Protein 2YRG (pdb70)

Secondary structure (DSSP, 8-state):
----S---TTS--SSB-TTT--B--EEETTT-SEE-HHHHTSTTTTT--EEE--SS---

Organism: Homo sapiens (NCBI:txid9606)

GO terms:
  GO:0003713 transcription coactivator activity (F, IDA)
  GO:0002218 activation of innate immune response (P, IDA)
  GO:0004842 ubiquitin-protein transferase activity (F, IDA)
  GO:0036464 cytoplasmic ribonucleoprotein granule (C, IDA)
  GO:0038187 pattern recognition receptor activity (F, IDA)
  GO:0070534 protein K63-linked ubiquitination (P, IDA)
  GO:0051607 defense response to virus (P, TAS)
  GO:0043123 positive regulation of canonical NF-kappaB signal transduction (P, IMP)
  GO:0043410 positive regulation of MAPK cascade (P, IMP)
  GO:0031664 regulation of lipopolysaccharide-mediated signaling pathway (P, IMP)
  GO:0005515 protein binding (F, IPI)
  GO:0005829 cytosol (C, TAS)
  GO:0042802 identical protein binding (F, IPI)
  GO:0005829 cytosol (C, IDA)
  GO:1990462 omegasome (C, IDA)
  GO:0005737 cytoplasm (C, IDA)
  GO:0043123 positive regulation of canonical NF-kappaB signal transduction (P, IDA)
  GO:0044790 suppression of viral release by host (P, IDA)
  GO:0140374 antiviral innate immune response (P, IDA)
  GO:0046597 host-mediated suppression of symbiont invasion (P, IDA)

Structure (mmCIF, N/CA/C/O backbone):
data_2YRG
#
_entry.id   2YRG
#
loop_
_entity.id
_entity.type
_entity.pdbx_description
1 polymer 'Tripartite motif-containing protein 5'
2 non-polymer 'ZINC ION'
#
loop_
_atom_site.group_PDB
_atom_site.id
_atom_site.type_symbol
_atom_site.label_atom_id
_atom_site.label_alt_id
_atom_site.label_comp_id
_atom_site.label_asym_id
_atom_site.label_entity_id
_atom_site.label_seq_id
_atom_site.pdbx_PDB_ins_code
_atom_site.Cartn_x
_atom_site.Cartn_y
_atom_site.Cartn_z
_atom_site.occupancy
_atom_site.B_iso_or_equiv
_atom_site.auth_seq_id
_atom_site.auth_comp_id
_atom_site.auth_asym_id
_atom_site.auth_atom_id
_atom_site.pdbx_PDB_model_num
ATOM 1 N N . GLY A 1 1 ? -3.765 -16.015 -14.147 1.00 0.00 1 GLY A N 1
ATOM 2 C CA . GLY A 1 1 ? -3.609 -14.808 -13.355 1.00 0.00 1 GLY A CA 1
ATOM 3 C C . GLY A 1 1 ? -2.340 -14.052 -13.696 1.00 0.00 1 GLY A C 1
ATOM 4 O O . GLY A 1 1 ? -2.045 -13.817 -14.868 1.00 0.00 1 GLY A O 1
ATOM 8 N N . SER A 1 2 ? -1.589 -13.667 -12.669 1.00 0.00 2 SER A N 1
ATOM 9 C CA . SER A 1 2 ? -0.348 -12.927 -12.865 1.00 0.00 2 SER A CA 1
ATOM 10 C C . SER A 1 2 ? 0.674 -13.286 -11.791 1.00 0.00 2 SER A C 1
ATOM 11 O O . SER A 1 2 ? 0.372 -13.260 -10.598 1.00 0.00 2 SER A O 1
ATOM 19 N N . SER A 1 3 ? 1.885 -13.622 -12.224 1.00 0.00 3 SER A N 1
ATOM 20 C CA . SER A 1 3 ? 2.952 -13.990 -11.301 1.00 0.00 3 SER A CA 1
ATOM 21 C C . SER A 1 3 ? 3.265 -12.843 -10.345 1.00 0.00 3 SER A C 1
ATOM 22 O O . SER A 1 3 ? 3.371 -13.039 -9.135 1.00 0.00 3 SER A O 1
ATOM 30 N N . GLY A 1 4 ? 3.410 -11.643 -10.899 1.00 0.00 4 GLY A N 1
ATOM 31 C CA . GLY A 1 4 ? 3.709 -10.481 -10.083 1.00 0.00 4 GLY A CA 1
ATOM 32 C C . GLY A 1 4 ? 4.784 -9.604 -10.694 1.00 0.00 4 GLY A C 1
ATOM 33 O O . GLY A 1 4 ? 5.501 -10.029 -11.599 1.00 0.00 4 GLY A O 1
ATOM 37 N N . SER A 1 5 ? 4.894 -8.374 -10.201 1.00 0.00 5 SER A N 1
ATOM 38 C CA . SER A 1 5 ? 5.885 -7.433 -10.709 1.00 0.00 5 SER A CA 1
ATOM 39 C C . SER A 1 5 ? 7.167 -7.496 -9.883 1.00 0.00 5 SER A C 1
ATOM 40 O O . SER A 1 5 ? 8.270 -7.498 -10.429 1.00 0.00 5 SER A O 1
ATOM 48 N N . SER A 1 6 ? 7.012 -7.547 -8.564 1.00 0.00 6 SER A N 1
ATOM 49 C CA . SER A 1 6 ? 8.156 -7.606 -7.662 1.00 0.00 6 SER A CA 1
ATOM 50 C C . SER A 1 6 ? 8.103 -8.863 -6.799 1.00 0.00 6 SER A C 1
ATOM 51 O O . SER A 1 6 ? 7.241 -8.998 -5.932 1.00 0.00 6 SER A O 1
ATOM 59 N N . GLY A 1 7 ? 9.032 -9.782 -7.045 1.00 0.00 7 GLY A N 1
ATOM 60 C CA . GLY A 1 7 ? 9.075 -11.016 -6.284 1.00 0.00 7 GLY A CA 1
ATOM 61 C C . GLY A 1 7 ? 10.452 -11.302 -5.719 1.00 0.00 7 GLY A C 1
ATOM 62 O O . GLY A 1 7 ? 11.056 -12.330 -6.026 1.00 0.00 7 GLY A O 1
ATOM 66 N N . SER A 1 8 ? 10.952 -10.389 -4.891 1.00 0.00 8 SER A N 1
ATOM 67 C CA . SER A 1 8 ? 12.269 -10.545 -4.286 1.00 0.00 8 SER A CA 1
ATOM 68 C C . SER A 1 8 ? 12.261 -10.070 -2.837 1.00 0.00 8 SER A C 1
ATOM 69 O O . SER A 1 8 ? 11.718 -9.016 -2.505 1.00 0.00 8 SER A O 1
ATOM 77 N N . PRO A 1 9 ? 12.878 -10.865 -1.950 1.00 0.00 9 PRO A N 1
ATOM 78 C CA . PRO A 1 9 ? 12.957 -10.547 -0.522 1.00 0.00 9 PRO A CA 1
ATOM 79 C C . PRO A 1 9 ? 13.873 -9.360 -0.242 1.00 0.00 9 PRO A C 1
ATOM 80 O O . PRO A 1 9 ? 13.791 -8.738 0.816 1.00 0.00 9 PRO A O 1
ATOM 91 N N . GLU A 1 10 ? 14.744 -9.052 -1.198 1.00 0.00 10 GLU A N 1
ATOM 92 C CA . GLU A 1 10 ? 15.675 -7.940 -1.052 1.00 0.00 10 GLU A CA 1
ATOM 93 C C . GLU A 1 10 ? 15.037 -6.632 -1.513 1.00 0.00 10 GLU A C 1
ATOM 94 O O . GLU A 1 10 ? 15.723 -5.632 -1.716 1.00 0.00 10 GLU A O 1
ATOM 106 N N . GLY A 1 11 ? 13.717 -6.650 -1.676 1.00 0.00 11 GLY A N 1
ATOM 107 C CA . GLY A 1 11 ? 13.008 -5.461 -2.112 1.00 0.00 11 GLY A CA 1
ATOM 108 C C . GLY A 1 11 ? 12.712 -4.511 -0.968 1.00 0.00 11 GLY A C 1
ATOM 109 O O . GLY A 1 11 ? 12.424 -4.943 0.147 1.00 0.00 11 GLY A O 1
ATOM 113 N N . GLN A 1 12 ? 12.784 -3.213 -1.246 1.00 0.00 12 GLN A N 1
ATOM 114 C CA . GLN A 1 12 ? 12.524 -2.200 -0.231 1.00 0.00 12 GLN A CA 1
ATOM 115 C C . GLN A 1 12 ? 11.144 -2.392 0.390 1.00 0.00 12 GLN A C 1
ATOM 116 O O . GLN A 1 12 ? 10.128 -2.041 -0.210 1.00 0.00 12 GLN A O 1
ATOM 130 N N . LYS A 1 13 ? 11.116 -2.952 1.594 1.00 0.00 13 LYS A N 1
ATOM 131 C CA . LYS A 1 13 ? 9.861 -3.191 2.298 1.00 0.00 13 LYS A CA 1
ATOM 132 C C . LYS A 1 13 ? 9.237 -1.878 2.759 1.00 0.00 13 LYS A C 1
ATOM 133 O O . LYS A 1 13 ? 9.663 -1.292 3.754 1.00 0.00 13 LYS A O 1
ATOM 152 N N . VAL A 1 14 ? 8.224 -1.422 2.029 1.00 0.00 14 VAL A N 1
ATOM 153 C CA . VAL A 1 14 ? 7.539 -0.179 2.365 1.00 0.00 14 VAL A CA 1
ATOM 154 C C . VAL A 1 14 ? 6.027 -0.374 2.388 1.00 0.00 14 VAL A C 1
ATOM 155 O O . VAL A 1 14 ? 5.397 -0.541 1.343 1.00 0.00 14 VAL A O 1
ATOM 168 N N . ASP A 1 15 ? 5.451 -0.350 3.584 1.00 0.00 15 ASP A N 1
ATOM 169 C CA . ASP A 1 15 ? 4.012 -0.522 3.744 1.00 0.00 15 ASP A CA 1
ATOM 170 C C . ASP A 1 15 ? 3.536 -1.794 3.050 1.00 0.00 15 ASP A C 1
ATOM 171 O O . ASP A 1 15 ? 2.554 -1.780 2.308 1.00 0.00 15 ASP A O 1
ATOM 180 N N . HIS A 1 16 ? 4.241 -2.895 3.295 1.00 0.00 16 HIS A N 1
ATOM 181 C CA . HIS A 1 16 ? 3.891 -4.176 2.694 1.00 0.00 16 HIS A CA 1
ATOM 182 C C . HIS A 1 16 ? 2.730 -4.828 3.439 1.00 0.00 16 HIS A C 1
ATOM 183 O O . HIS A 1 16 ? 2.792 -5.028 4.652 1.00 0.00 16 HIS A O 1
ATOM 198 N N . CYS A 1 17 ? 1.672 -5.156 2.705 1.00 0.00 17 CYS A N 1
ATOM 199 C CA . CYS A 1 17 ? 0.496 -5.783 3.296 1.00 0.00 17 CYS A CA 1
ATOM 200 C C . CYS A 1 17 ? 0.886 -7.018 4.103 1.00 0.00 17 CYS A C 1
ATOM 201 O O . CYS A 1 17 ? 1.455 -7.968 3.566 1.00 0.00 17 CYS A O 1
ATOM 208 N N . ALA A 1 18 ? 0.575 -6.997 5.395 1.00 0.00 18 ALA A N 1
ATOM 209 C CA . ALA A 1 18 ? 0.890 -8.115 6.275 1.00 0.00 18 ALA A CA 1
ATOM 210 C C . ALA A 1 18 ? -0.004 -9.315 5.980 1.00 0.00 18 ALA A C 1
ATOM 211 O O . ALA A 1 18 ? 0.162 -10.383 6.568 1.00 0.00 18 ALA A O 1
ATOM 218 N N . ARG A 1 19 ? -0.952 -9.130 5.067 1.00 0.00 19 ARG A N 1
ATOM 219 C CA . ARG A 1 19 ? -1.873 -10.198 4.696 1.00 0.00 19 ARG A CA 1
ATOM 220 C C . ARG A 1 19 ? -1.409 -10.899 3.423 1.00 0.00 19 ARG A C 1
ATOM 221 O O . ARG A 1 19 ? -1.389 -12.128 3.350 1.00 0.00 19 ARG A O 1
ATOM 242 N N . HIS A 1 20 ? -1.036 -10.109 2.421 1.00 0.00 20 HIS A N 1
ATOM 243 C CA . HIS A 1 20 ? -0.572 -10.654 1.150 1.00 0.00 20 HIS A CA 1
ATOM 244 C C . HIS A 1 20 ? 0.930 -10.439 0.983 1.00 0.00 20 HIS A C 1
ATOM 245 O O . HIS A 1 20 ? 1.630 -11.287 0.432 1.00 0.00 20 HIS A O 1
ATOM 259 N N . GLY A 1 21 ? 1.417 -9.299 1.463 1.00 0.00 21 GLY A N 1
ATOM 260 C CA . GLY A 1 21 ? 2.832 -8.994 1.356 1.00 0.00 21 GLY A CA 1
ATOM 261 C C . GLY A 1 21 ? 3.136 -8.047 0.212 1.00 0.00 21 GLY A C 1
ATOM 262 O O . GLY A 1 21 ? 4.299 -7.806 -0.109 1.00 0.00 21 GLY A O 1
ATOM 266 N N . GLU A 1 22 ? 2.088 -7.510 -0.405 1.00 0.00 22 GLU A N 1
ATOM 267 C CA . GLU A 1 22 ? 2.250 -6.587 -1.521 1.00 0.00 22 GLU A CA 1
ATOM 268 C C . GLU A 1 22 ? 2.357 -5.147 -1.026 1.00 0.00 22 GLU A C 1
ATOM 269 O O . GLU A 1 22 ? 1.723 -4.769 -0.040 1.00 0.00 22 GLU A O 1
ATOM 281 N N . LYS A 1 23 ? 3.164 -4.349 -1.715 1.00 0.00 23 LYS A N 1
ATOM 282 C CA . LYS A 1 23 ? 3.356 -2.951 -1.348 1.00 0.00 23 LYS A CA 1
ATOM 283 C C . LYS A 1 23 ? 2.038 -2.186 -1.412 1.00 0.00 23 LYS A C 1
ATOM 284 O O . LYS A 1 23 ? 1.313 -2.259 -2.405 1.00 0.00 23 LYS A O 1
ATOM 303 N N . LEU A 1 24 ? 1.733 -1.452 -0.347 1.00 0.00 24 LEU A N 1
ATOM 304 C CA . LEU A 1 24 ? 0.502 -0.672 -0.283 1.00 0.00 24 LEU A CA 1
ATOM 305 C C . LEU A 1 24 ? 0.704 0.714 -0.887 1.00 0.00 24 LEU A C 1
ATOM 306 O O . LEU A 1 24 ? 1.275 1.602 -0.252 1.00 0.00 24 LEU A O 1
ATOM 322 N N . LEU A 1 25 ? 0.230 0.894 -2.115 1.00 0.00 25 LEU A N 1
ATOM 323 C CA . LEU A 1 25 ? 0.356 2.173 -2.804 1.00 0.00 25 LEU A CA 1
ATOM 324 C C . LEU A 1 25 ? -1.016 2.763 -3.112 1.00 0.00 25 LEU A C 1
ATOM 325 O O . LEU A 1 25 ? -1.124 3.818 -3.739 1.00 0.00 25 LEU A O 1
ATOM 341 N N . LEU A 1 26 ? -2.063 2.077 -2.667 1.00 0.00 26 LEU A N 1
ATOM 342 C CA . LEU A 1 26 ? -3.430 2.534 -2.894 1.00 0.00 26 LEU A CA 1
ATOM 343 C C . LEU A 1 26 ? -4.089 2.950 -1.582 1.00 0.00 26 LEU A C 1
ATOM 344 O O . LEU A 1 26 ? -3.736 2.453 -0.513 1.00 0.00 26 LEU A O 1
ATOM 360 N N . PHE A 1 27 ? -5.051 3.862 -1.673 1.00 0.00 27 PHE A N 1
ATOM 361 C CA . PHE A 1 27 ? -5.762 4.344 -0.494 1.00 0.00 27 PHE A CA 1
ATOM 362 C C . PHE A 1 27 ? -7.271 4.221 -0.681 1.00 0.00 27 PHE A C 1
ATOM 363 O O . PHE A 1 27 ? -7.868 4.932 -1.489 1.00 0.00 27 PHE A O 1
ATOM 380 N N . CYS A 1 28 ? -7.882 3.313 0.073 1.00 0.00 28 CYS A N 1
ATOM 381 C CA . CYS A 1 28 ? -9.321 3.094 -0.009 1.00 0.00 28 CYS A CA 1
ATOM 382 C C . CYS A 1 28 ? -10.083 4.225 0.676 1.00 0.00 28 CYS A C 1
ATOM 383 O O . CYS A 1 28 ? -9.698 4.682 1.752 1.00 0.00 28 CYS A O 1
ATOM 390 N N . GLN A 1 29 ? -11.165 4.670 0.045 1.00 0.00 29 GLN A N 1
ATOM 391 C CA . GLN A 1 29 ? -11.980 5.747 0.594 1.00 0.00 29 GLN A CA 1
ATOM 392 C C . GLN A 1 29 ? -13.036 5.199 1.547 1.00 0.00 29 GLN A C 1
ATOM 393 O O . GLN A 1 29 ? -13.187 5.686 2.667 1.00 0.00 29 GLN A O 1
ATOM 407 N N . GLU A 1 30 ? -13.765 4.183 1.094 1.00 0.00 30 GLU A N 1
ATOM 408 C CA . GLU A 1 30 ? -14.808 3.570 1.908 1.00 0.00 30 GLU A CA 1
ATOM 409 C C . GLU A 1 30 ? -14.282 3.225 3.298 1.00 0.00 30 GLU A C 1
ATOM 410 O O . GLU A 1 30 ? -14.997 3.349 4.293 1.00 0.00 30 GLU A O 1
ATOM 422 N N . ASP A 1 31 ? -13.028 2.792 3.359 1.00 0.00 31 ASP A N 1
ATOM 423 C CA . ASP A 1 31 ? -12.404 2.429 4.626 1.00 0.00 31 ASP A CA 1
ATOM 424 C C . ASP A 1 31 ? -11.456 3.526 5.099 1.00 0.00 31 ASP A C 1
ATOM 425 O O . ASP A 1 31 ? -11.339 3.787 6.295 1.00 0.00 31 ASP A O 1
ATOM 434 N N . GLY A 1 32 ? -10.778 4.165 4.149 1.00 0.00 32 GLY A N 1
ATOM 435 C CA . GLY A 1 32 ? -9.847 5.226 4.488 1.00 0.00 32 GLY A CA 1
ATOM 436 C C . GLY A 1 32 ? -8.486 4.695 4.892 1.00 0.00 32 GLY A C 1
ATOM 437 O O . GLY A 1 32 ? -7.761 5.337 5.652 1.00 0.00 32 GLY A O 1
ATOM 441 N N . LYS A 1 33 ? -8.137 3.518 4.384 1.00 0.00 33 LYS A N 1
ATOM 442 C CA . LYS A 1 33 ? -6.854 2.899 4.696 1.00 0.00 33 LYS A CA 1
ATOM 443 C C . LYS A 1 33 ? -6.087 2.566 3.420 1.00 0.00 33 LYS A C 1
ATOM 444 O O . LYS A 1 33 ? -6.584 2.771 2.313 1.00 0.00 33 LYS A O 1
ATOM 463 N N . VAL A 1 34 ? -4.873 2.050 3.583 1.00 0.00 34 VAL A N 1
ATOM 464 C CA . VAL A 1 34 ? -4.038 1.686 2.445 1.00 0.00 34 VAL A CA 1
ATOM 465 C C . VAL A 1 34 ? -4.083 0.183 2.189 1.00 0.00 34 VAL A C 1
ATOM 466 O O . VAL A 1 34 ? -3.687 -0.614 3.039 1.00 0.00 34 VAL A O 1
ATOM 479 N N . ILE A 1 35 ? -4.567 -0.196 1.011 1.00 0.00 35 ILE A N 1
ATOM 480 C CA . ILE A 1 35 ? -4.662 -1.603 0.642 1.00 0.00 35 ILE A CA 1
ATOM 481 C C . ILE A 1 35 ? -3.753 -1.924 -0.539 1.00 0.00 35 ILE A C 1
ATOM 482 O O . ILE A 1 35 ? -3.237 -1.024 -1.203 1.00 0.00 35 ILE A O 1
ATOM 498 N N . CYS A 1 36 ? -3.561 -3.213 -0.798 1.00 0.00 36 CYS A N 1
ATOM 499 C CA . CYS A 1 36 ? -2.715 -3.655 -1.900 1.00 0.00 36 CYS A CA 1
ATOM 500 C C . CYS A 1 36 ? -3.561 -4.139 -3.075 1.00 0.00 36 CYS A C 1
ATOM 501 O O . CYS A 1 36 ? -4.790 -4.148 -3.006 1.00 0.00 36 CYS A O 1
ATOM 508 N N . TRP A 1 37 ? -2.894 -4.540 -4.151 1.00 0.00 37 TRP A N 1
ATOM 509 C CA . TRP A 1 37 ? -3.583 -5.025 -5.341 1.00 0.00 37 TRP A CA 1
ATOM 510 C C . TRP A 1 37 ? -4.579 -6.123 -4.983 1.00 0.00 37 TRP A C 1
ATOM 511 O O . TRP A 1 37 ? -5.784 -5.974 -5.191 1.00 0.00 37 TRP A O 1
ATOM 532 N N . LEU A 1 38 ? -4.070 -7.225 -4.444 1.00 0.00 38 LEU A N 1
ATOM 533 C CA . LEU A 1 38 ? -4.916 -8.349 -4.056 1.00 0.00 38 LEU A CA 1
ATOM 534 C C . LEU A 1 38 ? -6.098 -7.876 -3.216 1.00 0.00 38 LEU A C 1
ATOM 535 O O . LEU A 1 38 ? -7.242 -8.259 -3.463 1.00 0.00 38 LEU A O 1
ATOM 551 N N . CYS A 1 39 ? -5.815 -7.040 -2.223 1.00 0.00 39 CYS A N 1
ATOM 552 C CA . CYS A 1 39 ? -6.853 -6.512 -1.347 1.00 0.00 39 CYS A CA 1
ATOM 553 C C . CYS A 1 39 ? -7.940 -5.808 -2.154 1.00 0.00 39 CYS A C 1
ATOM 554 O O . CYS A 1 39 ? -9.122 -6.127 -2.032 1.00 0.00 39 CYS A O 1
ATOM 561 N N . GLU A 1 40 ? -7.529 -4.849 -2.978 1.00 0.00 40 GLU A N 1
ATOM 562 C CA . GLU A 1 40 ? -8.468 -4.099 -3.804 1.00 0.00 40 GLU A CA 1
ATOM 563 C C . GLU A 1 40 ? -9.373 -5.042 -4.593 1.00 0.00 40 GLU A C 1
ATOM 564 O O . GLU A 1 40 ? -10.584 -4.836 -4.671 1.00 0.00 40 GLU A O 1
ATOM 576 N N . ARG A 1 41 ? -8.775 -6.076 -5.175 1.00 0.00 41 ARG A N 1
ATOM 577 C CA . ARG A 1 41 ? -9.525 -7.050 -5.959 1.00 0.00 41 ARG A CA 1
ATOM 578 C C . ARG A 1 41 ? -10.079 -8.156 -5.065 1.00 0.00 41 ARG A C 1
ATOM 579 O O . ARG A 1 41 ? -10.453 -9.226 -5.545 1.00 0.00 41 ARG A O 1
ATOM 600 N N . SER A 1 42 ? -10.126 -7.891 -3.764 1.00 0.00 42 SER A N 1
ATOM 601 C CA . SER A 1 42 ? -10.630 -8.865 -2.803 1.00 0.00 42 SER A CA 1
ATOM 602 C C . SER A 1 42 ? -12.050 -8.516 -2.369 1.00 0.00 42 SER A C 1
ATOM 603 O O . SER A 1 42 ? -12.408 -7.343 -2.266 1.00 0.00 42 SER A O 1
ATOM 611 N N . GLN A 1 43 ? -12.855 -9.544 -2.117 1.00 0.00 43 GLN A N 1
ATOM 612 C CA . GLN A 1 43 ? -14.236 -9.347 -1.696 1.00 0.00 43 GLN A CA 1
ATOM 613 C C . GLN A 1 43 ? -14.317 -8.353 -0.541 1.00 0.00 43 GLN A C 1
ATOM 614 O O . GLN A 1 43 ? -15.380 -7.805 -0.256 1.00 0.00 43 GLN A O 1
ATOM 628 N N . GLU A 1 44 ? -13.185 -8.128 0.119 1.00 0.00 44 GLU A N 1
ATOM 629 C CA . GLU A 1 44 ? -13.129 -7.201 1.243 1.00 0.00 44 GLU A CA 1
ATOM 630 C C . GLU A 1 44 ? -13.236 -5.756 0.763 1.00 0.00 44 GLU A C 1
ATOM 631 O O . GLU A 1 44 ? -14.069 -4.989 1.248 1.00 0.00 44 GLU A O 1
ATOM 643 N N . HIS A 1 45 ? -12.387 -5.392 -0.193 1.00 0.00 45 HIS A N 1
ATOM 644 C CA . HIS A 1 45 ? -12.386 -4.039 -0.739 1.00 0.00 45 HIS A CA 1
ATOM 645 C C . HIS A 1 45 ? -12.884 -4.035 -2.181 1.00 0.00 45 HIS A C 1
ATOM 646 O O . HIS A 1 45 ? -12.656 -3.080 -2.924 1.00 0.00 45 HIS A O 1
ATOM 660 N N . ARG A 1 46 ? -13.562 -5.110 -2.571 1.00 0.00 46 ARG A N 1
ATOM 661 C CA . ARG A 1 46 ? -14.090 -5.231 -3.924 1.00 0.00 46 ARG A CA 1
ATOM 662 C C . ARG A 1 46 ? -15.038 -4.079 -4.243 1.00 0.00 46 ARG A C 1
ATOM 663 O O . ARG A 1 46 ? -15.960 -3.791 -3.481 1.00 0.00 46 ARG A O 1
ATOM 684 N N . GLY A 1 47 ? -14.805 -3.422 -5.376 1.00 0.00 47 GLY A N 1
ATOM 685 C CA . GLY A 1 47 ? -15.646 -2.309 -5.775 1.00 0.00 47 GLY A CA 1
ATOM 686 C C . GLY A 1 47 ? -15.231 -1.006 -5.122 1.00 0.00 47 GLY A C 1
ATOM 687 O O . GLY A 1 47 ? -15.562 0.075 -5.612 1.00 0.00 47 GLY A O 1
ATOM 691 N N . HIS A 1 48 ? -14.505 -1.106 -4.013 1.00 0.00 48 HIS A N 1
ATOM 692 C CA . HIS A 1 48 ? -14.045 0.075 -3.291 1.00 0.00 48 HIS A CA 1
ATOM 693 C C . HIS A 1 48 ? -13.102 0.907 -4.156 1.00 0.00 48 HIS A C 1
ATOM 694 O O . HIS A 1 48 ? -12.210 0.370 -4.813 1.00 0.00 48 HIS A O 1
ATOM 708 N N . HIS A 1 49 ? -13.306 2.221 -4.151 1.00 0.00 49 HIS A N 1
ATOM 709 C CA . HIS A 1 49 ? -12.474 3.127 -4.934 1.00 0.00 49 HIS A CA 1
ATOM 710 C C . HIS A 1 49 ? -11.228 3.533 -4.153 1.00 0.00 49 HIS A C 1
ATOM 711 O O . HIS A 1 49 ? -11.320 4.163 -3.099 1.00 0.00 49 HIS A O 1
ATOM 726 N N . THR A 1 50 ? -10.062 3.167 -4.677 1.00 0.00 50 THR A N 1
ATOM 727 C CA . THR A 1 50 ? -8.798 3.491 -4.028 1.00 0.00 50 THR A CA 1
ATOM 728 C C . THR A 1 50 ? -7.993 4.485 -4.858 1.00 0.00 50 THR A C 1
ATOM 729 O O . THR A 1 50 ? -8.188 4.600 -6.068 1.00 0.00 50 THR A O 1
ATOM 740 N N . PHE A 1 51 ? -7.088 5.202 -4.200 1.00 0.00 51 PHE A N 1
ATOM 741 C CA . PHE A 1 51 ? -6.253 6.187 -4.877 1.00 0.00 51 PHE A CA 1
ATOM 742 C C . PHE A 1 51 ? -4.775 5.929 -4.602 1.00 0.00 51 PHE A C 1
ATOM 743 O O . PHE A 1 51 ? -4.389 5.465 -3.528 1.00 0.00 51 PHE A O 1
ATOM 760 N N . PRO A 1 52 ? -3.926 6.234 -5.595 1.00 0.00 52 PRO A N 1
ATOM 761 C CA . PRO A 1 52 ? -2.477 6.044 -5.484 1.00 0.00 52 PRO A CA 1
ATOM 762 C C . PRO A 1 52 ? -1.837 7.021 -4.505 1.00 0.00 52 PRO A C 1
ATOM 763 O O . PRO A 1 52 ? -1.794 8.227 -4.752 1.00 0.00 52 PRO A O 1
ATOM 774 N N . THR A 1 53 ? -1.339 6.494 -3.390 1.00 0.00 53 THR A N 1
ATOM 775 C CA . THR A 1 53 ? -0.702 7.320 -2.373 1.00 0.00 53 THR A CA 1
ATOM 776 C C . THR A 1 53 ? 0.660 7.818 -2.843 1.00 0.00 53 THR A C 1
ATOM 777 O O . THR A 1 53 ? 0.992 8.993 -2.683 1.00 0.00 53 THR A O 1
ATOM 788 N N . SER A 1 54 ? 1.446 6.917 -3.423 1.00 0.00 54 SER A N 1
ATOM 789 C CA . SER A 1 54 ? 2.775 7.265 -3.914 1.00 0.00 54 SER A CA 1
ATOM 790 C C . SER A 1 54 ? 3.650 7.796 -2.783 1.00 0.00 54 SER A C 1
ATOM 791 O O . SER A 1 54 ? 4.357 8.789 -2.944 1.00 0.00 54 SER A O 1
ATOM 799 N N . GLY A 1 55 ? 3.596 7.125 -1.636 1.00 0.00 55 GLY A N 1
ATOM 800 C CA . GLY A 1 55 ? 4.387 7.543 -0.494 1.00 0.00 55 GLY A CA 1
ATOM 801 C C . GLY A 1 55 ? 3.949 8.887 0.055 1.00 0.00 55 GLY A C 1
ATOM 802 O O . GLY A 1 55 ? 2.772 9.247 0.005 1.00 0.00 55 GLY A O 1
ATOM 806 N N . PRO A 1 56 ? 4.909 9.652 0.595 1.00 0.00 56 PRO A N 1
ATOM 807 C CA . PRO A 1 56 ? 4.639 10.974 1.167 1.00 0.00 56 PRO A CA 1
ATOM 808 C C . PRO A 1 56 ? 4.281 12.005 0.102 1.00 0.00 56 PRO A C 1
ATOM 809 O O . PRO A 1 56 ? 5.122 12.803 -0.310 1.00 0.00 56 PRO A O 1
ATOM 820 N N . SER A 1 57 ? 3.027 11.982 -0.339 1.00 0.00 57 SER A N 1
ATOM 821 C CA . SER A 1 57 ? 2.559 12.912 -1.360 1.00 0.00 57 SER A CA 1
ATOM 822 C C . SER A 1 57 ? 1.042 13.061 -1.304 1.00 0.00 57 SER A C 1
ATOM 823 O O . SER A 1 57 ? 0.317 12.080 -1.137 1.00 0.00 57 SER A O 1
ATOM 831 N N . SER A 1 58 ? 0.569 14.295 -1.446 1.00 0.00 58 SER A N 1
ATOM 832 C CA . SER A 1 58 ? -0.862 14.574 -1.409 1.00 0.00 58 SER A CA 1
ATOM 833 C C . SER A 1 58 ? -1.518 14.227 -2.742 1.00 0.00 58 SER A C 1
ATOM 834 O O . SER A 1 58 ? -2.449 13.424 -2.798 1.00 0.00 58 SER A O 1
ATOM 842 N N . GLY A 1 59 ? -1.026 14.839 -3.814 1.00 0.00 59 GLY A N 1
ATOM 843 C CA . GLY A 1 59 ? -1.576 14.583 -5.133 1.00 0.00 59 GLY A CA 1
ATOM 844 C C . GLY A 1 59 ? -0.683 13.688 -5.969 1.00 0.00 59 GLY A C 1
ATOM 845 O O . GLY A 1 59 ? 0.201 13.037 -5.414 1.00 0.00 59 GLY A O 1
ATOM 851 N N . GLY A 1 1 ? 19.762 -21.148 -12.674 1.00 0.00 1 GLY A N 2
ATOM 852 C CA . GLY A 1 1 ? 19.272 -22.504 -12.511 1.00 0.00 1 GLY A CA 2
ATOM 853 C C . GLY A 1 1 ? 20.176 -23.345 -11.632 1.00 0.00 1 GLY A C 2
ATOM 854 O O . GLY A 1 1 ? 20.684 -22.869 -10.616 1.00 0.00 1 GLY A O 2
ATOM 858 N N . SER A 1 2 ? 20.377 -24.600 -12.021 1.00 0.00 2 SER A N 2
ATOM 859 C CA . SER A 1 2 ? 21.222 -25.511 -11.258 1.00 0.00 2 SER A CA 2
ATOM 860 C C . SER A 1 2 ? 22.421 -24.776 -10.669 1.00 0.00 2 SER A C 2
ATOM 861 O O . SER A 1 2 ? 22.598 -24.729 -9.452 1.00 0.00 2 SER A O 2
ATOM 869 N N . SER A 1 3 ? 23.243 -24.202 -11.543 1.00 0.00 3 SER A N 2
ATOM 870 C CA . SER A 1 3 ? 24.429 -23.471 -11.111 1.00 0.00 3 SER A CA 2
ATOM 871 C C . SER A 1 3 ? 24.381 -22.025 -11.595 1.00 0.00 3 SER A C 2
ATOM 872 O O . SER A 1 3 ? 23.979 -21.749 -12.724 1.00 0.00 3 SER A O 2
ATOM 880 N N . GLY A 1 4 ? 24.796 -21.104 -10.729 1.00 0.00 4 GLY A N 2
ATOM 881 C CA . GLY A 1 4 ? 24.794 -19.697 -11.085 1.00 0.00 4 GLY A CA 2
ATOM 882 C C . GLY A 1 4 ? 24.108 -18.837 -10.043 1.00 0.00 4 GLY A C 2
ATOM 883 O O . GLY A 1 4 ? 24.759 -18.068 -9.336 1.00 0.00 4 GLY A O 2
ATOM 887 N N . SER A 1 5 ? 22.788 -18.965 -9.948 1.00 0.00 5 SER A N 2
ATOM 888 C CA . SER A 1 5 ? 22.012 -18.188 -8.988 1.00 0.00 5 SER A CA 2
ATOM 889 C C . SER A 1 5 ? 22.155 -16.693 -9.257 1.00 0.00 5 SER A C 2
ATOM 890 O O . SER A 1 5 ? 22.327 -15.899 -8.332 1.00 0.00 5 SER A O 2
ATOM 898 N N . SER A 1 6 ? 22.081 -16.318 -10.530 1.00 0.00 6 SER A N 2
ATOM 899 C CA . SER A 1 6 ? 22.206 -14.919 -10.922 1.00 0.00 6 SER A CA 2
ATOM 900 C C . SER A 1 6 ? 20.878 -14.187 -10.754 1.00 0.00 6 SER A C 2
ATOM 901 O O . SER A 1 6 ? 19.813 -14.803 -10.754 1.00 0.00 6 SER A O 2
ATOM 909 N N . GLY A 1 7 ? 20.950 -12.867 -10.611 1.00 0.00 7 GLY A N 2
ATOM 910 C CA . GLY A 1 7 ? 19.748 -12.072 -10.444 1.00 0.00 7 GLY A CA 2
ATOM 911 C C . GLY A 1 7 ? 19.395 -11.854 -8.986 1.00 0.00 7 GLY A C 2
ATOM 912 O O . GLY A 1 7 ? 18.946 -12.775 -8.304 1.00 0.00 7 GLY A O 2
ATOM 916 N N . SER A 1 8 ? 19.601 -10.632 -8.505 1.00 0.00 8 SER A N 2
ATOM 917 C CA . SER A 1 8 ? 19.307 -10.297 -7.117 1.00 0.00 8 SER A CA 2
ATOM 918 C C . SER A 1 8 ? 17.919 -9.675 -6.990 1.00 0.00 8 SER A C 2
ATOM 919 O O . SER A 1 8 ? 17.493 -8.871 -7.819 1.00 0.00 8 SER A O 2
ATOM 927 N N . PRO A 1 9 ? 17.196 -10.056 -5.927 1.00 0.00 9 PRO A N 2
ATOM 928 C CA . PRO A 1 9 ? 15.846 -9.549 -5.665 1.00 0.00 9 PRO A CA 2
ATOM 929 C C . PRO A 1 9 ? 15.847 -8.079 -5.260 1.00 0.00 9 PRO A C 2
ATOM 930 O O . PRO A 1 9 ? 15.122 -7.268 -5.835 1.00 0.00 9 PRO A O 2
ATOM 941 N N . GLU A 1 10 ? 16.666 -7.744 -4.268 1.00 0.00 10 GLU A N 2
ATOM 942 C CA . GLU A 1 10 ? 16.760 -6.370 -3.787 1.00 0.00 10 GLU A CA 2
ATOM 943 C C . GLU A 1 10 ? 15.378 -5.814 -3.455 1.00 0.00 10 GLU A C 2
ATOM 944 O O . GLU A 1 10 ? 15.077 -4.657 -3.746 1.00 0.00 10 GLU A O 2
ATOM 956 N N . GLY A 1 11 ? 14.542 -6.648 -2.845 1.00 0.00 11 GLY A N 2
ATOM 957 C CA . GLY A 1 11 ? 13.202 -6.223 -2.484 1.00 0.00 11 GLY A CA 2
ATOM 958 C C . GLY A 1 11 ? 13.201 -5.195 -1.370 1.00 0.00 11 GLY A C 2
ATOM 959 O O . GLY A 1 11 ? 13.775 -5.423 -0.306 1.00 0.00 11 GLY A O 2
ATOM 963 N N . GLN A 1 12 ? 12.556 -4.059 -1.616 1.00 0.00 12 GLN A N 2
ATOM 964 C CA . GLN A 1 12 ? 12.484 -2.992 -0.626 1.00 0.00 12 GLN A CA 2
ATOM 965 C C . GLN A 1 12 ? 11.153 -3.026 0.117 1.00 0.00 12 GLN A C 2
ATOM 966 O O . GLN A 1 12 ? 10.109 -2.685 -0.441 1.00 0.00 12 GLN A O 2
ATOM 980 N N . LYS A 1 13 ? 11.195 -3.440 1.379 1.00 0.00 13 LYS A N 2
ATOM 981 C CA . LYS A 1 13 ? 9.992 -3.519 2.199 1.00 0.00 13 LYS A CA 2
ATOM 982 C C . LYS A 1 13 ? 9.453 -2.126 2.509 1.00 0.00 13 LYS A C 2
ATOM 983 O O . LYS A 1 13 ? 10.024 -1.394 3.318 1.00 0.00 13 LYS A O 2
ATOM 1002 N N . VAL A 1 14 ? 8.349 -1.766 1.862 1.00 0.00 14 VAL A N 2
ATOM 1003 C CA . VAL A 1 14 ? 7.732 -0.462 2.070 1.00 0.00 14 VAL A CA 2
ATOM 1004 C C . VAL A 1 14 ? 6.212 -0.574 2.114 1.00 0.00 14 VAL A C 2
ATOM 1005 O O . VAL A 1 14 ? 5.563 -0.764 1.085 1.00 0.00 14 VAL A O 2
ATOM 1018 N N . ASP A 1 15 ? 5.650 -0.455 3.312 1.00 0.00 15 ASP A N 2
ATOM 1019 C CA . ASP A 1 15 ? 4.205 -0.542 3.490 1.00 0.00 15 ASP A CA 2
ATOM 1020 C C . ASP A 1 15 ? 3.658 -1.827 2.878 1.00 0.00 15 ASP A C 2
ATOM 1021 O O . ASP A 1 15 ? 2.671 -1.806 2.142 1.00 0.00 15 ASP A O 2
ATOM 1030 N N . HIS A 1 16 ? 4.306 -2.946 3.185 1.00 0.00 16 HIS A N 2
ATOM 1031 C CA . HIS A 1 16 ? 3.885 -4.242 2.664 1.00 0.00 16 HIS A CA 2
ATOM 1032 C C . HIS A 1 16 ? 2.702 -4.788 3.458 1.00 0.00 16 HIS A C 2
ATOM 1033 O O . HIS A 1 16 ? 2.740 -4.846 4.688 1.00 0.00 16 HIS A O 2
ATOM 1048 N N . CYS A 1 17 ? 1.652 -5.187 2.748 1.00 0.00 17 CYS A N 2
ATOM 1049 C CA . CYS A 1 17 ? 0.458 -5.727 3.385 1.00 0.00 17 CYS A CA 2
ATOM 1050 C C . CYS A 1 17 ? 0.801 -6.940 4.245 1.00 0.00 17 CYS A C 2
ATOM 1051 O O . CYS A 1 17 ? 1.362 -7.921 3.758 1.00 0.00 17 CYS A O 2
ATOM 1058 N N . ALA A 1 18 ? 0.460 -6.865 5.528 1.00 0.00 18 ALA A N 2
ATOM 1059 C CA . ALA A 1 18 ? 0.729 -7.957 6.455 1.00 0.00 18 ALA A CA 2
ATOM 1060 C C . ALA A 1 18 ? -0.155 -9.162 6.156 1.00 0.00 18 ALA A C 2
ATOM 1061 O O . ALA A 1 18 ? -0.036 -10.206 6.799 1.00 0.00 18 ALA A O 2
ATOM 1068 N N . ARG A 1 19 ? -1.042 -9.011 5.178 1.00 0.00 19 ARG A N 2
ATOM 1069 C CA . ARG A 1 19 ? -1.948 -10.088 4.796 1.00 0.00 19 ARG A CA 2
ATOM 1070 C C . ARG A 1 19 ? -1.414 -10.843 3.582 1.00 0.00 19 ARG A C 2
ATOM 1071 O O . ARG A 1 19 ? -1.435 -12.074 3.545 1.00 0.00 19 ARG A O 2
ATOM 1092 N N . HIS A 1 20 ? -0.937 -10.097 2.591 1.00 0.00 20 HIS A N 2
ATOM 1093 C CA . HIS A 1 20 ? -0.397 -10.696 1.375 1.00 0.00 20 HIS A CA 2
ATOM 1094 C C . HIS A 1 20 ? 1.078 -10.345 1.206 1.00 0.00 20 HIS A C 2
ATOM 1095 O O . HIS A 1 20 ? 1.858 -11.137 0.678 1.00 0.00 20 HIS A O 2
ATOM 1109 N N . GLY A 1 21 ? 1.454 -9.152 1.657 1.00 0.00 21 GLY A N 2
ATOM 1110 C CA . GLY A 1 21 ? 2.834 -8.718 1.545 1.00 0.00 21 GLY A CA 2
ATOM 1111 C C . GLY A 1 21 ? 3.046 -7.753 0.395 1.00 0.00 21 GLY A C 2
ATOM 1112 O O . GLY A 1 21 ? 4.101 -7.129 0.288 1.00 0.00 21 GLY A O 2
ATOM 1116 N N . GLU A 1 22 ? 2.042 -7.632 -0.468 1.00 0.00 22 GLU A N 2
ATOM 1117 C CA . GLU A 1 22 ? 2.126 -6.738 -1.617 1.00 0.00 22 GLU A CA 2
ATOM 1118 C C . GLU A 1 22 ? 2.319 -5.292 -1.168 1.00 0.00 22 GLU A C 2
ATOM 1119 O O . GLU A 1 22 ? 1.790 -4.874 -0.138 1.00 0.00 22 GLU A O 2
ATOM 1131 N N . LYS A 1 23 ? 3.080 -4.533 -1.948 1.00 0.00 23 LYS A N 2
ATOM 1132 C CA . LYS A 1 23 ? 3.344 -3.134 -1.634 1.00 0.00 23 LYS A CA 2
ATOM 1133 C C . LYS A 1 23 ? 2.054 -2.320 -1.653 1.00 0.00 23 LYS A C 2
ATOM 1134 O O . LYS A 1 23 ? 1.314 -2.333 -2.638 1.00 0.00 23 LYS A O 2
ATOM 1153 N N . LEU A 1 24 ? 1.790 -1.612 -0.560 1.00 0.00 24 LEU A N 2
ATOM 1154 C CA . LEU A 1 24 ? 0.590 -0.790 -0.452 1.00 0.00 24 LEU A CA 2
ATOM 1155 C C . LEU A 1 24 ? 0.811 0.582 -1.079 1.00 0.00 24 LEU A C 2
ATOM 1156 O O . LEU A 1 24 ? 1.438 1.457 -0.480 1.00 0.00 24 LEU A O 2
ATOM 1172 N N . LEU A 1 25 ? 0.291 0.765 -2.288 1.00 0.00 25 LEU A N 2
ATOM 1173 C CA . LEU A 1 25 ? 0.429 2.033 -2.997 1.00 0.00 25 LEU A CA 2
ATOM 1174 C C . LEU A 1 25 ? -0.935 2.664 -3.254 1.00 0.00 25 LEU A C 2
ATOM 1175 O O . LEU A 1 25 ? -1.032 3.730 -3.864 1.00 0.00 25 LEU A O 2
ATOM 1191 N N . LEU A 1 26 ? -1.986 2.002 -2.783 1.00 0.00 26 LEU A N 2
ATOM 1192 C CA . LEU A 1 26 ? -3.346 2.500 -2.960 1.00 0.00 26 LEU A CA 2
ATOM 1193 C C . LEU A 1 26 ? -3.958 2.899 -1.621 1.00 0.00 26 LEU A C 2
ATOM 1194 O O . LEU A 1 26 ? -3.515 2.447 -0.565 1.00 0.00 26 LEU A O 2
ATOM 1210 N N . PHE A 1 27 ? -4.979 3.748 -1.673 1.00 0.00 27 PHE A N 2
ATOM 1211 C CA . PHE A 1 27 ? -5.653 4.207 -0.465 1.00 0.00 27 PHE A CA 2
ATOM 1212 C C . PHE A 1 27 ? -7.169 4.131 -0.625 1.00 0.00 27 PHE A C 2
ATOM 1213 O O . PHE A 1 27 ? -7.754 4.834 -1.450 1.00 0.00 27 PHE A O 2
ATOM 1230 N N . CYS A 1 28 ? -7.799 3.272 0.169 1.00 0.00 28 CYS A N 2
ATOM 1231 C CA . CYS A 1 28 ? -9.246 3.101 0.116 1.00 0.00 28 CYS A CA 2
ATOM 1232 C C . CYS A 1 28 ? -9.956 4.262 0.807 1.00 0.00 28 CYS A C 2
ATOM 1233 O O . CYS A 1 28 ? -9.564 4.682 1.895 1.00 0.00 28 CYS A O 2
ATOM 1240 N N . GLN A 1 29 ? -11.003 4.773 0.167 1.00 0.00 29 GLN A N 2
ATOM 1241 C CA . GLN A 1 29 ? -11.767 5.885 0.720 1.00 0.00 29 GLN A CA 2
ATOM 1242 C C . GLN A 1 29 ? -12.884 5.380 1.627 1.00 0.00 29 GLN A C 2
ATOM 1243 O O . GLN A 1 29 ? -13.148 5.956 2.682 1.00 0.00 29 GLN A O 2
ATOM 1257 N N . GLU A 1 30 ? -13.537 4.300 1.208 1.00 0.00 30 GLU A N 2
ATOM 1258 C CA . GLU A 1 30 ? -14.627 3.719 1.983 1.00 0.00 30 GLU A CA 2
ATOM 1259 C C . GLU A 1 30 ? -14.151 3.320 3.377 1.00 0.00 30 GLU A C 2
ATOM 1260 O O . GLU A 1 30 ? -14.854 3.527 4.367 1.00 0.00 30 GLU A O 2
ATOM 1272 N N . ASP A 1 31 ? -12.954 2.748 3.446 1.00 0.00 31 ASP A N 2
ATOM 1273 C CA . ASP A 1 31 ? -12.383 2.321 4.718 1.00 0.00 31 ASP A CA 2
ATOM 1274 C C . ASP A 1 31 ? -11.346 3.324 5.213 1.00 0.00 31 ASP A C 2
ATOM 1275 O O . ASP A 1 31 ? -11.072 3.410 6.409 1.00 0.00 31 ASP A O 2
ATOM 1284 N N . GLY A 1 32 ? -10.772 4.081 4.283 1.00 0.00 32 GLY A N 2
ATOM 1285 C CA . GLY A 1 32 ? -9.771 5.068 4.644 1.00 0.00 32 GLY A CA 2
ATOM 1286 C C . GLY A 1 32 ? -8.443 4.438 5.014 1.00 0.00 32 GLY A C 2
ATOM 1287 O O . GLY A 1 32 ? -7.681 4.995 5.805 1.00 0.00 32 GLY A O 2
ATOM 1291 N N . LYS A 1 33 ? -8.164 3.271 4.443 1.00 0.00 33 LYS A N 2
ATOM 1292 C CA . LYS A 1 33 ? -6.919 2.563 4.717 1.00 0.00 33 LYS A CA 2
ATOM 1293 C C . LYS A 1 33 ? -6.241 2.132 3.420 1.00 0.00 33 LYS A C 2
ATOM 1294 O O . LYS A 1 33 ? -6.895 1.973 2.389 1.00 0.00 33 LYS A O 2
ATOM 1313 N N . VAL A 1 34 ? -4.927 1.944 3.479 1.00 0.00 34 VAL A N 2
ATOM 1314 C CA . VAL A 1 34 ? -4.161 1.529 2.310 1.00 0.00 34 VAL A CA 2
ATOM 1315 C C . VAL A 1 34 ? -4.358 0.045 2.022 1.00 0.00 34 VAL A C 2
ATOM 1316 O O . VAL A 1 34 ? -4.338 -0.782 2.934 1.00 0.00 34 VAL A O 2
ATOM 1329 N N . ILE A 1 35 ? -4.547 -0.285 0.749 1.00 0.00 35 ILE A N 2
ATOM 1330 C CA . ILE A 1 35 ? -4.745 -1.671 0.341 1.00 0.00 35 ILE A CA 2
ATOM 1331 C C . ILE A 1 35 ? -3.877 -2.019 -0.864 1.00 0.00 35 ILE A C 2
ATOM 1332 O O . ILE A 1 35 ? -3.605 -1.170 -1.713 1.00 0.00 35 ILE A O 2
ATOM 1348 N N . CYS A 1 36 ? -3.447 -3.274 -0.933 1.00 0.00 36 CYS A N 2
ATOM 1349 C CA . CYS A 1 36 ? -2.611 -3.737 -2.034 1.00 0.00 36 CYS A CA 2
ATOM 1350 C C . CYS A 1 36 ? -3.460 -4.369 -3.133 1.00 0.00 36 CYS A C 2
ATOM 1351 O O . CYS A 1 36 ? -4.683 -4.454 -3.016 1.00 0.00 36 CYS A O 2
ATOM 1358 N N . TRP A 1 37 ? -2.804 -4.810 -4.200 1.00 0.00 37 TRP A N 2
ATOM 1359 C CA . TRP A 1 37 ? -3.498 -5.435 -5.320 1.00 0.00 37 TRP A CA 2
ATOM 1360 C C . TRP A 1 37 ? -4.430 -6.540 -4.835 1.00 0.00 37 TRP A C 2
ATOM 1361 O O . TRP A 1 37 ? -5.623 -6.539 -5.143 1.00 0.00 37 TRP A O 2
ATOM 1382 N N . LEU A 1 38 ? -3.879 -7.481 -4.077 1.00 0.00 38 LEU A N 2
ATOM 1383 C CA . LEU A 1 38 ? -4.662 -8.593 -3.549 1.00 0.00 38 LEU A CA 2
ATOM 1384 C C . LEU A 1 38 ? -5.899 -8.088 -2.813 1.00 0.00 38 LEU A C 2
ATOM 1385 O O . LEU A 1 38 ? -6.999 -8.613 -2.991 1.00 0.00 38 LEU A O 2
ATOM 1401 N N . CYS A 1 39 ? -5.712 -7.064 -1.987 1.00 0.00 39 CYS A N 2
ATOM 1402 C CA . CYS A 1 39 ? -6.811 -6.485 -1.225 1.00 0.00 39 CYS A CA 2
ATOM 1403 C C . CYS A 1 39 ? -7.855 -5.873 -2.155 1.00 0.00 39 CYS A C 2
ATOM 1404 O O . CYS A 1 39 ? -9.037 -6.209 -2.083 1.00 0.00 39 CYS A O 2
ATOM 1411 N N . GLU A 1 40 ? -7.409 -4.974 -3.026 1.00 0.00 40 GLU A N 2
ATOM 1412 C CA . GLU A 1 40 ? -8.305 -4.316 -3.970 1.00 0.00 40 GLU A CA 2
ATOM 1413 C C . GLU A 1 40 ? -9.150 -5.340 -4.723 1.00 0.00 40 GLU A C 2
ATOM 1414 O O . GLU A 1 40 ? -10.361 -5.176 -4.867 1.00 0.00 40 GLU A O 2
ATOM 1426 N N . ARG A 1 41 ? -8.500 -6.395 -5.203 1.00 0.00 41 ARG A N 2
ATOM 1427 C CA . ARG A 1 41 ? -9.190 -7.445 -5.944 1.00 0.00 41 ARG A CA 2
ATOM 1428 C C . ARG A 1 41 ? -9.844 -8.442 -4.992 1.00 0.00 41 ARG A C 2
ATOM 1429 O O . ARG A 1 41 ? -10.200 -9.552 -5.388 1.00 0.00 41 ARG A O 2
ATOM 1450 N N . SER A 1 42 ? -9.997 -8.039 -3.734 1.00 0.00 42 SER A N 2
ATOM 1451 C CA . SER A 1 42 ? -10.604 -8.898 -2.725 1.00 0.00 42 SER A CA 2
ATOM 1452 C C . SER A 1 42 ? -12.012 -8.422 -2.382 1.00 0.00 42 SER A C 2
ATOM 1453 O O . SER A 1 42 ? -12.254 -7.225 -2.229 1.00 0.00 42 SER A O 2
ATOM 1461 N N . GLN A 1 43 ? -12.937 -9.369 -2.262 1.00 0.00 43 GLN A N 2
ATOM 1462 C CA . GLN A 1 43 ? -14.322 -9.047 -1.938 1.00 0.00 43 GLN A CA 2
ATOM 1463 C C . GLN A 1 43 ? -14.395 -8.073 -0.767 1.00 0.00 43 GLN A C 2
ATOM 1464 O O . GLN A 1 43 ? -15.406 -7.400 -0.569 1.00 0.00 43 GLN A O 2
ATOM 1478 N N . GLU A 1 44 ? -13.315 -8.003 0.006 1.00 0.00 44 GLU A N 2
ATOM 1479 C CA . GLU A 1 44 ? -13.259 -7.110 1.158 1.00 0.00 44 GLU A CA 2
ATOM 1480 C C . GLU A 1 44 ? -13.291 -5.650 0.717 1.00 0.00 44 GLU A C 2
ATOM 1481 O O . GLU A 1 44 ? -14.023 -4.836 1.281 1.00 0.00 44 GLU A O 2
ATOM 1493 N N . HIS A 1 45 ? -12.492 -5.325 -0.294 1.00 0.00 45 HIS A N 2
ATOM 1494 C CA . HIS A 1 45 ? -12.428 -3.963 -0.811 1.00 0.00 45 HIS A CA 2
ATOM 1495 C C . HIS A 1 45 ? -12.874 -3.914 -2.270 1.00 0.00 45 HIS A C 2
ATOM 1496 O O . HIS A 1 45 ? -12.641 -2.927 -2.967 1.00 0.00 45 HIS A O 2
ATOM 1510 N N . ARG A 1 46 ? -13.515 -4.986 -2.724 1.00 0.00 46 ARG A N 2
ATOM 1511 C CA . ARG A 1 46 ? -13.991 -5.066 -4.099 1.00 0.00 46 ARG A CA 2
ATOM 1512 C C . ARG A 1 46 ? -15.034 -3.987 -4.377 1.00 0.00 46 ARG A C 2
ATOM 1513 O O . ARG A 1 46 ? -16.073 -3.930 -3.722 1.00 0.00 46 ARG A O 2
ATOM 1534 N N . GLY A 1 47 ? -14.747 -3.132 -5.354 1.00 0.00 47 GLY A N 2
ATOM 1535 C CA . GLY A 1 47 ? -15.668 -2.066 -5.701 1.00 0.00 47 GLY A CA 2
ATOM 1536 C C . GLY A 1 47 ? -15.295 -0.745 -5.058 1.00 0.00 47 GLY A C 2
ATOM 1537 O O . GLY A 1 47 ? -15.637 0.322 -5.571 1.00 0.00 47 GLY A O 2
ATOM 1541 N N . HIS A 1 48 ? -14.594 -0.814 -3.931 1.00 0.00 48 HIS A N 2
ATOM 1542 C CA . HIS A 1 48 ? -14.175 0.387 -3.216 1.00 0.00 48 HIS A CA 2
ATOM 1543 C C . HIS A 1 48 ? -13.230 1.226 -4.071 1.00 0.00 48 HIS A C 2
ATOM 1544 O O . HIS A 1 48 ? -12.292 0.704 -4.673 1.00 0.00 48 HIS A O 2
ATOM 1558 N N . HIS A 1 49 ? -13.485 2.530 -4.119 1.00 0.00 49 HIS A N 2
ATOM 1559 C CA . HIS A 1 49 ? -12.657 3.442 -4.901 1.00 0.00 49 HIS A CA 2
ATOM 1560 C C . HIS A 1 49 ? -11.321 3.692 -4.207 1.00 0.00 49 HIS A C 2
ATOM 1561 O O . HIS A 1 49 ? -11.275 4.224 -3.097 1.00 0.00 49 HIS A O 2
ATOM 1576 N N . THR A 1 50 ? -10.234 3.305 -4.868 1.00 0.00 50 THR A N 2
ATOM 1577 C CA . THR A 1 50 ? -8.898 3.486 -4.314 1.00 0.00 50 THR A CA 2
ATOM 1578 C C . THR A 1 50 ? -8.091 4.480 -5.141 1.00 0.00 50 THR A C 2
ATOM 1579 O O . THR A 1 50 ? -8.332 4.650 -6.336 1.00 0.00 50 THR A O 2
ATOM 1590 N N . PHE A 1 51 ? -7.130 5.135 -4.497 1.00 0.00 51 PHE A N 2
ATOM 1591 C CA . PHE A 1 51 ? -6.286 6.113 -5.173 1.00 0.00 51 PHE A CA 2
ATOM 1592 C C . PHE A 1 51 ? -4.838 5.995 -4.709 1.00 0.00 51 PHE A C 2
ATOM 1593 O O . PHE A 1 51 ? -4.552 5.637 -3.566 1.00 0.00 51 PHE A O 2
ATOM 1610 N N . PRO A 1 52 ? -3.899 6.302 -5.617 1.00 0.00 52 PRO A N 2
ATOM 1611 C CA . PRO A 1 52 ? -2.464 6.238 -5.325 1.00 0.00 52 PRO A CA 2
ATOM 1612 C C . PRO A 1 52 ? -2.021 7.327 -4.354 1.00 0.00 52 PRO A C 2
ATOM 1613 O O . PRO A 1 52 ? -1.582 8.402 -4.767 1.00 0.00 52 PRO A O 2
ATOM 1624 N N . THR A 1 53 ? -2.137 7.044 -3.060 1.00 0.00 53 THR A N 2
ATOM 1625 C CA . THR A 1 53 ? -1.750 8.000 -2.031 1.00 0.00 53 THR A CA 2
ATOM 1626 C C . THR A 1 53 ? -0.251 8.276 -2.073 1.00 0.00 53 THR A C 2
ATOM 1627 O O . THR A 1 53 ? 0.188 9.406 -1.859 1.00 0.00 53 THR A O 2
ATOM 1638 N N . SER A 1 54 ? 0.530 7.237 -2.352 1.00 0.00 54 SER A N 2
ATOM 1639 C CA . SER A 1 54 ? 1.981 7.368 -2.420 1.00 0.00 54 SER A CA 2
ATOM 1640 C C . SER A 1 54 ? 2.423 7.799 -3.815 1.00 0.00 54 SER A C 2
ATOM 1641 O O . SER A 1 54 ? 3.204 8.737 -3.968 1.00 0.00 54 SER A O 2
ATOM 1649 N N . GLY A 1 55 ? 1.916 7.107 -4.830 1.00 0.00 55 GLY A N 2
ATOM 1650 C CA . GLY A 1 55 ? 2.269 7.432 -6.200 1.00 0.00 55 GLY A CA 2
ATOM 1651 C C . GLY A 1 55 ? 1.919 8.861 -6.565 1.00 0.00 55 GLY A C 2
ATOM 1652 O O . GLY A 1 55 ? 1.527 9.663 -5.717 1.00 0.00 55 GLY A O 2
ATOM 1656 N N . PRO A 1 56 ? 2.060 9.197 -7.856 1.00 0.00 56 PRO A N 2
ATOM 1657 C CA . PRO A 1 56 ? 1.761 10.541 -8.361 1.00 0.00 56 PRO A CA 2
ATOM 1658 C C . PRO A 1 56 ? 0.268 10.848 -8.343 1.00 0.00 56 PRO A C 2
ATOM 1659 O O . PRO A 1 56 ? -0.562 9.949 -8.478 1.00 0.00 56 PRO A O 2
ATOM 1670 N N . SER A 1 57 ? -0.067 12.124 -8.176 1.00 0.00 57 SER A N 2
ATOM 1671 C CA . SER A 1 57 ? -1.461 12.549 -8.137 1.00 0.00 57 SER A CA 2
ATOM 1672 C C . SER A 1 57 ? -1.938 12.975 -9.522 1.00 0.00 57 SER A C 2
ATOM 1673 O O . SER A 1 57 ? -2.960 12.495 -10.013 1.00 0.00 57 SER A O 2
ATOM 1681 N N . SER A 1 58 ? -1.190 13.879 -10.146 1.00 0.00 58 SER A N 2
ATOM 1682 C CA . SER A 1 58 ? -1.537 14.374 -11.473 1.00 0.00 58 SER A CA 2
ATOM 1683 C C . SER A 1 58 ? -1.188 13.346 -12.545 1.00 0.00 58 SER A C 2
ATOM 1684 O O . SER A 1 58 ? -0.254 12.561 -12.387 1.00 0.00 58 SER A O 2
ATOM 1692 N N . GLY A 1 59 ? -1.947 13.357 -13.637 1.00 0.00 59 GLY A N 2
ATOM 1693 C CA . GLY A 1 59 ? -1.703 12.421 -14.719 1.00 0.00 59 GLY A CA 2
ATOM 1694 C C . GLY A 1 59 ? -2.089 11.001 -14.356 1.00 0.00 59 GLY A C 2
ATOM 1695 O O . GLY A 1 59 ? -1.520 10.065 -14.914 1.00 0.00 59 GLY A O 2
ATOM 1701 N N . GLY A 1 1 ? -1.664 -21.064 8.153 1.00 0.00 1 GLY A N 3
ATOM 1702 C CA . GLY A 1 1 ? -0.372 -20.432 8.343 1.00 0.00 1 GLY A CA 3
ATOM 1703 C C . GLY A 1 1 ? 0.234 -20.746 9.697 1.00 0.00 1 GLY A C 3
ATOM 1704 O O . GLY A 1 1 ? -0.153 -20.159 10.708 1.00 0.00 1 GLY A O 3
ATOM 1708 N N . SER A 1 2 ? 1.184 -21.674 9.717 1.00 0.00 2 SER A N 3
ATOM 1709 C CA . SER A 1 2 ? 1.841 -22.069 10.958 1.00 0.00 2 SER A CA 3
ATOM 1710 C C . SER A 1 2 ? 2.893 -21.043 11.367 1.00 0.00 2 SER A C 3
ATOM 1711 O O . SER A 1 2 ? 2.829 -20.470 12.454 1.00 0.00 2 SER A O 3
ATOM 1719 N N . SER A 1 3 ? 3.863 -20.817 10.486 1.00 0.00 3 SER A N 3
ATOM 1720 C CA . SER A 1 3 ? 4.932 -19.863 10.755 1.00 0.00 3 SER A CA 3
ATOM 1721 C C . SER A 1 3 ? 5.391 -19.184 9.468 1.00 0.00 3 SER A C 3
ATOM 1722 O O . SER A 1 3 ? 5.416 -19.799 8.403 1.00 0.00 3 SER A O 3
ATOM 1730 N N . GLY A 1 4 ? 5.754 -17.909 9.575 1.00 0.00 4 GLY A N 3
ATOM 1731 C CA . GLY A 1 4 ? 6.207 -17.166 8.414 1.00 0.00 4 GLY A CA 3
ATOM 1732 C C . GLY A 1 4 ? 7.537 -16.479 8.648 1.00 0.00 4 GLY A C 3
ATOM 1733 O O . GLY A 1 4 ? 8.094 -16.546 9.744 1.00 0.00 4 GLY A O 3
ATOM 1737 N N . SER A 1 5 ? 8.050 -15.817 7.615 1.00 0.00 5 SER A N 3
ATOM 1738 C CA . SER A 1 5 ? 9.326 -15.119 7.712 1.00 0.00 5 SER A CA 3
ATOM 1739 C C . SER A 1 5 ? 9.148 -13.746 8.352 1.00 0.00 5 SER A C 3
ATOM 1740 O O . SER A 1 5 ? 8.091 -13.126 8.233 1.00 0.00 5 SER A O 3
ATOM 1748 N N . SER A 1 6 ? 10.189 -13.277 9.032 1.00 0.00 6 SER A N 3
ATOM 1749 C CA . SER A 1 6 ? 10.147 -11.979 9.696 1.00 0.00 6 SER A CA 3
ATOM 1750 C C . SER A 1 6 ? 10.411 -10.852 8.702 1.00 0.00 6 SER A C 3
ATOM 1751 O O . SER A 1 6 ? 9.737 -9.823 8.718 1.00 0.00 6 SER A O 3
ATOM 1759 N N . GLY A 1 7 ? 11.399 -11.055 7.835 1.00 0.00 7 GLY A N 3
ATOM 1760 C CA . GLY A 1 7 ? 11.736 -10.049 6.845 1.00 0.00 7 GLY A CA 3
ATOM 1761 C C . GLY A 1 7 ? 12.914 -10.456 5.983 1.00 0.00 7 GLY A C 3
ATOM 1762 O O . GLY A 1 7 ? 13.766 -11.235 6.411 1.00 0.00 7 GLY A O 3
ATOM 1766 N N . SER A 1 8 ? 12.963 -9.930 4.763 1.00 0.00 8 SER A N 3
ATOM 1767 C CA . SER A 1 8 ? 14.042 -10.248 3.836 1.00 0.00 8 SER A CA 3
ATOM 1768 C C . SER A 1 8 ? 14.995 -9.065 3.685 1.00 0.00 8 SER A C 3
ATOM 1769 O O . SER A 1 8 ? 14.591 -7.947 3.367 1.00 0.00 8 SER A O 3
ATOM 1777 N N . PRO A 1 9 ? 16.291 -9.318 3.920 1.00 0.00 9 PRO A N 3
ATOM 1778 C CA . PRO A 1 9 ? 17.329 -8.288 3.816 1.00 0.00 9 PRO A CA 3
ATOM 1779 C C . PRO A 1 9 ? 17.574 -7.853 2.375 1.00 0.00 9 PRO A C 3
ATOM 1780 O O . PRO A 1 9 ? 18.200 -6.824 2.126 1.00 0.00 9 PRO A O 3
ATOM 1791 N N . GLU A 1 10 ? 17.074 -8.645 1.431 1.00 0.00 10 GLU A N 3
ATOM 1792 C CA . GLU A 1 10 ? 17.240 -8.340 0.014 1.00 0.00 10 GLU A CA 3
ATOM 1793 C C . GLU A 1 10 ? 15.903 -7.967 -0.622 1.00 0.00 10 GLU A C 3
ATOM 1794 O O . GLU A 1 10 ? 15.764 -7.966 -1.844 1.00 0.00 10 GLU A O 3
ATOM 1806 N N . GLY A 1 11 ? 14.923 -7.650 0.219 1.00 0.00 11 GLY A N 3
ATOM 1807 C CA . GLY A 1 11 ? 13.611 -7.280 -0.278 1.00 0.00 11 GLY A CA 3
ATOM 1808 C C . GLY A 1 11 ? 13.132 -5.954 0.278 1.00 0.00 11 GLY A C 3
ATOM 1809 O O . GLY A 1 11 ? 12.818 -5.849 1.463 1.00 0.00 11 GLY A O 3
ATOM 1813 N N . GLN A 1 12 ? 13.079 -4.939 -0.578 1.00 0.00 12 GLN A N 3
ATOM 1814 C CA . GLN A 1 12 ? 12.638 -3.613 -0.164 1.00 0.00 12 GLN A CA 3
ATOM 1815 C C . GLN A 1 12 ? 11.283 -3.682 0.533 1.00 0.00 12 GLN A C 3
ATOM 1816 O O . GLN A 1 12 ? 10.262 -3.957 -0.097 1.00 0.00 12 GLN A O 3
ATOM 1830 N N . LYS A 1 13 ? 11.281 -3.432 1.838 1.00 0.00 13 LYS A N 3
ATOM 1831 C CA . LYS A 1 13 ? 10.053 -3.465 2.622 1.00 0.00 13 LYS A CA 3
ATOM 1832 C C . LYS A 1 13 ? 9.518 -2.056 2.856 1.00 0.00 13 LYS A C 3
ATOM 1833 O O . LYS A 1 13 ? 10.080 -1.289 3.638 1.00 0.00 13 LYS A O 3
ATOM 1852 N N . VAL A 1 14 ? 8.427 -1.721 2.174 1.00 0.00 14 VAL A N 3
ATOM 1853 C CA . VAL A 1 14 ? 7.815 -0.404 2.309 1.00 0.00 14 VAL A CA 3
ATOM 1854 C C . VAL A 1 14 ? 6.294 -0.499 2.265 1.00 0.00 14 VAL A C 3
ATOM 1855 O O . VAL A 1 14 ? 5.702 -0.642 1.195 1.00 0.00 14 VAL A O 3
ATOM 1868 N N . ASP A 1 15 ? 5.668 -0.416 3.433 1.00 0.00 15 ASP A N 3
ATOM 1869 C CA . ASP A 1 15 ? 4.214 -0.490 3.528 1.00 0.00 15 ASP A CA 3
ATOM 1870 C C . ASP A 1 15 ? 3.695 -1.785 2.910 1.00 0.00 15 ASP A C 3
ATOM 1871 O O . ASP A 1 15 ? 2.752 -1.772 2.118 1.00 0.00 15 ASP A O 3
ATOM 1880 N N . HIS A 1 16 ? 4.316 -2.901 3.278 1.00 0.00 16 HIS A N 3
ATOM 1881 C CA . HIS A 1 16 ? 3.916 -4.204 2.760 1.00 0.00 16 HIS A CA 3
ATOM 1882 C C . HIS A 1 16 ? 2.692 -4.732 3.501 1.00 0.00 16 HIS A C 3
ATOM 1883 O O . HIS A 1 16 ? 2.675 -4.790 4.731 1.00 0.00 16 HIS A O 3
ATOM 1898 N N . CYS A 1 17 ? 1.668 -5.115 2.745 1.00 0.00 17 CYS A N 3
ATOM 1899 C CA . CYS A 1 17 ? 0.438 -5.636 3.330 1.00 0.00 17 CYS A CA 3
ATOM 1900 C C . CYS A 1 17 ? 0.728 -6.836 4.227 1.00 0.00 17 CYS A C 3
ATOM 1901 O O .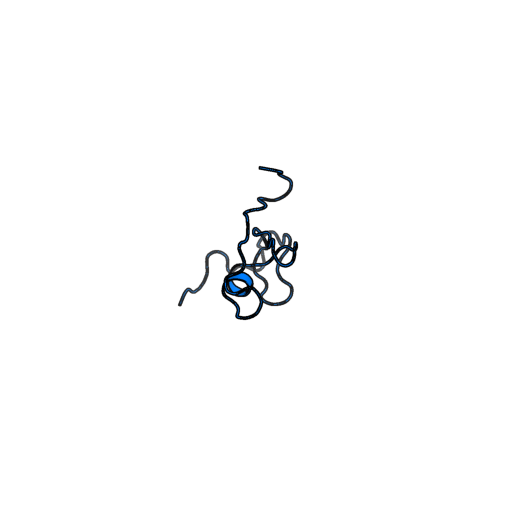 CYS A 1 17 ? 1.333 -7.817 3.793 1.00 0.00 17 CYS A O 3
ATOM 1908 N N . ALA A 1 18 ? 0.293 -6.751 5.479 1.00 0.00 18 ALA A N 3
ATOM 1909 C CA . ALA A 1 18 ? 0.503 -7.830 6.436 1.00 0.00 18 ALA A CA 3
ATOM 1910 C C . ALA A 1 18 ? -0.405 -9.017 6.135 1.00 0.00 18 ALA A C 3
ATOM 1911 O O . ALA A 1 18 ? -0.355 -10.039 6.818 1.00 0.00 18 ALA A O 3
ATOM 1918 N N . ARG A 1 19 ? -1.236 -8.873 5.107 1.00 0.00 19 ARG A N 3
ATOM 1919 C CA . ARG A 1 19 ? -2.158 -9.933 4.716 1.00 0.00 19 ARG A CA 3
ATOM 1920 C C . ARG A 1 19 ? -1.599 -10.735 3.545 1.00 0.00 19 ARG A C 3
ATOM 1921 O O . ARG A 1 19 ? -1.657 -11.966 3.537 1.00 0.00 19 ARG A O 3
ATOM 1942 N N . HIS A 1 20 ? -1.057 -10.031 2.557 1.00 0.00 20 HIS A N 3
ATOM 1943 C CA . HIS A 1 20 ? -0.487 -10.677 1.380 1.00 0.00 20 HIS A CA 3
ATOM 1944 C C . HIS A 1 20 ? 1.005 -10.379 1.265 1.00 0.00 20 HIS A C 3
ATOM 1945 O O . HIS A 1 20 ? 1.783 -11.219 0.816 1.00 0.00 20 HIS A O 3
ATOM 1959 N N . GLY A 1 21 ? 1.396 -9.176 1.675 1.00 0.00 21 GLY A N 3
ATOM 1960 C CA . GLY A 1 21 ? 2.793 -8.788 1.609 1.00 0.00 21 GLY A CA 3
ATOM 1961 C C . GLY A 1 21 ? 3.070 -7.803 0.491 1.00 0.00 21 GLY A C 3
ATOM 1962 O O . GLY A 1 21 ? 4.136 -7.190 0.445 1.00 0.00 21 GLY A O 3
ATOM 1966 N N . GLU A 1 22 ? 2.107 -7.651 -0.414 1.00 0.00 22 GLU A N 3
ATOM 1967 C CA . GLU A 1 22 ? 2.254 -6.735 -1.538 1.00 0.00 22 GLU A CA 3
ATOM 1968 C C . GLU A 1 22 ? 2.380 -5.294 -1.053 1.00 0.00 22 GLU A C 3
ATOM 1969 O O . GLU A 1 22 ? 1.765 -4.905 -0.060 1.00 0.00 22 GLU A O 3
ATOM 1981 N N . LYS A 1 23 ? 3.182 -4.505 -1.760 1.00 0.00 23 LYS A N 3
ATOM 1982 C CA . LYS A 1 23 ? 3.390 -3.107 -1.404 1.00 0.00 23 LYS A CA 3
ATOM 1983 C C . LYS A 1 23 ? 2.082 -2.326 -1.478 1.00 0.00 23 LYS A C 3
ATOM 1984 O O . LYS A 1 23 ? 1.315 -2.469 -2.431 1.00 0.00 23 LYS A O 3
ATOM 2003 N N . LEU A 1 24 ? 1.834 -1.499 -0.468 1.00 0.00 24 LEU A N 3
ATOM 2004 C CA . LEU A 1 24 ? 0.619 -0.694 -0.419 1.00 0.00 24 LEU A CA 3
ATOM 2005 C C . LEU A 1 24 ? 0.833 0.658 -1.092 1.00 0.00 24 LEU A C 3
ATOM 2006 O O . LEU A 1 24 ? 1.483 1.544 -0.536 1.00 0.00 24 LEU A O 3
ATOM 2022 N N . LEU A 1 25 ? 0.282 0.810 -2.291 1.00 0.00 25 LEU A N 3
ATOM 2023 C CA . LEU A 1 25 ? 0.411 2.055 -3.040 1.00 0.00 25 LEU A CA 3
ATOM 2024 C C . LEU A 1 25 ? -0.954 2.696 -3.271 1.00 0.00 25 LEU A C 3
ATOM 2025 O O . LEU A 1 25 ? -1.049 3.813 -3.781 1.00 0.00 25 LEU A O 3
ATOM 2041 N N . LEU A 1 26 ? -2.008 1.983 -2.890 1.00 0.00 26 LEU A N 3
ATOM 2042 C CA . LEU A 1 26 ? -3.369 2.483 -3.053 1.00 0.00 26 LEU A CA 3
ATOM 2043 C C . LEU A 1 26 ? -3.958 2.905 -1.711 1.00 0.00 26 LEU A C 3
ATOM 2044 O O . LEU A 1 26 ? -3.533 2.431 -0.658 1.00 0.00 26 LEU A O 3
ATOM 2060 N N . PHE A 1 27 ? -4.941 3.799 -1.758 1.00 0.00 27 PHE A N 3
ATOM 2061 C CA . PHE A 1 27 ? -5.590 4.285 -0.546 1.00 0.00 27 PHE A CA 3
ATOM 2062 C C . PHE A 1 27 ? -7.107 4.167 -0.657 1.00 0.00 27 PHE A C 3
ATOM 2063 O O . PHE A 1 27 ? -7.734 4.833 -1.481 1.00 0.00 27 PHE A O 3
ATOM 2080 N N . CYS A 1 28 ? -7.691 3.315 0.179 1.00 0.00 28 CYS A N 3
ATOM 2081 C CA . CYS A 1 28 ? -9.134 3.108 0.176 1.00 0.00 28 CYS A CA 3
ATOM 2082 C C . CYS A 1 28 ? -9.852 4.269 0.857 1.00 0.00 28 CYS A C 3
ATOM 2083 O O . CYS A 1 28 ? -9.440 4.727 1.922 1.00 0.00 28 CYS A O 3
ATOM 2090 N N . GLN A 1 29 ? -10.927 4.740 0.233 1.00 0.00 29 GLN A N 3
ATOM 2091 C CA . GLN A 1 29 ? -11.702 5.848 0.778 1.00 0.00 29 GLN A CA 3
ATOM 2092 C C . GLN A 1 29 ? -12.822 5.338 1.679 1.00 0.00 29 GLN A C 3
ATOM 2093 O O . GLN A 1 29 ? -13.104 5.921 2.725 1.00 0.00 29 GLN A O 3
ATOM 2107 N N . GLU A 1 30 ? -13.458 4.247 1.264 1.00 0.00 30 GLU A N 3
ATOM 2108 C CA . GLU A 1 30 ? -14.548 3.660 2.033 1.00 0.00 30 GLU A CA 3
ATOM 2109 C C . GLU A 1 30 ? -14.075 3.255 3.427 1.00 0.00 30 GLU A C 3
ATOM 2110 O O . GLU A 1 30 ? -14.778 3.461 4.416 1.00 0.00 30 GLU A O 3
ATOM 2122 N N . ASP A 1 31 ? -12.880 2.679 3.495 1.00 0.00 31 ASP A N 3
ATOM 2123 C CA . ASP A 1 31 ? -12.311 2.246 4.766 1.00 0.00 31 ASP A CA 3
ATOM 2124 C C . ASP A 1 31 ? -11.268 3.243 5.262 1.00 0.00 31 ASP A C 3
ATOM 2125 O O . ASP A 1 31 ? -10.960 3.293 6.452 1.00 0.00 31 ASP A O 3
ATOM 2134 N N . GLY A 1 32 ? -10.726 4.033 4.341 1.00 0.00 32 GLY A N 3
ATOM 2135 C CA . GLY A 1 32 ? -9.722 5.016 4.704 1.00 0.00 32 GLY A CA 3
ATOM 2136 C C . GLY A 1 32 ? -8.392 4.382 5.060 1.00 0.00 32 GLY A C 3
ATOM 2137 O O . GLY A 1 32 ? -7.607 4.952 5.818 1.00 0.00 32 GLY A O 3
ATOM 2141 N N . LYS A 1 33 ? -8.137 3.199 4.513 1.00 0.00 33 LYS A N 3
ATOM 2142 C CA . LYS A 1 33 ? -6.893 2.485 4.777 1.00 0.00 33 LYS A CA 3
ATOM 2143 C C . LYS A 1 33 ? -6.240 2.031 3.475 1.00 0.00 33 LYS A C 3
ATOM 2144 O O . LYS A 1 33 ? -6.925 1.664 2.520 1.00 0.00 33 LYS A O 3
ATOM 2163 N N . VAL A 1 34 ? -4.911 2.057 3.445 1.00 0.00 34 VAL A N 3
ATOM 2164 C CA . VAL A 1 34 ? -4.166 1.646 2.261 1.00 0.00 34 VAL A CA 3
ATOM 2165 C C . VAL A 1 34 ? -4.323 0.151 2.004 1.00 0.00 34 VAL A C 3
ATOM 2166 O O . VAL A 1 34 ? -4.172 -0.664 2.914 1.00 0.00 34 VAL A O 3
ATOM 2179 N N . ILE A 1 35 ? -4.628 -0.200 0.760 1.00 0.00 35 ILE A N 3
ATOM 2180 C CA . ILE A 1 35 ? -4.804 -1.597 0.383 1.00 0.00 35 ILE A CA 3
ATOM 2181 C C . ILE A 1 35 ? -3.957 -1.949 -0.835 1.00 0.00 35 ILE A C 3
ATOM 2182 O O . ILE A 1 35 ? -3.644 -1.088 -1.658 1.00 0.00 35 ILE A O 3
ATOM 2198 N N . CYS A 1 36 ? -3.590 -3.222 -0.947 1.00 0.00 36 CYS A N 3
ATOM 2199 C CA . CYS A 1 36 ? -2.780 -3.690 -2.065 1.00 0.00 36 CYS A CA 3
ATOM 2200 C C . CYS A 1 36 ? -3.657 -4.314 -3.147 1.00 0.00 36 CYS A C 3
ATOM 2201 O O . CYS A 1 36 ? -4.867 -4.459 -2.973 1.00 0.00 36 CYS A O 3
ATOM 2208 N N . TRP A 1 37 ? -3.037 -4.681 -4.263 1.00 0.00 37 TRP A N 3
ATOM 2209 C CA . TRP A 1 37 ? -3.760 -5.290 -5.373 1.00 0.00 37 TRP A CA 3
ATOM 2210 C C . TRP A 1 37 ? -4.674 -6.407 -4.881 1.00 0.00 37 TRP A C 3
ATOM 2211 O O . TRP A 1 37 ? -5.882 -6.387 -5.122 1.00 0.00 37 TRP A O 3
ATOM 2232 N N . LEU A 1 38 ? -4.091 -7.381 -4.190 1.00 0.00 38 LEU A N 3
ATOM 2233 C CA . LEU A 1 38 ? -4.854 -8.507 -3.663 1.00 0.00 38 LEU A CA 3
ATOM 2234 C C . LEU A 1 38 ? -6.088 -8.024 -2.908 1.00 0.00 38 LEU A C 3
ATOM 2235 O O . LEU A 1 38 ? -7.198 -8.505 -3.137 1.00 0.00 38 LEU A O 3
ATOM 2251 N N . CYS A 1 39 ? -5.887 -7.067 -2.007 1.00 0.00 39 CYS A N 3
ATOM 2252 C CA . CYS A 1 39 ? -6.982 -6.516 -1.219 1.00 0.00 39 CYS A CA 3
ATOM 2253 C C . CYS A 1 39 ? -8.024 -5.859 -2.120 1.00 0.00 39 CYS A C 3
ATOM 2254 O O . CYS A 1 39 ? -9.191 -6.249 -2.123 1.00 0.00 39 CYS A O 3
ATOM 2261 N N . GLU A 1 40 ? -7.592 -4.860 -2.883 1.00 0.00 40 GLU A N 3
ATOM 2262 C CA . GLU A 1 40 ? -8.488 -4.149 -3.788 1.00 0.00 40 GLU A CA 3
ATOM 2263 C C . GLU A 1 40 ? -9.310 -5.128 -4.621 1.00 0.00 40 GLU A C 3
ATOM 2264 O O . GLU A 1 40 ? -10.510 -4.935 -4.820 1.00 0.00 40 GLU A O 3
ATOM 2276 N N . ARG A 1 41 ? -8.656 -6.179 -5.105 1.00 0.00 41 ARG A N 3
ATOM 2277 C CA . ARG A 1 41 ? -9.325 -7.187 -5.917 1.00 0.00 41 ARG A CA 3
ATOM 2278 C C . ARG A 1 41 ? -10.097 -8.168 -5.040 1.00 0.00 41 ARG A C 3
ATOM 2279 O O . ARG A 1 41 ? -10.926 -8.935 -5.529 1.00 0.00 41 ARG A O 3
ATOM 2300 N N . SER A 1 42 ? -9.817 -8.138 -3.740 1.00 0.00 42 SER A N 3
ATOM 2301 C CA . SER A 1 42 ? -10.482 -9.027 -2.795 1.00 0.00 42 SER A CA 3
ATOM 2302 C C . SER A 1 42 ? -11.898 -8.544 -2.497 1.00 0.00 42 SER A C 3
ATOM 2303 O O . SER A 1 42 ? -12.122 -7.358 -2.258 1.00 0.00 42 SER A O 3
ATOM 2311 N N . GLN A 1 43 ? -12.849 -9.472 -2.514 1.00 0.00 43 GLN A N 3
ATOM 2312 C CA . GLN A 1 43 ? -14.244 -9.140 -2.247 1.00 0.00 43 GLN A CA 3
ATOM 2313 C C . GLN A 1 43 ? -14.364 -8.237 -1.024 1.00 0.00 43 GLN A C 3
ATOM 2314 O O . GLN A 1 43 ? -15.367 -7.546 -0.848 1.00 0.00 43 GLN A O 3
ATOM 2328 N N . GLU A 1 44 ? -13.335 -8.249 -0.182 1.00 0.00 44 GLU A N 3
ATOM 2329 C CA . GLU A 1 44 ? -13.328 -7.431 1.025 1.00 0.00 44 GLU A CA 3
ATOM 2330 C C . GLU A 1 44 ? -13.230 -5.948 0.677 1.00 0.00 44 GLU A C 3
ATOM 2331 O O . GLU A 1 44 ? -13.957 -5.121 1.227 1.00 0.00 44 GLU A O 3
ATOM 2343 N N . HIS A 1 45 ? -12.326 -5.620 -0.240 1.00 0.00 45 HIS A N 3
ATOM 2344 C CA . HIS A 1 45 ? -12.132 -4.237 -0.662 1.00 0.00 45 HIS A CA 3
ATOM 2345 C C . HIS A 1 45 ? -12.493 -4.063 -2.135 1.00 0.00 45 HIS A C 3
ATOM 2346 O O . HIS A 1 45 ? -12.103 -3.082 -2.767 1.00 0.00 45 HIS A O 3
ATOM 2360 N N . ARG A 1 46 ? -13.239 -5.022 -2.673 1.00 0.00 46 ARG A N 3
ATOM 2361 C CA . ARG A 1 46 ? -13.651 -4.975 -4.071 1.00 0.00 46 ARG A CA 3
ATOM 2362 C C . ARG A 1 46 ? -14.712 -3.900 -4.290 1.00 0.00 46 ARG A C 3
ATOM 2363 O O . ARG A 1 46 ? -15.594 -3.706 -3.455 1.00 0.00 46 ARG A O 3
ATOM 2384 N N . GLY A 1 47 ? -14.617 -3.204 -5.419 1.00 0.00 47 GLY A N 3
ATOM 2385 C CA . GLY A 1 47 ? -15.574 -2.157 -5.726 1.00 0.00 47 GLY A CA 3
ATOM 2386 C C . GLY A 1 47 ? -15.239 -0.846 -5.043 1.00 0.00 47 GLY A C 3
ATOM 2387 O O . GLY A 1 47 ? -15.640 0.223 -5.503 1.00 0.00 47 GLY A O 3
ATOM 2391 N N . HIS A 1 48 ? -14.502 -0.927 -3.940 1.00 0.00 48 HIS A N 3
ATOM 2392 C CA . HIS A 1 48 ? -14.114 0.263 -3.190 1.00 0.00 48 HIS A CA 3
ATOM 2393 C C . HIS A 1 48 ? -13.227 1.172 -4.036 1.00 0.00 48 HIS A C 3
ATOM 2394 O O . HIS A 1 48 ? -12.374 0.700 -4.788 1.00 0.00 48 HIS A O 3
ATOM 2408 N N . HIS A 1 49 ? -13.436 2.479 -3.908 1.00 0.00 49 HIS A N 3
ATOM 2409 C CA . HIS A 1 49 ? -12.655 3.455 -4.661 1.00 0.00 49 HIS A CA 3
ATOM 2410 C C . HIS A 1 49 ? -11.306 3.702 -3.994 1.00 0.00 49 HIS A C 3
ATOM 2411 O O . HIS A 1 49 ? -11.239 4.192 -2.865 1.00 0.00 49 HIS A O 3
ATOM 2426 N N . THR A 1 50 ? -10.231 3.361 -4.698 1.00 0.00 50 THR A N 3
ATOM 2427 C CA . THR A 1 50 ? -8.884 3.544 -4.174 1.00 0.00 50 THR A CA 3
ATOM 2428 C C . THR A 1 50 ? -8.071 4.481 -5.061 1.00 0.00 50 THR A C 3
ATOM 2429 O O . THR A 1 50 ? -8.299 4.562 -6.268 1.00 0.00 50 THR A O 3
ATOM 2440 N N . PHE A 1 51 ? -7.121 5.186 -4.455 1.00 0.00 51 PHE A N 3
ATOM 2441 C CA . PHE A 1 51 ? -6.274 6.117 -5.191 1.00 0.00 51 PHE A CA 3
ATOM 2442 C C . PHE A 1 51 ? -4.808 5.938 -4.808 1.00 0.00 51 PHE A C 3
ATOM 2443 O O . PHE A 1 51 ? -4.474 5.592 -3.675 1.00 0.00 51 PHE A O 3
ATOM 2460 N N . PRO A 1 52 ? -3.911 6.177 -5.776 1.00 0.00 52 PRO A N 3
ATOM 2461 C CA . PRO A 1 52 ? -2.466 6.049 -5.566 1.00 0.00 52 PRO A CA 3
ATOM 2462 C C . PRO A 1 52 ? -1.915 7.136 -4.650 1.00 0.00 52 PRO A C 3
ATOM 2463 O O . PRO A 1 52 ? -1.341 8.122 -5.115 1.00 0.00 52 PRO A O 3
ATOM 2474 N N . THR A 1 53 ? -2.092 6.951 -3.346 1.00 0.00 53 THR A N 3
ATOM 2475 C CA . THR A 1 53 ? -1.612 7.917 -2.365 1.00 0.00 53 THR A CA 3
ATOM 2476 C C . THR A 1 53 ? -0.096 8.060 -2.430 1.00 0.00 53 THR A C 3
ATOM 2477 O O . THR A 1 53 ? 0.438 9.164 -2.321 1.00 0.00 53 THR A O 3
ATOM 2488 N N . SER A 1 54 ? 0.593 6.938 -2.609 1.00 0.00 54 SER A N 3
ATOM 2489 C CA . SER A 1 54 ? 2.049 6.938 -2.685 1.00 0.00 54 SER A CA 3
ATOM 2490 C C . SER A 1 54 ? 2.529 6.172 -3.914 1.00 0.00 54 SER A C 3
ATOM 2491 O O . SER A 1 54 ? 1.730 5.594 -4.650 1.00 0.00 54 SER A O 3
ATOM 2499 N N . GLY A 1 55 ? 3.841 6.171 -4.128 1.00 0.00 55 GLY A N 3
ATOM 2500 C CA . GLY A 1 55 ? 4.406 5.473 -5.268 1.00 0.00 55 GLY A CA 3
ATOM 2501 C C . GLY A 1 55 ? 4.682 6.399 -6.437 1.00 0.00 55 GLY A C 3
ATOM 2502 O O . GLY A 1 55 ? 3.800 6.693 -7.244 1.00 0.00 55 GLY A O 3
ATOM 2506 N N . PRO A 1 56 ? 5.931 6.876 -6.537 1.00 0.00 56 PRO A N 3
ATOM 2507 C CA . PRO A 1 56 ? 6.349 7.782 -7.611 1.00 0.00 56 PRO A CA 3
ATOM 2508 C C . PRO A 1 56 ? 6.401 7.088 -8.967 1.00 0.00 56 PRO A C 3
ATOM 2509 O O . PRO A 1 56 ? 5.980 7.649 -9.979 1.00 0.00 56 PRO A O 3
ATOM 2520 N N . SER A 1 57 ? 6.919 5.864 -8.981 1.00 0.00 57 SER A N 3
ATOM 2521 C CA . SER A 1 57 ? 7.029 5.094 -10.215 1.00 0.00 57 SER A CA 3
ATOM 2522 C C . SER A 1 57 ? 5.859 4.125 -10.356 1.00 0.00 57 SER A C 3
ATOM 2523 O O . SER A 1 57 ? 5.226 3.750 -9.369 1.00 0.00 57 SER A O 3
ATOM 2531 N N . SER A 1 58 ? 5.577 3.723 -11.592 1.00 0.00 58 SER A N 3
ATOM 2532 C CA . SER A 1 58 ? 4.481 2.801 -11.865 1.00 0.00 58 SER A CA 3
ATOM 2533 C C . SER A 1 58 ? 4.896 1.753 -12.893 1.00 0.00 58 SER A C 3
ATOM 2534 O O . SER A 1 58 ? 6.008 1.789 -13.419 1.00 0.00 58 SER A O 3
ATOM 2542 N N . GLY A 1 59 ? 3.993 0.819 -13.174 1.00 0.00 59 GLY A N 3
ATOM 2543 C CA . GLY A 1 59 ? 4.283 -0.227 -14.138 1.00 0.00 59 GLY A CA 3
ATOM 2544 C C . GLY A 1 59 ? 3.189 -0.377 -15.177 1.00 0.00 59 GLY A C 3
ATOM 2545 O O . GLY A 1 59 ? 2.024 -0.148 -14.857 1.00 0.00 59 GLY A O 3
ATOM 2551 N N . GLY A 1 1 ? 32.266 -9.381 -2.454 1.00 0.00 1 GLY A N 4
ATOM 2552 C CA . GLY A 1 1 ? 31.128 -9.865 -1.695 1.00 0.00 1 GLY A CA 4
ATOM 2553 C C . GLY A 1 1 ? 30.396 -10.989 -2.400 1.00 0.00 1 GLY A C 4
ATOM 2554 O O . GLY A 1 1 ? 29.794 -10.783 -3.454 1.00 0.00 1 GLY A O 4
ATOM 2558 N N . SER A 1 2 ? 30.449 -12.184 -1.819 1.00 0.00 2 SER A N 4
ATOM 2559 C CA . SER A 1 2 ? 29.791 -13.347 -2.402 1.00 0.00 2 SER A CA 4
ATOM 2560 C C . SER A 1 2 ? 28.344 -13.446 -1.929 1.00 0.00 2 SER A C 4
ATOM 2561 O O . SER A 1 2 ? 27.428 -13.628 -2.731 1.00 0.00 2 SER A O 4
ATOM 2569 N N . SER A 1 3 ? 28.146 -13.325 -0.620 1.00 0.00 3 SER A N 4
ATOM 2570 C CA . SER A 1 3 ? 26.811 -13.404 -0.038 1.00 0.00 3 SER A CA 4
ATOM 2571 C C . SER A 1 3 ? 26.689 -12.479 1.169 1.00 0.00 3 SER A C 4
ATOM 2572 O O . SER A 1 3 ? 27.636 -12.312 1.936 1.00 0.00 3 SER A O 4
ATOM 2580 N N . GLY A 1 4 ? 25.513 -11.879 1.330 1.00 0.00 4 GLY A N 4
ATOM 2581 C CA . GLY A 1 4 ? 25.287 -10.978 2.444 1.00 0.00 4 GLY A CA 4
ATOM 2582 C C . GLY A 1 4 ? 24.179 -11.456 3.361 1.00 0.00 4 GLY A C 4
ATOM 2583 O O . GLY A 1 4 ? 23.483 -12.423 3.053 1.00 0.00 4 GLY A O 4
ATOM 2587 N N . SER A 1 5 ? 24.015 -10.778 4.493 1.00 0.00 5 SER A N 4
ATOM 2588 C CA . SER A 1 5 ? 22.987 -11.143 5.460 1.00 0.00 5 SER A CA 4
ATOM 2589 C C . SER A 1 5 ? 21.594 -10.989 4.857 1.00 0.00 5 SER A C 4
ATOM 2590 O O . SER A 1 5 ? 20.817 -11.943 4.810 1.00 0.00 5 SER A O 4
ATOM 2598 N N . SER A 1 6 ? 21.285 -9.781 4.397 1.00 0.00 6 SER A N 4
ATOM 2599 C CA . SER A 1 6 ? 19.985 -9.499 3.800 1.00 0.00 6 SER A CA 4
ATOM 2600 C C . SER A 1 6 ? 20.134 -9.110 2.332 1.00 0.00 6 SER A C 4
ATOM 2601 O O . SER A 1 6 ? 21.201 -8.680 1.897 1.00 0.00 6 SER A O 4
ATOM 2609 N N . GLY A 1 7 ? 19.054 -9.265 1.572 1.00 0.00 7 GLY A N 4
ATOM 2610 C CA . GLY A 1 7 ? 19.084 -8.926 0.162 1.00 0.00 7 GLY A CA 4
ATOM 2611 C C . GLY A 1 7 ? 17.807 -8.254 -0.300 1.00 0.00 7 GLY A C 4
ATOM 2612 O O . GLY A 1 7 ? 17.441 -7.190 0.200 1.00 0.00 7 GLY A O 4
ATOM 2616 N N . SER A 1 8 ? 17.127 -8.874 -1.260 1.00 0.00 8 SER A N 4
ATOM 2617 C CA . SER A 1 8 ? 15.885 -8.325 -1.793 1.00 0.00 8 SER A CA 4
ATOM 2618 C C . SER A 1 8 ? 16.139 -6.999 -2.505 1.00 0.00 8 SER A C 4
ATOM 2619 O O . SER A 1 8 ? 15.433 -6.011 -2.301 1.00 0.00 8 SER A O 4
ATOM 2627 N N . PRO A 1 9 ? 17.172 -6.976 -3.361 1.00 0.00 9 PRO A N 4
ATOM 2628 C CA . PRO A 1 9 ? 17.543 -5.779 -4.121 1.00 0.00 9 PRO A CA 4
ATOM 2629 C C . PRO A 1 9 ? 16.518 -5.433 -5.195 1.00 0.00 9 PRO A C 4
ATOM 2630 O O . PRO A 1 9 ? 16.587 -4.371 -5.812 1.00 0.00 9 PRO A O 4
ATOM 2641 N N . GLU A 1 10 ? 15.568 -6.337 -5.413 1.00 0.00 10 GLU A N 4
ATOM 2642 C CA . GLU A 1 10 ? 14.529 -6.126 -6.414 1.00 0.00 10 GLU A CA 4
ATOM 2643 C C . GLU A 1 10 ? 13.299 -5.470 -5.792 1.00 0.00 10 GLU A C 4
ATOM 2644 O O . GLU A 1 10 ? 12.212 -5.495 -6.366 1.00 0.00 10 GLU A O 4
ATOM 2656 N N . GLY A 1 11 ? 13.482 -4.882 -4.613 1.00 0.00 11 GLY A N 4
ATOM 2657 C CA . GLY A 1 11 ? 12.380 -4.228 -3.932 1.00 0.00 11 GLY A CA 4
ATOM 2658 C C . GLY A 1 11 ? 12.664 -3.996 -2.461 1.00 0.00 11 GLY A C 4
ATOM 2659 O O . GLY A 1 11 ? 13.207 -4.867 -1.783 1.00 0.00 11 GLY A O 4
ATOM 2663 N N . GLN A 1 12 ? 12.297 -2.817 -1.969 1.00 0.00 12 GLN A N 4
ATOM 2664 C CA . GLN A 1 12 ? 12.518 -2.472 -0.569 1.00 0.00 12 GLN A CA 4
ATOM 2665 C C . GLN A 1 12 ? 11.212 -2.520 0.216 1.00 0.00 12 GLN A C 4
ATOM 2666 O O . GLN A 1 12 ? 10.214 -1.917 -0.181 1.00 0.00 12 GLN A O 4
ATOM 2680 N N . LYS A 1 13 ? 11.224 -3.240 1.333 1.00 0.00 13 LYS A N 4
ATOM 2681 C CA . LYS A 1 13 ? 10.041 -3.366 2.175 1.00 0.00 13 LYS A CA 4
ATOM 2682 C C . LYS A 1 13 ? 9.504 -1.994 2.568 1.00 0.00 13 LYS A C 4
ATOM 2683 O O . LYS A 1 13 ? 10.068 -1.318 3.429 1.00 0.00 13 LYS A O 4
ATOM 2702 N N . VAL A 1 14 ? 8.410 -1.587 1.933 1.00 0.00 14 VAL A N 4
ATOM 2703 C CA . VAL A 1 14 ? 7.795 -0.296 2.218 1.00 0.00 14 VAL A CA 4
ATOM 2704 C C . VAL A 1 14 ? 6.276 -0.411 2.274 1.00 0.00 14 VAL A C 4
ATOM 2705 O O . VAL A 1 14 ? 5.610 -0.489 1.241 1.00 0.00 14 VAL A O 4
ATOM 2718 N N . ASP A 1 15 ? 5.733 -0.420 3.486 1.00 0.00 15 ASP A N 4
ATOM 2719 C CA . ASP A 1 15 ? 4.291 -0.524 3.678 1.00 0.00 15 ASP A CA 4
ATOM 2720 C C . ASP A 1 15 ? 3.746 -1.791 3.025 1.00 0.00 15 ASP A C 4
ATOM 2721 O O . ASP A 1 15 ? 2.749 -1.750 2.303 1.00 0.00 15 ASP A O 4
ATOM 2730 N N . HIS A 1 16 ? 4.407 -2.915 3.283 1.00 0.00 16 HIS A N 4
ATOM 2731 C CA . HIS A 1 16 ? 3.989 -4.194 2.721 1.00 0.00 16 HIS A CA 4
ATOM 2732 C C . HIS A 1 16 ? 2.756 -4.728 3.443 1.00 0.00 16 HIS A C 4
ATOM 2733 O O . HIS A 1 16 ? 2.720 -4.785 4.673 1.00 0.00 16 HIS A O 4
ATOM 2748 N N . CYS A 1 17 ? 1.747 -5.119 2.672 1.00 0.00 17 CYS A N 4
ATOM 2749 C CA . CYS A 1 17 ? 0.511 -5.648 3.237 1.00 0.00 17 CYS A CA 4
ATOM 2750 C C . CYS A 1 17 ? 0.795 -6.846 4.139 1.00 0.00 17 CYS A C 4
ATOM 2751 O O . CYS A 1 17 ? 1.434 -7.811 3.722 1.00 0.00 17 CYS A O 4
ATOM 2758 N N . ALA A 1 18 ? 0.315 -6.775 5.376 1.00 0.00 18 ALA A N 4
ATOM 2759 C CA . ALA A 1 18 ? 0.514 -7.854 6.336 1.00 0.00 18 ALA A CA 4
ATOM 2760 C C . ALA A 1 18 ? -0.386 -9.044 6.019 1.00 0.00 18 ALA A C 4
ATOM 2761 O O . ALA A 1 18 ? -0.332 -10.072 6.694 1.00 0.00 18 ALA A O 4
ATOM 2768 N N . ARG A 1 19 ? -1.213 -8.896 4.989 1.00 0.00 19 ARG A N 4
ATOM 2769 C CA . ARG A 1 19 ? -2.126 -9.959 4.584 1.00 0.00 19 ARG A CA 4
ATOM 2770 C C . ARG A 1 19 ? -1.558 -10.744 3.406 1.00 0.00 19 ARG A C 4
ATOM 2771 O O . ARG A 1 19 ? -1.615 -11.974 3.380 1.00 0.00 19 ARG A O 4
ATOM 2792 N N . HIS A 1 20 ? -1.012 -10.025 2.430 1.00 0.00 20 HIS A N 4
ATOM 2793 C CA . HIS A 1 20 ? -0.434 -10.654 1.248 1.00 0.00 20 HIS A CA 4
ATOM 2794 C C . HIS A 1 20 ? 1.057 -10.348 1.144 1.00 0.00 20 HIS A C 4
ATOM 2795 O O . HIS A 1 20 ? 1.840 -11.176 0.680 1.00 0.00 20 HIS A O 4
ATOM 2809 N N . GLY A 1 21 ? 1.443 -9.152 1.578 1.00 0.00 21 GLY A N 4
ATOM 2810 C CA . GLY A 1 21 ? 2.838 -8.758 1.524 1.00 0.00 21 GLY A CA 4
ATOM 2811 C C . GLY A 1 21 ? 3.108 -7.723 0.450 1.00 0.00 21 GLY A C 4
ATOM 2812 O O . GLY A 1 21 ? 4.143 -7.059 0.465 1.00 0.00 21 GLY A O 4
ATOM 2816 N N . GLU A 1 22 ? 2.174 -7.587 -0.486 1.00 0.00 22 GLU A N 4
ATOM 2817 C CA . GLU A 1 22 ? 2.317 -6.628 -1.574 1.00 0.00 22 GLU A CA 4
ATOM 2818 C C . GLU A 1 22 ? 2.403 -5.203 -1.035 1.00 0.00 22 GLU A C 4
ATOM 2819 O O . GLU A 1 22 ? 1.716 -4.847 -0.077 1.00 0.00 22 GLU A O 4
ATOM 2831 N N . LYS A 1 23 ? 3.251 -4.391 -1.657 1.00 0.00 23 LYS A N 4
ATOM 2832 C CA . LYS A 1 23 ? 3.427 -3.004 -1.243 1.00 0.00 23 LYS A CA 4
ATOM 2833 C C . LYS A 1 23 ? 2.116 -2.232 -1.352 1.00 0.00 23 LYS A C 4
ATOM 2834 O O . LYS A 1 23 ? 1.379 -2.375 -2.329 1.00 0.00 23 LYS A O 4
ATOM 2853 N N . LEU A 1 24 ? 1.830 -1.414 -0.345 1.00 0.00 24 LEU A N 4
ATOM 2854 C CA . LEU A 1 24 ? 0.608 -0.618 -0.329 1.00 0.00 24 LEU A CA 4
ATOM 2855 C C . LEU A 1 24 ? 0.832 0.737 -0.992 1.00 0.00 24 LEU A C 4
ATOM 2856 O O . LEU A 1 24 ? 1.463 1.625 -0.418 1.00 0.00 24 LEU A O 4
ATOM 2872 N N . LEU A 1 25 ? 0.309 0.890 -2.204 1.00 0.00 25 LEU A N 4
ATOM 2873 C CA . LEU A 1 25 ? 0.449 2.139 -2.945 1.00 0.00 25 LEU A CA 4
ATOM 2874 C C . LEU A 1 25 ? -0.910 2.790 -3.178 1.00 0.00 25 LEU A C 4
ATOM 2875 O O . LEU A 1 25 ? -0.998 3.895 -3.714 1.00 0.00 25 LEU A O 4
ATOM 2891 N N . LEU A 1 26 ? -1.969 2.099 -2.769 1.00 0.00 26 LEU A N 4
ATOM 2892 C CA . LEU A 1 26 ? -3.325 2.611 -2.930 1.00 0.00 26 LEU A CA 4
ATOM 2893 C C . LEU A 1 26 ? -3.912 3.033 -1.587 1.00 0.00 26 LEU A C 4
ATOM 2894 O O . LEU A 1 26 ? -3.419 2.636 -0.531 1.00 0.00 26 LEU A O 4
ATOM 2910 N N . PHE A 1 27 ? -4.968 3.838 -1.635 1.00 0.00 27 PHE A N 4
ATOM 2911 C CA . PHE A 1 27 ? -5.623 4.312 -0.421 1.00 0.00 27 PHE A CA 4
ATOM 2912 C C . PHE A 1 27 ? -7.140 4.205 -0.544 1.00 0.00 27 PHE A C 4
ATOM 2913 O O . PHE A 1 27 ? -7.771 4.972 -1.272 1.00 0.00 27 PHE A O 4
ATOM 2930 N N . CYS A 1 28 ? -7.719 3.247 0.172 1.00 0.00 28 CYS A N 4
ATOM 2931 C CA . CYS A 1 28 ? -9.162 3.037 0.143 1.00 0.00 28 CYS A CA 4
ATOM 2932 C C . CYS A 1 28 ? -9.893 4.187 0.830 1.00 0.00 28 CYS A C 4
ATOM 2933 O O . CYS A 1 28 ? -9.505 4.622 1.914 1.00 0.00 28 CYS A O 4
ATOM 2940 N N . GLN A 1 29 ? -10.952 4.673 0.192 1.00 0.00 29 GLN A N 4
ATOM 2941 C CA . GLN A 1 29 ? -11.737 5.772 0.741 1.00 0.00 29 GLN A CA 4
ATOM 2942 C C . GLN A 1 29 ? -12.887 5.247 1.594 1.00 0.00 29 GLN A C 4
ATOM 2943 O O . GLN A 1 29 ? -13.216 5.822 2.631 1.00 0.00 29 GLN A O 4
ATOM 2957 N N . GLU A 1 30 ? -13.494 4.151 1.150 1.00 0.00 30 GLU A N 4
ATOM 2958 C CA . GLU A 1 30 ? -14.609 3.549 1.873 1.00 0.00 30 GLU A CA 4
ATOM 2959 C C . GLU A 1 30 ? -14.181 3.123 3.275 1.00 0.00 30 GLU A C 4
ATOM 2960 O O . GLU A 1 30 ? -14.955 3.217 4.227 1.00 0.00 30 GLU A O 4
ATOM 2972 N N . ASP A 1 31 ? -12.944 2.653 3.392 1.00 0.00 31 ASP A N 4
ATOM 2973 C CA . ASP A 1 31 ? -12.411 2.212 4.676 1.00 0.00 31 ASP A CA 4
ATOM 2974 C C . ASP A 1 31 ? -11.371 3.197 5.200 1.00 0.00 31 ASP A C 4
ATOM 2975 O O . ASP A 1 31 ? -11.112 3.262 6.401 1.00 0.00 31 ASP A O 4
ATOM 2984 N N . GLY A 1 32 ? -10.775 3.961 4.289 1.00 0.00 32 GLY A N 4
ATOM 2985 C CA . GLY A 1 32 ? -9.768 4.931 4.678 1.00 0.00 32 GLY A CA 4
ATOM 2986 C C . GLY A 1 32 ? -8.470 4.278 5.110 1.00 0.00 32 GLY A C 4
ATOM 2987 O O . GLY A 1 32 ? -7.788 4.769 6.010 1.00 0.00 32 GLY A O 4
ATOM 2991 N N . LYS A 1 33 ? -8.127 3.166 4.469 1.00 0.00 33 LYS A N 4
ATOM 2992 C CA . LYS A 1 33 ? -6.903 2.443 4.791 1.00 0.00 33 LYS A CA 4
ATOM 2993 C C . LYS A 1 33 ? -6.189 1.988 3.521 1.00 0.00 33 LYS A C 4
ATOM 2994 O O . LYS A 1 33 ? -6.827 1.582 2.550 1.00 0.00 33 LYS A O 4
ATOM 3013 N N . VAL A 1 34 ? -4.862 2.058 3.537 1.00 0.00 34 VAL A N 4
ATOM 3014 C CA . VAL A 1 34 ? -4.062 1.651 2.388 1.00 0.00 34 VAL A CA 4
ATOM 3015 C C . VAL A 1 34 ? -4.164 0.148 2.151 1.00 0.00 34 VAL A C 4
ATOM 3016 O O . VAL A 1 34 ? -3.979 -0.649 3.071 1.00 0.00 34 VAL A O 4
ATOM 3029 N N . ILE A 1 35 ? -4.461 -0.231 0.913 1.00 0.00 35 ILE A N 4
ATOM 3030 C CA . ILE A 1 35 ? -4.587 -1.638 0.554 1.00 0.00 35 ILE A CA 4
ATOM 3031 C C . ILE A 1 35 ? -3.793 -1.958 -0.707 1.00 0.00 35 ILE A C 4
ATOM 3032 O O . ILE A 1 35 ? -3.478 -1.067 -1.498 1.00 0.00 35 ILE A O 4
ATOM 3048 N N . CYS A 1 36 ? -3.473 -3.234 -0.892 1.00 0.00 36 CYS A N 4
ATOM 3049 C CA . CYS A 1 36 ? -2.716 -3.673 -2.058 1.00 0.00 36 CYS A CA 4
ATOM 3050 C C . CYS A 1 36 ? -3.648 -4.223 -3.135 1.00 0.00 36 CYS A C 4
ATOM 3051 O O . CYS A 1 36 ? -4.865 -4.263 -2.955 1.00 0.00 36 CYS A O 4
ATOM 3058 N N . TRP A 1 37 ? -3.067 -4.644 -4.252 1.00 0.00 37 TRP A N 4
ATOM 3059 C CA . TRP A 1 37 ? -3.844 -5.192 -5.358 1.00 0.00 37 TRP A CA 4
ATOM 3060 C C . TRP A 1 37 ? -4.723 -6.346 -4.887 1.00 0.00 37 TRP A C 4
ATOM 3061 O O . TRP A 1 37 ? -5.935 -6.346 -5.106 1.00 0.00 37 TRP A O 4
ATOM 3082 N N . LEU A 1 38 ? -4.105 -7.327 -4.238 1.00 0.00 38 LEU A N 4
ATOM 3083 C CA . LEU A 1 38 ? -4.832 -8.488 -3.735 1.00 0.00 38 LEU A CA 4
ATOM 3084 C C . LEU A 1 38 ? -6.026 -8.058 -2.888 1.00 0.00 38 LEU A C 4
ATOM 3085 O O . LEU A 1 38 ? -7.109 -8.636 -2.984 1.00 0.00 38 LEU A O 4
ATOM 3101 N N . CYS A 1 39 ? -5.821 -7.038 -2.061 1.00 0.00 39 CYS A N 4
ATOM 3102 C CA . CYS A 1 39 ? -6.880 -6.528 -1.198 1.00 0.00 39 CYS A CA 4
ATOM 3103 C C . CYS A 1 39 ? -7.988 -5.880 -2.022 1.00 0.00 39 CYS A C 4
ATOM 3104 O O . CYS A 1 39 ? -9.141 -6.306 -1.973 1.00 0.00 39 CYS A O 4
ATOM 3111 N N . GLU A 1 40 ? -7.629 -4.847 -2.779 1.00 0.00 40 GLU A N 4
ATOM 3112 C CA . GLU A 1 40 ? -8.594 -4.140 -3.613 1.00 0.00 40 GLU A CA 4
ATOM 3113 C C . GLU A 1 40 ? -9.429 -5.122 -4.430 1.00 0.00 40 GLU A C 4
ATOM 3114 O O . GLU A 1 40 ? -10.643 -4.964 -4.558 1.00 0.00 40 GLU A O 4
ATOM 3126 N N . ARG A 1 41 ? -8.769 -6.135 -4.982 1.00 0.00 41 ARG A N 4
ATOM 3127 C CA . ARG A 1 41 ? -9.449 -7.141 -5.788 1.00 0.00 41 ARG A CA 4
ATOM 3128 C C . ARG A 1 41 ? -10.231 -8.109 -4.904 1.00 0.00 41 ARG A C 4
ATOM 3129 O O . ARG A 1 41 ? -11.114 -8.823 -5.379 1.00 0.00 41 ARG A O 4
ATOM 3150 N N . SER A 1 42 ? -9.900 -8.126 -3.617 1.00 0.00 42 SER A N 4
ATOM 3151 C CA . SER A 1 42 ? -10.568 -9.008 -2.668 1.00 0.00 42 SER A CA 4
ATOM 3152 C C . SER A 1 42 ? -12.000 -8.547 -2.412 1.00 0.00 42 SER A C 4
ATOM 3153 O O . SER A 1 42 ? -12.264 -7.352 -2.284 1.00 0.00 42 SER A O 4
ATOM 3161 N N . GLN A 1 43 ? -12.919 -9.504 -2.340 1.00 0.00 43 GLN A N 4
ATOM 3162 C CA . GLN A 1 43 ? -14.324 -9.197 -2.101 1.00 0.00 43 GLN A CA 4
ATOM 3163 C C . GLN A 1 43 ? -14.481 -8.263 -0.905 1.00 0.00 43 GLN A C 4
ATOM 3164 O O . GLN A 1 43 ? -15.513 -7.612 -0.746 1.00 0.00 43 GLN A O 4
ATOM 3178 N N . GLU A 1 44 ? -13.451 -8.204 -0.067 1.00 0.00 44 GLU A N 4
ATOM 3179 C CA . GLU A 1 44 ? -13.476 -7.351 1.115 1.00 0.00 44 GLU A CA 4
ATOM 3180 C C . GLU A 1 44 ? -13.394 -5.878 0.725 1.00 0.00 44 GLU A C 4
ATOM 3181 O O . GLU A 1 44 ? -14.085 -5.034 1.295 1.00 0.00 44 GLU A O 4
ATOM 3193 N N . HIS A 1 45 ? -12.543 -5.577 -0.251 1.00 0.00 45 HIS A N 4
ATOM 3194 C CA . HIS A 1 45 ? -12.370 -4.207 -0.718 1.00 0.00 45 HIS A CA 4
ATOM 3195 C C . HIS A 1 45 ? -12.765 -4.079 -2.186 1.00 0.00 45 HIS A C 4
ATOM 3196 O O . HIS A 1 45 ? -12.394 -3.116 -2.858 1.00 0.00 45 HIS A O 4
ATOM 3210 N N . ARG A 1 46 ? -13.519 -5.057 -2.678 1.00 0.00 46 ARG A N 4
ATOM 3211 C CA . ARG A 1 46 ? -13.963 -5.054 -4.067 1.00 0.00 46 ARG A CA 4
ATOM 3212 C C . ARG A 1 46 ? -14.918 -3.894 -4.330 1.00 0.00 46 ARG A C 4
ATOM 3213 O O . ARG A 1 46 ? -15.749 -3.557 -3.488 1.00 0.00 46 ARG A O 4
ATOM 3234 N N . GLY A 1 47 ? -14.793 -3.286 -5.506 1.00 0.00 47 GLY A N 4
ATOM 3235 C CA . GLY A 1 47 ? -15.651 -2.170 -5.860 1.00 0.00 47 GLY A CA 4
ATOM 3236 C C . GLY A 1 47 ? -15.434 -0.966 -4.965 1.00 0.00 47 GLY A C 4
ATOM 3237 O O . GLY A 1 47 ? -16.294 -0.090 -4.872 1.00 0.00 47 GLY A O 4
ATOM 3241 N N . HIS A 1 48 ? -14.282 -0.923 -4.303 1.00 0.00 48 HIS A N 4
ATOM 3242 C CA . HIS A 1 48 ? -13.956 0.183 -3.409 1.00 0.00 48 HIS A CA 4
ATOM 3243 C C . HIS A 1 48 ? -13.064 1.203 -4.111 1.00 0.00 48 HIS A C 4
ATOM 3244 O O . HIS A 1 48 ? -12.098 0.840 -4.784 1.00 0.00 48 HIS A O 4
ATOM 3258 N N . HIS A 1 49 ? -13.395 2.480 -3.950 1.00 0.00 49 HIS A N 4
ATOM 3259 C CA . HIS A 1 49 ? -12.625 3.553 -4.569 1.00 0.00 49 HIS A CA 4
ATOM 3260 C C . HIS A 1 49 ? -11.228 3.640 -3.960 1.00 0.00 49 HIS A C 4
ATOM 3261 O O . HIS A 1 49 ? -11.075 3.848 -2.756 1.00 0.00 49 HIS A O 4
ATOM 3276 N N . THR A 1 50 ? -10.211 3.478 -4.800 1.00 0.00 50 THR A N 4
ATOM 3277 C CA . THR A 1 50 ? -8.827 3.535 -4.345 1.00 0.00 50 THR A CA 4
ATOM 3278 C C . THR A 1 50 ? -8.018 4.530 -5.170 1.00 0.00 50 THR A C 4
ATOM 3279 O O . THR A 1 50 ? -8.256 4.698 -6.367 1.00 0.00 50 THR A O 4
ATOM 3290 N N . PHE A 1 51 ? -7.060 5.186 -4.524 1.00 0.00 51 PHE A N 4
ATOM 3291 C CA . PHE A 1 51 ? -6.215 6.165 -5.199 1.00 0.00 51 PHE A CA 4
ATOM 3292 C C . PHE A 1 51 ? -4.743 5.930 -4.873 1.00 0.00 51 PHE A C 4
ATOM 3293 O O . PHE A 1 51 ? -4.383 5.533 -3.764 1.00 0.00 51 PHE A O 4
ATOM 3310 N N . PRO A 1 52 ? -3.872 6.179 -5.861 1.00 0.00 52 PRO A N 4
ATOM 3311 C CA . PRO A 1 52 ? -2.425 6.002 -5.704 1.00 0.00 52 PRO A CA 4
ATOM 3312 C C . PRO A 1 52 ? -1.812 7.038 -4.769 1.00 0.00 52 PRO A C 4
ATOM 3313 O O . PRO A 1 52 ? -1.226 8.024 -5.217 1.00 0.00 52 PRO A O 4
ATOM 3324 N N . THR A 1 53 ? -1.950 6.809 -3.467 1.00 0.00 53 THR A N 4
ATOM 3325 C CA . THR A 1 53 ? -1.410 7.724 -2.468 1.00 0.00 53 THR A CA 4
ATOM 3326 C C . THR A 1 53 ? 0.106 7.828 -2.581 1.00 0.00 53 THR A C 4
ATOM 3327 O O . THR A 1 53 ? 0.680 8.900 -2.389 1.00 0.00 53 THR A O 4
ATOM 3338 N N . SER A 1 54 ? 0.750 6.709 -2.895 1.00 0.00 54 SER A N 4
ATOM 3339 C CA . SER A 1 54 ? 2.202 6.674 -3.031 1.00 0.00 54 SER A CA 4
ATOM 3340 C C . SER A 1 54 ? 2.618 6.914 -4.479 1.00 0.00 54 SER A C 4
ATOM 3341 O O . SER A 1 54 ? 3.583 7.627 -4.749 1.00 0.00 54 SER A O 4
ATOM 3349 N N . GLY A 1 55 ? 1.881 6.311 -5.407 1.00 0.00 55 GLY A N 4
ATOM 3350 C CA . GLY A 1 55 ? 2.188 6.469 -6.816 1.00 0.00 55 GLY A CA 4
ATOM 3351 C C . GLY A 1 55 ? 2.073 7.909 -7.276 1.00 0.00 55 GLY A C 4
ATOM 3352 O O . GLY A 1 55 ? 1.141 8.627 -6.911 1.00 0.00 55 GLY A O 4
ATOM 3356 N N . PRO A 1 56 ? 3.038 8.352 -8.096 1.00 0.00 56 PRO A N 4
ATOM 3357 C CA . PRO A 1 56 ? 3.063 9.720 -8.623 1.00 0.00 56 PRO A CA 4
ATOM 3358 C C . PRO A 1 56 ? 1.951 9.971 -9.636 1.00 0.00 56 PRO A C 4
ATOM 3359 O O . PRO A 1 56 ? 1.131 9.093 -9.903 1.00 0.00 56 PRO A O 4
ATOM 3370 N N . SER A 1 57 ? 1.930 11.176 -10.198 1.00 0.00 57 SER A N 4
ATOM 3371 C CA . SER A 1 57 ? 0.917 11.544 -11.179 1.00 0.00 57 SER A CA 4
ATOM 3372 C C . SER A 1 57 ? 1.521 11.630 -12.578 1.00 0.00 57 SER A C 4
ATOM 3373 O O . SER A 1 57 ? 2.673 12.030 -12.745 1.00 0.00 57 SER A O 4
ATOM 3381 N N . SER A 1 58 ? 0.734 11.250 -13.580 1.00 0.00 58 SER A N 4
ATOM 3382 C CA . SER A 1 58 ? 1.191 11.280 -14.964 1.00 0.00 58 SER A CA 4
ATOM 3383 C C . SER A 1 58 ? 0.697 12.538 -15.672 1.00 0.00 58 SER A C 4
ATOM 3384 O O . SER A 1 58 ? -0.031 13.344 -15.094 1.00 0.00 58 SER A O 4
ATOM 3392 N N . GLY A 1 59 ? 1.100 12.698 -16.930 1.00 0.00 59 GLY A N 4
ATOM 3393 C CA . GLY A 1 59 ? 0.689 13.860 -17.697 1.00 0.00 59 GLY A CA 4
ATOM 3394 C C . GLY A 1 59 ? -0.735 13.746 -18.203 1.00 0.00 59 GLY A C 4
ATOM 3395 O O . GLY A 1 59 ? -1.339 14.768 -18.528 1.00 0.00 59 GLY A O 4
ATOM 3401 N N . GLY A 1 1 ? -4.193 -23.002 -6.980 1.00 0.00 1 GLY A N 5
ATOM 3402 C CA . GLY A 1 1 ? -3.007 -23.721 -7.408 1.00 0.00 1 GLY A CA 5
ATOM 3403 C C . GLY A 1 1 ? -2.058 -24.009 -6.262 1.00 0.00 1 GLY A C 5
ATOM 3404 O O . GLY A 1 1 ? -2.368 -23.728 -5.104 1.00 0.00 1 GLY A O 5
ATOM 3408 N N . SER A 1 2 ? -0.898 -24.572 -6.584 1.00 0.00 2 SER A N 5
ATOM 3409 C CA . SER A 1 2 ? 0.098 -24.903 -5.572 1.00 0.00 2 SER A CA 5
ATOM 3410 C C . SER A 1 2 ? 1.417 -24.190 -5.853 1.00 0.00 2 SER A C 5
ATOM 3411 O O . SER A 1 2 ? 1.851 -24.093 -7.001 1.00 0.00 2 SER A O 5
ATOM 3419 N N . SER A 1 3 ? 2.050 -23.691 -4.796 1.00 0.00 3 SER A N 5
ATOM 3420 C CA . SER A 1 3 ? 3.318 -22.983 -4.928 1.00 0.00 3 SER A CA 5
ATOM 3421 C C . SER A 1 3 ? 4.240 -23.295 -3.753 1.00 0.00 3 SER A C 5
ATOM 3422 O O . SER A 1 3 ? 3.806 -23.337 -2.603 1.00 0.00 3 SER A O 5
ATOM 3430 N N . GLY A 1 4 ? 5.517 -23.514 -4.053 1.00 0.00 4 GLY A N 5
ATOM 3431 C CA . GLY A 1 4 ? 6.481 -23.821 -3.013 1.00 0.00 4 GLY A CA 5
ATOM 3432 C C . GLY A 1 4 ? 7.668 -22.878 -3.027 1.00 0.00 4 GLY A C 5
ATOM 3433 O O . GLY A 1 4 ? 8.806 -23.306 -3.219 1.00 0.00 4 GLY A O 5
ATOM 3437 N N . SER A 1 5 ? 7.403 -21.592 -2.825 1.00 0.00 5 SER A N 5
ATOM 3438 C CA . SER A 1 5 ? 8.458 -20.585 -2.821 1.00 0.00 5 SER A CA 5
ATOM 3439 C C . SER A 1 5 ? 8.743 -20.102 -1.402 1.00 0.00 5 SER A C 5
ATOM 3440 O O . SER A 1 5 ? 7.848 -20.058 -0.559 1.00 0.00 5 SER A O 5
ATOM 3448 N N . SER A 1 6 ? 9.996 -19.740 -1.148 1.00 0.00 6 SER A N 5
ATOM 3449 C CA . SER A 1 6 ? 10.401 -19.263 0.170 1.00 0.00 6 SER A CA 5
ATOM 3450 C C . SER A 1 6 ? 9.876 -17.853 0.422 1.00 0.00 6 SER A C 5
ATOM 3451 O O . SER A 1 6 ? 9.309 -17.570 1.477 1.00 0.00 6 SER A O 5
ATOM 3459 N N . GLY A 1 7 ? 10.069 -16.973 -0.555 1.00 0.00 7 GLY A N 5
ATOM 3460 C CA . GLY A 1 7 ? 9.610 -15.602 -0.420 1.00 0.00 7 GLY A CA 5
ATOM 3461 C C . GLY A 1 7 ? 9.552 -14.877 -1.750 1.00 0.00 7 GLY A C 5
ATOM 3462 O O . GLY A 1 7 ? 10.080 -15.359 -2.751 1.00 0.00 7 GLY A O 5
ATOM 3466 N N . SER A 1 8 ? 8.906 -13.715 -1.760 1.00 0.00 8 SER A N 5
ATOM 3467 C CA . SER A 1 8 ? 8.775 -12.925 -2.979 1.00 0.00 8 SER A CA 5
ATOM 3468 C C . SER A 1 8 ? 10.145 -12.505 -3.503 1.00 0.00 8 SER A C 5
ATOM 3469 O O . SER A 1 8 ? 11.111 -12.369 -2.752 1.00 0.00 8 SER A O 5
ATOM 3477 N N . PRO A 1 9 ? 10.232 -12.294 -4.825 1.00 0.00 9 PRO A N 5
ATOM 3478 C CA . PRO A 1 9 ? 11.478 -11.886 -5.481 1.00 0.00 9 PRO A CA 5
ATOM 3479 C C . PRO A 1 9 ? 11.878 -10.457 -5.128 1.00 0.00 9 PRO A C 5
ATOM 3480 O O . PRO A 1 9 ? 12.981 -10.016 -5.447 1.00 0.00 9 PRO A O 5
ATOM 3491 N N . GLU A 1 10 ? 10.974 -9.741 -4.467 1.00 0.00 10 GLU A N 5
ATOM 3492 C CA . GLU A 1 10 ? 11.235 -8.362 -4.071 1.00 0.00 10 GLU A CA 5
ATOM 3493 C C . GLU A 1 10 ? 12.304 -8.300 -2.984 1.00 0.00 10 GLU A C 5
ATOM 3494 O O . GLU A 1 10 ? 12.767 -9.330 -2.495 1.00 0.00 10 GLU A O 5
ATOM 3506 N N . GLY A 1 11 ? 12.690 -7.084 -2.610 1.00 0.00 11 GLY A N 5
ATOM 3507 C CA . GLY A 1 11 ? 13.702 -6.910 -1.584 1.00 0.00 11 GLY A CA 5
ATOM 3508 C C . GLY A 1 11 ? 13.416 -5.725 -0.683 1.00 0.00 11 GLY A C 5
ATOM 3509 O O . GLY A 1 11 ? 13.616 -5.797 0.529 1.00 0.00 11 GLY A O 5
ATOM 3513 N N . GLN A 1 12 ? 12.948 -4.632 -1.277 1.00 0.00 12 GLN A N 5
ATOM 3514 C CA . GLN A 1 12 ? 12.636 -3.425 -0.519 1.00 0.00 12 GLN A CA 5
ATOM 3515 C C . GLN A 1 12 ? 11.269 -3.539 0.147 1.00 0.00 12 GLN A C 5
ATOM 3516 O O . GLN A 1 12 ? 10.242 -3.620 -0.528 1.00 0.00 12 GLN A O 5
ATOM 3530 N N . LYS A 1 13 ? 11.262 -3.544 1.476 1.00 0.00 13 LYS A N 5
ATOM 3531 C CA . LYS A 1 13 ? 10.022 -3.646 2.235 1.00 0.00 13 LYS A CA 5
ATOM 3532 C C . LYS A 1 13 ? 9.470 -2.263 2.564 1.00 0.00 13 LYS A C 5
ATOM 3533 O O . LYS A 1 13 ? 9.967 -1.583 3.462 1.00 0.00 13 LYS A O 5
ATOM 3552 N N . VAL A 1 14 ? 8.438 -1.853 1.833 1.00 0.00 14 VAL A N 5
ATOM 3553 C CA . VAL A 1 14 ? 7.817 -0.552 2.050 1.00 0.00 14 VAL A CA 5
ATOM 3554 C C . VAL A 1 14 ? 6.298 -0.670 2.108 1.00 0.00 14 VAL A C 5
ATOM 3555 O O . VAL A 1 14 ? 5.639 -0.847 1.084 1.00 0.00 14 VAL A O 5
ATOM 3568 N N . ASP A 1 15 ? 5.748 -0.571 3.314 1.00 0.00 15 ASP A N 5
ATOM 3569 C CA . ASP A 1 15 ? 4.306 -0.666 3.506 1.00 0.00 15 ASP A CA 5
ATOM 3570 C C . ASP A 1 15 ? 3.761 -1.957 2.903 1.00 0.00 15 ASP A C 5
ATOM 3571 O O . ASP A 1 15 ? 2.763 -1.944 2.182 1.00 0.00 15 ASP A O 5
ATOM 3580 N N . HIS A 1 16 ? 4.423 -3.070 3.202 1.00 0.00 16 HIS A N 5
ATOM 3581 C CA . HIS A 1 16 ? 4.006 -4.370 2.688 1.00 0.00 16 HIS A CA 5
ATOM 3582 C C . HIS A 1 16 ? 2.808 -4.903 3.469 1.00 0.00 16 HIS A C 5
ATOM 3583 O O . HIS A 1 16 ? 2.837 -4.974 4.698 1.00 0.00 16 HIS A O 5
ATOM 3598 N N . CYS A 1 17 ? 1.756 -5.276 2.748 1.00 0.00 17 CYS A N 5
ATOM 3599 C CA . CYS A 1 17 ? 0.548 -5.801 3.372 1.00 0.00 17 CYS A CA 5
ATOM 3600 C C . CYS A 1 17 ? 0.863 -7.035 4.213 1.00 0.00 17 CYS A C 5
ATOM 3601 O O . CYS A 1 17 ? 1.484 -7.983 3.733 1.00 0.00 17 CYS A O 5
ATOM 3608 N N . ALA A 1 18 ? 0.429 -7.015 5.469 1.00 0.00 18 ALA A N 5
ATOM 3609 C CA . ALA A 1 18 ? 0.662 -8.133 6.375 1.00 0.00 18 ALA A CA 5
ATOM 3610 C C . ALA A 1 18 ? -0.300 -9.281 6.090 1.00 0.00 18 ALA A C 5
ATOM 3611 O O . ALA A 1 18 ? -0.250 -10.323 6.744 1.00 0.00 18 ALA A O 5
ATOM 3618 N N . ARG A 1 19 ? -1.176 -9.083 5.110 1.00 0.00 19 ARG A N 5
ATOM 3619 C CA . ARG A 1 19 ? -2.151 -10.102 4.739 1.00 0.00 19 ARG A CA 5
ATOM 3620 C C . ARG A 1 19 ? -1.706 -10.850 3.486 1.00 0.00 19 ARG A C 5
ATOM 3621 O O . ARG A 1 19 ? -1.846 -12.070 3.396 1.00 0.00 19 ARG A O 5
ATOM 3642 N N . HIS A 1 20 ? -1.169 -10.110 2.521 1.00 0.00 20 HIS A N 5
ATOM 3643 C CA . HIS A 1 20 ? -0.704 -10.704 1.272 1.00 0.00 20 HIS A CA 5
ATOM 3644 C C . HIS A 1 20 ? 0.796 -10.488 1.094 1.00 0.00 20 HIS A C 5
ATOM 3645 O O . HIS A 1 20 ? 1.497 -11.345 0.558 1.00 0.00 20 HIS A O 5
ATOM 3659 N N . GLY A 1 21 ? 1.282 -9.336 1.548 1.00 0.00 21 GLY A N 5
ATOM 3660 C CA . GLY A 1 21 ? 2.695 -9.029 1.429 1.00 0.00 21 GLY A CA 5
ATOM 3661 C C . GLY A 1 21 ? 2.976 -8.001 0.350 1.00 0.00 21 GLY A C 5
ATOM 3662 O O . GLY A 1 21 ? 4.071 -7.443 0.287 1.00 0.00 21 GLY A O 5
ATOM 3666 N N . GLU A 1 22 ? 1.985 -7.752 -0.500 1.00 0.00 22 GLU A N 5
ATOM 3667 C CA . GLU A 1 22 ? 2.133 -6.787 -1.583 1.00 0.00 22 GLU A CA 5
ATOM 3668 C C . GLU A 1 22 ? 2.281 -5.371 -1.032 1.00 0.00 22 GLU A C 5
ATOM 3669 O O . GLU A 1 22 ? 1.681 -5.021 -0.016 1.00 0.00 22 GLU A O 5
ATOM 3681 N N . LYS A 1 23 ? 3.085 -4.560 -1.711 1.00 0.00 23 LYS A N 5
ATOM 3682 C CA . LYS A 1 23 ? 3.314 -3.182 -1.293 1.00 0.00 23 LYS A CA 5
ATOM 3683 C C . LYS A 1 23 ? 2.026 -2.369 -1.373 1.00 0.00 23 LYS A C 5
ATOM 3684 O O . LYS A 1 23 ? 1.267 -2.481 -2.337 1.00 0.00 23 LYS A O 5
ATOM 3703 N N . LEU A 1 24 ? 1.785 -1.550 -0.355 1.00 0.00 24 LEU A N 5
ATOM 3704 C CA . LEU A 1 24 ? 0.589 -0.716 -0.310 1.00 0.00 24 LEU A CA 5
ATOM 3705 C C . LEU A 1 24 ? 0.849 0.645 -0.949 1.00 0.00 24 LEU A C 5
ATOM 3706 O O . LEU A 1 24 ? 1.479 1.515 -0.346 1.00 0.00 24 LEU A O 5
ATOM 3722 N N . LEU A 1 25 ? 0.360 0.823 -2.171 1.00 0.00 25 LEU A N 5
ATOM 3723 C CA . LEU A 1 25 ? 0.537 2.079 -2.891 1.00 0.00 25 LEU A CA 5
ATOM 3724 C C . LEU A 1 25 ? -0.808 2.743 -3.168 1.00 0.00 25 LEU A C 5
ATOM 3725 O O . LEU A 1 25 ? -0.868 3.837 -3.730 1.00 0.00 25 LEU A O 5
ATOM 3741 N N . LEU A 1 26 ? -1.884 2.075 -2.769 1.00 0.00 26 LEU A N 5
ATOM 3742 C CA . LEU A 1 26 ? -3.230 2.601 -2.971 1.00 0.00 26 LEU A CA 5
ATOM 3743 C C . LEU A 1 26 ? -3.840 3.059 -1.650 1.00 0.00 26 LEU A C 5
ATOM 3744 O O . LEU A 1 26 ? -3.332 2.739 -0.576 1.00 0.00 26 LEU A O 5
ATOM 3760 N N . PHE A 1 27 ? -4.935 3.807 -1.738 1.00 0.00 27 PHE A N 5
ATOM 3761 C CA . PHE A 1 27 ? -5.616 4.308 -0.550 1.00 0.00 27 PHE A CA 5
ATOM 3762 C C . PHE A 1 27 ? -7.130 4.214 -0.711 1.00 0.00 27 PHE A C 5
ATOM 3763 O O . PHE A 1 27 ? -7.730 4.947 -1.498 1.00 0.00 27 PHE A O 5
ATOM 3780 N N . CYS A 1 28 ? -7.744 3.305 0.040 1.00 0.00 28 CYS A N 5
ATOM 3781 C CA . CYS A 1 28 ? -9.187 3.112 -0.019 1.00 0.00 28 CYS A CA 5
ATOM 3782 C C . CYS A 1 28 ? -9.921 4.305 0.588 1.00 0.00 28 CYS A C 5
ATOM 3783 O O . CYS A 1 28 ? -9.520 4.829 1.627 1.00 0.00 28 CYS A O 5
ATOM 3790 N N . GLN A 1 29 ? -10.996 4.728 -0.069 1.00 0.00 29 GLN A N 5
ATOM 3791 C CA . GLN A 1 29 ? -11.785 5.859 0.405 1.00 0.00 29 GLN A CA 5
ATOM 3792 C C . GLN A 1 29 ? -12.931 5.388 1.294 1.00 0.00 29 GLN A C 5
ATOM 3793 O O . GLN A 1 29 ? -13.347 6.095 2.212 1.00 0.00 29 GLN A O 5
ATOM 3807 N N . GLU A 1 30 ? -13.437 4.191 1.016 1.00 0.00 30 GLU A N 5
ATOM 3808 C CA . GLU A 1 30 ? -14.536 3.628 1.790 1.00 0.00 30 GLU A CA 5
ATOM 3809 C C . GLU A 1 30 ? -14.073 3.243 3.192 1.00 0.00 30 GLU A C 5
ATOM 3810 O O . GLU A 1 30 ? -14.801 3.421 4.169 1.00 0.00 30 GLU A O 5
ATOM 3822 N N . ASP A 1 31 ? -12.858 2.715 3.283 1.00 0.00 31 ASP A N 5
ATOM 3823 C CA . ASP A 1 31 ? -12.296 2.305 4.565 1.00 0.00 31 ASP A CA 5
ATOM 3824 C C . ASP A 1 31 ? -11.255 3.311 5.048 1.00 0.00 31 ASP A C 5
ATOM 3825 O O . ASP A 1 31 ? -10.921 3.353 6.232 1.00 0.00 31 ASP A O 5
ATOM 3834 N N . GLY A 1 32 ? -10.746 4.119 4.124 1.00 0.00 32 GLY A N 5
ATOM 3835 C CA . GLY A 1 32 ? -9.748 5.112 4.475 1.00 0.00 32 GLY A CA 5
ATOM 3836 C C . GLY A 1 32 ? -8.445 4.487 4.935 1.00 0.00 32 GLY A C 5
ATOM 3837 O O . GLY A 1 32 ? -7.750 5.040 5.788 1.00 0.00 32 GLY A O 5
ATOM 3841 N N . LYS A 1 33 ? -8.114 3.331 4.371 1.00 0.00 33 LYS A N 5
ATOM 3842 C CA . LYS A 1 33 ? -6.887 2.629 4.728 1.00 0.00 33 LYS A CA 5
ATOM 3843 C C . LYS A 1 33 ? -6.170 2.118 3.483 1.00 0.00 33 LYS A C 5
ATOM 3844 O O . LYS A 1 33 ? -6.803 1.631 2.546 1.00 0.00 33 LYS A O 5
ATOM 3863 N N . VAL A 1 34 ? -4.846 2.230 3.479 1.00 0.00 34 VAL A N 5
ATOM 3864 C CA . VAL A 1 34 ? -4.043 1.777 2.350 1.00 0.00 34 VAL A CA 5
ATOM 3865 C C . VAL A 1 34 ? -4.222 0.281 2.114 1.00 0.00 34 VAL A C 5
ATOM 3866 O O . VAL A 1 34 ? -4.142 -0.518 3.046 1.00 0.00 34 VAL A O 5
ATOM 3879 N N . ILE A 1 35 ? -4.463 -0.089 0.861 1.00 0.00 35 ILE A N 5
ATOM 3880 C CA . ILE A 1 35 ? -4.651 -1.489 0.502 1.00 0.00 35 ILE A CA 5
ATOM 3881 C C . ILE A 1 35 ? -3.813 -1.862 -0.717 1.00 0.00 35 ILE A C 5
ATOM 3882 O O . ILE A 1 35 ? -3.480 -1.009 -1.540 1.00 0.00 35 ILE A O 5
ATOM 3898 N N . CYS A 1 36 ? -3.476 -3.143 -0.826 1.00 0.00 36 CYS A N 5
ATOM 3899 C CA . CYS A 1 36 ? -2.677 -3.630 -1.944 1.00 0.00 36 CYS A CA 5
ATOM 3900 C C . CYS A 1 36 ? -3.571 -4.194 -3.046 1.00 0.00 36 CYS A C 5
ATOM 3901 O O . CYS A 1 36 ? -4.795 -4.215 -2.916 1.00 0.00 36 CYS A O 5
ATOM 3908 N N . TRP A 1 37 ? -2.950 -4.648 -4.128 1.00 0.00 37 TRP A N 5
ATOM 3909 C CA . TRP A 1 37 ? -3.689 -5.212 -5.252 1.00 0.00 37 TRP A CA 5
ATOM 3910 C C . TRP A 1 37 ? -4.625 -6.322 -4.787 1.00 0.00 37 TRP A C 5
ATOM 3911 O O . TRP A 1 37 ? -5.828 -6.285 -5.051 1.00 0.00 37 TRP A O 5
ATOM 3932 N N . LEU A 1 38 ? -4.068 -7.308 -4.092 1.00 0.00 38 LEU A N 5
ATOM 3933 C CA . LEU A 1 38 ? -4.854 -8.429 -3.589 1.00 0.00 38 LEU A CA 5
ATOM 3934 C C . LEU A 1 38 ? -6.047 -7.935 -2.776 1.00 0.00 38 LEU A C 5
ATOM 3935 O O . LEU A 1 38 ? -7.136 -8.508 -2.841 1.00 0.00 38 LEU A O 5
ATOM 3951 N N . CYS A 1 39 ? -5.836 -6.869 -2.012 1.00 0.00 39 CYS A N 5
ATOM 3952 C CA . CYS A 1 39 ? -6.893 -6.297 -1.187 1.00 0.00 39 CYS A CA 5
ATOM 3953 C C . CYS A 1 39 ? -7.955 -5.626 -2.053 1.00 0.00 39 CYS A C 5
ATOM 3954 O O . CYS A 1 39 ? -9.127 -6.001 -2.017 1.00 0.00 39 CYS A O 5
ATOM 3961 N N . GLU A 1 40 ? -7.537 -4.633 -2.831 1.00 0.00 40 GLU A N 5
ATOM 3962 C CA . GLU A 1 40 ? -8.453 -3.910 -3.705 1.00 0.00 40 GLU A CA 5
ATOM 3963 C C . GLU A 1 40 ? -9.266 -4.878 -4.560 1.00 0.00 40 GLU A C 5
ATOM 3964 O O . GLU A 1 40 ? -10.452 -4.656 -4.810 1.00 0.00 40 GLU A O 5
ATOM 3976 N N . ARG A 1 41 ? -8.621 -5.950 -5.006 1.00 0.00 41 ARG A N 5
ATOM 3977 C CA . ARG A 1 41 ? -9.283 -6.951 -5.834 1.00 0.00 41 ARG A CA 5
ATOM 3978 C C . ARG A 1 41 ? -9.992 -7.990 -4.969 1.00 0.00 41 ARG A C 5
ATOM 3979 O O . ARG A 1 41 ? -10.852 -8.728 -5.448 1.00 0.00 41 ARG A O 5
ATOM 4000 N N . SER A 1 42 ? -9.623 -8.040 -3.693 1.00 0.00 42 SER A N 5
ATOM 4001 C CA . SER A 1 42 ? -10.220 -8.991 -2.762 1.00 0.00 42 SER A CA 5
ATOM 4002 C C . SER A 1 42 ? -11.687 -8.656 -2.510 1.00 0.00 42 SER A C 5
ATOM 4003 O O . SER A 1 42 ? -12.087 -7.494 -2.562 1.00 0.00 42 SER A O 5
ATOM 4011 N N . GLN A 1 43 ? -12.484 -9.685 -2.236 1.00 0.00 43 GLN A N 5
ATOM 4012 C CA . GLN A 1 43 ? -13.907 -9.500 -1.976 1.00 0.00 43 GLN A CA 5
ATOM 4013 C C . GLN A 1 43 ? -14.127 -8.587 -0.775 1.00 0.00 43 GLN A C 5
ATOM 4014 O O . GLN A 1 43 ? -15.252 -8.173 -0.496 1.00 0.00 43 GLN A O 5
ATOM 4028 N N . GLU A 1 44 ? -13.045 -8.277 -0.067 1.00 0.00 44 GLU A N 5
ATOM 4029 C CA . GLU A 1 44 ? -13.121 -7.413 1.105 1.00 0.00 44 GLU A CA 5
ATOM 4030 C C . GLU A 1 44 ? -13.203 -5.945 0.695 1.00 0.00 44 GLU A C 5
ATOM 4031 O O . GLU A 1 44 ? -13.980 -5.174 1.259 1.00 0.00 44 GLU A O 5
ATOM 4043 N N . HIS A 1 45 ? -12.395 -5.566 -0.290 1.00 0.00 45 HIS A N 5
ATOM 4044 C CA . HIS A 1 45 ? -12.375 -4.191 -0.776 1.00 0.00 45 HIS A CA 5
ATOM 4045 C C . HIS A 1 45 ? -12.934 -4.108 -2.193 1.00 0.00 45 HIS A C 5
ATOM 4046 O O . HIS A 1 45 ? -12.714 -3.125 -2.901 1.00 0.00 45 HIS A O 5
ATOM 4060 N N . ARG A 1 46 ? -13.658 -5.146 -2.601 1.00 0.00 46 ARG A N 5
ATOM 4061 C CA . ARG A 1 46 ? -14.247 -5.190 -3.933 1.00 0.00 46 ARG A CA 5
ATOM 4062 C C . ARG A 1 46 ? -15.228 -4.039 -4.133 1.00 0.00 46 ARG A C 5
ATOM 4063 O O . ARG A 1 46 ? -16.057 -3.759 -3.267 1.00 0.00 46 ARG A O 5
ATOM 4084 N N . GLY A 1 47 ? -15.128 -3.374 -5.280 1.00 0.00 47 GLY A N 5
ATOM 4085 C CA . GLY A 1 47 ? -16.012 -2.261 -5.572 1.00 0.00 47 GLY A CA 5
ATOM 4086 C C . GLY A 1 47 ? -15.684 -1.029 -4.751 1.00 0.00 47 GLY A C 5
ATOM 4087 O O . GLY A 1 47 ? -16.504 -0.119 -4.630 1.00 0.00 47 GLY A O 5
ATOM 4091 N N . HIS A 1 48 ? -14.481 -1.001 -4.185 1.00 0.00 48 HIS A N 5
ATOM 4092 C CA . HIS A 1 48 ? -14.047 0.129 -3.370 1.00 0.00 48 HIS A CA 5
ATOM 4093 C C . HIS A 1 48 ? -13.144 1.061 -4.172 1.00 0.00 48 HIS A C 5
ATOM 4094 O O . HIS A 1 48 ? -12.273 0.611 -4.917 1.00 0.00 48 HIS A O 5
ATOM 4108 N N . HIS A 1 49 ? -13.359 2.364 -4.016 1.00 0.00 49 HIS A N 5
ATOM 4109 C CA . HIS A 1 49 ? -12.564 3.360 -4.725 1.00 0.00 49 HIS A CA 5
ATOM 4110 C C . HIS A 1 49 ? -11.200 3.538 -4.066 1.00 0.00 49 HIS A C 5
ATOM 4111 O O . HIS A 1 49 ? -11.108 3.852 -2.878 1.00 0.00 49 HIS A O 5
ATOM 4126 N N . THR A 1 50 ? -10.141 3.334 -4.843 1.00 0.00 50 THR A N 5
ATOM 4127 C CA . THR A 1 50 ? -8.782 3.469 -4.334 1.00 0.00 50 THR A CA 5
ATOM 4128 C C . THR A 1 50 ? -8.028 4.572 -5.067 1.00 0.00 50 THR A C 5
ATOM 4129 O O . THR A 1 50 ? -8.163 4.730 -6.281 1.00 0.00 50 THR A O 5
ATOM 4140 N N . PHE A 1 51 ? -7.233 5.335 -4.323 1.00 0.00 51 PHE A N 5
ATOM 4141 C CA . PHE A 1 51 ? -6.457 6.424 -4.903 1.00 0.00 51 PHE A CA 5
ATOM 4142 C C . PHE A 1 51 ? -4.965 6.218 -4.661 1.00 0.00 51 PHE A C 5
ATOM 4143 O O . PHE A 1 51 ? -4.542 5.731 -3.612 1.00 0.00 51 PHE A O 5
ATOM 4160 N N . PRO A 1 52 ? -4.147 6.597 -5.655 1.00 0.00 52 PRO A N 5
ATOM 4161 C CA . PRO A 1 52 ? -2.689 6.463 -5.574 1.00 0.00 52 PRO A CA 5
ATOM 4162 C C . PRO A 1 52 ? -2.073 7.429 -4.568 1.00 0.00 52 PRO A C 5
ATOM 4163 O O . PRO A 1 52 ? -1.544 8.477 -4.940 1.00 0.00 52 PRO A O 5
ATOM 4174 N N . THR A 1 53 ? -2.145 7.070 -3.290 1.00 0.00 53 THR A N 5
ATOM 4175 C CA . THR A 1 53 ? -1.596 7.905 -2.229 1.00 0.00 53 THR A CA 5
ATOM 4176 C C . THR A 1 53 ? -0.077 7.987 -2.326 1.00 0.00 53 THR A C 5
ATOM 4177 O O . THR A 1 53 ? 0.516 9.034 -2.064 1.00 0.00 53 THR A O 5
ATOM 4188 N N . SER A 1 54 ? 0.549 6.877 -2.704 1.00 0.00 54 SER A N 5
ATOM 4189 C CA . SER A 1 54 ? 2.000 6.822 -2.832 1.00 0.00 54 SER A CA 5
ATOM 4190 C C . SER A 1 54 ? 2.412 5.868 -3.948 1.00 0.00 54 SER A C 5
ATOM 4191 O O . SER A 1 54 ? 2.292 4.650 -3.815 1.00 0.00 54 SER A O 5
ATOM 4199 N N . GLY A 1 55 ? 2.898 6.430 -5.051 1.00 0.00 55 GLY A N 5
ATOM 4200 C CA . GLY A 1 55 ? 3.320 5.616 -6.175 1.00 0.00 55 GLY A CA 5
ATOM 4201 C C . GLY A 1 55 ? 4.042 6.422 -7.236 1.00 0.00 55 GLY A C 5
ATOM 4202 O O . GLY A 1 55 ? 3.427 7.014 -8.123 1.00 0.00 55 GLY A O 5
ATOM 4206 N N . PRO A 1 56 ? 5.381 6.454 -7.151 1.00 0.00 56 PRO A N 5
ATOM 4207 C CA . PRO A 1 56 ? 6.217 7.192 -8.103 1.00 0.00 56 PRO A CA 5
ATOM 4208 C C . PRO A 1 56 ? 6.222 6.552 -9.488 1.00 0.00 56 PRO A C 5
ATOM 4209 O O . PRO A 1 56 ? 6.972 5.611 -9.744 1.00 0.00 56 PRO A O 5
ATOM 4220 N N . SER A 1 57 ? 5.379 7.069 -10.376 1.00 0.00 57 SER A N 5
ATOM 4221 C CA . SER A 1 57 ? 5.285 6.546 -11.734 1.00 0.00 57 SER A CA 5
ATOM 4222 C C . SER A 1 57 ? 5.717 7.596 -12.753 1.00 0.00 57 SER A C 5
ATOM 4223 O O . SER A 1 57 ? 5.106 8.660 -12.861 1.00 0.00 57 SER A O 5
ATOM 4231 N N . SER A 1 58 ? 6.774 7.290 -13.497 1.00 0.00 58 SER A N 5
ATOM 4232 C CA . SER A 1 58 ? 7.292 8.208 -14.505 1.00 0.00 58 SER A CA 5
ATOM 4233 C C . SER A 1 58 ? 6.465 8.133 -15.784 1.00 0.00 58 SER A C 5
ATOM 4234 O O . SER A 1 58 ? 6.844 8.686 -16.816 1.00 0.00 58 SER A O 5
ATOM 4242 N N . GLY A 1 59 ? 5.330 7.444 -15.708 1.00 0.00 59 GLY A N 5
ATOM 4243 C CA . GLY A 1 59 ? 4.466 7.308 -16.866 1.00 0.00 59 GLY A CA 5
ATOM 4244 C C . GLY A 1 59 ? 3.691 8.577 -17.163 1.00 0.00 59 GLY A C 5
ATOM 4245 O O . GLY A 1 59 ? 2.569 8.491 -17.660 1.00 0.00 59 GLY A O 5
ATOM 4251 N N . GLY A 1 1 ? 2.888 5.630 -15.006 1.00 0.00 1 GLY A N 6
ATOM 4252 C CA . GLY A 1 1 ? 2.835 4.467 -14.141 1.00 0.00 1 GLY A CA 6
ATOM 4253 C C . GLY A 1 1 ? 3.517 3.259 -14.751 1.00 0.00 1 GLY A C 6
ATOM 4254 O O . GLY A 1 1 ? 2.969 2.613 -15.645 1.00 0.00 1 GLY A O 6
ATOM 4258 N N . SER A 1 2 ? 4.717 2.952 -14.269 1.00 0.00 2 SER A N 6
ATOM 4259 C CA . SER A 1 2 ? 5.478 1.816 -14.777 1.00 0.00 2 SER A CA 6
ATOM 4260 C C . SER A 1 2 ? 5.814 0.841 -13.653 1.00 0.00 2 SER A C 6
ATOM 4261 O O . SER A 1 2 ? 5.920 1.230 -12.490 1.00 0.00 2 SER A O 6
ATOM 4269 N N . SER A 1 3 ? 5.980 -0.429 -14.010 1.00 0.00 3 SER A N 6
ATOM 4270 C CA . SER A 1 3 ? 6.300 -1.462 -13.032 1.00 0.00 3 SER A CA 6
ATOM 4271 C C . SER A 1 3 ? 7.506 -1.057 -12.189 1.00 0.00 3 SER A C 6
ATOM 4272 O O . SER A 1 3 ? 8.645 -1.100 -12.653 1.00 0.00 3 SER A O 6
ATOM 4280 N N . GLY A 1 4 ? 7.246 -0.663 -10.946 1.00 0.00 4 GLY A N 6
ATOM 4281 C CA . GLY A 1 4 ? 8.319 -0.256 -10.057 1.00 0.00 4 GLY A CA 6
ATOM 4282 C C . GLY A 1 4 ? 9.441 -1.273 -9.999 1.00 0.00 4 GLY A C 6
ATOM 4283 O O . GLY A 1 4 ? 9.194 -2.474 -9.887 1.00 0.00 4 GLY A O 6
ATOM 4287 N N . SER A 1 5 ? 10.678 -0.793 -10.076 1.00 0.00 5 SER A N 6
ATOM 4288 C CA . SER A 1 5 ? 11.843 -1.670 -10.036 1.00 0.00 5 SER A CA 6
ATOM 4289 C C . SER A 1 5 ? 12.604 -1.503 -8.725 1.00 0.00 5 SER A C 6
ATOM 4290 O O . SER A 1 5 ? 13.162 -0.441 -8.450 1.00 0.00 5 SER A O 6
ATOM 4298 N N . SER A 1 6 ? 12.622 -2.560 -7.920 1.00 0.00 6 SER A N 6
ATOM 4299 C CA . SER A 1 6 ? 13.311 -2.530 -6.635 1.00 0.00 6 SER A CA 6
ATOM 4300 C C . SER A 1 6 ? 14.742 -2.026 -6.797 1.00 0.00 6 SER A C 6
ATOM 4301 O O . SER A 1 6 ? 15.175 -1.116 -6.093 1.00 0.00 6 SER A O 6
ATOM 4309 N N . GLY A 1 7 ? 15.472 -2.627 -7.733 1.00 0.00 7 GLY A N 6
ATOM 4310 C CA . GLY A 1 7 ? 16.846 -2.227 -7.972 1.00 0.00 7 GLY A CA 6
ATOM 4311 C C . GLY A 1 7 ? 17.830 -2.978 -7.097 1.00 0.00 7 GLY A C 6
ATOM 4312 O O . GLY A 1 7 ? 18.912 -3.354 -7.548 1.00 0.00 7 GLY A O 6
ATOM 4316 N N . SER A 1 8 ? 17.454 -3.197 -5.840 1.00 0.00 8 SER A N 6
ATOM 4317 C CA . SER A 1 8 ? 18.314 -3.903 -4.898 1.00 0.00 8 SER A CA 6
ATOM 4318 C C . SER A 1 8 ? 18.019 -5.400 -4.910 1.00 0.00 8 SER A C 6
ATOM 4319 O O . SER A 1 8 ? 16.934 -5.842 -5.291 1.00 0.00 8 SER A O 6
ATOM 4327 N N . PRO A 1 9 ? 19.006 -6.200 -4.483 1.00 0.00 9 PRO A N 6
ATOM 4328 C CA . PRO A 1 9 ? 18.877 -7.660 -4.434 1.00 0.00 9 PRO A CA 6
ATOM 4329 C C . PRO A 1 9 ? 17.904 -8.120 -3.354 1.00 0.00 9 PRO A C 6
ATOM 4330 O O . PRO A 1 9 ? 17.508 -9.284 -3.318 1.00 0.00 9 PRO A O 6
ATOM 4341 N N . GLU A 1 10 ? 17.523 -7.198 -2.475 1.00 0.00 10 GLU A N 6
ATOM 4342 C CA . GLU A 1 10 ? 16.596 -7.511 -1.394 1.00 0.00 10 GLU A CA 6
ATOM 4343 C C . GLU A 1 10 ? 15.356 -6.624 -1.467 1.00 0.00 10 GLU A C 6
ATOM 4344 O O . GLU A 1 10 ? 15.400 -5.519 -2.004 1.00 0.00 10 GLU A O 6
ATOM 4356 N N . GLY A 1 11 ? 14.249 -7.119 -0.921 1.00 0.00 11 GLY A N 6
ATOM 4357 C CA . GLY A 1 11 ? 13.012 -6.360 -0.935 1.00 0.00 11 GLY A CA 6
ATOM 4358 C C . GLY A 1 11 ? 12.977 -5.288 0.136 1.00 0.00 11 GLY A C 6
ATOM 4359 O O . GLY A 1 11 ? 13.377 -5.528 1.275 1.00 0.00 11 GLY A O 6
ATOM 4363 N N . GLN A 1 12 ? 12.499 -4.103 -0.230 1.00 0.00 12 GLN A N 6
ATOM 4364 C CA . GLN A 1 12 ? 12.417 -2.990 0.708 1.00 0.00 12 GLN A CA 6
ATOM 4365 C C . GLN A 1 12 ? 11.049 -2.946 1.381 1.00 0.00 12 GLN A C 6
ATOM 4366 O O . GLN A 1 12 ? 10.035 -2.682 0.734 1.00 0.00 12 GLN A O 6
ATOM 4380 N N . LYS A 1 13 ? 11.027 -3.206 2.684 1.00 0.00 13 LYS A N 6
ATOM 4381 C CA . LYS A 1 13 ? 9.784 -3.195 3.446 1.00 0.00 13 LYS A CA 6
ATOM 4382 C C . LYS A 1 13 ? 9.176 -1.796 3.475 1.00 0.00 13 LYS A C 6
ATOM 4383 O O . LYS A 1 13 ? 9.663 -0.911 4.177 1.00 0.00 13 LYS A O 6
ATOM 4402 N N . VAL A 1 14 ? 8.107 -1.604 2.708 1.00 0.00 14 VAL A N 6
ATOM 4403 C CA . VAL A 1 14 ? 7.431 -0.314 2.648 1.00 0.00 14 VAL A CA 6
ATOM 4404 C C . VAL A 1 14 ? 5.924 -0.490 2.492 1.00 0.00 14 VAL A C 6
ATOM 4405 O O . VAL A 1 14 ? 5.432 -0.773 1.400 1.00 0.00 14 VAL A O 6
ATOM 4418 N N . ASP A 1 15 ? 5.198 -0.319 3.591 1.00 0.00 15 ASP A N 6
ATOM 4419 C CA . ASP A 1 15 ? 3.746 -0.458 3.576 1.00 0.00 15 ASP A CA 6
ATOM 4420 C C . ASP A 1 15 ? 3.333 -1.786 2.951 1.00 0.00 15 ASP A C 6
ATOM 4421 O O . ASP A 1 15 ? 2.436 -1.835 2.108 1.00 0.00 15 ASP A O 6
ATOM 4430 N N . HIS A 1 16 ? 3.993 -2.862 3.368 1.00 0.00 16 HIS A N 6
ATOM 4431 C CA . HIS A 1 16 ? 3.694 -4.191 2.848 1.00 0.00 16 HIS A CA 6
ATOM 4432 C C . HIS A 1 16 ? 2.511 -4.810 3.586 1.00 0.00 16 HIS A C 6
ATOM 4433 O O . HIS A 1 16 ? 2.518 -4.919 4.812 1.00 0.00 16 HIS A O 6
ATOM 4448 N N . CYS A 1 17 ? 1.494 -5.213 2.831 1.00 0.00 17 CYS A N 6
ATOM 4449 C CA . CYS A 1 17 ? 0.303 -5.820 3.412 1.00 0.00 17 CYS A CA 6
ATOM 4450 C C . CYS A 1 17 ? 0.674 -6.997 4.309 1.00 0.00 17 CYS A C 6
ATOM 4451 O O . CYS A 1 17 ? 1.417 -7.890 3.903 1.00 0.00 17 CYS A O 6
ATOM 4458 N N . ALA A 1 18 ? 0.151 -6.990 5.531 1.00 0.00 18 ALA A N 6
ATOM 4459 C CA . ALA A 1 18 ? 0.425 -8.057 6.485 1.00 0.00 18 ALA A CA 6
ATOM 4460 C C . ALA A 1 18 ? -0.450 -9.276 6.212 1.00 0.00 18 ALA A C 6
ATOM 4461 O O . ALA A 1 18 ? -0.402 -10.263 6.946 1.00 0.00 18 ALA A O 6
ATOM 4468 N N . ARG A 1 19 ? -1.249 -9.199 5.153 1.00 0.00 19 ARG A N 6
ATOM 4469 C CA . ARG A 1 19 ? -2.137 -10.296 4.785 1.00 0.00 19 ARG A CA 6
ATOM 4470 C C . ARG A 1 19 ? -1.649 -10.987 3.515 1.00 0.00 19 ARG A C 6
ATOM 4471 O O . ARG A 1 19 ? -1.739 -12.208 3.387 1.00 0.00 19 ARG A O 6
ATOM 4492 N N . HIS A 1 20 ? -1.133 -10.197 2.579 1.00 0.00 20 HIS A N 6
ATOM 4493 C CA . HIS A 1 20 ? -0.631 -10.733 1.319 1.00 0.00 20 HIS A CA 6
ATOM 4494 C C . HIS A 1 20 ? 0.862 -10.457 1.167 1.00 0.00 20 HIS A C 6
ATOM 4495 O O . HIS A 1 20 ? 1.595 -11.254 0.583 1.00 0.00 20 HIS A O 6
ATOM 4509 N N . GLY A 1 21 ? 1.306 -9.322 1.698 1.00 0.00 21 GLY A N 6
ATOM 4510 C CA . GLY A 1 21 ? 2.709 -8.960 1.610 1.00 0.00 21 GLY A CA 6
ATOM 4511 C C . GLY A 1 21 ? 2.982 -7.963 0.502 1.00 0.00 21 GLY A C 6
ATOM 4512 O O . GLY A 1 21 ? 4.072 -7.396 0.424 1.00 0.00 21 GLY A O 6
ATOM 4516 N N . GLU A 1 22 ? 1.991 -7.749 -0.358 1.00 0.00 22 GLU A N 6
ATOM 4517 C CA . GLU A 1 22 ? 2.133 -6.815 -1.468 1.00 0.00 22 GLU A CA 6
ATOM 4518 C C . GLU A 1 22 ? 2.242 -5.380 -0.961 1.00 0.00 22 GLU A C 6
ATOM 4519 O O . GLU A 1 22 ? 1.690 -5.034 0.084 1.00 0.00 22 GLU A O 6
ATOM 4531 N N . LYS A 1 23 ? 2.959 -4.547 -1.709 1.00 0.00 23 LYS A N 6
ATOM 4532 C CA . LYS A 1 23 ? 3.141 -3.149 -1.338 1.00 0.00 23 LYS A CA 6
ATOM 4533 C C . LYS A 1 23 ? 1.831 -2.378 -1.459 1.00 0.00 23 LYS A C 6
ATOM 4534 O O . LYS A 1 23 ? 1.090 -2.542 -2.430 1.00 0.00 23 LYS A O 6
ATOM 4553 N N . LEU A 1 24 ? 1.551 -1.538 -0.469 1.00 0.00 24 LEU A N 6
ATOM 4554 C CA . LEU A 1 24 ? 0.329 -0.740 -0.466 1.00 0.00 24 LEU A CA 6
ATOM 4555 C C . LEU A 1 24 ? 0.582 0.645 -1.054 1.00 0.00 24 LEU A C 6
ATOM 4556 O O . LEU A 1 24 ? 1.193 1.501 -0.413 1.00 0.00 24 LEU A O 6
ATOM 4572 N N . LEU A 1 25 ? 0.106 0.859 -2.276 1.00 0.00 25 LEU A N 6
ATOM 4573 C CA . LEU A 1 25 ? 0.278 2.141 -2.950 1.00 0.00 25 LEU A CA 6
ATOM 4574 C C . LEU A 1 25 ? -1.073 2.788 -3.241 1.00 0.00 25 LEU A C 6
ATOM 4575 O O . LEU A 1 25 ? -1.140 3.888 -3.792 1.00 0.00 25 LEU A O 6
ATOM 4591 N N . LEU A 1 26 ? -2.146 2.101 -2.865 1.00 0.00 26 LEU A N 6
ATOM 4592 C CA . LEU A 1 26 ? -3.495 2.610 -3.083 1.00 0.00 26 LEU A CA 6
ATOM 4593 C C . LEU A 1 26 ? -4.162 2.969 -1.759 1.00 0.00 26 LEU A C 6
ATOM 4594 O O . LEU A 1 26 ? -4.004 2.265 -0.761 1.00 0.00 26 LEU A O 6
ATOM 4610 N N . PHE A 1 27 ? -4.910 4.068 -1.758 1.00 0.00 27 PHE A N 6
ATOM 4611 C CA . PHE A 1 27 ? -5.602 4.520 -0.557 1.00 0.00 27 PHE A CA 6
ATOM 4612 C C . PHE A 1 27 ? -7.102 4.260 -0.663 1.00 0.00 27 PHE A C 6
ATOM 4613 O O . PHE A 1 27 ? -7.782 4.822 -1.522 1.00 0.00 27 PHE A O 6
ATOM 4630 N N . CYS A 1 28 ? -7.612 3.403 0.215 1.00 0.00 28 CYS A N 6
ATOM 4631 C CA . CYS A 1 28 ? -9.030 3.066 0.221 1.00 0.00 28 CYS A CA 6
ATOM 4632 C C . CYS A 1 28 ? -9.844 4.149 0.924 1.00 0.00 28 CYS A C 6
ATOM 4633 O O . CYS A 1 28 ? -9.562 4.507 2.067 1.00 0.00 28 CYS A O 6
ATOM 4640 N N . GLN A 1 29 ? -10.853 4.666 0.230 1.00 0.00 29 GLN A N 6
ATOM 4641 C CA . GLN A 1 29 ? -11.707 5.709 0.787 1.00 0.00 29 GLN A CA 6
ATOM 4642 C C . GLN A 1 29 ? -12.850 5.102 1.595 1.00 0.00 29 GLN A C 6
ATOM 4643 O O . GLN A 1 29 ? -13.311 5.689 2.573 1.00 0.00 29 GLN A O 6
ATOM 4657 N N . GLU A 1 30 ? -13.304 3.925 1.177 1.00 0.00 30 GLU A N 6
ATOM 4658 C CA . GLU A 1 30 ? -14.394 3.240 1.861 1.00 0.00 30 GLU A CA 6
ATOM 4659 C C . GLU A 1 30 ? -13.985 2.844 3.277 1.00 0.00 30 GLU A C 6
ATOM 4660 O O . GLU A 1 30 ? -14.819 2.779 4.180 1.00 0.00 30 GLU A O 6
ATOM 4672 N N . ASP A 1 31 ? -12.696 2.581 3.462 1.00 0.00 31 ASP A N 6
ATOM 4673 C CA . ASP A 1 31 ? -12.174 2.191 4.767 1.00 0.00 31 ASP A CA 6
ATOM 4674 C C . ASP A 1 31 ? -11.192 3.233 5.292 1.00 0.00 31 ASP A C 6
ATOM 4675 O O . ASP A 1 31 ? -10.997 3.365 6.500 1.00 0.00 31 ASP A O 6
ATOM 4684 N N . GLY A 1 32 ? -10.574 3.972 4.375 1.00 0.00 32 GLY A N 6
ATOM 4685 C CA . GLY A 1 32 ? -9.618 4.992 4.766 1.00 0.00 32 GLY A CA 6
ATOM 4686 C C . GLY A 1 32 ? -8.257 4.414 5.097 1.00 0.00 32 GLY A C 6
ATOM 4687 O O . GLY A 1 32 ? -7.503 4.991 5.881 1.00 0.00 32 GLY A O 6
ATOM 4691 N N . LYS A 1 33 ? -7.940 3.270 4.501 1.00 0.00 33 LYS A N 6
ATOM 4692 C CA . LYS A 1 33 ? -6.661 2.612 4.737 1.00 0.00 33 LYS A CA 6
ATOM 4693 C C . LYS A 1 33 ? -6.007 2.205 3.420 1.00 0.00 33 LYS A C 6
ATOM 4694 O O . LYS A 1 33 ? -6.691 1.946 2.430 1.00 0.00 33 LYS A O 6
ATOM 4713 N N . VAL A 1 34 ? -4.679 2.149 3.416 1.00 0.00 34 VAL A N 6
ATOM 4714 C CA . VAL A 1 34 ? -3.933 1.772 2.222 1.00 0.00 34 VAL A CA 6
ATOM 4715 C C . VAL A 1 34 ? -4.009 0.268 1.979 1.00 0.00 34 VAL A C 6
ATOM 4716 O O . VAL A 1 34 ? -3.510 -0.525 2.777 1.00 0.00 34 VAL A O 6
ATOM 4729 N N . ILE A 1 35 ? -4.636 -0.116 0.872 1.00 0.00 35 ILE A N 6
ATOM 4730 C CA . ILE A 1 35 ? -4.776 -1.524 0.524 1.00 0.00 35 ILE A CA 6
ATOM 4731 C C . ILE A 1 35 ? -3.841 -1.903 -0.620 1.00 0.00 35 ILE A C 6
ATOM 4732 O O . ILE A 1 35 ? -3.291 -1.036 -1.300 1.00 0.00 35 ILE A O 6
ATOM 4748 N N . CYS A 1 36 ? -3.666 -3.203 -0.828 1.00 0.00 36 CYS A N 6
ATOM 4749 C CA . CYS A 1 36 ? -2.799 -3.699 -1.891 1.00 0.00 36 CYS A CA 6
ATOM 4750 C C . CYS A 1 36 ? -3.621 -4.293 -3.031 1.00 0.00 36 CYS A C 6
ATOM 4751 O O . CYS A 1 36 ? -4.850 -4.333 -2.968 1.00 0.00 36 CYS A O 6
ATOM 4758 N N . TRP A 1 37 ? -2.934 -4.753 -4.070 1.00 0.00 37 TRP A N 6
ATOM 4759 C CA . TRP A 1 37 ? -3.600 -5.346 -5.224 1.00 0.00 37 TRP A CA 6
ATOM 4760 C C . TRP A 1 37 ? -4.602 -6.409 -4.788 1.00 0.00 37 TRP A C 6
ATOM 4761 O O . TRP A 1 37 ? -5.805 -6.274 -5.015 1.00 0.00 37 TRP A O 6
ATOM 4782 N N . LEU A 1 38 ? -4.100 -7.467 -4.161 1.00 0.00 38 LEU A N 6
ATOM 4783 C CA . LEU A 1 38 ? -4.951 -8.555 -3.692 1.00 0.00 38 LEU A CA 6
ATOM 4784 C C . LEU A 1 38 ? -6.161 -8.013 -2.937 1.00 0.00 38 LEU A C 6
ATOM 4785 O O . LEU A 1 38 ? -7.286 -8.471 -3.135 1.00 0.00 38 LEU A O 6
ATOM 4801 N N . CYS A 1 39 ? -5.921 -7.033 -2.072 1.00 0.00 39 CYS A N 6
ATOM 4802 C CA . CYS A 1 39 ? -6.989 -6.426 -1.288 1.00 0.00 39 CYS A CA 6
ATOM 4803 C C . CYS A 1 39 ? -8.023 -5.767 -2.196 1.00 0.00 39 CYS A C 6
ATOM 4804 O O . CYS A 1 39 ? -9.202 -6.118 -2.168 1.00 0.00 39 CYS A O 6
ATOM 4811 N N . GLU A 1 40 ? -7.572 -4.809 -3.000 1.00 0.00 40 GLU A N 6
ATOM 4812 C CA . GLU A 1 40 ? -8.458 -4.100 -3.916 1.00 0.00 40 GLU A CA 6
ATOM 4813 C C . GLU A 1 40 ? -9.267 -5.082 -4.758 1.00 0.00 40 GLU A C 6
ATOM 4814 O O . GLU A 1 40 ? -10.464 -4.890 -4.976 1.00 0.00 40 GLU A O 6
ATOM 4826 N N . ARG A 1 41 ? -8.606 -6.134 -5.229 1.00 0.00 41 ARG A N 6
ATOM 4827 C CA . ARG A 1 41 ? -9.263 -7.145 -6.049 1.00 0.00 41 ARG A CA 6
ATOM 4828 C C . ARG A 1 41 ? -9.983 -8.168 -5.177 1.00 0.00 41 ARG A C 6
ATOM 4829 O O . ARG A 1 41 ? -10.734 -9.006 -5.677 1.00 0.00 41 ARG A O 6
ATOM 4850 N N . SER A 1 42 ? -9.749 -8.094 -3.870 1.00 0.00 42 SER A N 6
ATOM 4851 C CA . SER A 1 42 ? -10.373 -9.016 -2.929 1.00 0.00 42 SER A CA 6
ATOM 4852 C C . SER A 1 42 ? -11.793 -8.572 -2.592 1.00 0.00 42 SER A C 6
ATOM 4853 O O . SER A 1 42 ? -12.089 -7.378 -2.561 1.00 0.00 42 SER A O 6
ATOM 4861 N N . GLN A 1 43 ? -12.666 -9.542 -2.340 1.00 0.00 43 GLN A N 6
ATOM 4862 C CA . GLN A 1 43 ? -14.055 -9.251 -2.007 1.00 0.00 43 GLN A CA 6
ATOM 4863 C C . GLN A 1 43 ? -14.142 -8.328 -0.796 1.00 0.00 43 GLN A C 6
ATOM 4864 O O . GLN A 1 43 ? -15.174 -7.702 -0.554 1.00 0.00 43 GLN A O 6
ATOM 4878 N N . GLU A 1 44 ? -13.053 -8.249 -0.038 1.00 0.00 44 GLU A N 6
ATOM 4879 C CA . GLU A 1 44 ? -13.007 -7.403 1.148 1.00 0.00 44 GLU A CA 6
ATOM 4880 C C . GLU A 1 44 ? -12.990 -5.926 0.763 1.00 0.00 44 GLU A C 6
ATOM 4881 O O . GLU A 1 44 ? -13.701 -5.111 1.352 1.00 0.00 44 GLU A O 6
ATOM 4893 N N . HIS A 1 45 ? -12.172 -5.589 -0.228 1.00 0.00 45 HIS A N 6
ATOM 4894 C CA . HIS A 1 45 ? -12.060 -4.211 -0.693 1.00 0.00 45 HIS A CA 6
ATOM 4895 C C . HIS A 1 45 ? -12.507 -4.089 -2.146 1.00 0.00 45 HIS A C 6
ATOM 4896 O O . HIS A 1 45 ? -12.191 -3.111 -2.824 1.00 0.00 45 HIS A O 6
ATOM 4910 N N . ARG A 1 46 ? -13.244 -5.090 -2.619 1.00 0.00 46 ARG A N 6
ATOM 4911 C CA . ARG A 1 46 ? -13.732 -5.096 -3.993 1.00 0.00 46 ARG A CA 6
ATOM 4912 C C . ARG A 1 46 ? -14.669 -3.918 -4.242 1.00 0.00 46 ARG A C 6
ATOM 4913 O O . ARG A 1 46 ? -15.482 -3.567 -3.388 1.00 0.00 46 ARG A O 6
ATOM 4934 N N . GLY A 1 47 ? -14.549 -3.311 -5.419 1.00 0.00 47 GLY A N 6
ATOM 4935 C CA . GLY A 1 47 ? -15.391 -2.179 -5.759 1.00 0.00 47 GLY A CA 6
ATOM 4936 C C . GLY A 1 47 ? -15.227 -1.023 -4.791 1.00 0.00 47 GLY A C 6
ATOM 4937 O O . GLY A 1 47 ? -16.148 -0.227 -4.602 1.00 0.00 47 GLY A O 6
ATOM 4941 N N . HIS A 1 48 ? -14.053 -0.931 -4.174 1.00 0.00 48 HIS A N 6
ATOM 4942 C CA . HIS A 1 48 ? -13.773 0.135 -3.220 1.00 0.00 48 HIS A CA 6
ATOM 4943 C C . HIS A 1 48 ? -12.970 1.255 -3.876 1.00 0.00 48 HIS A C 6
ATOM 4944 O O . HIS A 1 48 ? -12.021 0.999 -4.618 1.00 0.00 48 HIS A O 6
ATOM 4958 N N . HIS A 1 49 ? -13.358 2.496 -3.598 1.00 0.00 49 HIS A N 6
ATOM 4959 C CA . HIS A 1 49 ? -12.674 3.654 -4.161 1.00 0.00 49 HIS A CA 6
ATOM 4960 C C . HIS A 1 49 ? -11.221 3.705 -3.700 1.00 0.00 49 HIS A C 6
ATOM 4961 O O . HIS A 1 49 ? -10.939 3.752 -2.502 1.00 0.00 49 HIS A O 6
ATOM 4976 N N . THR A 1 50 ? -10.299 3.694 -4.658 1.00 0.00 50 THR A N 6
ATOM 4977 C CA . THR A 1 50 ? -8.876 3.737 -4.351 1.00 0.00 50 THR A CA 6
ATOM 4978 C C . T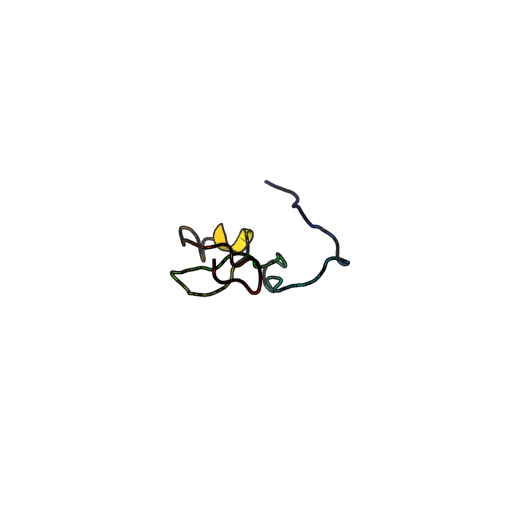HR A 1 50 ? -8.154 4.753 -5.228 1.00 0.00 50 THR A C 6
ATOM 4979 O O . THR A 1 50 ? -8.508 4.947 -6.391 1.00 0.00 50 THR A O 6
ATOM 4990 N N . PHE A 1 51 ? -7.138 5.399 -4.665 1.00 0.00 51 PHE A N 6
ATOM 4991 C CA . PHE A 1 51 ? -6.366 6.396 -5.397 1.00 0.00 51 PHE A CA 6
ATOM 4992 C C . PHE A 1 51 ? -4.874 6.241 -5.117 1.00 0.00 51 PHE A C 6
ATOM 4993 O O . PHE A 1 51 ? -4.459 5.826 -4.034 1.00 0.00 51 PHE A O 6
ATOM 5010 N N . PRO A 1 52 ? -4.047 6.583 -6.116 1.00 0.00 52 PRO A N 6
ATOM 5011 C CA . PRO A 1 52 ? -2.588 6.491 -6.002 1.00 0.00 52 PRO A CA 6
ATOM 5012 C C . PRO A 1 52 ? -2.015 7.527 -5.042 1.00 0.00 52 PRO A C 6
ATOM 5013 O O . PRO A 1 52 ? -1.514 8.571 -5.463 1.00 0.00 52 PRO A O 6
ATOM 5024 N N . THR A 1 53 ? -2.090 7.234 -3.747 1.00 0.00 53 THR A N 6
ATOM 5025 C CA . THR A 1 53 ? -1.579 8.141 -2.727 1.00 0.00 53 THR A CA 6
ATOM 5026 C C . THR A 1 53 ? -0.055 8.135 -2.699 1.00 0.00 53 THR A C 6
ATOM 5027 O O . THR A 1 53 ? 0.574 9.158 -2.433 1.00 0.00 53 THR A O 6
ATOM 5038 N N . SER A 1 54 ? 0.533 6.975 -2.977 1.00 0.00 54 SER A N 6
ATOM 5039 C CA . SER A 1 54 ? 1.984 6.836 -2.980 1.00 0.00 54 SER A CA 6
ATOM 5040 C C . SER A 1 54 ? 2.548 7.060 -4.380 1.00 0.00 54 SER A C 6
ATOM 5041 O O . SER A 1 54 ? 3.545 7.759 -4.556 1.00 0.00 54 SER A O 6
ATOM 5049 N N . GLY A 1 55 ? 1.901 6.459 -5.375 1.00 0.00 55 GLY A N 6
ATOM 5050 C CA . GLY A 1 55 ? 2.351 6.604 -6.747 1.00 0.00 55 GLY A CA 6
ATOM 5051 C C . GLY A 1 55 ? 2.845 8.005 -7.050 1.00 0.00 55 GLY A C 6
ATOM 5052 O O . GLY A 1 55 ? 2.070 8.959 -7.114 1.00 0.00 55 GLY A O 6
ATOM 5056 N N . PRO A 1 56 ? 4.166 8.142 -7.242 1.00 0.00 56 PRO A N 6
ATOM 5057 C CA . PRO A 1 56 ? 4.792 9.433 -7.542 1.00 0.00 56 PRO A CA 6
ATOM 5058 C C . PRO A 1 56 ? 4.438 9.939 -8.936 1.00 0.00 56 PRO A C 6
ATOM 5059 O O . PRO A 1 56 ? 3.949 9.183 -9.776 1.00 0.00 56 PRO A O 6
ATOM 5070 N N . SER A 1 57 ? 4.688 11.222 -9.176 1.00 0.00 57 SER A N 6
ATOM 5071 C CA . SER A 1 57 ? 4.393 11.830 -10.468 1.00 0.00 57 SER A CA 6
ATOM 5072 C C . SER A 1 57 ? 5.554 11.636 -11.439 1.00 0.00 57 SER A C 6
ATOM 5073 O O . SER A 1 57 ? 5.355 11.270 -12.597 1.00 0.00 57 SER A O 6
ATOM 5081 N N . SER A 1 58 ? 6.767 11.884 -10.956 1.00 0.00 58 SER A N 6
ATOM 5082 C CA . SER A 1 58 ? 7.962 11.740 -11.781 1.00 0.00 58 SER A CA 6
ATOM 5083 C C . SER A 1 58 ? 7.853 10.517 -12.687 1.00 0.00 58 SER A C 6
ATOM 5084 O O . SER A 1 58 ? 8.092 10.599 -13.890 1.00 0.00 58 SER A O 6
ATOM 5092 N N . GLY A 1 59 ? 7.489 9.382 -12.097 1.00 0.00 59 GLY A N 6
ATOM 5093 C CA . GLY A 1 59 ? 7.354 8.158 -12.865 1.00 0.00 59 GLY A CA 6
ATOM 5094 C C . GLY A 1 59 ? 5.906 7.783 -13.109 1.00 0.00 59 GLY A C 6
ATOM 5095 O O . GLY A 1 59 ? 5.543 7.513 -14.253 1.00 0.00 59 GLY A O 6
ATOM 5101 N N . GLY A 1 1 ? 20.097 -20.087 -7.688 1.00 0.00 1 GLY A N 7
ATOM 5102 C CA . GLY A 1 1 ? 20.918 -19.543 -6.622 1.00 0.00 1 GLY A CA 7
ATOM 5103 C C . GLY A 1 1 ? 21.160 -20.543 -5.509 1.00 0.00 1 GLY A C 7
ATOM 5104 O O . GLY A 1 1 ? 21.753 -21.598 -5.731 1.00 0.00 1 GLY A O 7
ATOM 5108 N N . SER A 1 2 ? 20.700 -20.210 -4.306 1.00 0.00 2 SER A N 7
ATOM 5109 C CA . SER A 1 2 ? 20.874 -21.084 -3.153 1.00 0.00 2 SER A CA 7
ATOM 5110 C C . SER A 1 2 ? 19.605 -21.129 -2.308 1.00 0.00 2 SER A C 7
ATOM 5111 O O . SER A 1 2 ? 18.805 -20.193 -2.319 1.00 0.00 2 SER A O 7
ATOM 5119 N N . SER A 1 3 ? 19.426 -22.225 -1.577 1.00 0.00 3 SER A N 7
ATOM 5120 C CA . SER A 1 3 ? 18.252 -22.395 -0.729 1.00 0.00 3 SER A CA 7
ATOM 5121 C C . SER A 1 3 ? 18.432 -21.670 0.601 1.00 0.00 3 SER A C 7
ATOM 5122 O O . SER A 1 3 ? 19.323 -21.997 1.383 1.00 0.00 3 SER A O 7
ATOM 5130 N N . GLY A 1 4 ? 17.578 -20.681 0.849 1.00 0.00 4 GLY A N 7
ATOM 5131 C CA . GLY A 1 4 ? 17.660 -19.924 2.085 1.00 0.00 4 GLY A CA 7
ATOM 5132 C C . GLY A 1 4 ? 16.704 -18.747 2.107 1.00 0.00 4 GLY A C 7
ATOM 5133 O O . GLY A 1 4 ? 15.703 -18.765 2.823 1.00 0.00 4 GLY A O 7
ATOM 5137 N N . SER A 1 5 ? 17.014 -17.720 1.322 1.00 0.00 5 SER A N 7
ATOM 5138 C CA . SER A 1 5 ? 16.178 -16.527 1.259 1.00 0.00 5 SER A CA 7
ATOM 5139 C C . SER A 1 5 ? 16.130 -15.972 -0.161 1.00 0.00 5 SER A C 7
ATOM 5140 O O . SER A 1 5 ? 17.157 -15.862 -0.831 1.00 0.00 5 SER A O 7
ATOM 5148 N N . SER A 1 6 ? 14.930 -15.623 -0.613 1.00 0.00 6 SER A N 7
ATOM 5149 C CA . SER A 1 6 ? 14.746 -15.083 -1.955 1.00 0.00 6 SER A CA 7
ATOM 5150 C C . SER A 1 6 ? 14.022 -13.741 -1.905 1.00 0.00 6 SER A C 7
ATOM 5151 O O . SER A 1 6 ? 12.943 -13.626 -1.325 1.00 0.00 6 SER A O 7
ATOM 5159 N N . GLY A 1 7 ? 14.625 -12.727 -2.519 1.00 0.00 7 GLY A N 7
ATOM 5160 C CA . GLY A 1 7 ? 14.024 -11.406 -2.534 1.00 0.00 7 GLY A CA 7
ATOM 5161 C C . GLY A 1 7 ? 14.227 -10.692 -3.855 1.00 0.00 7 GLY A C 7
ATOM 5162 O O . GLY A 1 7 ? 14.365 -9.469 -3.893 1.00 0.00 7 GLY A O 7
ATOM 5166 N N . SER A 1 8 ? 14.248 -11.456 -4.943 1.00 0.00 8 SER A N 7
ATOM 5167 C CA . SER A 1 8 ? 14.441 -10.889 -6.272 1.00 0.00 8 SER A CA 7
ATOM 5168 C C . SER A 1 8 ? 13.265 -9.999 -6.660 1.00 0.00 8 SER A C 7
ATOM 5169 O O . SER A 1 8 ? 13.432 -8.862 -7.100 1.00 0.00 8 SER A O 7
ATOM 5177 N N . PRO A 1 9 ? 12.043 -10.528 -6.492 1.00 0.00 9 PRO A N 7
ATOM 5178 C CA . PRO A 1 9 ? 10.814 -9.800 -6.817 1.00 0.00 9 PRO A CA 7
ATOM 5179 C C . PRO A 1 9 ? 10.553 -8.645 -5.856 1.00 0.00 9 PRO A C 7
ATOM 5180 O O . PRO A 1 9 ? 9.838 -7.699 -6.188 1.00 0.00 9 PRO A O 7
ATOM 5191 N N . GLU A 1 10 ? 11.136 -8.729 -4.665 1.00 0.00 10 GLU A N 7
ATOM 5192 C CA . GLU A 1 10 ? 10.966 -7.689 -3.657 1.00 0.00 10 GLU A CA 7
ATOM 5193 C C . GLU A 1 10 ? 12.220 -6.828 -3.544 1.00 0.00 10 GLU A C 7
ATOM 5194 O O . GLU A 1 10 ? 13.312 -7.250 -3.924 1.00 0.00 10 GLU A O 7
ATOM 5206 N N . GLY A 1 11 ? 12.056 -5.618 -3.020 1.00 0.00 11 GLY A N 7
ATOM 5207 C CA . GLY A 1 11 ? 13.182 -4.716 -2.867 1.00 0.00 11 GLY A CA 7
ATOM 5208 C C . GLY A 1 11 ? 13.360 -4.247 -1.437 1.00 0.00 11 GLY A C 7
ATOM 5209 O O . GLY A 1 11 ? 14.173 -4.796 -0.694 1.00 0.00 11 GLY A O 7
ATOM 5213 N N . GLN A 1 12 ? 12.599 -3.228 -1.051 1.00 0.00 12 GLN A N 7
ATOM 5214 C CA . GLN A 1 12 ? 12.679 -2.684 0.300 1.00 0.00 12 GLN A CA 7
ATOM 5215 C C . GLN A 1 12 ? 11.303 -2.655 0.957 1.00 0.00 12 GLN A C 7
ATOM 5216 O O . GLN A 1 12 ? 10.360 -2.069 0.424 1.00 0.00 12 GLN A O 7
ATOM 5230 N N . LYS A 1 13 ? 11.194 -3.291 2.119 1.00 0.00 13 LYS A N 7
ATOM 5231 C CA . LYS A 1 13 ? 9.934 -3.338 2.850 1.00 0.00 13 LYS A CA 7
ATOM 5232 C C . LYS A 1 13 ? 9.369 -1.935 3.052 1.00 0.00 13 LYS A C 7
ATOM 5233 O O . LYS A 1 13 ? 9.873 -1.164 3.869 1.00 0.00 13 LYS A O 7
ATOM 5252 N N . VAL A 1 14 ? 8.319 -1.611 2.304 1.00 0.00 14 VAL A N 7
ATOM 5253 C CA . VAL A 1 14 ? 7.684 -0.303 2.402 1.00 0.00 14 VAL A CA 7
ATOM 5254 C C . VAL A 1 14 ? 6.166 -0.422 2.340 1.00 0.00 14 VAL A C 7
ATOM 5255 O O . VAL A 1 14 ? 5.593 -0.634 1.272 1.00 0.00 14 VAL A O 7
ATOM 5268 N N . ASP A 1 15 ? 5.520 -0.284 3.493 1.00 0.00 15 ASP A N 7
ATOM 5269 C CA . ASP A 1 15 ? 4.066 -0.375 3.570 1.00 0.00 15 ASP A CA 7
ATOM 5270 C C . ASP A 1 15 ? 3.568 -1.668 2.932 1.00 0.00 1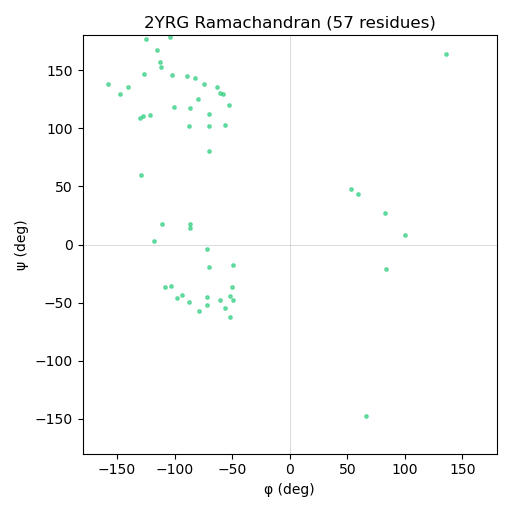5 ASP A C 7
ATOM 5271 O O . ASP A 1 15 ? 2.635 -1.656 2.129 1.00 0.00 15 ASP A O 7
ATOM 5280 N N . HIS A 1 16 ? 4.198 -2.782 3.293 1.00 0.00 16 HIS A N 7
ATOM 5281 C CA . HIS A 1 16 ? 3.818 -4.083 2.755 1.00 0.00 16 HIS A CA 7
ATOM 5282 C C . HIS A 1 16 ? 2.622 -4.655 3.509 1.00 0.00 16 HIS A C 7
ATOM 5283 O O . HIS A 1 16 ? 2.599 -4.668 4.740 1.00 0.00 16 HIS A O 7
ATOM 5298 N N . CYS A 1 17 ? 1.629 -5.128 2.763 1.00 0.00 17 CYS A N 7
ATOM 5299 C CA . CYS A 1 17 ? 0.429 -5.701 3.361 1.00 0.00 17 CYS A CA 7
ATOM 5300 C C . CYS A 1 17 ? 0.778 -6.887 4.254 1.00 0.00 17 CYS A C 7
ATOM 5301 O O . CYS A 1 17 ? 1.486 -7.804 3.837 1.00 0.00 17 CYS A O 7
ATOM 5308 N N . ALA A 1 18 ? 0.277 -6.863 5.484 1.00 0.00 18 ALA A N 7
ATOM 5309 C CA . ALA A 1 18 ? 0.534 -7.937 6.436 1.00 0.00 18 ALA A CA 7
ATOM 5310 C C . ALA A 1 18 ? -0.347 -9.147 6.148 1.00 0.00 18 ALA A C 7
ATOM 5311 O O . ALA A 1 18 ? -0.280 -10.156 6.850 1.00 0.00 18 ALA A O 7
ATOM 5318 N N . ARG A 1 19 ? -1.173 -9.040 5.112 1.00 0.00 19 ARG A N 7
ATOM 5319 C CA . ARG A 1 19 ? -2.069 -10.125 4.734 1.00 0.00 19 ARG A CA 7
ATOM 5320 C C . ARG A 1 19 ? -1.530 -10.877 3.520 1.00 0.00 19 ARG A C 7
ATOM 5321 O O . ARG A 1 19 ? -1.587 -12.106 3.462 1.00 0.00 19 ARG A O 7
ATOM 5342 N N . HIS A 1 20 ? -1.007 -10.131 2.552 1.00 0.00 20 HIS A N 7
ATOM 5343 C CA . HIS A 1 20 ? -0.458 -10.726 1.340 1.00 0.00 20 HIS A CA 7
ATOM 5344 C C . HIS A 1 20 ? 1.031 -10.419 1.210 1.00 0.00 20 HIS A C 7
ATOM 5345 O O . HIS A 1 20 ? 1.805 -11.242 0.724 1.00 0.00 20 HIS A O 7
ATOM 5359 N N . GLY A 1 21 ? 1.425 -9.226 1.647 1.00 0.00 21 GLY A N 7
ATOM 5360 C CA . GLY A 1 21 ? 2.819 -8.831 1.570 1.00 0.00 21 GLY A CA 7
ATOM 5361 C C . GLY A 1 21 ? 3.080 -7.842 0.450 1.00 0.00 21 GLY A C 7
ATOM 5362 O O . GLY A 1 21 ? 4.147 -7.233 0.389 1.00 0.00 21 GLY A O 7
ATOM 5366 N N . GLU A 1 22 ? 2.103 -7.685 -0.438 1.00 0.00 22 GLU A N 7
ATOM 5367 C CA . GLU A 1 22 ? 2.235 -6.765 -1.562 1.00 0.00 22 GLU A CA 7
ATOM 5368 C C . GLU A 1 22 ? 2.329 -5.322 -1.075 1.00 0.00 22 GLU A C 7
ATOM 5369 O O . GLU A 1 22 ? 1.665 -4.933 -0.115 1.00 0.00 22 GLU A O 7
ATOM 5381 N N . LYS A 1 23 ? 3.161 -4.531 -1.746 1.00 0.00 23 LYS A N 7
ATOM 5382 C CA . LYS A 1 23 ? 3.344 -3.131 -1.384 1.00 0.00 23 LYS A CA 7
ATOM 5383 C C . LYS A 1 23 ? 2.027 -2.368 -1.478 1.00 0.00 23 LYS A C 7
ATOM 5384 O O . LYS A 1 23 ? 1.282 -2.511 -2.449 1.00 0.00 23 LYS A O 7
ATOM 5403 N N . LEU A 1 24 ? 1.746 -1.555 -0.466 1.00 0.00 24 LEU A N 7
ATOM 5404 C CA . LEU A 1 24 ? 0.518 -0.768 -0.435 1.00 0.00 24 LEU A CA 7
ATOM 5405 C C . LEU A 1 24 ? 0.715 0.576 -1.130 1.00 0.00 24 LEU A C 7
ATOM 5406 O O . LEU A 1 24 ? 1.315 1.495 -0.569 1.00 0.00 24 LEU A O 7
ATOM 5422 N N . LEU A 1 25 ? 0.206 0.684 -2.352 1.00 0.00 25 LEU A N 7
ATOM 5423 C CA . LEU A 1 25 ? 0.324 1.917 -3.123 1.00 0.00 25 LEU A CA 7
ATOM 5424 C C . LEU A 1 25 ? -1.051 2.503 -3.427 1.00 0.00 25 LEU A C 7
ATOM 5425 O O . LEU A 1 25 ? -1.183 3.409 -4.251 1.00 0.00 25 LEU A O 7
ATOM 5441 N N . LEU A 1 26 ? -2.071 1.983 -2.754 1.00 0.00 26 LEU A N 7
ATOM 5442 C CA . LEU A 1 26 ? -3.437 2.456 -2.950 1.00 0.00 26 LEU A CA 7
ATOM 5443 C C . LEU A 1 26 ? -4.078 2.836 -1.619 1.00 0.00 26 LEU A C 7
ATOM 5444 O O . LEU A 1 26 ? -3.837 2.194 -0.596 1.00 0.00 26 LEU A O 7
ATOM 5460 N N . PHE A 1 27 ? -4.896 3.883 -1.640 1.00 0.00 27 PHE A N 7
ATOM 5461 C CA . PHE A 1 27 ? -5.573 4.348 -0.435 1.00 0.00 27 PHE A CA 7
ATOM 5462 C C . PHE A 1 27 ? -7.088 4.265 -0.595 1.00 0.00 27 PHE A C 7
ATOM 5463 O O . PHE A 1 27 ? -7.689 5.045 -1.335 1.00 0.00 27 PHE A O 7
ATOM 5480 N N . CYS A 1 28 ? -7.700 3.315 0.103 1.00 0.00 28 CYS A N 7
ATOM 5481 C CA . CYS A 1 28 ? -9.144 3.127 0.038 1.00 0.00 28 CYS A CA 7
ATOM 5482 C C . CYS A 1 28 ? -9.873 4.263 0.752 1.00 0.00 28 CYS A C 7
ATOM 5483 O O . CYS A 1 28 ? -9.476 4.680 1.839 1.00 0.00 28 CYS A O 7
ATOM 5490 N N . GLN A 1 29 ? -10.940 4.756 0.131 1.00 0.00 29 GLN A N 7
ATOM 5491 C CA . GLN A 1 29 ? -11.722 5.843 0.707 1.00 0.00 29 GLN A CA 7
ATOM 5492 C C . GLN A 1 29 ? -12.821 5.301 1.616 1.00 0.00 29 GLN A C 7
ATOM 5493 O O . GLN A 1 29 ? -13.047 5.820 2.708 1.00 0.00 29 GLN A O 7
ATOM 5507 N N . GLU A 1 30 ? -13.500 4.255 1.156 1.00 0.00 30 GLU A N 7
ATOM 5508 C CA . GLU A 1 30 ? -14.576 3.644 1.928 1.00 0.00 30 GLU A CA 7
ATOM 5509 C C . GLU A 1 30 ? -14.086 3.236 3.315 1.00 0.00 30 GLU A C 7
ATOM 5510 O O . GLU A 1 30 ? -14.808 3.370 4.303 1.00 0.00 30 GLU A O 7
ATOM 5522 N N . ASP A 1 31 ? -12.856 2.739 3.378 1.00 0.00 31 ASP A N 7
ATOM 5523 C CA . ASP A 1 31 ? -12.269 2.311 4.643 1.00 0.00 31 ASP A CA 7
ATOM 5524 C C . ASP A 1 31 ? -11.325 3.377 5.191 1.00 0.00 31 ASP A C 7
ATOM 5525 O O . ASP A 1 31 ? -11.203 3.549 6.403 1.00 0.00 31 ASP A O 7
ATOM 5534 N N . GLY A 1 32 ? -10.657 4.090 4.289 1.00 0.00 32 GLY A N 7
ATOM 5535 C CA . GLY A 1 32 ? -9.731 5.128 4.701 1.00 0.00 32 GLY A CA 7
ATOM 5536 C C . GLY A 1 32 ? -8.368 4.577 5.071 1.00 0.00 32 GLY A C 7
ATOM 5537 O O . GLY A 1 32 ? -7.659 5.155 5.894 1.00 0.00 32 GLY A O 7
ATOM 5541 N N . LYS A 1 33 ? -8.001 3.454 4.462 1.00 0.00 33 LYS A N 7
ATOM 5542 C CA . LYS A 1 33 ? -6.715 2.823 4.732 1.00 0.00 33 LYS A CA 7
ATOM 5543 C C . LYS A 1 33 ? -5.994 2.481 3.432 1.00 0.00 33 LYS A C 7
ATOM 5544 O O . LYS A 1 33 ? -6.540 2.656 2.342 1.00 0.00 33 LYS A O 7
ATOM 5563 N N . VAL A 1 34 ? -4.764 1.991 3.553 1.00 0.00 34 VAL A N 7
ATOM 5564 C CA . VAL A 1 34 ? -3.969 1.622 2.388 1.00 0.00 34 VAL A CA 7
ATOM 5565 C C . VAL A 1 34 ? -4.075 0.129 2.101 1.00 0.00 34 VAL A C 7
ATOM 5566 O O . VAL A 1 34 ? -3.710 -0.701 2.934 1.00 0.00 34 VAL A O 7
ATOM 5579 N N . ILE A 1 35 ? -4.577 -0.206 0.917 1.00 0.00 35 ILE A N 7
ATOM 5580 C CA . ILE A 1 35 ? -4.729 -1.601 0.520 1.00 0.00 35 ILE A CA 7
ATOM 5581 C C . ILE A 1 35 ? -3.800 -1.947 -0.638 1.00 0.00 35 ILE A C 7
ATOM 5582 O O . ILE A 1 35 ? -3.229 -1.062 -1.276 1.00 0.00 35 ILE A O 7
ATOM 5598 N N . CYS A 1 36 ? -3.653 -3.240 -0.905 1.00 0.00 36 CYS A N 7
ATOM 5599 C CA . CYS A 1 36 ? -2.794 -3.705 -1.987 1.00 0.00 36 CYS A CA 7
ATOM 5600 C C . CYS A 1 36 ? -3.618 -4.351 -3.097 1.00 0.00 36 CYS A C 7
ATOM 5601 O O . CYS A 1 36 ? -4.831 -4.519 -2.966 1.00 0.00 36 CYS A O 7
ATOM 5608 N N . TRP A 1 37 ? -2.952 -4.712 -4.188 1.00 0.00 37 TRP A N 7
ATOM 5609 C CA . TRP A 1 37 ? -3.622 -5.340 -5.320 1.00 0.00 37 TRP A CA 7
ATOM 5610 C C . TRP A 1 37 ? -4.584 -6.425 -4.850 1.00 0.00 37 TRP A C 7
ATOM 5611 O O . TRP A 1 37 ? -5.797 -6.318 -5.039 1.00 0.00 37 TRP A O 7
ATOM 5632 N N . LEU A 1 38 ? -4.038 -7.469 -4.237 1.00 0.00 38 LEU A N 7
ATOM 5633 C CA . LEU A 1 38 ? -4.849 -8.575 -3.739 1.00 0.00 38 LEU A CA 7
ATOM 5634 C C . LEU A 1 38 ? -6.075 -8.058 -2.994 1.00 0.00 38 LEU A C 7
ATOM 5635 O O . LEU A 1 38 ? -7.196 -8.506 -3.236 1.00 0.00 38 LEU A O 7
ATOM 5651 N N . CYS A 1 39 ? -5.856 -7.110 -2.089 1.00 0.00 39 CYS A N 7
ATOM 5652 C CA . CYS A 1 39 ? -6.943 -6.530 -1.309 1.00 0.00 39 CYS A CA 7
ATOM 5653 C C . CYS A 1 39 ? -7.990 -5.898 -2.222 1.00 0.00 39 CYS A C 7
ATOM 5654 O O . CYS A 1 39 ? -9.182 -6.181 -2.104 1.00 0.00 39 CYS A O 7
ATOM 5661 N N . GLU A 1 40 ? -7.535 -5.043 -3.132 1.00 0.00 40 GLU A N 7
ATOM 5662 C CA . GLU A 1 40 ? -8.432 -4.371 -4.064 1.00 0.00 40 GLU A CA 7
ATOM 5663 C C . GLU A 1 40 ? -9.232 -5.386 -4.876 1.00 0.00 40 GLU A C 7
ATOM 5664 O O . GLU A 1 40 ? -10.429 -5.208 -5.106 1.00 0.00 40 GLU A O 7
ATOM 5676 N N . ARG A 1 41 ? -8.563 -6.449 -5.309 1.00 0.00 41 ARG A N 7
ATOM 5677 C CA . ARG A 1 41 ? -9.209 -7.491 -6.096 1.00 0.00 41 ARG A CA 7
ATOM 5678 C C . ARG A 1 41 ? -9.863 -8.531 -5.190 1.00 0.00 41 ARG A C 7
ATOM 5679 O O . ARG A 1 41 ? -10.196 -9.631 -5.630 1.00 0.00 41 ARG A O 7
ATOM 5700 N N . SER A 1 42 ? -10.043 -8.174 -3.923 1.00 0.00 42 SER A N 7
ATOM 5701 C CA . SER A 1 42 ? -10.653 -9.077 -2.953 1.00 0.00 42 SER A CA 7
ATOM 5702 C C . SER A 1 42 ? -11.991 -8.529 -2.467 1.00 0.00 42 SER A C 7
ATOM 5703 O O . SER A 1 42 ? -12.113 -7.343 -2.161 1.00 0.00 42 SER A O 7
ATOM 5711 N N . GLN A 1 43 ? -12.991 -9.401 -2.398 1.00 0.00 43 GLN A N 7
ATOM 5712 C CA . GLN A 1 43 ? -14.321 -9.005 -1.949 1.00 0.00 43 GLN A CA 7
ATOM 5713 C C . GLN A 1 43 ? -14.232 -8.018 -0.790 1.00 0.00 43 GLN A C 7
ATOM 5714 O O . GLN A 1 43 ? -15.111 -7.175 -0.612 1.00 0.00 43 GLN A O 7
ATOM 5728 N N . GLU A 1 44 ? -13.166 -8.130 -0.004 1.00 0.00 44 GLU A N 7
ATOM 5729 C CA . GLU A 1 44 ? -12.964 -7.248 1.140 1.00 0.00 44 GLU A CA 7
ATOM 5730 C C . GLU A 1 44 ? -13.011 -5.784 0.712 1.00 0.00 44 GLU A C 7
ATOM 5731 O O . GLU A 1 44 ? -13.719 -4.973 1.310 1.00 0.00 44 GLU A O 7
ATOM 5743 N N . HIS A 1 45 ? -12.251 -5.453 -0.327 1.00 0.00 45 HIS A N 7
ATOM 5744 C CA . HIS A 1 45 ? -12.205 -4.086 -0.835 1.00 0.00 45 HIS A CA 7
ATOM 5745 C C . HIS A 1 45 ? -12.705 -4.025 -2.275 1.00 0.00 45 HIS A C 7
ATOM 5746 O O . HIS A 1 45 ? -12.499 -3.032 -2.972 1.00 0.00 45 HIS A O 7
ATOM 5760 N N . ARG A 1 46 ? -13.363 -5.094 -2.714 1.00 0.00 46 ARG A N 7
ATOM 5761 C CA . ARG A 1 46 ? -13.890 -5.162 -4.071 1.00 0.00 46 ARG A CA 7
ATOM 5762 C C . ARG A 1 46 ? -14.926 -4.067 -4.307 1.00 0.00 46 ARG A C 7
ATOM 5763 O O . ARG A 1 46 ? -15.883 -3.929 -3.546 1.00 0.00 46 ARG A O 7
ATOM 5784 N N . GLY A 1 47 ? -14.728 -3.290 -5.368 1.00 0.00 47 GLY A N 7
ATOM 5785 C CA . GLY A 1 47 ? -15.652 -2.217 -5.685 1.00 0.00 47 GLY A CA 7
ATOM 5786 C C . GLY A 1 47 ? -15.457 -1.003 -4.799 1.00 0.00 47 GLY A C 7
ATOM 5787 O O . GLY A 1 47 ? -16.342 -0.153 -4.695 1.00 0.00 47 GLY A O 7
ATOM 5791 N N . HIS A 1 48 ? -14.296 -0.921 -4.157 1.00 0.00 48 HIS A N 7
ATOM 5792 C CA . HIS A 1 48 ? -13.988 0.198 -3.274 1.00 0.00 48 HIS A CA 7
ATOM 5793 C C . HIS A 1 48 ? -13.155 1.250 -4.000 1.00 0.00 48 HIS A C 7
ATOM 5794 O O . HIS A 1 48 ? -12.233 0.919 -4.747 1.00 0.00 48 HIS A O 7
ATOM 5808 N N . HIS A 1 49 ? -13.485 2.518 -3.777 1.00 0.00 49 HIS A N 7
ATOM 5809 C CA . HIS A 1 49 ? -12.768 3.618 -4.410 1.00 0.00 49 HIS A CA 7
ATOM 5810 C C . HIS A 1 49 ? -11.362 3.753 -3.833 1.00 0.00 49 HIS A C 7
ATOM 5811 O O . HIS A 1 49 ? -11.189 4.094 -2.662 1.00 0.00 49 HIS A O 7
ATOM 5826 N N . THR A 1 50 ? -10.358 3.483 -4.662 1.00 0.00 50 THR A N 7
ATOM 5827 C CA . THR A 1 50 ? -8.968 3.572 -4.234 1.00 0.00 50 THR A CA 7
ATOM 5828 C C . THR A 1 50 ? -8.213 4.628 -5.034 1.00 0.00 50 THR A C 7
ATOM 5829 O O . THR A 1 50 ? -8.602 4.972 -6.150 1.00 0.00 50 THR A O 7
ATOM 5840 N N . PHE A 1 51 ? -7.132 5.140 -4.455 1.00 0.00 51 PHE A N 7
ATOM 5841 C CA . PHE A 1 51 ? -6.322 6.158 -5.114 1.00 0.00 51 PHE A CA 7
ATOM 5842 C C . PHE A 1 51 ? -4.854 6.026 -4.719 1.00 0.00 51 PHE A C 7
ATOM 5843 O O . PHE A 1 51 ? -4.519 5.682 -3.586 1.00 0.00 51 PHE A O 7
ATOM 5860 N N . PRO A 1 52 ? -3.957 6.307 -5.675 1.00 0.00 52 PRO A N 7
ATOM 5861 C CA . PRO A 1 52 ? -2.510 6.227 -5.452 1.00 0.00 52 PRO A CA 7
ATOM 5862 C C . PRO A 1 52 ? -2.006 7.324 -4.520 1.00 0.00 52 PRO A C 7
ATOM 5863 O O . PRO A 1 52 ? -1.619 8.404 -4.968 1.00 0.00 52 PRO A O 7
ATOM 5874 N N . THR A 1 53 ? -2.012 7.040 -3.221 1.00 0.00 53 THR A N 7
ATOM 5875 C CA . THR A 1 53 ? -1.557 8.003 -2.227 1.00 0.00 53 THR A CA 7
ATOM 5876 C C . THR A 1 53 ? -0.041 8.162 -2.269 1.00 0.00 53 THR A C 7
ATOM 5877 O O . THR A 1 53 ? 0.488 9.238 -1.993 1.00 0.00 53 THR A O 7
ATOM 5888 N N . SER A 1 54 ? 0.653 7.083 -2.619 1.00 0.00 54 SER A N 7
ATOM 5889 C CA . SER A 1 54 ? 2.109 7.102 -2.695 1.00 0.00 54 SER A CA 7
ATOM 5890 C C . SER A 1 54 ? 2.582 6.816 -4.117 1.00 0.00 54 SER A C 7
ATOM 5891 O O . SER A 1 54 ? 3.558 7.398 -4.587 1.00 0.00 54 SER A O 7
ATOM 5899 N N . GLY A 1 55 ? 1.882 5.912 -4.796 1.00 0.00 55 GLY A N 7
ATOM 5900 C CA . GLY A 1 55 ? 2.245 5.563 -6.157 1.00 0.00 55 GLY A CA 7
ATOM 5901 C C . GLY A 1 55 ? 2.797 6.743 -6.931 1.00 0.00 55 GLY A C 7
ATOM 5902 O O . GLY A 1 55 ? 2.382 7.886 -6.740 1.00 0.00 55 GLY A O 7
ATOM 5906 N N . PRO A 1 56 ? 3.757 6.471 -7.827 1.00 0.00 56 PRO A N 7
ATOM 5907 C CA . PRO A 1 56 ? 4.388 7.507 -8.650 1.00 0.00 56 PRO A CA 7
ATOM 5908 C C . PRO A 1 56 ? 3.436 8.076 -9.697 1.00 0.00 56 PRO A C 7
ATOM 5909 O O . PRO A 1 56 ? 2.449 7.439 -10.063 1.00 0.00 56 PRO A O 7
ATOM 5920 N N . SER A 1 57 ? 3.739 9.279 -10.174 1.00 0.00 57 SER A N 7
ATOM 5921 C CA . SER A 1 57 ? 2.908 9.935 -11.177 1.00 0.00 57 SER A CA 7
ATOM 5922 C C . SER A 1 57 ? 3.237 9.423 -12.576 1.00 0.00 57 SER A C 7
ATOM 5923 O O . SER A 1 57 ? 2.347 9.033 -13.331 1.00 0.00 57 SER A O 7
ATOM 5931 N N . SER A 1 58 ? 4.523 9.427 -12.913 1.00 0.00 58 SER A N 7
ATOM 5932 C CA . SER A 1 58 ? 4.970 8.966 -14.222 1.00 0.00 58 SER A CA 7
ATOM 5933 C C . SER A 1 58 ? 5.463 7.524 -14.151 1.00 0.00 58 SER A C 7
ATOM 5934 O O . SER A 1 58 ? 6.458 7.227 -13.491 1.00 0.00 58 SER A O 7
ATOM 5942 N N . GLY A 1 59 ? 4.758 6.629 -14.837 1.00 0.00 59 GLY A N 7
ATOM 5943 C CA . GLY A 1 59 ? 5.137 5.229 -14.840 1.00 0.00 59 GLY A CA 7
ATOM 5944 C C . GLY A 1 59 ? 5.173 4.640 -16.236 1.00 0.00 59 GLY A C 7
ATOM 5945 O O . GLY A 1 59 ? 4.928 3.444 -16.388 1.00 0.00 59 GLY A O 7
ATOM 5951 N N . GLY A 1 1 ? 11.207 -24.096 -0.385 1.00 0.00 1 GLY A N 8
ATOM 5952 C CA . GLY A 1 1 ? 12.088 -24.998 -1.104 1.00 0.00 1 GLY A CA 8
ATOM 5953 C C . GLY A 1 1 ? 11.603 -25.285 -2.510 1.00 0.00 1 GLY A C 8
ATOM 5954 O O . GLY A 1 1 ? 12.239 -24.889 -3.487 1.00 0.00 1 GLY A O 8
ATOM 5958 N N . SER A 1 2 ? 10.473 -25.978 -2.615 1.00 0.00 2 SER A N 8
ATOM 5959 C CA . SER A 1 2 ? 9.905 -26.323 -3.913 1.00 0.00 2 SER A CA 8
ATOM 5960 C C . SER A 1 2 ? 8.854 -25.300 -4.336 1.00 0.00 2 SER A C 8
ATOM 5961 O O . SER A 1 2 ? 8.135 -24.753 -3.501 1.00 0.00 2 SER A O 8
ATOM 5969 N N . SER A 1 3 ? 8.772 -25.049 -5.638 1.00 0.00 3 SER A N 8
ATOM 5970 C CA . SER A 1 3 ? 7.813 -24.090 -6.173 1.00 0.00 3 SER A CA 8
ATOM 5971 C C . SER A 1 3 ? 8.155 -22.672 -5.726 1.00 0.00 3 SER A C 8
ATOM 5972 O O . SER A 1 3 ? 7.275 -21.895 -5.358 1.00 0.00 3 SER A O 8
ATOM 5980 N N . GLY A 1 4 ? 9.443 -22.342 -5.761 1.00 0.00 4 GLY A N 8
ATOM 5981 C CA . GLY A 1 4 ? 9.881 -21.019 -5.358 1.00 0.00 4 GLY A CA 8
ATOM 5982 C C . GLY A 1 4 ? 9.584 -19.965 -6.406 1.00 0.00 4 GLY A C 8
ATOM 5983 O O . GLY A 1 4 ? 8.512 -19.966 -7.011 1.00 0.00 4 GLY A O 8
ATOM 5987 N N . SER A 1 5 ? 10.535 -19.062 -6.621 1.00 0.00 5 SER A N 8
ATOM 5988 C CA . SER A 1 5 ? 10.368 -17.994 -7.600 1.00 0.00 5 SER A CA 8
ATOM 5989 C C . SER A 1 5 ? 11.696 -17.291 -7.869 1.00 0.00 5 SER A C 8
ATOM 5990 O O . SER A 1 5 ? 12.602 -17.312 -7.036 1.00 0.00 5 SER A O 8
ATOM 5998 N N . SER A 1 6 ? 11.802 -16.670 -9.039 1.00 0.00 6 SER A N 8
ATOM 5999 C CA . SER A 1 6 ? 13.019 -15.964 -9.421 1.00 0.00 6 SER A CA 8
ATOM 6000 C C . SER A 1 6 ? 12.688 -14.681 -10.178 1.00 0.00 6 SER A C 8
ATOM 6001 O O . SER A 1 6 ? 11.974 -14.704 -11.180 1.00 0.00 6 SER A O 8
ATOM 6009 N N . GLY A 1 7 ? 13.214 -13.561 -9.690 1.00 0.00 7 GLY A N 8
ATOM 6010 C CA . GLY A 1 7 ? 12.963 -12.283 -10.332 1.00 0.00 7 GLY A CA 8
ATOM 6011 C C . GLY A 1 7 ? 13.167 -11.112 -9.391 1.00 0.00 7 GLY A C 8
ATOM 6012 O O . GLY A 1 7 ? 12.394 -10.154 -9.406 1.00 0.00 7 GLY A O 8
ATOM 6016 N N . SER A 1 8 ? 14.208 -11.190 -8.569 1.00 0.00 8 SER A N 8
ATOM 6017 C CA . SER A 1 8 ? 14.508 -10.130 -7.613 1.00 0.00 8 SER A CA 8
ATOM 6018 C C . SER A 1 8 ? 13.368 -9.964 -6.612 1.00 0.00 8 SER A C 8
ATOM 6019 O O . SER A 1 8 ? 12.902 -8.857 -6.343 1.00 0.00 8 SER A O 8
ATOM 6027 N N . PRO A 1 9 ? 12.908 -11.090 -6.048 1.00 0.00 9 PRO A N 8
ATOM 6028 C CA . PRO A 1 9 ? 11.818 -11.096 -5.068 1.00 0.00 9 PRO A CA 8
ATOM 6029 C C . PRO A 1 9 ? 12.233 -10.481 -3.735 1.00 0.00 9 PRO A C 8
ATOM 6030 O O . PRO A 1 9 ? 11.454 -10.459 -2.783 1.00 0.00 9 PRO A O 8
ATOM 6041 N N . GLU A 1 10 ? 13.464 -9.984 -3.676 1.00 0.00 10 GLU A N 8
ATOM 6042 C CA . GLU A 1 10 ? 13.982 -9.370 -2.459 1.00 0.00 10 GLU A CA 8
ATOM 6043 C C . GLU A 1 10 ? 14.206 -7.874 -2.658 1.00 0.00 10 GLU A C 8
ATOM 6044 O O . GLU A 1 10 ? 14.933 -7.458 -3.559 1.00 0.00 10 GLU A O 8
ATOM 6056 N N . GLY A 1 11 ? 13.574 -7.068 -1.809 1.00 0.00 11 GLY A N 8
ATOM 6057 C CA . GLY A 1 11 ? 13.716 -5.627 -1.908 1.00 0.00 11 GLY A CA 8
ATOM 6058 C C . GLY A 1 11 ? 13.589 -4.939 -0.563 1.00 0.00 11 GLY A C 8
ATOM 6059 O O . GLY A 1 11 ? 14.082 -5.440 0.446 1.00 0.00 11 GLY A O 8
ATOM 6063 N N . GLN A 1 12 ? 12.928 -3.786 -0.551 1.00 0.00 12 GLN A N 8
ATOM 6064 C CA . GLN A 1 12 ? 12.740 -3.026 0.679 1.00 0.00 12 GLN A CA 8
ATOM 6065 C C . GLN A 1 12 ? 11.268 -2.985 1.074 1.00 0.00 12 GLN A C 8
ATOM 6066 O O . GLN A 1 12 ? 10.440 -2.409 0.368 1.00 0.00 12 GLN A O 8
ATOM 6080 N N . LYS A 1 13 ? 10.947 -3.600 2.208 1.00 0.00 13 LYS A N 8
ATOM 6081 C CA . LYS A 1 13 ? 9.574 -3.633 2.698 1.00 0.00 13 LYS A CA 8
ATOM 6082 C C . LYS A 1 13 ? 9.065 -2.224 2.985 1.00 0.00 13 LYS A C 8
ATOM 6083 O O . LYS A 1 13 ? 9.399 -1.629 4.009 1.00 0.00 13 LYS A O 8
ATOM 6102 N N . VAL A 1 14 ? 8.252 -1.697 2.074 1.00 0.00 14 VAL A N 8
ATOM 6103 C CA . VAL A 1 14 ? 7.694 -0.360 2.231 1.00 0.00 14 VAL A CA 8
ATOM 6104 C C . VAL A 1 14 ? 6.170 -0.396 2.224 1.00 0.00 14 VAL A C 8
ATOM 6105 O O . VAL A 1 14 ? 5.546 -0.508 1.169 1.00 0.00 14 VAL A O 8
ATOM 6118 N N . ASP A 1 15 ? 5.576 -0.300 3.409 1.00 0.00 15 ASP A N 8
ATOM 6119 C CA . ASP A 1 15 ? 4.124 -0.320 3.540 1.00 0.00 15 ASP A CA 8
ATOM 6120 C C . ASP A 1 15 ? 3.535 -1.560 2.874 1.00 0.00 15 ASP A C 8
ATOM 6121 O O . ASP A 1 15 ? 2.576 -1.469 2.107 1.00 0.00 15 ASP A O 8
ATOM 6130 N N . HIS A 1 16 ? 4.117 -2.717 3.171 1.00 0.00 16 HIS A N 8
ATOM 6131 C CA . HIS A 1 16 ? 3.650 -3.976 2.600 1.00 0.00 16 HIS A CA 8
ATOM 6132 C C . HIS A 1 16 ? 2.508 -4.557 3.428 1.00 0.00 16 HIS A C 8
ATOM 6133 O O . HIS A 1 16 ? 2.572 -4.590 4.657 1.00 0.00 16 HIS A O 8
ATOM 6148 N N . CYS A 1 17 ? 1.462 -5.013 2.746 1.00 0.00 17 CYS A N 8
ATOM 6149 C CA . CYS A 1 17 ? 0.304 -5.592 3.417 1.00 0.00 17 CYS A CA 8
ATOM 6150 C C . CYS A 1 17 ? 0.714 -6.783 4.277 1.00 0.00 17 CYS A C 8
ATOM 6151 O O . CYS A 1 17 ? 1.267 -7.762 3.778 1.00 0.00 17 CYS A O 8
ATOM 6158 N N . ALA A 1 18 ? 0.436 -6.693 5.574 1.00 0.00 18 ALA A N 8
ATOM 6159 C CA . ALA A 1 18 ? 0.773 -7.763 6.504 1.00 0.00 18 ALA A CA 8
ATOM 6160 C C . ALA A 1 18 ? -0.027 -9.026 6.201 1.00 0.00 18 ALA A C 8
ATOM 6161 O O . ALA A 1 18 ? 0.235 -10.089 6.764 1.00 0.00 18 ALA A O 8
ATOM 6168 N N . ARG A 1 19 ? -1.005 -8.901 5.309 1.00 0.00 19 ARG A N 8
ATOM 6169 C CA . ARG A 1 19 ? -1.845 -10.032 4.934 1.00 0.00 19 ARG A CA 8
ATOM 6170 C C . ARG A 1 19 ? -1.282 -10.743 3.707 1.00 0.00 19 ARG A C 8
ATOM 6171 O O . ARG A 1 19 ? -1.048 -11.952 3.730 1.00 0.00 19 ARG A O 8
ATOM 6192 N N . HIS A 1 20 ? -1.067 -9.985 2.636 1.00 0.00 20 HIS A N 8
ATOM 6193 C CA . HIS A 1 20 ? -0.531 -10.543 1.400 1.00 0.00 20 HIS A CA 8
ATOM 6194 C C . HIS A 1 20 ? 0.967 -10.278 1.288 1.00 0.00 20 HIS A C 8
ATOM 6195 O O . HIS A 1 20 ? 1.730 -11.141 0.857 1.00 0.00 20 HIS A O 8
ATOM 6209 N N . GLY A 1 21 ? 1.381 -9.076 1.678 1.00 0.00 21 GLY A N 8
ATOM 6210 C CA . GLY A 1 21 ? 2.786 -8.718 1.613 1.00 0.00 21 GLY A CA 8
ATOM 6211 C C . GLY A 1 21 ? 3.110 -7.859 0.407 1.00 0.00 21 GLY A C 8
ATOM 6212 O O . GLY A 1 21 ? 4.278 -7.609 0.111 1.00 0.00 21 GLY A O 8
ATOM 6216 N N . GLU A 1 22 ? 2.073 -7.408 -0.292 1.00 0.00 22 GLU A N 8
ATOM 6217 C CA . GLU A 1 22 ? 2.255 -6.574 -1.475 1.00 0.00 22 GLU A CA 8
ATOM 6218 C C . GLU A 1 22 ? 2.431 -5.109 -1.086 1.00 0.00 22 GLU A C 8
ATOM 6219 O O . GLU A 1 22 ? 1.902 -4.656 -0.071 1.00 0.00 22 GLU A O 8
ATOM 6231 N N . LYS A 1 23 ? 3.178 -4.372 -1.901 1.00 0.00 23 LYS A N 8
ATOM 6232 C CA . LYS A 1 23 ? 3.425 -2.958 -1.645 1.00 0.00 23 LYS A CA 8
ATOM 6233 C C . LYS A 1 23 ? 2.122 -2.165 -1.672 1.00 0.00 23 LYS A C 8
ATOM 6234 O O . LYS A 1 23 ? 1.388 -2.190 -2.661 1.00 0.00 23 LYS A O 8
ATOM 6253 N N . LEU A 1 24 ? 1.841 -1.462 -0.581 1.00 0.00 24 LEU A N 8
ATOM 6254 C CA . LEU A 1 24 ? 0.627 -0.659 -0.480 1.00 0.00 24 LEU A CA 8
ATOM 6255 C C . LEU A 1 24 ? 0.818 0.704 -1.138 1.00 0.00 24 LEU A C 8
ATOM 6256 O O . LEU A 1 24 ? 1.444 1.598 -0.568 1.00 0.00 24 LEU A O 8
ATOM 6272 N N . LEU A 1 25 ? 0.274 0.856 -2.340 1.00 0.00 25 LEU A N 8
ATOM 6273 C CA . LEU A 1 25 ? 0.383 2.111 -3.076 1.00 0.00 25 LEU A CA 8
ATOM 6274 C C . LEU A 1 25 ? -0.992 2.733 -3.297 1.00 0.00 25 LEU A C 8
ATOM 6275 O O . LEU A 1 25 ? -1.113 3.802 -3.897 1.00 0.00 25 LEU A O 8
ATOM 6291 N N . LEU A 1 26 ? -2.027 2.060 -2.805 1.00 0.00 26 LEU A N 8
ATOM 6292 C CA . LEU A 1 26 ? -3.394 2.548 -2.946 1.00 0.00 26 LEU A CA 8
ATOM 6293 C C . LEU A 1 26 ? -3.963 2.971 -1.595 1.00 0.00 26 LEU A C 8
ATOM 6294 O O . LEU A 1 26 ? -3.430 2.612 -0.545 1.00 0.00 26 LEU A O 8
ATOM 6310 N N . PHE A 1 27 ? -5.050 3.735 -1.630 1.00 0.00 27 PHE A N 8
ATOM 6311 C CA . PHE A 1 27 ? -5.693 4.206 -0.409 1.00 0.00 27 PHE A CA 8
ATOM 6312 C C . PHE A 1 27 ? -7.211 4.098 -0.516 1.00 0.00 27 PHE A C 8
ATOM 6313 O O . PHE A 1 27 ? -7.849 4.860 -1.243 1.00 0.00 27 PHE A O 8
ATOM 6330 N N . CYS A 1 28 ? -7.783 3.145 0.212 1.00 0.00 28 CYS A N 8
ATOM 6331 C CA . CYS A 1 28 ? -9.226 2.934 0.199 1.00 0.00 28 CYS A CA 8
ATOM 6332 C C . CYS A 1 28 ? -9.950 4.090 0.883 1.00 0.00 28 CYS A C 8
ATOM 6333 O O . CYS A 1 28 ? -9.611 4.471 2.003 1.00 0.00 28 CYS A O 8
ATOM 6340 N N . GLN A 1 29 ? -10.949 4.642 0.202 1.00 0.00 29 GLN A N 8
ATOM 6341 C CA . GLN A 1 29 ? -11.721 5.754 0.744 1.00 0.00 29 GLN A CA 8
ATOM 6342 C C . GLN A 1 29 ? -12.851 5.248 1.634 1.00 0.00 29 GLN A C 8
ATOM 6343 O O . GLN A 1 29 ? -13.110 5.806 2.700 1.00 0.00 29 GLN A O 8
ATOM 6357 N N . GLU A 1 30 ? -13.521 4.190 1.189 1.00 0.00 30 GLU A N 8
ATOM 6358 C CA . GLU A 1 30 ? -14.624 3.611 1.946 1.00 0.00 30 GLU A CA 8
ATOM 6359 C C . GLU A 1 30 ? -14.172 3.211 3.348 1.00 0.00 30 GLU A C 8
ATOM 6360 O O . GLU A 1 30 ? -14.890 3.420 4.326 1.00 0.00 30 GLU A O 8
ATOM 6372 N N . ASP A 1 31 ? -12.978 2.636 3.436 1.00 0.00 31 ASP A N 8
ATOM 6373 C CA . ASP A 1 31 ? -12.429 2.207 4.717 1.00 0.00 31 ASP A CA 8
ATOM 6374 C C . ASP A 1 31 ? -11.393 3.205 5.226 1.00 0.00 31 ASP A C 8
ATOM 6375 O O . ASP A 1 31 ? -11.098 3.255 6.419 1.00 0.00 31 ASP A O 8
ATOM 6384 N N . GLY A 1 32 ? -10.843 3.998 4.311 1.00 0.00 32 GLY A N 8
ATOM 6385 C CA . GLY A 1 32 ? -9.846 4.983 4.686 1.00 0.00 32 GLY A CA 8
ATOM 6386 C C . GLY A 1 32 ? -8.532 4.349 5.100 1.00 0.00 32 GLY A C 8
ATOM 6387 O O . GLY A 1 32 ? -7.808 4.892 5.934 1.00 0.00 32 GLY A O 8
ATOM 6391 N N . LYS A 1 33 ? -8.224 3.195 4.517 1.00 0.00 33 LYS A N 8
ATOM 6392 C CA . LYS A 1 33 ? -6.990 2.485 4.830 1.00 0.00 33 LYS A CA 8
ATOM 6393 C C . LYS A 1 33 ? -6.287 2.029 3.555 1.00 0.00 33 LYS A C 8
ATOM 6394 O O . LYS A 1 33 ? -6.933 1.724 2.553 1.00 0.00 33 LYS A O 8
ATOM 6413 N N . VAL A 1 34 ? -4.959 1.983 3.601 1.00 0.00 34 VAL A N 8
ATOM 6414 C CA . VAL A 1 34 ? -4.169 1.562 2.451 1.00 0.00 34 VAL A CA 8
ATOM 6415 C C . VAL A 1 34 ? -4.351 0.074 2.174 1.00 0.00 34 VAL A C 8
ATOM 6416 O O . VAL A 1 34 ? -4.336 -0.745 3.094 1.00 0.00 34 VAL A O 8
ATOM 6429 N N . ILE A 1 35 ? -4.522 -0.269 0.902 1.00 0.00 35 ILE A N 8
ATOM 6430 C CA . ILE A 1 35 ? -4.706 -1.660 0.505 1.00 0.00 35 ILE A CA 8
ATOM 6431 C C . ILE A 1 35 ? -3.865 -1.996 -0.722 1.00 0.00 35 ILE A C 8
ATOM 6432 O O . ILE A 1 35 ? -3.500 -1.114 -1.499 1.00 0.00 35 ILE A O 8
ATOM 6448 N N . CYS A 1 36 ? -3.562 -3.279 -0.892 1.00 0.00 36 CYS A N 8
ATOM 6449 C CA . CYS A 1 36 ? -2.766 -3.734 -2.025 1.00 0.00 36 CYS A CA 8
ATOM 6450 C C . CYS A 1 36 ? -3.659 -4.304 -3.123 1.00 0.00 36 CYS A C 8
ATOM 6451 O O . CYS A 1 36 ? -4.870 -4.437 -2.946 1.00 0.00 36 CYS A O 8
ATOM 6458 N N . TRP A 1 37 ? -3.052 -4.637 -4.257 1.00 0.00 37 TRP A N 8
ATOM 6459 C CA . TRP A 1 37 ? -3.792 -5.192 -5.385 1.00 0.00 37 TRP A CA 8
ATOM 6460 C C . TRP A 1 37 ? -4.712 -6.319 -4.930 1.00 0.00 37 TRP A C 8
ATOM 6461 O O . TRP A 1 37 ? -5.936 -6.211 -5.023 1.00 0.00 37 TRP A O 8
ATOM 6482 N N . LEU A 1 38 ? -4.118 -7.401 -4.438 1.00 0.00 38 LEU A N 8
ATOM 6483 C CA . LEU A 1 38 ? -4.886 -8.549 -3.968 1.00 0.00 38 LEU A CA 8
ATOM 6484 C C . LEU A 1 38 ? -6.057 -8.102 -3.099 1.00 0.00 38 LEU A C 8
ATOM 6485 O O . LEU A 1 38 ? -7.157 -8.646 -3.193 1.00 0.00 38 LEU A O 8
ATOM 6501 N N . CYS A 1 39 ? -5.813 -7.106 -2.253 1.00 0.00 39 CYS A N 8
ATOM 6502 C CA . CYS A 1 39 ? -6.847 -6.583 -1.368 1.00 0.00 39 CYS A CA 8
ATOM 6503 C C . CYS A 1 39 ? -7.959 -5.910 -2.168 1.00 0.00 39 CYS A C 8
ATOM 6504 O O . CYS A 1 39 ? -9.137 -6.213 -1.987 1.00 0.00 39 CYS A O 8
ATOM 6511 N N . GLU A 1 40 ? -7.573 -4.995 -3.052 1.00 0.00 40 GLU A N 8
ATOM 6512 C CA . GLU A 1 40 ? -8.537 -4.279 -3.879 1.00 0.00 40 GLU A CA 8
ATOM 6513 C C . GLU A 1 40 ? -9.409 -5.253 -4.667 1.00 0.00 40 GLU A C 8
ATOM 6514 O O . GLU A 1 40 ? -10.623 -5.078 -4.762 1.00 0.00 40 GLU A O 8
ATOM 6526 N N . ARG A 1 41 ? -8.779 -6.279 -5.229 1.00 0.00 41 ARG A N 8
ATOM 6527 C CA . ARG A 1 41 ? -9.496 -7.280 -6.010 1.00 0.00 41 ARG A CA 8
ATOM 6528 C C . ARG A 1 41 ? -10.248 -8.245 -5.098 1.00 0.00 41 ARG A C 8
ATOM 6529 O O . ARG A 1 41 ? -11.069 -9.038 -5.559 1.00 0.00 41 ARG A O 8
ATOM 6550 N N . SER A 1 42 ? -9.962 -8.171 -3.802 1.00 0.00 42 SER A N 8
ATOM 6551 C CA . SER A 1 42 ? -10.608 -9.040 -2.825 1.00 0.00 42 SER A CA 8
ATOM 6552 C C . SER A 1 42 ? -12.024 -8.559 -2.524 1.00 0.00 42 SER A C 8
ATOM 6553 O O . SER A 1 42 ? -12.260 -7.365 -2.345 1.00 0.00 42 SER A O 8
ATOM 6561 N N . GLN A 1 43 ? -12.962 -9.499 -2.469 1.00 0.00 43 GLN A N 8
ATOM 6562 C CA . GLN A 1 43 ? -14.355 -9.172 -2.190 1.00 0.00 43 GLN A CA 8
ATOM 6563 C C . GLN A 1 43 ? -14.469 -8.281 -0.958 1.00 0.00 43 GLN A C 8
ATOM 6564 O O . GLN A 1 43 ? -15.489 -7.626 -0.747 1.00 0.00 43 GLN A O 8
ATOM 6578 N N . GLU A 1 44 ? -13.415 -8.261 -0.149 1.00 0.00 44 GLU A N 8
ATOM 6579 C CA . GLU A 1 44 ? -13.398 -7.450 1.063 1.00 0.00 44 GLU A CA 8
ATOM 6580 C C . GLU A 1 44 ? -13.330 -5.965 0.723 1.00 0.00 44 GLU A C 8
ATOM 6581 O O . GLU A 1 44 ? -14.030 -5.147 1.320 1.00 0.00 44 GLU A O 8
ATOM 6593 N N . HIS A 1 45 ? -12.481 -5.623 -0.241 1.00 0.00 45 HIS A N 8
ATOM 6594 C CA . HIS A 1 45 ? -12.320 -4.235 -0.662 1.00 0.00 45 HIS A CA 8
ATOM 6595 C C . HIS A 1 45 ? -12.728 -4.060 -2.121 1.00 0.00 45 HIS A C 8
ATOM 6596 O O . HIS A 1 45 ? -12.369 -3.071 -2.761 1.00 0.00 45 HIS A O 8
ATOM 6610 N N . ARG A 1 46 ? -13.478 -5.025 -2.642 1.00 0.00 46 ARG A N 8
ATOM 6611 C CA . ARG A 1 46 ? -13.932 -4.978 -4.026 1.00 0.00 46 ARG A CA 8
ATOM 6612 C C . ARG A 1 46 ? -14.923 -3.837 -4.235 1.00 0.00 46 ARG A C 8
ATOM 6613 O O . ARG A 1 46 ? -15.765 -3.568 -3.379 1.00 0.00 46 ARG A O 8
ATOM 6634 N N . GLY A 1 47 ? -14.816 -3.168 -5.379 1.00 0.00 47 GLY A N 8
ATOM 6635 C CA . GLY A 1 47 ? -15.708 -2.063 -5.679 1.00 0.00 47 GLY A CA 8
ATOM 6636 C C . GLY A 1 47 ? -15.272 -0.771 -5.018 1.00 0.00 47 GLY A C 8
ATOM 6637 O O . GLY A 1 47 ? -15.583 0.318 -5.501 1.00 0.00 47 GLY A O 8
ATOM 6641 N N . HIS A 1 48 ? -14.552 -0.890 -3.907 1.00 0.00 48 HIS A N 8
ATOM 6642 C CA . HIS A 1 48 ? -14.074 0.279 -3.177 1.00 0.00 48 HIS A CA 8
ATOM 6643 C C . HIS A 1 48 ? -13.110 1.097 -4.031 1.00 0.00 48 HIS A C 8
ATOM 6644 O O . HIS A 1 48 ? -12.251 0.543 -4.718 1.00 0.00 48 HIS A O 8
ATOM 6658 N N . HIS A 1 49 ? -13.260 2.417 -3.985 1.00 0.00 49 HIS A N 8
ATOM 6659 C CA . HIS A 1 49 ? -12.402 3.311 -4.755 1.00 0.00 49 HIS A CA 8
ATOM 6660 C C . HIS A 1 49 ? -11.126 3.637 -3.985 1.00 0.00 49 HIS A C 8
ATOM 6661 O O . HIS A 1 49 ? -11.175 4.040 -2.822 1.00 0.00 49 HIS A O 8
ATOM 6676 N N . THR A 1 50 ? -9.983 3.458 -4.640 1.00 0.00 50 THR A N 8
ATOM 6677 C CA . THR A 1 50 ? -8.694 3.731 -4.017 1.00 0.00 50 THR A CA 8
ATOM 6678 C C . THR A 1 50 ? -7.873 4.703 -4.856 1.00 0.00 50 THR A C 8
ATOM 6679 O O . THR A 1 50 ? -8.087 4.833 -6.061 1.00 0.00 50 THR A O 8
ATOM 6690 N N . PHE A 1 51 ? -6.931 5.384 -4.211 1.00 0.00 51 PHE A N 8
ATOM 6691 C CA . PHE A 1 51 ? -6.077 6.345 -4.899 1.00 0.00 51 PHE A CA 8
ATOM 6692 C C . PHE A 1 51 ? -4.603 6.006 -4.696 1.00 0.00 51 PHE A C 8
ATOM 6693 O O . PHE A 1 51 ? -4.195 5.497 -3.651 1.00 0.00 51 PHE A O 8
ATOM 6710 N N . PRO A 1 52 ? -3.784 6.293 -5.718 1.00 0.00 52 PRO A N 8
ATOM 6711 C CA . PRO A 1 52 ? -2.343 6.027 -5.677 1.00 0.00 52 PRO A CA 8
ATOM 6712 C C . PRO A 1 52 ? -1.611 6.946 -4.704 1.00 0.00 52 PRO A C 8
ATOM 6713 O O . PRO A 1 52 ? -1.174 8.037 -5.073 1.00 0.00 52 PRO A O 8
ATOM 6724 N N . THR A 1 53 ? -1.481 6.499 -3.459 1.00 0.00 53 THR A N 8
ATOM 6725 C CA . THR A 1 53 ? -0.803 7.282 -2.433 1.00 0.00 53 THR A CA 8
ATOM 6726 C C . THR A 1 53 ? 0.451 7.946 -2.988 1.00 0.00 53 THR A C 8
ATOM 6727 O O . THR A 1 53 ? 0.597 9.167 -2.928 1.00 0.00 53 THR A O 8
ATOM 6738 N N . SER A 1 54 ? 1.355 7.136 -3.530 1.00 0.00 54 SER A N 8
ATOM 6739 C CA . SER A 1 54 ? 2.599 7.646 -4.093 1.00 0.00 54 SER A CA 8
ATOM 6740 C C . SER A 1 54 ? 2.674 7.362 -5.591 1.00 0.00 54 SER A C 8
ATOM 6741 O O . SER A 1 54 ? 3.476 7.959 -6.307 1.00 0.00 54 SER A O 8
ATOM 6749 N N . GLY A 1 55 ? 1.831 6.445 -6.056 1.00 0.00 55 GLY A N 8
ATOM 6750 C CA . GLY A 1 55 ? 1.817 6.097 -7.465 1.00 0.00 55 GLY A CA 8
ATOM 6751 C C . GLY A 1 55 ? 2.090 7.290 -8.359 1.00 0.00 55 GLY A C 8
ATOM 6752 O O . GLY A 1 55 ? 1.821 8.437 -8.000 1.00 0.00 55 GLY A O 8
ATOM 6756 N N . PRO A 1 56 ? 2.638 7.026 -9.554 1.00 0.00 56 PRO A N 8
ATOM 6757 C CA . PRO A 1 56 ? 2.960 8.074 -10.527 1.00 0.00 56 PRO A CA 8
ATOM 6758 C C . PRO A 1 56 ? 1.712 8.708 -11.131 1.00 0.00 56 PRO A C 8
ATOM 6759 O O . PRO A 1 56 ? 1.792 9.447 -12.112 1.00 0.00 56 PRO A O 8
ATOM 6770 N N . SER A 1 57 ? 0.559 8.415 -10.538 1.00 0.00 57 SER A N 8
ATOM 6771 C CA . SER A 1 57 ? -0.707 8.954 -11.020 1.00 0.00 57 SER A CA 8
ATOM 6772 C C . SER A 1 57 ? -1.046 8.396 -12.399 1.00 0.00 57 SER A C 8
ATOM 6773 O O . SER A 1 57 ? -1.489 9.127 -13.285 1.00 0.00 57 SER A O 8
ATOM 6781 N N . SER A 1 58 ? -0.833 7.095 -12.572 1.00 0.00 58 SER A N 8
ATOM 6782 C CA . SER A 1 58 ? -1.112 6.438 -13.844 1.00 0.00 58 SER A CA 8
ATOM 6783 C C . SER A 1 58 ? -0.273 7.046 -14.964 1.00 0.00 58 SER A C 8
ATOM 6784 O O . SER A 1 58 ? -0.749 7.225 -16.084 1.00 0.00 58 SER A O 8
ATOM 6792 N N . GLY A 1 59 ? 0.981 7.360 -14.653 1.00 0.00 59 GLY A N 8
ATOM 6793 C CA . GLY A 1 59 ? 1.867 7.944 -15.642 1.00 0.00 59 GLY A CA 8
ATOM 6794 C C . GLY A 1 59 ? 2.517 6.898 -16.527 1.00 0.00 59 GLY A C 8
ATOM 6795 O O . GLY A 1 59 ? 1.803 6.140 -17.181 1.00 0.00 59 GLY A O 8
ATOM 6801 N N . GLY A 1 1 ? 27.431 11.307 2.493 1.00 0.00 1 GLY A N 9
ATOM 6802 C CA . GLY A 1 1 ? 28.573 11.493 1.617 1.00 0.00 1 GLY A CA 9
ATOM 6803 C C . GLY A 1 1 ? 29.594 10.382 1.752 1.00 0.00 1 GLY A C 9
ATOM 6804 O O . GLY A 1 1 ? 30.800 10.632 1.739 1.00 0.00 1 GLY A O 9
ATOM 6808 N N . SER A 1 2 ? 29.113 9.150 1.883 1.00 0.00 2 SER A N 9
ATOM 6809 C CA . SER A 1 2 ? 29.993 7.996 2.026 1.00 0.00 2 SER A CA 9
ATOM 6810 C C . SER A 1 2 ? 30.221 7.316 0.679 1.00 0.00 2 SER A C 9
ATOM 6811 O O . SER A 1 2 ? 29.447 7.501 -0.260 1.00 0.00 2 SER A O 9
ATOM 6819 N N . SER A 1 3 ? 31.288 6.528 0.595 1.00 0.00 3 SER A N 9
ATOM 6820 C CA . SER A 1 3 ? 31.620 5.822 -0.637 1.00 0.00 3 SER A CA 9
ATOM 6821 C C . SER A 1 3 ? 30.439 4.985 -1.120 1.00 0.00 3 SER A C 9
ATOM 6822 O O . SER A 1 3 ? 29.722 4.384 -0.321 1.00 0.00 3 SER A O 9
ATOM 6830 N N . GLY A 1 4 ? 30.244 4.951 -2.435 1.00 0.00 4 GLY A N 9
ATOM 6831 C CA . GLY A 1 4 ? 29.149 4.186 -3.003 1.00 0.00 4 GLY A CA 9
ATOM 6832 C C . GLY A 1 4 ? 28.064 5.071 -3.584 1.00 0.00 4 GLY A C 9
ATOM 6833 O O . GLY A 1 4 ? 28.160 6.297 -3.534 1.00 0.00 4 GLY A O 9
ATOM 6837 N N . SER A 1 5 ? 27.029 4.448 -4.139 1.00 0.00 5 SER A N 9
ATOM 6838 C CA . SER A 1 5 ? 25.924 5.187 -4.737 1.00 0.00 5 SER A CA 9
ATOM 6839 C C . SER A 1 5 ? 24.601 4.821 -4.070 1.00 0.00 5 SER A C 9
ATOM 6840 O O . SER A 1 5 ? 24.517 3.840 -3.331 1.00 0.00 5 SER A O 9
ATOM 6848 N N . SER A 1 6 ? 23.571 5.617 -4.336 1.00 0.00 6 SER A N 9
ATOM 6849 C CA . SER A 1 6 ? 22.253 5.380 -3.760 1.00 0.00 6 SER A CA 9
ATOM 6850 C C . SER A 1 6 ? 21.293 4.824 -4.807 1.00 0.00 6 SER A C 9
ATOM 6851 O O . SER A 1 6 ? 20.928 5.512 -5.759 1.00 0.00 6 SER A O 9
ATOM 6859 N N . GLY A 1 7 ? 20.888 3.571 -4.623 1.00 0.00 7 GLY A N 9
ATOM 6860 C CA . GLY A 1 7 ? 19.974 2.942 -5.559 1.00 0.00 7 GLY A CA 9
ATOM 6861 C C . GLY A 1 7 ? 19.925 1.435 -5.397 1.00 0.00 7 GLY A C 9
ATOM 6862 O O . GLY A 1 7 ? 20.730 0.714 -5.987 1.00 0.00 7 GLY A O 9
ATOM 6866 N N . SER A 1 8 ? 18.979 0.958 -4.595 1.00 0.00 8 SER A N 9
ATOM 6867 C CA . SER A 1 8 ? 18.832 -0.472 -4.353 1.00 0.00 8 SER A CA 9
ATOM 6868 C C . SER A 1 8 ? 17.787 -1.076 -5.285 1.00 0.00 8 SER A C 9
ATOM 6869 O O . SER A 1 8 ? 16.583 -0.873 -5.125 1.00 0.00 8 SER A O 9
ATOM 6877 N N . PRO A 1 9 ? 18.256 -1.837 -6.285 1.00 0.00 9 PRO A N 9
ATOM 6878 C CA . PRO A 1 9 ? 17.380 -2.487 -7.264 1.00 0.00 9 PRO A CA 9
ATOM 6879 C C . PRO A 1 9 ? 16.567 -3.622 -6.651 1.00 0.00 9 PRO A C 9
ATOM 6880 O O . PRO A 1 9 ? 15.511 -3.989 -7.164 1.00 0.00 9 PRO A O 9
ATOM 6891 N N . GLU A 1 10 ? 17.068 -4.175 -5.550 1.00 0.00 10 GLU A N 9
ATOM 6892 C CA . GLU A 1 10 ? 16.387 -5.269 -4.868 1.00 0.00 10 GLU A CA 9
ATOM 6893 C C . GLU A 1 10 ? 15.223 -4.747 -4.030 1.00 0.00 10 GLU A C 9
ATOM 6894 O O . GLU A 1 10 ? 15.414 -3.961 -3.103 1.00 0.00 10 GLU A O 9
ATOM 6906 N N . GLY A 1 11 ? 14.015 -5.191 -4.365 1.00 0.00 11 GLY A N 9
ATOM 6907 C CA . GLY A 1 11 ? 12.837 -4.759 -3.635 1.00 0.00 11 GLY A CA 9
ATOM 6908 C C . GLY A 1 11 ? 13.098 -4.610 -2.149 1.00 0.00 11 GLY A C 9
ATOM 6909 O O . GLY A 1 11 ? 13.785 -5.435 -1.548 1.00 0.00 11 GLY A O 9
ATOM 6913 N N . GLN A 1 12 ? 12.550 -3.554 -1.557 1.00 0.00 12 GLN A N 9
ATOM 6914 C CA . GLN A 1 12 ? 12.730 -3.299 -0.132 1.00 0.00 12 GLN A CA 9
ATOM 6915 C C . GLN A 1 12 ? 11.383 -3.198 0.577 1.00 0.00 12 GLN A C 9
ATOM 6916 O O . GLN A 1 12 ? 10.413 -2.685 0.020 1.00 0.00 12 GLN A O 9
ATOM 6930 N N . LYS A 1 13 ? 11.331 -3.691 1.810 1.00 0.00 13 LYS A N 9
ATOM 6931 C CA . LYS A 1 13 ? 10.104 -3.656 2.597 1.00 0.00 13 LYS A CA 9
ATOM 6932 C C . LYS A 1 13 ? 9.597 -2.226 2.750 1.00 0.00 13 LYS A C 9
ATOM 6933 O O . LYS A 1 13 ? 10.164 -1.433 3.502 1.00 0.00 13 LYS A O 9
ATOM 6952 N N . VAL A 1 14 ? 8.524 -1.903 2.035 1.00 0.00 14 VAL A N 9
ATOM 6953 C CA . VAL A 1 14 ? 7.939 -0.569 2.094 1.00 0.00 14 VAL A CA 9
ATOM 6954 C C . VAL A 1 14 ? 6.416 -0.636 2.076 1.00 0.00 14 VAL A C 9
ATOM 6955 O O . VAL A 1 14 ? 5.805 -0.838 1.026 1.00 0.00 14 VAL A O 9
ATOM 6968 N N . ASP A 1 15 ? 5.808 -0.464 3.245 1.00 0.00 15 ASP A N 9
ATOM 6969 C CA . ASP A 1 15 ? 4.355 -0.503 3.364 1.00 0.00 15 ASP A CA 9
ATOM 6970 C C . ASP A 1 15 ? 3.796 -1.795 2.777 1.00 0.00 15 ASP A C 9
ATOM 6971 O O . ASP A 1 15 ? 2.788 -1.783 2.070 1.00 0.00 15 ASP A O 9
ATOM 6980 N N . HIS A 1 16 ? 4.459 -2.909 3.074 1.00 0.00 16 HIS A N 9
ATOM 6981 C CA . HIS A 1 16 ? 4.028 -4.210 2.575 1.00 0.00 16 HIS A CA 9
ATOM 6982 C C . HIS A 1 16 ? 2.840 -4.733 3.377 1.00 0.00 16 HIS A C 9
ATOM 6983 O O . HIS A 1 16 ? 2.861 -4.735 4.608 1.00 0.00 16 HIS A O 9
ATOM 6998 N N . CYS A 1 17 ? 1.805 -5.177 2.671 1.00 0.00 17 CYS A N 9
ATOM 6999 C CA . CYS A 1 17 ? 0.608 -5.701 3.315 1.00 0.00 17 CYS A CA 9
ATOM 7000 C C . CYS A 1 17 ? 0.945 -6.899 4.199 1.00 0.00 17 CYS A C 9
ATOM 7001 O O . CYS A 1 17 ? 1.576 -7.856 3.750 1.00 0.00 17 CYS A O 9
ATOM 7008 N N . ALA A 1 18 ? 0.521 -6.837 5.457 1.00 0.00 18 ALA A N 9
ATOM 7009 C CA . ALA A 1 18 ? 0.776 -7.917 6.403 1.00 0.00 18 ALA A CA 9
ATOM 7010 C C . ALA A 1 18 ? -0.148 -9.102 6.145 1.00 0.00 18 ALA A C 9
ATOM 7011 O O . ALA A 1 18 ? -0.105 -10.102 6.862 1.00 0.00 18 ALA A O 9
ATOM 7018 N N . ARG A 1 19 ? -0.983 -8.983 5.119 1.00 0.00 19 ARG A N 9
ATOM 7019 C CA . ARG A 1 19 ? -1.919 -10.045 4.768 1.00 0.00 19 ARG A CA 9
ATOM 7020 C C . ARG A 1 19 ? -1.463 -10.779 3.511 1.00 0.00 19 ARG A C 9
ATOM 7021 O O . ARG A 1 19 ? -1.547 -12.005 3.431 1.00 0.00 19 ARG A O 9
ATOM 7042 N N . HIS A 1 20 ? -0.979 -10.022 2.532 1.00 0.00 20 HIS A N 9
ATOM 7043 C CA . HIS A 1 20 ? -0.508 -10.601 1.279 1.00 0.00 20 HIS A CA 9
ATOM 7044 C C . HIS A 1 20 ? 0.976 -10.316 1.072 1.00 0.00 20 HIS A C 9
ATOM 7045 O O . HIS A 1 20 ? 1.694 -11.115 0.471 1.00 0.00 20 HIS A O 9
ATOM 7059 N N . GLY A 1 21 ? 1.430 -9.172 1.574 1.00 0.00 21 GLY A N 9
ATOM 7060 C CA . GLY A 1 21 ? 2.827 -8.802 1.434 1.00 0.00 21 GLY A CA 9
ATOM 7061 C C . GLY A 1 21 ? 3.048 -7.783 0.334 1.00 0.00 21 GLY A C 9
ATOM 7062 O O . GLY A 1 21 ? 4.101 -7.149 0.270 1.00 0.00 21 GLY A O 9
ATOM 7066 N N . GLU A 1 22 ? 2.055 -7.627 -0.535 1.00 0.00 22 GLU A N 9
ATOM 7067 C CA . GLU A 1 22 ? 2.148 -6.679 -1.639 1.00 0.00 22 GLU A CA 9
ATOM 7068 C C . GLU A 1 22 ? 2.314 -5.253 -1.120 1.00 0.00 22 GLU A C 9
ATOM 7069 O O . GLU A 1 22 ? 1.738 -4.882 -0.097 1.00 0.00 22 GLU A O 9
ATOM 7081 N N . LYS A 1 23 ? 3.105 -4.459 -1.833 1.00 0.00 23 LYS A N 9
ATOM 7082 C CA . LYS A 1 23 ? 3.347 -3.074 -1.447 1.00 0.00 23 LYS A CA 9
ATOM 7083 C C . LYS A 1 23 ? 2.059 -2.258 -1.510 1.00 0.00 23 LYS A C 9
ATOM 7084 O O . LYS A 1 23 ? 1.344 -2.284 -2.513 1.00 0.00 23 LYS A O 9
ATOM 7103 N N . LEU A 1 24 ? 1.770 -1.534 -0.435 1.00 0.00 24 LEU A N 9
ATOM 7104 C CA . LEU A 1 24 ? 0.569 -0.709 -0.368 1.00 0.00 24 LEU A CA 9
ATOM 7105 C C . LEU A 1 24 ? 0.804 0.649 -1.023 1.00 0.00 24 LEU A C 9
ATOM 7106 O O . LEU A 1 24 ? 1.432 1.532 -0.437 1.00 0.00 24 LEU A O 9
ATOM 7122 N N . LEU A 1 25 ? 0.294 0.810 -2.239 1.00 0.00 25 LEU A N 9
ATOM 7123 C CA . LEU A 1 25 ? 0.446 2.061 -2.973 1.00 0.00 25 LEU A CA 9
ATOM 7124 C C . LEU A 1 25 ? -0.912 2.696 -3.254 1.00 0.00 25 LEU A C 9
ATOM 7125 O O . LEU A 1 25 ? -0.999 3.740 -3.901 1.00 0.00 25 LEU A O 9
ATOM 7141 N N . LEU A 1 26 ? -1.969 2.061 -2.761 1.00 0.00 26 LEU A N 9
ATOM 7142 C CA . LEU A 1 26 ? -3.324 2.565 -2.957 1.00 0.00 26 LEU A CA 9
ATOM 7143 C C . LEU A 1 26 ? -3.969 2.925 -1.622 1.00 0.00 26 LEU A C 9
ATOM 7144 O O . LEU A 1 26 ? -3.643 2.345 -0.587 1.00 0.00 26 LEU A O 9
ATOM 7160 N N . PHE A 1 27 ? -4.888 3.885 -1.655 1.00 0.00 27 PHE A N 9
ATOM 7161 C CA . PHE A 1 27 ? -5.580 4.322 -0.448 1.00 0.00 27 PHE A CA 9
ATOM 7162 C C . PHE A 1 27 ? -7.092 4.200 -0.614 1.00 0.00 27 PHE A C 9
ATOM 7163 O O . PHE A 1 27 ? -7.701 4.918 -1.408 1.00 0.00 27 PHE A O 9
ATOM 7180 N N . CYS A 1 28 ? -7.692 3.286 0.140 1.00 0.00 28 CYS A N 9
ATOM 7181 C CA . CYS A 1 28 ? -9.132 3.067 0.078 1.00 0.00 28 CYS A CA 9
ATOM 7182 C C . CYS A 1 28 ? -9.885 4.199 0.771 1.00 0.00 28 CYS A C 9
ATOM 7183 O O . CYS A 1 28 ? -9.531 4.606 1.878 1.00 0.00 28 CYS A O 9
ATOM 7190 N N . GLN A 1 29 ? -10.923 4.702 0.112 1.00 0.00 29 GLN A N 9
ATOM 7191 C CA . GLN A 1 29 ? -11.725 5.787 0.665 1.00 0.00 29 GLN A CA 9
ATOM 7192 C C . GLN A 1 29 ? -12.859 5.242 1.527 1.00 0.00 29 GLN A C 9
ATOM 7193 O O . GLN A 1 29 ? -13.180 5.803 2.574 1.00 0.00 29 GLN A O 9
ATOM 7207 N N . GLU A 1 30 ? -13.462 4.145 1.078 1.00 0.00 30 GLU A N 9
ATOM 7208 C CA . GLU A 1 30 ? -14.561 3.525 1.809 1.00 0.00 30 GLU A CA 9
ATOM 7209 C C . GLU A 1 30 ? -14.117 3.106 3.207 1.00 0.00 30 GLU A C 9
ATOM 7210 O O . GLU A 1 30 ? -14.872 3.226 4.172 1.00 0.00 30 GLU A O 9
ATOM 7222 N N . ASP A 1 31 ? -12.888 2.613 3.308 1.00 0.00 31 ASP A N 9
ATOM 7223 C CA . ASP A 1 31 ? -12.341 2.176 4.587 1.00 0.00 31 ASP A CA 9
ATOM 7224 C C . ASP A 1 31 ? -11.322 3.181 5.114 1.00 0.00 31 ASP A C 9
ATOM 7225 O O . ASP A 1 31 ? -11.022 3.209 6.307 1.00 0.00 31 ASP A O 9
ATOM 7234 N N . GLY A 1 32 ? -10.790 4.004 4.216 1.00 0.00 32 GLY A N 9
ATOM 7235 C CA . GLY A 1 32 ? -9.809 4.998 4.609 1.00 0.00 32 GLY A CA 9
ATOM 7236 C C . GLY A 1 32 ? -8.493 4.377 5.035 1.00 0.00 32 GLY A C 9
ATOM 7237 O O . GLY A 1 32 ? -7.780 4.929 5.873 1.00 0.00 32 GLY A O 9
ATOM 7241 N N . LYS A 1 33 ? -8.171 3.225 4.458 1.00 0.00 33 LYS A N 9
ATOM 7242 C CA . LYS A 1 33 ? -6.932 2.527 4.781 1.00 0.00 33 LYS A CA 9
ATOM 7243 C C . LYS A 1 33 ? -6.209 2.086 3.513 1.00 0.00 33 LYS A C 9
ATOM 7244 O O . LYS A 1 33 ? -6.838 1.808 2.492 1.00 0.00 33 LYS A O 9
ATOM 7263 N N . VAL A 1 34 ? -4.883 2.022 3.585 1.00 0.00 34 VAL A N 9
ATOM 7264 C CA . VAL A 1 34 ? -4.074 1.612 2.444 1.00 0.00 34 VAL A CA 9
ATOM 7265 C C . VAL A 1 34 ? -4.202 0.115 2.189 1.00 0.00 34 VAL A C 9
ATOM 7266 O O . VAL A 1 34 ? -4.057 -0.695 3.105 1.00 0.00 34 VAL A O 9
ATOM 7279 N N . ILE A 1 35 ? -4.473 -0.246 0.939 1.00 0.00 35 ILE A N 9
ATOM 7280 C CA . ILE A 1 35 ? -4.618 -1.647 0.563 1.00 0.00 35 ILE A CA 9
ATOM 7281 C C . ILE A 1 35 ? -3.819 -1.964 -0.696 1.00 0.00 35 ILE A C 9
ATOM 7282 O O . ILE A 1 35 ? -3.573 -1.088 -1.526 1.00 0.00 35 ILE A O 9
ATOM 7298 N N . CYS A 1 36 ? -3.416 -3.223 -0.833 1.00 0.00 36 CYS A N 9
ATOM 7299 C CA . CYS A 1 36 ? -2.646 -3.658 -1.991 1.00 0.00 36 CYS A CA 9
ATOM 7300 C C . CYS A 1 36 ? -3.547 -4.330 -3.023 1.00 0.00 36 CYS A C 9
ATOM 7301 O O . CYS A 1 36 ? -4.752 -4.472 -2.811 1.00 0.00 36 CYS A O 9
ATOM 7308 N N . TRP A 1 37 ? -2.956 -4.741 -4.139 1.00 0.00 37 TRP A N 9
ATOM 7309 C CA . TRP A 1 37 ? -3.705 -5.398 -5.204 1.00 0.00 37 TRP A CA 9
ATOM 7310 C C . TRP A 1 37 ? -4.535 -6.552 -4.653 1.00 0.00 37 TRP A C 9
ATOM 7311 O O . TRP A 1 37 ? -5.747 -6.614 -4.864 1.00 0.00 37 TRP A O 9
ATOM 7332 N N . LEU A 1 38 ? -3.877 -7.464 -3.946 1.00 0.00 38 LEU A N 9
ATOM 7333 C CA . LEU A 1 38 ? -4.556 -8.617 -3.364 1.00 0.00 38 LEU A CA 9
ATOM 7334 C C . LEU A 1 38 ? -5.775 -8.181 -2.557 1.00 0.00 38 LEU A C 9
ATOM 7335 O O . LEU A 1 38 ? -6.784 -8.885 -2.507 1.00 0.00 38 LEU A O 9
ATOM 7351 N N . CYS A 1 39 ? -5.675 -7.015 -1.927 1.00 0.00 39 CYS A N 9
ATOM 7352 C CA . CYS A 1 39 ? -6.769 -6.484 -1.124 1.00 0.00 39 CYS A CA 9
ATOM 7353 C C . CYS A 1 39 ? -7.845 -5.864 -2.011 1.00 0.00 39 CYS A C 9
ATOM 7354 O O . CYS A 1 39 ? -9.008 -6.263 -1.962 1.00 0.00 39 CYS A O 9
ATOM 7361 N N . GLU A 1 40 ? -7.446 -4.889 -2.821 1.00 0.00 40 GLU A N 9
ATOM 7362 C CA . GLU A 1 40 ? -8.377 -4.214 -3.719 1.00 0.00 40 GLU A CA 9
ATOM 7363 C C . GLU A 1 40 ? -9.175 -5.227 -4.536 1.00 0.00 40 GLU A C 9
ATOM 7364 O O . GLU A 1 40 ? -10.363 -5.033 -4.794 1.00 0.00 40 GLU A O 9
ATOM 7376 N N . ARG A 1 41 ? -8.513 -6.306 -4.939 1.00 0.00 41 ARG A N 9
ATOM 7377 C CA . ARG A 1 41 ? -9.159 -7.348 -5.728 1.00 0.00 41 ARG A CA 9
ATOM 7378 C C . ARG A 1 41 ? -9.967 -8.284 -4.834 1.00 0.00 41 ARG A C 9
ATOM 7379 O O . ARG A 1 41 ? -10.769 -9.083 -5.318 1.00 0.00 41 ARG A O 9
ATOM 7400 N N . SER A 1 42 ? -9.749 -8.181 -3.527 1.00 0.00 42 SER A N 9
ATOM 7401 C CA . SER A 1 42 ? -10.454 -9.021 -2.565 1.00 0.00 42 SER A CA 9
ATOM 7402 C C . SER A 1 42 ? -11.915 -8.601 -2.445 1.00 0.00 42 SER A C 9
ATOM 7403 O O . SER A 1 42 ? -12.236 -7.413 -2.492 1.00 0.00 42 SER A O 9
ATOM 7411 N N . GLN A 1 43 ? -12.796 -9.584 -2.291 1.00 0.00 43 GLN A N 9
ATOM 7412 C CA . GLN A 1 43 ? -14.224 -9.316 -2.165 1.00 0.00 43 GLN A CA 9
ATOM 7413 C C . GLN A 1 43 ? -14.499 -8.364 -1.005 1.00 0.00 43 GLN A C 9
ATOM 7414 O O . GLN A 1 43 ? -15.600 -7.829 -0.878 1.00 0.00 43 GLN A O 9
ATOM 7428 N N . GLU A 1 44 ? -13.492 -8.158 -0.163 1.00 0.00 44 GLU A N 9
ATOM 7429 C CA . GLU A 1 44 ? -13.627 -7.271 0.987 1.00 0.00 44 GLU A CA 9
ATOM 7430 C C . GLU A 1 44 ? -13.641 -5.810 0.547 1.00 0.00 44 GLU A C 9
ATOM 7431 O O . GLU A 1 44 ? -14.405 -4.999 1.073 1.00 0.00 44 GLU A O 9
ATOM 7443 N N . HIS A 1 45 ? -12.789 -5.480 -0.419 1.00 0.00 45 HIS A N 9
ATOM 7444 C CA . HIS A 1 45 ? -12.703 -4.117 -0.929 1.00 0.00 45 HIS A CA 9
ATOM 7445 C C . HIS A 1 45 ? -13.303 -4.021 -2.328 1.00 0.00 45 HIS A C 9
ATOM 7446 O O . HIS A 1 45 ? -13.043 -3.067 -3.062 1.00 0.00 45 HIS A O 9
ATOM 7460 N N . ARG A 1 46 ? -14.105 -5.017 -2.692 1.00 0.00 46 ARG A N 9
ATOM 7461 C CA . ARG A 1 46 ? -14.740 -5.046 -4.004 1.00 0.00 46 ARG A CA 9
ATOM 7462 C C . ARG A 1 46 ? -15.614 -3.812 -4.212 1.00 0.00 46 ARG A C 9
ATOM 7463 O O . ARG A 1 46 ? -16.428 -3.464 -3.358 1.00 0.00 46 ARG A O 9
ATOM 7484 N N . GLY A 1 47 ? -15.440 -3.155 -5.355 1.00 0.00 47 GLY A N 9
ATOM 7485 C CA . GLY A 1 47 ? -16.218 -1.968 -5.655 1.00 0.00 47 GLY A CA 9
ATOM 7486 C C . GLY A 1 47 ? -15.794 -0.772 -4.826 1.00 0.00 47 GLY A C 9
ATOM 7487 O O . GLY A 1 47 ? -16.549 0.190 -4.678 1.00 0.00 47 GLY A O 9
ATOM 7491 N N . HIS A 1 48 ? -14.582 -0.830 -4.282 1.00 0.00 48 HIS A N 9
ATOM 7492 C CA . HIS A 1 48 ? -14.059 0.257 -3.462 1.00 0.00 48 HIS A CA 9
ATOM 7493 C C . HIS A 1 48 ? -13.104 1.133 -4.267 1.00 0.00 48 HIS A C 9
ATOM 7494 O O . HIS A 1 48 ? -12.168 0.635 -4.894 1.00 0.00 48 HIS A O 9
ATOM 7508 N N . HIS A 1 49 ? -13.346 2.439 -4.246 1.00 0.00 49 HIS A N 9
ATOM 7509 C CA . HIS A 1 49 ? -12.507 3.385 -4.974 1.00 0.00 49 HIS A CA 9
ATOM 7510 C C . HIS A 1 49 ? -11.192 3.623 -4.237 1.00 0.00 49 HIS A C 9
ATOM 7511 O O . HIS A 1 49 ? -11.183 3.943 -3.048 1.00 0.00 49 HIS A O 9
ATOM 7526 N N . THR A 1 50 ? -10.082 3.466 -4.951 1.00 0.00 50 THR A N 9
ATOM 7527 C CA . THR A 1 50 ? -8.762 3.662 -4.365 1.00 0.00 50 THR A CA 9
ATOM 7528 C C . THR A 1 50 ? -7.954 4.682 -5.160 1.00 0.00 50 THR A C 9
ATOM 7529 O O . THR A 1 50 ? -8.225 4.923 -6.336 1.00 0.00 50 THR A O 9
ATOM 7540 N N . PHE A 1 51 ? -6.959 5.277 -4.510 1.00 0.00 51 PHE A N 9
ATOM 7541 C CA . PHE A 1 51 ? -6.111 6.272 -5.157 1.00 0.00 51 PHE A CA 9
ATOM 7542 C C . PHE A 1 51 ? -4.656 6.106 -4.729 1.00 0.00 51 PHE A C 9
ATOM 7543 O O . PHE A 1 51 ? -4.355 5.716 -3.601 1.00 0.00 51 PHE A O 9
ATOM 7560 N N . PRO A 1 52 ? -3.730 6.410 -5.651 1.00 0.00 52 PRO A N 9
ATOM 7561 C CA . PRO A 1 52 ? -2.291 6.303 -5.394 1.00 0.00 52 PRO A CA 9
ATOM 7562 C C . PRO A 1 52 ? -1.798 7.358 -4.410 1.00 0.00 52 PRO A C 9
ATOM 7563 O O . PRO A 1 52 ? -1.243 8.383 -4.808 1.00 0.00 52 PRO A O 9
ATOM 7574 N N . THR A 1 53 ? -2.005 7.102 -3.122 1.00 0.00 53 THR A N 9
ATOM 7575 C CA . THR A 1 53 ? -1.582 8.031 -2.081 1.00 0.00 53 THR A CA 9
ATOM 7576 C C . THR A 1 53 ? -0.067 8.194 -2.072 1.00 0.00 53 THR A C 9
ATOM 7577 O O . THR A 1 53 ? 0.447 9.300 -1.901 1.00 0.00 53 THR A O 9
ATOM 7588 N N . SER A 1 54 ? 0.645 7.087 -2.259 1.00 0.00 54 SER A N 9
ATOM 7589 C CA . SER A 1 54 ? 2.103 7.108 -2.270 1.00 0.00 54 SER A CA 9
ATOM 7590 C C . SER A 1 54 ? 2.634 7.181 -3.698 1.00 0.00 54 SER A C 9
ATOM 7591 O O . SER A 1 54 ? 3.567 7.930 -3.988 1.00 0.00 54 SER A O 9
ATOM 7599 N N . GLY A 1 55 ? 2.033 6.397 -4.588 1.00 0.00 55 GLY A N 9
ATOM 7600 C CA . GLY A 1 55 ? 2.459 6.388 -5.975 1.00 0.00 55 GLY A CA 9
ATOM 7601 C C . GLY A 1 55 ? 2.909 7.754 -6.453 1.00 0.00 55 GLY A C 9
ATOM 7602 O O . GLY A 1 55 ? 2.188 8.745 -6.337 1.00 0.00 55 GLY A O 9
ATOM 7606 N N . PRO A 1 56 ? 4.131 7.819 -7.004 1.00 0.00 56 PRO A N 9
ATOM 7607 C CA . PRO A 1 56 ? 4.705 9.069 -7.511 1.00 0.00 56 PRO A CA 9
ATOM 7608 C C . PRO A 1 56 ? 4.002 9.560 -8.772 1.00 0.00 56 PRO A C 9
ATOM 7609 O O . PRO A 1 56 ? 3.314 8.795 -9.448 1.00 0.00 56 PRO A O 9
ATOM 7620 N N . SER A 1 57 ? 4.182 10.839 -9.084 1.00 0.00 57 SER A N 9
ATOM 7621 C CA . SER A 1 57 ? 3.562 11.433 -10.264 1.00 0.00 57 SER A CA 9
ATOM 7622 C C . SER A 1 57 ? 4.528 11.428 -11.445 1.00 0.00 57 SER A C 9
ATOM 7623 O O . SER A 1 57 ? 4.146 11.114 -12.572 1.00 0.00 57 SER A O 9
ATOM 7631 N N . SER A 1 58 ? 5.781 11.781 -11.177 1.00 0.00 58 SER A N 9
ATOM 7632 C CA . SER A 1 58 ? 6.802 11.822 -12.217 1.00 0.00 58 SER A CA 9
ATOM 7633 C C . SER A 1 58 ? 8.007 10.969 -11.830 1.00 0.00 58 SER A C 9
ATOM 7634 O O . SER A 1 58 ? 8.745 11.301 -10.904 1.00 0.00 58 SER A O 9
ATOM 7642 N N . GLY A 1 59 ? 8.199 9.866 -12.548 1.00 0.00 59 GLY A N 9
ATOM 7643 C CA . GLY A 1 59 ? 9.314 8.982 -12.266 1.00 0.00 59 GLY A CA 9
ATOM 7644 C C . GLY A 1 59 ? 9.815 8.266 -13.505 1.00 0.00 59 GLY A C 9
ATOM 7645 O O . GLY A 1 59 ? 9.369 8.590 -14.605 1.00 0.00 59 GLY A O 9
ATOM 7651 N N . GLY A 1 1 ? 3.650 -22.163 -14.156 1.00 0.00 1 GLY A N 10
ATOM 7652 C CA . GLY A 1 1 ? 4.058 -22.787 -12.911 1.00 0.00 1 GLY A CA 10
ATOM 7653 C C . GLY A 1 1 ? 3.031 -22.608 -11.810 1.00 0.00 1 GLY A C 10
ATOM 7654 O O . GLY A 1 1 ? 1.928 -22.119 -12.054 1.00 0.00 1 GLY A O 10
ATOM 7658 N N . SER A 1 2 ? 3.393 -23.006 -10.594 1.00 0.00 2 SER A N 10
ATOM 7659 C CA . SER A 1 2 ? 2.494 -22.892 -9.453 1.00 0.00 2 SER A CA 10
ATOM 7660 C C . SER A 1 2 ? 3.091 -21.989 -8.378 1.00 0.00 2 SER A C 10
ATOM 7661 O O . SER A 1 2 ? 4.232 -22.179 -7.956 1.00 0.00 2 SER A O 10
ATOM 7669 N N . SER A 1 3 ? 2.312 -21.007 -7.938 1.00 0.00 3 SER A N 10
ATOM 7670 C CA . SER A 1 3 ? 2.764 -20.072 -6.915 1.00 0.00 3 SER A CA 10
ATOM 7671 C C . SER A 1 3 ? 2.155 -20.414 -5.558 1.00 0.00 3 SER A C 10
ATOM 7672 O O . SER A 1 3 ? 1.085 -21.016 -5.480 1.00 0.00 3 SER A O 10
ATOM 7680 N N . GLY A 1 4 ? 2.847 -20.026 -4.491 1.00 0.00 4 GLY A N 10
ATOM 7681 C CA . GLY A 1 4 ? 2.360 -20.300 -3.152 1.00 0.00 4 GLY A CA 10
ATOM 7682 C C . GLY A 1 4 ? 2.431 -19.084 -2.249 1.00 0.00 4 GLY A C 10
ATOM 7683 O O . GLY A 1 4 ? 1.407 -18.483 -1.925 1.00 0.00 4 GLY A O 10
ATOM 7687 N N . SER A 1 5 ? 3.643 -18.722 -1.841 1.00 0.00 5 SER A N 10
ATOM 7688 C CA . SER A 1 5 ? 3.843 -17.573 -0.965 1.00 0.00 5 SER A CA 10
ATOM 7689 C C . SER A 1 5 ? 4.964 -16.680 -1.487 1.00 0.00 5 SER A C 10
ATOM 7690 O O . SER A 1 5 ? 6.068 -17.150 -1.765 1.00 0.00 5 SER A O 10
ATOM 7698 N N . SER A 1 6 ? 4.673 -15.390 -1.618 1.00 0.00 6 SER A N 10
ATOM 7699 C CA . SER A 1 6 ? 5.654 -14.431 -2.111 1.00 0.00 6 SER A CA 10
ATOM 7700 C C . SER A 1 6 ? 7.038 -14.728 -1.540 1.00 0.00 6 SER A C 10
ATOM 7701 O O . SER A 1 6 ? 8.035 -14.709 -2.260 1.00 0.00 6 SER A O 10
ATOM 7709 N N . GLY A 1 7 ? 7.089 -15.002 -0.240 1.00 0.00 7 GLY A N 10
ATOM 7710 C CA . GLY A 1 7 ? 8.353 -15.299 0.406 1.00 0.00 7 GLY A CA 10
ATOM 7711 C C . GLY A 1 7 ? 8.808 -14.186 1.330 1.00 0.00 7 GLY A C 10
ATOM 7712 O O . GLY A 1 7 ? 8.238 -13.988 2.403 1.00 0.00 7 GLY A O 10
ATOM 7716 N N . SER A 1 8 ? 9.839 -13.457 0.913 1.00 0.00 8 SER A N 10
ATOM 7717 C CA . SER A 1 8 ? 10.374 -12.362 1.713 1.00 0.00 8 SER A CA 10
ATOM 7718 C C . SER A 1 8 ? 11.111 -11.356 0.834 1.00 0.00 8 SER A C 10
ATOM 7719 O O . SER A 1 8 ? 11.874 -11.718 -0.062 1.00 0.00 8 SER A O 10
ATOM 7727 N N . PRO A 1 9 ? 10.877 -10.061 1.093 1.00 0.00 9 PRO A N 10
ATOM 7728 C CA . PRO A 1 9 ? 11.509 -8.976 0.338 1.00 0.00 9 PRO A CA 10
ATOM 7729 C C . PRO A 1 9 ? 13.003 -8.864 0.622 1.00 0.00 9 PRO A C 10
ATOM 7730 O O . PRO A 1 9 ? 13.819 -8.839 -0.299 1.00 0.00 9 PRO A O 10
ATOM 7741 N N . GLU A 1 10 ? 13.354 -8.799 1.903 1.00 0.00 10 GLU A N 10
ATOM 7742 C CA . GLU A 1 10 ? 14.751 -8.690 2.307 1.00 0.00 10 GLU A CA 10
ATOM 7743 C C . GLU A 1 10 ? 15.440 -7.539 1.578 1.00 0.00 10 GLU A C 10
ATOM 7744 O O . GLU A 1 10 ? 16.579 -7.666 1.132 1.00 0.00 10 GLU A O 10
ATOM 7756 N N . GLY A 1 11 ? 14.738 -6.416 1.461 1.00 0.00 11 GLY A N 10
ATOM 7757 C CA . GLY A 1 11 ? 15.297 -5.259 0.786 1.00 0.00 11 GLY A CA 10
ATOM 7758 C C . GLY A 1 11 ? 14.296 -4.130 0.645 1.00 0.00 11 GLY A C 10
ATOM 7759 O O . GLY A 1 11 ? 14.217 -3.252 1.504 1.00 0.00 11 GLY A O 10
ATOM 7763 N N . GLN A 1 12 ? 13.530 -4.152 -0.441 1.00 0.00 12 GLN A N 10
ATOM 7764 C CA . GLN A 1 12 ? 12.531 -3.121 -0.692 1.00 0.00 12 GLN A CA 10
ATOM 7765 C C . GLN A 1 12 ? 11.273 -3.370 0.132 1.00 0.00 12 GLN A C 10
ATOM 7766 O O . GLN A 1 12 ? 10.478 -4.257 -0.180 1.00 0.00 12 GLN A O 10
ATOM 7780 N N . LYS A 1 13 ? 11.097 -2.581 1.187 1.00 0.00 13 LYS A N 10
ATOM 7781 C CA . LYS A 1 13 ? 9.935 -2.715 2.058 1.00 0.00 13 LYS A CA 10
ATOM 7782 C C . LYS A 1 13 ? 9.315 -1.352 2.351 1.00 0.00 13 LYS A C 10
ATOM 7783 O O . LYS A 1 13 ? 9.881 -0.548 3.092 1.00 0.00 13 LYS A O 10
ATOM 7802 N N . VAL A 1 14 ? 8.149 -1.099 1.765 1.00 0.00 14 VAL A N 10
ATOM 7803 C CA . VAL A 1 14 ? 7.452 0.166 1.966 1.00 0.00 14 VAL A CA 10
ATOM 7804 C C . VAL A 1 14 ? 5.944 -0.045 2.047 1.00 0.00 14 VAL A C 10
ATOM 7805 O O . VAL A 1 14 ? 5.280 -0.248 1.031 1.00 0.00 14 VAL A O 10
ATOM 7818 N N . ASP A 1 15 ? 5.410 0.005 3.262 1.00 0.00 15 ASP A N 10
ATOM 7819 C CA . ASP A 1 15 ? 3.979 -0.179 3.477 1.00 0.00 15 ASP A CA 10
ATOM 7820 C C . ASP A 1 15 ? 3.513 -1.518 2.914 1.00 0.00 15 ASP A C 10
ATOM 7821 O O . ASP A 1 15 ? 2.511 -1.588 2.202 1.00 0.00 15 ASP A O 10
ATOM 7830 N N . HIS A 1 16 ? 4.247 -2.578 3.237 1.00 0.00 16 HIS A N 10
ATOM 7831 C CA . HIS A 1 16 ? 3.909 -3.915 2.762 1.00 0.00 16 HIS A CA 10
ATOM 7832 C C . HIS A 1 16 ? 2.721 -4.481 3.535 1.00 0.00 16 HIS A C 10
ATOM 7833 O O . HIS A 1 16 ? 2.715 -4.489 4.766 1.00 0.00 16 HIS A O 10
ATOM 7848 N N . CYS A 1 17 ? 1.717 -4.954 2.804 1.00 0.00 17 CYS A N 10
ATOM 7849 C CA . CYS A 1 17 ? 0.524 -5.521 3.419 1.00 0.00 17 CYS A CA 10
ATOM 7850 C C . CYS A 1 17 ? 0.878 -6.730 4.280 1.00 0.00 17 CYS A C 10
ATOM 7851 O O . CYS A 1 17 ? 1.506 -7.678 3.809 1.00 0.00 17 CYS A O 10
ATOM 7858 N N . ALA A 1 18 ? 0.469 -6.690 5.544 1.00 0.00 18 ALA A N 10
ATOM 7859 C CA . ALA A 1 18 ? 0.740 -7.783 6.469 1.00 0.00 18 ALA A CA 10
ATOM 7860 C C . ALA A 1 18 ? -0.179 -8.970 6.202 1.00 0.00 18 ALA A C 10
ATOM 7861 O O . ALA A 1 18 ? -0.086 -10.001 6.868 1.00 0.00 18 ALA A O 10
ATOM 7868 N N . ARG A 1 19 ? -1.066 -8.817 5.224 1.00 0.00 19 ARG A N 10
ATOM 7869 C CA . ARG A 1 19 ? -2.003 -9.877 4.870 1.00 0.00 19 ARG A CA 10
ATOM 7870 C C . ARG A 1 19 ? -1.518 -10.644 3.644 1.00 0.00 19 ARG A C 10
ATOM 7871 O O . ARG A 1 19 ? -1.620 -11.870 3.585 1.00 0.00 19 ARG A O 10
ATOM 7892 N N . HIS A 1 20 ? -0.992 -9.914 2.665 1.00 0.00 20 HIS A N 10
ATOM 7893 C CA . HIS A 1 20 ? -0.491 -10.526 1.439 1.00 0.00 20 HIS A CA 10
ATOM 7894 C C . HIS A 1 20 ? 1.004 -10.269 1.275 1.00 0.00 20 HIS A C 10
ATOM 7895 O O . HIS A 1 20 ? 1.742 -11.126 0.792 1.00 0.00 20 HIS A O 10
ATOM 7909 N N . GLY A 1 21 ? 1.443 -9.081 1.680 1.00 0.00 21 GLY A N 10
ATOM 7910 C CA . GLY A 1 21 ? 2.848 -8.732 1.568 1.00 0.00 21 GLY A CA 10
ATOM 7911 C C . GLY A 1 21 ? 3.129 -7.835 0.379 1.00 0.00 21 GLY A C 10
ATOM 7912 O O . GLY A 1 21 ? 4.281 -7.500 0.106 1.00 0.00 21 GLY A O 10
ATOM 7916 N N . GLU A 1 22 ? 2.074 -7.446 -0.330 1.00 0.00 22 GLU A N 10
ATOM 7917 C CA . GLU A 1 22 ? 2.215 -6.585 -1.498 1.00 0.00 22 GLU A CA 10
ATOM 7918 C C . GLU A 1 22 ? 2.402 -5.129 -1.080 1.00 0.00 22 GLU A C 10
ATOM 7919 O O . GLU A 1 22 ? 1.844 -4.682 -0.078 1.00 0.00 22 GLU A O 10
ATOM 7931 N N . LYS A 1 23 ? 3.191 -4.394 -1.857 1.00 0.00 23 LYS A N 10
ATOM 7932 C CA . LYS A 1 23 ? 3.452 -2.988 -1.570 1.00 0.00 23 LYS A CA 10
ATOM 7933 C C . LYS A 1 23 ? 2.161 -2.177 -1.604 1.00 0.00 23 LYS A C 10
ATOM 7934 O O . LYS A 1 23 ? 1.459 -2.151 -2.616 1.00 0.00 23 LYS A O 10
ATOM 7953 N N . LEU A 1 24 ? 1.855 -1.514 -0.494 1.00 0.00 24 LEU A N 10
ATOM 7954 C CA . LEU A 1 24 ? 0.648 -0.700 -0.398 1.00 0.00 24 LEU A CA 10
ATOM 7955 C C . LEU A 1 24 ? 0.846 0.649 -1.083 1.00 0.00 24 LEU A C 10
ATOM 7956 O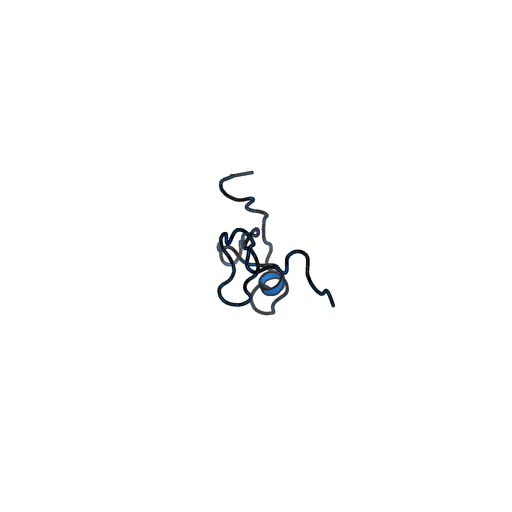 O . LEU A 1 24 ? 1.477 1.551 -0.531 1.00 0.00 24 LEU A O 10
ATOM 7972 N N . LEU A 1 25 ? 0.300 0.781 -2.287 1.00 0.00 25 LEU A N 10
ATOM 7973 C CA . LEU A 1 25 ? 0.414 2.020 -3.047 1.00 0.00 25 LEU A CA 10
ATOM 7974 C C . LEU A 1 25 ? -0.959 2.641 -3.285 1.00 0.00 25 LEU A C 10
ATOM 7975 O O . LEU A 1 25 ? -1.075 3.695 -3.912 1.00 0.00 25 LEU A O 10
ATOM 7991 N N . LEU A 1 26 ? -1.996 1.982 -2.779 1.00 0.00 26 LEU A N 10
ATOM 7992 C CA . LEU A 1 26 ? -3.362 2.470 -2.935 1.00 0.00 26 LEU A CA 10
ATOM 7993 C C . LEU A 1 26 ? -3.938 2.912 -1.594 1.00 0.00 26 LEU A C 10
ATOM 7994 O O . LEU A 1 26 ? -3.423 2.551 -0.535 1.00 0.00 26 LEU A O 10
ATOM 8010 N N . PHE A 1 27 ? -5.011 3.694 -1.645 1.00 0.00 27 PHE A N 10
ATOM 8011 C CA . PHE A 1 27 ? -5.659 4.184 -0.434 1.00 0.00 27 PHE A CA 10
ATOM 8012 C C . PHE A 1 27 ? -7.177 4.068 -0.544 1.00 0.00 27 PHE A C 10
ATOM 8013 O O . PHE A 1 27 ? -7.819 4.829 -1.269 1.00 0.00 27 PHE A O 10
ATOM 8030 N N . CYS A 1 28 ? -7.745 3.109 0.180 1.00 0.00 28 CYS A N 10
ATOM 8031 C CA . CYS A 1 28 ? -9.186 2.891 0.165 1.00 0.00 28 CYS A CA 10
ATOM 8032 C C . CYS A 1 28 ? -9.913 4.004 0.914 1.00 0.00 28 CYS A C 10
ATOM 8033 O O . CYS A 1 28 ? -9.600 4.296 2.068 1.00 0.00 28 CYS A O 10
ATOM 8040 N N . GLN A 1 29 ? -10.884 4.621 0.248 1.00 0.00 29 GLN A N 10
ATOM 8041 C CA . GLN A 1 29 ? -11.655 5.703 0.851 1.00 0.00 29 GLN A CA 10
ATOM 8042 C C . GLN A 1 29 ? -12.723 5.152 1.789 1.00 0.00 29 GLN A C 10
ATOM 8043 O O . GLN A 1 29 ? -12.735 5.461 2.980 1.00 0.00 29 GLN A O 10
ATOM 8057 N N . GLU A 1 30 ? -13.619 4.335 1.243 1.00 0.00 30 GLU A N 10
ATOM 8058 C CA . GLU A 1 30 ? -14.693 3.743 2.033 1.00 0.00 30 GLU A CA 10
ATOM 8059 C C . GLU A 1 30 ? -14.188 3.324 3.410 1.00 0.00 30 GLU A C 10
ATOM 8060 O O . GLU A 1 30 ? -14.881 3.489 4.414 1.00 0.00 30 GLU A O 10
ATOM 8072 N N . ASP A 1 31 ? -12.976 2.779 3.449 1.00 0.00 31 ASP A N 10
ATOM 8073 C CA . ASP A 1 31 ? -12.377 2.336 4.703 1.00 0.00 31 ASP A CA 10
ATOM 8074 C C . ASP A 1 31 ? -11.316 3.324 5.177 1.00 0.00 31 ASP A C 10
ATOM 8075 O O . ASP A 1 31 ? -11.002 3.391 6.364 1.00 0.00 31 ASP A O 10
ATOM 8084 N N . GLY A 1 32 ? -10.766 4.090 4.239 1.00 0.00 32 GLY A N 10
ATOM 8085 C CA . GLY A 1 32 ? -9.745 5.063 4.580 1.00 0.00 32 GLY A CA 10
ATOM 8086 C C . GLY A 1 32 ? -8.440 4.413 4.996 1.00 0.00 32 GLY A C 10
ATOM 8087 O O . GLY A 1 32 ? -7.698 4.959 5.813 1.00 0.00 32 GLY A O 10
ATOM 8091 N N . LYS A 1 33 ? -8.159 3.242 4.435 1.00 0.00 33 LYS A N 10
ATOM 8092 C CA . LYS A 1 33 ? -6.935 2.515 4.752 1.00 0.00 33 LYS A CA 10
ATOM 8093 C C . LYS A 1 33 ? -6.213 2.084 3.479 1.00 0.00 33 LYS A C 10
ATOM 8094 O O . LYS A 1 33 ? -6.836 1.893 2.434 1.00 0.00 33 LYS A O 10
ATOM 8113 N N . VAL A 1 34 ? -4.896 1.931 3.574 1.00 0.00 34 VAL A N 10
ATOM 8114 C CA . VAL A 1 34 ? -4.090 1.520 2.431 1.00 0.00 34 VAL A CA 10
ATOM 8115 C C . VAL A 1 34 ? -4.222 0.023 2.175 1.00 0.00 34 VAL A C 10
ATOM 8116 O O . VAL A 1 34 ? -4.134 -0.785 3.101 1.00 0.00 34 VAL A O 10
ATOM 8129 N N . ILE A 1 35 ? -4.432 -0.340 0.915 1.00 0.00 35 ILE A N 10
ATOM 8130 C CA . ILE A 1 35 ? -4.574 -1.741 0.538 1.00 0.00 35 ILE A CA 10
ATOM 8131 C C . ILE A 1 35 ? -3.744 -2.064 -0.700 1.00 0.00 35 ILE A C 10
ATOM 8132 O O . ILE A 1 35 ? -3.419 -1.179 -1.492 1.00 0.00 35 ILE A O 10
ATOM 8148 N N . CYS A 1 36 ? -3.404 -3.338 -0.861 1.00 0.00 36 CYS A N 10
ATOM 8149 C CA . CYS A 1 36 ? -2.612 -3.781 -2.003 1.00 0.00 36 CYS A CA 10
ATOM 8150 C C . CYS A 1 36 ? -3.511 -4.321 -3.111 1.00 0.00 36 CYS A C 10
ATOM 8151 O O . CYS A 1 36 ? -4.733 -4.360 -2.970 1.00 0.00 36 CYS A O 10
ATOM 8158 N N . TRP A 1 37 ? -2.896 -4.735 -4.213 1.00 0.00 37 TRP A N 10
ATOM 8159 C CA . TRP A 1 37 ? -3.640 -5.273 -5.346 1.00 0.00 37 TRP A CA 10
ATOM 8160 C C . TRP A 1 37 ? -4.568 -6.400 -4.904 1.00 0.00 37 TRP A C 10
ATOM 8161 O O . TRP A 1 37 ? -5.788 -6.303 -5.041 1.00 0.00 37 TRP A O 10
ATOM 8182 N N . LEU A 1 38 ? -3.983 -7.467 -4.372 1.00 0.00 38 LEU A N 10
ATOM 8183 C CA . LEU A 1 38 ? -4.758 -8.613 -3.908 1.00 0.00 38 LEU A CA 10
ATOM 8184 C C . LEU A 1 38 ? -5.952 -8.160 -3.075 1.00 0.00 38 LEU A C 10
ATOM 8185 O O . LEU A 1 38 ? -7.062 -8.670 -3.233 1.00 0.00 38 LEU A O 10
ATOM 8201 N N . CYS A 1 39 ? -5.719 -7.199 -2.187 1.00 0.00 39 CYS A N 10
ATOM 8202 C CA . CYS A 1 39 ? -6.775 -6.676 -1.330 1.00 0.00 39 CYS A CA 10
ATOM 8203 C C . CYS A 1 39 ? -7.907 -6.081 -2.162 1.00 0.00 39 CYS A C 10
ATOM 8204 O O . CYS A 1 39 ? -9.069 -6.453 -2.003 1.00 0.00 39 CYS A O 10
ATOM 8211 N N . GLU A 1 40 ? -7.558 -5.156 -3.051 1.00 0.00 40 GLU A N 10
ATOM 8212 C CA . GLU A 1 40 ? -8.545 -4.510 -3.908 1.00 0.00 40 GLU A CA 10
ATOM 8213 C C . GLU A 1 40 ? -9.324 -5.544 -4.716 1.00 0.00 40 GLU A C 10
ATOM 8214 O O . GLU A 1 40 ? -10.544 -5.450 -4.852 1.00 0.00 40 GLU A O 10
ATOM 8226 N N . ARG A 1 41 ? -8.610 -6.530 -5.250 1.00 0.00 41 ARG A N 10
ATOM 8227 C CA . ARG A 1 41 ? -9.233 -7.581 -6.045 1.00 0.00 41 ARG A CA 10
ATOM 8228 C C . ARG A 1 41 ? -10.046 -8.522 -5.162 1.00 0.00 41 ARG A C 10
ATOM 8229 O O . ARG A 1 41 ? -10.710 -9.434 -5.655 1.00 0.00 41 ARG A O 10
ATOM 8250 N N . SER A 1 42 ? -9.989 -8.294 -3.853 1.00 0.00 42 SER A N 10
ATOM 8251 C CA . SER A 1 42 ? -10.716 -9.125 -2.900 1.00 0.00 42 SER A CA 10
ATOM 8252 C C . SER A 1 42 ? -12.103 -8.550 -2.627 1.00 0.00 42 SER A C 10
ATOM 8253 O O . SER A 1 42 ? -12.254 -7.352 -2.392 1.00 0.00 42 SER A O 10
ATOM 8261 N N . GLN A 1 43 ? -13.111 -9.415 -2.659 1.00 0.00 43 GLN A N 10
ATOM 8262 C CA . GLN A 1 43 ? -14.486 -8.995 -2.416 1.00 0.00 43 GLN A CA 10
ATOM 8263 C C . GLN A 1 43 ? -14.577 -8.130 -1.162 1.00 0.00 43 GLN A C 10
ATOM 8264 O O . GLN A 1 43 ? -15.551 -7.405 -0.967 1.00 0.00 43 GLN A O 10
ATOM 8278 N N . GLU A 1 44 ? -13.555 -8.215 -0.316 1.00 0.00 44 GLU A N 10
ATOM 8279 C CA . GLU A 1 44 ? -13.522 -7.441 0.919 1.00 0.00 44 GLU A CA 10
ATOM 8280 C C . GLU A 1 44 ? -13.411 -5.948 0.623 1.00 0.00 44 GLU A C 10
ATOM 8281 O O . GLU A 1 44 ? -14.092 -5.129 1.241 1.00 0.00 44 GLU A O 10
ATOM 8293 N N . HIS A 1 45 ? -12.547 -5.601 -0.326 1.00 0.00 45 HIS A N 10
ATOM 8294 C CA . HIS A 1 45 ? -12.346 -4.207 -0.705 1.00 0.00 45 HIS A CA 10
ATOM 8295 C C . HIS A 1 45 ? -12.739 -3.978 -2.161 1.00 0.00 45 HIS A C 10
ATOM 8296 O O . HIS A 1 45 ? -12.351 -2.981 -2.769 1.00 0.00 45 HIS A O 10
ATOM 8310 N N . ARG A 1 46 ? -13.511 -4.908 -2.715 1.00 0.00 46 ARG A N 10
ATOM 8311 C CA . ARG A 1 46 ? -13.954 -4.808 -4.100 1.00 0.00 46 ARG A CA 10
ATOM 8312 C C . ARG A 1 46 ? -14.981 -3.692 -4.263 1.00 0.00 46 ARG A C 10
ATOM 8313 O O . ARG A 1 46 ? -15.821 -3.475 -3.390 1.00 0.00 46 ARG A O 10
ATOM 8334 N N . GLY A 1 47 ? -14.907 -2.985 -5.387 1.00 0.00 47 GLY A N 10
ATOM 8335 C CA . GLY A 1 47 ? -15.836 -1.900 -5.643 1.00 0.00 47 GLY A CA 10
ATOM 8336 C C . GLY A 1 47 ? -15.437 -0.618 -4.940 1.00 0.00 47 GLY A C 10
ATOM 8337 O O . GLY A 1 47 ? -15.793 0.476 -5.379 1.00 0.00 47 GLY A O 10
ATOM 8341 N N . HIS A 1 48 ? -14.696 -0.751 -3.845 1.00 0.00 48 HIS A N 10
ATOM 8342 C CA . HIS A 1 48 ? -14.248 0.407 -3.078 1.00 0.00 48 HIS A CA 10
ATOM 8343 C C . HIS A 1 48 ? -13.322 1.286 -3.913 1.00 0.00 48 HIS A C 10
ATOM 8344 O O . HIS A 1 48 ? -12.454 0.786 -4.630 1.00 0.00 48 HIS A O 10
ATOM 8358 N N . HIS A 1 49 ? -13.511 2.598 -3.816 1.00 0.00 49 HIS A N 10
ATOM 8359 C CA . HIS A 1 49 ? -12.692 3.546 -4.562 1.00 0.00 49 HIS A CA 10
ATOM 8360 C C . HIS A 1 49 ? -11.322 3.710 -3.911 1.00 0.00 49 HIS A C 10
ATOM 8361 O O . HIS A 1 49 ? -11.218 4.073 -2.739 1.00 0.00 49 HIS A O 10
ATOM 8376 N N . THR A 1 50 ? -10.271 3.440 -4.680 1.00 0.00 50 THR A N 10
ATOM 8377 C CA . THR A 1 50 ? -8.908 3.555 -4.178 1.00 0.00 50 THR A CA 10
ATOM 8378 C C . THR A 1 50 ? -8.140 4.644 -4.919 1.00 0.00 50 THR A C 10
ATOM 8379 O O . THR A 1 50 ? -8.499 5.022 -6.034 1.00 0.00 50 THR A O 10
ATOM 8390 N N . PHE A 1 51 ? -7.080 5.144 -4.293 1.00 0.00 51 PHE A N 10
ATOM 8391 C CA . PHE A 1 51 ? -6.260 6.190 -4.893 1.00 0.00 51 PHE A CA 10
ATOM 8392 C C . PHE A 1 51 ? -4.776 5.916 -4.667 1.00 0.00 51 PHE A C 10
ATOM 8393 O O . PHE A 1 51 ? -4.368 5.378 -3.637 1.00 0.00 51 PHE A O 10
ATOM 8410 N N . PRO A 1 52 ? -3.949 6.294 -5.652 1.00 0.00 52 PRO A N 10
ATOM 8411 C CA . PRO A 1 52 ? -2.497 6.099 -5.585 1.00 0.00 52 PRO A CA 10
ATOM 8412 C C . PRO A 1 52 ? -1.838 7.005 -4.552 1.00 0.00 52 PRO A C 10
ATOM 8413 O O . PRO A 1 52 ? -1.686 8.207 -4.771 1.00 0.00 52 PRO A O 10
ATOM 8424 N N . THR A 1 53 ? -1.447 6.421 -3.423 1.00 0.00 53 THR A N 10
ATOM 8425 C CA . THR A 1 53 ? -0.804 7.176 -2.355 1.00 0.00 53 THR A CA 10
ATOM 8426 C C . THR A 1 53 ? 0.470 7.853 -2.849 1.00 0.00 53 THR A C 10
ATOM 8427 O O . THR A 1 53 ? 0.632 9.065 -2.714 1.00 0.00 53 THR A O 10
ATOM 8438 N N . SER A 1 54 ? 1.370 7.061 -3.422 1.00 0.00 54 SER A N 10
ATOM 8439 C CA . SER A 1 54 ? 2.631 7.583 -3.934 1.00 0.00 54 SER A CA 10
ATOM 8440 C C . SER A 1 54 ? 2.733 7.377 -5.443 1.00 0.00 54 SER A C 10
ATOM 8441 O O . SER A 1 54 ? 3.535 8.023 -6.116 1.00 0.00 54 SER A O 10
ATOM 8449 N N . GLY A 1 55 ? 1.912 6.472 -5.966 1.00 0.00 55 GLY A N 10
ATOM 8450 C CA . GLY A 1 55 ? 1.924 6.195 -7.391 1.00 0.00 55 GLY A CA 10
ATOM 8451 C C . GLY A 1 55 ? 2.224 7.430 -8.218 1.00 0.00 55 GLY A C 10
ATOM 8452 O O . GLY A 1 55 ? 1.674 8.506 -7.988 1.00 0.00 55 GLY A O 10
ATOM 8456 N N . PRO A 1 56 ? 3.118 7.281 -9.208 1.00 0.00 56 PRO A N 10
ATOM 8457 C CA . PRO A 1 56 ? 3.510 8.383 -10.091 1.00 0.00 56 PRO A CA 10
ATOM 8458 C C . PRO A 1 56 ? 2.387 8.797 -11.036 1.00 0.00 56 PRO A C 10
ATOM 8459 O O . PRO A 1 56 ? 1.626 7.957 -11.516 1.00 0.00 56 PRO A O 10
ATOM 8470 N N . SER A 1 57 ? 2.290 10.096 -11.298 1.00 0.00 57 SER A N 10
ATOM 8471 C CA . SER A 1 57 ? 1.257 10.622 -12.183 1.00 0.00 57 SER A CA 10
ATOM 8472 C C . SER A 1 57 ? 1.281 9.908 -13.531 1.00 0.00 57 SER A C 10
ATOM 8473 O O . SER A 1 57 ? 2.237 10.034 -14.296 1.00 0.00 57 SER A O 10
ATOM 8481 N N . SER A 1 58 ? 0.222 9.157 -13.814 1.00 0.00 58 SER A N 10
ATOM 8482 C CA . SER A 1 58 ? 0.121 8.418 -15.068 1.00 0.00 58 SER A CA 10
ATOM 8483 C C . SER A 1 58 ? -1.060 8.912 -15.897 1.00 0.00 58 SER A C 10
ATOM 8484 O O . SER A 1 58 ? -1.873 9.707 -15.427 1.00 0.00 58 SER A O 10
ATOM 8492 N N . GLY A 1 59 ? -1.148 8.435 -17.135 1.00 0.00 59 GLY A N 10
ATOM 8493 C CA . GLY A 1 59 ? -2.232 8.839 -18.011 1.00 0.00 59 GLY A CA 10
ATOM 8494 C C . GLY A 1 59 ? -3.374 7.843 -18.016 1.00 0.00 59 GLY A C 10
ATOM 8495 O O . GLY A 1 59 ? -3.170 6.700 -18.422 1.00 0.00 59 GLY A O 10
ATOM 8501 N N . GLY A 1 1 ? 14.062 -16.575 -14.357 1.00 0.00 1 GLY A N 11
ATOM 8502 C CA . GLY A 1 1 ? 14.077 -16.627 -12.906 1.00 0.00 1 GLY A CA 11
ATOM 8503 C C . GLY A 1 1 ? 13.796 -15.278 -12.275 1.00 0.00 1 GLY A C 11
ATOM 8504 O O . GLY A 1 1 ? 13.643 -14.277 -12.975 1.00 0.00 1 GLY A O 11
ATOM 8508 N N . SER A 1 2 ? 13.727 -15.250 -10.948 1.00 0.00 2 SER A N 11
ATOM 8509 C CA . SER A 1 2 ? 13.457 -14.015 -10.222 1.00 0.00 2 SER A CA 11
ATOM 8510 C C . SER A 1 2 ? 14.067 -14.061 -8.824 1.00 0.00 2 SER A C 11
ATOM 8511 O O . SER A 1 2 ? 14.465 -15.122 -8.344 1.00 0.00 2 SER A O 11
ATOM 8519 N N . SER A 1 3 ? 14.136 -12.903 -8.177 1.00 0.00 3 SER A N 11
ATOM 8520 C CA . SER A 1 3 ? 14.701 -12.809 -6.836 1.00 0.00 3 SER A CA 11
ATOM 8521 C C . SER A 1 3 ? 14.205 -13.952 -5.956 1.00 0.00 3 SER A C 11
ATOM 8522 O O . SER A 1 3 ? 14.987 -14.605 -5.267 1.00 0.00 3 SER A O 11
ATOM 8530 N N . GLY A 1 4 ? 12.896 -14.189 -5.986 1.00 0.00 4 GLY A N 11
ATOM 8531 C CA . GLY A 1 4 ? 12.316 -15.253 -5.188 1.00 0.00 4 GLY A CA 11
ATOM 8532 C C . GLY A 1 4 ? 11.664 -14.738 -3.920 1.00 0.00 4 GLY A C 11
ATOM 8533 O O . GLY A 1 4 ? 11.047 -13.673 -3.921 1.00 0.00 4 GLY A O 11
ATOM 8537 N N . SER A 1 5 ? 11.800 -15.495 -2.836 1.00 0.00 5 SER A N 11
ATOM 8538 C CA . SER A 1 5 ? 11.215 -15.111 -1.557 1.00 0.00 5 SER A CA 11
ATOM 8539 C C . SER A 1 5 ? 11.922 -13.888 -0.981 1.00 0.00 5 SER A C 11
ATOM 8540 O O . SER A 1 5 ? 13.126 -13.710 -1.165 1.00 0.00 5 SER A O 11
ATOM 8548 N N . SER A 1 6 ? 11.164 -13.048 -0.283 1.00 0.00 6 SER A N 11
ATOM 8549 C CA . SER A 1 6 ? 11.715 -11.839 0.317 1.00 0.00 6 SER A CA 11
ATOM 8550 C C . SER A 1 6 ? 12.519 -12.173 1.570 1.00 0.00 6 SER A C 11
ATOM 8551 O O . SER A 1 6 ? 12.287 -13.194 2.217 1.00 0.00 6 SER A O 11
ATOM 8559 N N . GLY A 1 7 ? 13.467 -11.304 1.907 1.00 0.00 7 GLY A N 11
ATOM 8560 C CA . GLY A 1 7 ? 14.292 -11.523 3.081 1.00 0.00 7 GLY A CA 11
ATOM 8561 C C . GLY A 1 7 ? 14.529 -10.250 3.869 1.00 0.00 7 GLY A C 11
ATOM 8562 O O . GLY A 1 7 ? 14.220 -9.155 3.399 1.00 0.00 7 GLY A O 11
ATOM 8566 N N . SER A 1 8 ? 15.077 -10.394 5.071 1.00 0.00 8 SER A N 11
ATOM 8567 C CA . SER A 1 8 ? 15.350 -9.247 5.929 1.00 0.00 8 SER A CA 11
ATOM 8568 C C . SER A 1 8 ? 16.420 -8.351 5.313 1.00 0.00 8 SER A C 11
ATOM 8569 O O . SER A 1 8 ? 16.244 -7.141 5.166 1.00 0.00 8 SER A O 11
ATOM 8577 N N . PRO A 1 9 ? 17.558 -8.957 4.944 1.00 0.00 9 PRO A N 11
ATOM 8578 C CA . PRO A 1 9 ? 18.680 -8.235 4.338 1.00 0.00 9 PRO A CA 11
ATOM 8579 C C . PRO A 1 9 ? 18.364 -7.753 2.926 1.00 0.00 9 PRO A C 11
ATOM 8580 O O . PRO A 1 9 ? 18.926 -6.763 2.458 1.00 0.00 9 PRO A O 11
ATOM 8591 N N . GLU A 1 10 ? 17.461 -8.459 2.253 1.00 0.00 10 GLU A N 11
ATOM 8592 C CA . GLU A 1 10 ? 17.071 -8.102 0.894 1.00 0.00 10 GLU A CA 11
ATOM 8593 C C . GLU A 1 10 ? 15.558 -7.937 0.787 1.00 0.00 10 GLU A C 11
ATOM 8594 O O . GLU A 1 10 ? 14.799 -8.855 1.093 1.00 0.00 10 GLU A O 11
ATOM 8606 N N . GLY A 1 11 ? 15.126 -6.757 0.350 1.00 0.00 11 GLY A N 11
ATOM 8607 C CA . GLY A 1 11 ? 13.706 -6.492 0.212 1.00 0.00 11 GLY A CA 11
ATOM 8608 C C . GLY A 1 11 ? 13.268 -5.264 0.984 1.00 0.00 11 GLY A C 11
ATOM 8609 O O . GLY A 1 11 ? 12.957 -5.349 2.172 1.00 0.00 11 GLY A O 11
ATOM 8613 N N . GLN A 1 12 ? 13.244 -4.119 0.309 1.00 0.00 12 GLN A N 11
ATOM 8614 C CA . GLN A 1 12 ? 12.843 -2.868 0.941 1.00 0.00 12 GLN A CA 11
ATOM 8615 C C . GLN A 1 12 ? 11.428 -2.970 1.501 1.00 0.00 12 GLN A C 11
ATOM 8616 O O . GLN A 1 12 ? 10.448 -2.890 0.760 1.00 0.00 12 GLN A O 11
ATOM 8630 N N . LYS A 1 13 ? 11.328 -3.149 2.814 1.00 0.00 13 LYS A N 11
ATOM 8631 C CA . LYS A 1 13 ? 10.033 -3.262 3.475 1.00 0.00 13 LYS A CA 11
ATOM 8632 C C . LYS A 1 13 ? 9.391 -1.890 3.651 1.00 0.00 13 LYS A C 11
ATOM 8633 O O . LYS A 1 13 ? 9.825 -1.092 4.482 1.00 0.00 13 LYS A O 11
ATOM 8652 N N . VAL A 1 14 ? 8.353 -1.622 2.864 1.00 0.00 14 VAL A N 11
ATOM 8653 C CA . VAL A 1 14 ? 7.649 -0.347 2.935 1.00 0.00 14 VAL A CA 11
ATOM 8654 C C . VAL A 1 14 ? 6.140 -0.546 2.839 1.00 0.00 14 VAL A C 11
ATOM 8655 O O . VAL A 1 14 ? 5.600 -0.759 1.754 1.00 0.00 14 VAL A O 11
ATOM 8668 N N . ASP A 1 15 ? 5.466 -0.476 3.982 1.00 0.00 15 ASP A N 11
ATOM 8669 C CA . ASP A 1 15 ? 4.019 -0.646 4.027 1.00 0.00 15 ASP A CA 11
ATOM 8670 C C . ASP A 1 15 ? 3.602 -1.938 3.330 1.00 0.00 15 ASP A C 11
ATOM 8671 O O . ASP A 1 15 ? 2.683 -1.944 2.510 1.00 0.00 15 ASP A O 11
ATOM 8680 N N . HIS A 1 16 ? 4.284 -3.030 3.661 1.00 0.00 16 HIS A N 11
ATOM 8681 C CA . HIS A 1 16 ? 3.985 -4.327 3.065 1.00 0.00 16 HIS A CA 11
ATOM 8682 C C . HIS A 1 16 ? 2.778 -4.970 3.742 1.00 0.00 16 HIS A C 11
ATOM 8683 O O . HIS A 1 16 ? 2.744 -5.120 4.963 1.00 0.00 16 HIS A O 11
ATOM 8698 N N . CYS A 1 17 ? 1.787 -5.346 2.940 1.00 0.00 17 CYS A N 11
ATOM 8699 C CA . CYS A 1 17 ? 0.577 -5.971 3.460 1.00 0.00 17 CYS A CA 11
ATOM 8700 C C . CYS A 1 17 ? 0.909 -7.256 4.212 1.00 0.00 17 CYS A C 11
ATOM 8701 O O . CYS A 1 17 ? 1.445 -8.203 3.638 1.00 0.00 17 CYS A O 11
ATOM 8708 N N . ALA A 1 18 ? 0.585 -7.281 5.501 1.00 0.00 18 ALA A N 11
ATOM 8709 C CA . ALA A 1 18 ? 0.846 -8.450 6.332 1.00 0.00 18 ALA A CA 11
ATOM 8710 C C . ALA A 1 18 ? -0.037 -9.623 5.922 1.00 0.00 18 ALA A C 11
ATOM 8711 O O . ALA A 1 18 ? 0.069 -10.717 6.478 1.00 0.00 18 ALA A O 11
ATOM 8718 N N . ARG A 1 19 ? -0.909 -9.389 4.947 1.00 0.00 19 ARG A N 11
ATOM 8719 C CA . ARG A 1 19 ? -1.812 -10.426 4.464 1.00 0.00 19 ARG A CA 11
ATOM 8720 C C . ARG A 1 19 ? -1.263 -11.079 3.198 1.00 0.00 19 ARG A C 11
ATOM 8721 O O . ARG A 1 19 ? -1.226 -12.305 3.085 1.00 0.00 19 ARG A O 11
ATOM 8742 N N . HIS A 1 20 ? -0.839 -10.252 2.248 1.00 0.00 20 HIS A N 11
ATOM 8743 C CA . HIS A 1 20 ? -0.292 -10.749 0.991 1.00 0.00 20 HIS A CA 11
ATOM 8744 C C . HIS A 1 20 ? 1.191 -10.408 0.871 1.00 0.00 20 HIS A C 11
ATOM 8745 O O . HIS A 1 20 ? 1.963 -11.156 0.273 1.00 0.00 20 HIS A O 11
ATOM 8759 N N . GLY A 1 21 ? 1.580 -9.273 1.443 1.00 0.00 21 GLY A N 11
ATOM 8760 C CA . GLY A 1 21 ? 2.968 -8.852 1.388 1.00 0.00 21 GLY A CA 11
ATOM 8761 C C . GLY A 1 21 ? 3.199 -7.744 0.380 1.00 0.00 21 GLY A C 11
ATOM 8762 O O . GLY A 1 21 ? 4.247 -7.100 0.386 1.00 0.00 21 GLY A O 11
ATOM 8766 N N . GLU A 1 22 ? 2.217 -7.522 -0.489 1.00 0.00 22 GLU A N 11
ATOM 8767 C CA . GLU A 1 22 ? 2.320 -6.485 -1.509 1.00 0.00 22 GLU A CA 11
ATOM 8768 C C . GLU A 1 22 ? 2.409 -5.102 -0.871 1.00 0.00 22 GLU A C 11
ATOM 8769 O O . GLU A 1 22 ? 1.794 -4.842 0.164 1.00 0.00 22 GLU A O 11
ATOM 8781 N N . LYS A 1 23 ? 3.178 -4.217 -1.495 1.00 0.00 23 LYS A N 11
ATOM 8782 C CA . LYS A 1 23 ? 3.349 -2.859 -0.991 1.00 0.00 23 LYS A CA 11
ATOM 8783 C C . LYS A 1 23 ? 2.055 -2.063 -1.126 1.00 0.00 23 LYS A C 11
ATOM 8784 O O . LYS A 1 23 ? 1.532 -1.890 -2.227 1.00 0.00 23 LYS A O 11
ATOM 8803 N N . LEU A 1 24 ? 1.545 -1.578 0.001 1.00 0.00 24 LEU A N 11
ATOM 8804 C CA . LEU A 1 24 ? 0.312 -0.797 0.009 1.00 0.00 24 LEU A CA 11
ATOM 8805 C C . LEU A 1 24 ? 0.541 0.587 -0.589 1.00 0.00 24 LEU A C 11
ATOM 8806 O O . LEU A 1 24 ? 1.084 1.477 0.067 1.00 0.00 24 LEU A O 11
ATOM 8822 N N . LEU A 1 25 ? 0.122 0.763 -1.837 1.00 0.00 25 LEU A N 11
ATOM 8823 C CA . LEU A 1 25 ? 0.278 2.041 -2.524 1.00 0.00 25 LEU A CA 11
ATOM 8824 C C . LEU A 1 25 ? -1.079 2.631 -2.894 1.00 0.00 25 LEU A C 11
ATOM 8825 O O . LEU A 1 25 ? -1.166 3.756 -3.387 1.00 0.00 25 LEU A O 11
ATOM 8841 N N . LEU A 1 26 ? -2.137 1.865 -2.651 1.00 0.00 26 LEU A N 11
ATOM 8842 C CA . LEU A 1 26 ? -3.492 2.312 -2.956 1.00 0.00 26 LEU A CA 11
ATOM 8843 C C . LEU A 1 26 ? -4.239 2.695 -1.682 1.00 0.00 26 LEU A C 11
ATOM 8844 O O . LEU A 1 26 ? -4.358 1.893 -0.755 1.00 0.00 26 LEU A O 11
ATOM 8860 N N . PHE A 1 27 ? -4.741 3.924 -1.644 1.00 0.00 27 PHE A N 11
ATOM 8861 C CA . PHE A 1 27 ? -5.478 4.413 -0.485 1.00 0.00 27 PHE A CA 11
ATOM 8862 C C . PHE A 1 27 ? -6.980 4.217 -0.673 1.00 0.00 27 PHE A C 11
ATOM 8863 O O . PHE A 1 27 ? -7.593 4.827 -1.550 1.00 0.00 27 PHE A O 11
ATOM 8880 N N . CYS A 1 28 ? -7.567 3.361 0.157 1.00 0.00 28 CYS A N 11
ATOM 8881 C CA . CYS A 1 28 ? -8.996 3.082 0.084 1.00 0.00 28 CYS A CA 11
ATOM 8882 C C . CYS A 1 28 ? -9.806 4.234 0.672 1.00 0.00 28 CYS A C 11
ATOM 8883 O O . CYS A 1 28 ? -9.444 4.797 1.705 1.00 0.00 28 CYS A O 11
ATOM 8890 N N . GLN A 1 29 ? -10.903 4.579 0.006 1.00 0.00 29 GLN A N 11
ATOM 8891 C CA . GLN A 1 29 ? -11.764 5.664 0.461 1.00 0.00 29 GLN A CA 11
ATOM 8892 C C . GLN A 1 29 ? -12.866 5.137 1.375 1.00 0.00 29 GLN A C 11
ATOM 8893 O O . GLN A 1 29 ? -13.196 5.758 2.385 1.00 0.00 29 GLN A O 11
ATOM 8907 N N . GLU A 1 30 ? -13.431 3.990 1.012 1.00 0.00 30 GLU A N 11
ATOM 8908 C CA . GLU A 1 30 ? -14.497 3.381 1.800 1.00 0.00 30 GLU A CA 11
ATOM 8909 C C . GLU A 1 30 ? -14.031 3.109 3.227 1.00 0.00 30 GLU A C 11
ATOM 8910 O O . GLU A 1 30 ? -14.769 3.338 4.186 1.00 0.00 30 GLU A O 11
ATOM 8922 N N . ASP A 1 31 ? -12.803 2.620 3.360 1.00 0.00 31 ASP A N 11
ATOM 8923 C CA . ASP A 1 31 ? -12.238 2.317 4.669 1.00 0.00 31 ASP A CA 11
ATOM 8924 C C . ASP A 1 31 ? -11.285 3.420 5.118 1.00 0.00 31 ASP A C 11
ATOM 8925 O O . ASP A 1 31 ? -11.203 3.739 6.304 1.00 0.00 31 ASP A O 11
ATOM 8934 N N . GLY A 1 32 ? -10.565 3.999 4.162 1.00 0.00 32 GLY A N 11
ATOM 8935 C CA . GLY A 1 32 ? -9.626 5.059 4.480 1.00 0.00 32 GLY A CA 11
ATOM 8936 C C . GLY A 1 32 ? -8.250 4.529 4.830 1.00 0.00 32 GLY A C 11
ATOM 8937 O O . GLY A 1 32 ? -7.461 5.211 5.485 1.00 0.00 32 GLY A O 11
ATOM 8941 N N . LYS A 1 33 ? -7.959 3.308 4.394 1.00 0.00 33 LYS A N 11
ATOM 8942 C CA . LYS A 1 33 ? -6.669 2.685 4.665 1.00 0.00 33 LYS A CA 11
ATOM 8943 C C . LYS A 1 33 ? -5.974 2.286 3.367 1.00 0.00 33 LYS A C 11
ATOM 8944 O O . LYS A 1 33 ? -6.627 2.029 2.356 1.00 0.00 33 LYS A O 11
ATOM 8963 N N . VAL A 1 34 ? -4.646 2.234 3.404 1.00 0.00 34 VAL A N 11
ATOM 8964 C CA . VAL A 1 34 ? -3.863 1.863 2.231 1.00 0.00 34 VAL A CA 11
ATOM 8965 C C . VAL A 1 34 ? -3.912 0.358 1.991 1.00 0.00 34 VAL A C 11
ATOM 8966 O O . VAL A 1 34 ? -3.302 -0.417 2.728 1.00 0.00 34 VAL A O 11
ATOM 8979 N N . ILE A 1 35 ? -4.641 -0.047 0.957 1.00 0.00 35 ILE A N 11
ATOM 8980 C CA . ILE A 1 35 ? -4.767 -1.459 0.619 1.00 0.00 35 ILE A CA 11
ATOM 8981 C C . ILE A 1 35 ? -3.858 -1.829 -0.547 1.00 0.00 35 ILE A C 11
ATOM 8982 O O . ILE A 1 35 ? -3.333 -0.957 -1.241 1.00 0.00 35 ILE A O 11
ATOM 8998 N N . CYS A 1 36 ? -3.676 -3.128 -0.760 1.00 0.00 36 CYS A N 11
ATOM 8999 C CA . CYS A 1 36 ? -2.831 -3.616 -1.844 1.00 0.00 36 CYS A CA 11
ATOM 9000 C C . CYS A 1 36 ? -3.666 -4.317 -2.911 1.00 0.00 36 CYS A C 11
ATOM 9001 O O . CYS A 1 36 ? -4.808 -4.705 -2.664 1.00 0.00 36 CYS A O 11
ATOM 9008 N N . TRP A 1 37 ? -3.088 -4.477 -4.096 1.00 0.00 37 TRP A N 11
ATOM 9009 C CA . TRP A 1 37 ? -3.779 -5.132 -5.201 1.00 0.00 37 TRP A CA 11
ATOM 9010 C C . TRP A 1 37 ? -4.636 -6.288 -4.698 1.00 0.00 37 TRP A C 11
ATOM 9011 O O . TRP A 1 37 ? -5.862 -6.261 -4.812 1.00 0.00 37 TRP A O 11
ATOM 9032 N N . LEU A 1 38 ? -3.984 -7.304 -4.142 1.00 0.00 38 LEU A N 11
ATOM 9033 C CA . LEU A 1 38 ? -4.688 -8.471 -3.621 1.00 0.00 38 LEU A CA 11
ATOM 9034 C C . LEU A 1 38 ? -5.902 -8.052 -2.798 1.00 0.00 38 LEU A C 11
ATOM 9035 O O . LEU A 1 38 ? -6.941 -8.712 -2.826 1.00 0.00 38 LEU A O 11
ATOM 9051 N N . CYS A 1 39 ? -5.764 -6.951 -2.068 1.00 0.00 39 CYS A N 11
ATOM 9052 C CA . CYS A 1 39 ? -6.850 -6.442 -1.238 1.00 0.00 39 CYS A CA 11
ATOM 9053 C C . CYS A 1 39 ? -7.916 -5.764 -2.094 1.00 0.00 39 CYS A C 11
ATOM 9054 O O . CYS A 1 39 ? -9.094 -6.114 -2.027 1.00 0.00 39 CYS A O 11
ATOM 9061 N N . GLU A 1 40 ? -7.494 -4.792 -2.896 1.00 0.00 40 GLU A N 11
ATOM 9062 C CA . GLU A 1 40 ? -8.413 -4.065 -3.764 1.00 0.00 40 GLU A CA 11
ATOM 9063 C C . GLU A 1 40 ? -9.232 -5.029 -4.618 1.00 0.00 40 GLU A C 11
ATOM 9064 O O . GLU A 1 40 ? -10.419 -4.808 -4.858 1.00 0.00 40 GLU A O 11
ATOM 9076 N N . ARG A 1 41 ? -8.588 -6.099 -5.075 1.00 0.00 41 ARG A N 11
ATOM 9077 C CA . ARG A 1 41 ? -9.255 -7.095 -5.904 1.00 0.00 41 ARG A CA 11
ATOM 9078 C C . ARG A 1 41 ? -10.028 -8.090 -5.042 1.00 0.00 41 ARG A C 11
ATOM 9079 O O . ARG A 1 41 ? -10.858 -8.848 -5.545 1.00 0.00 41 ARG A O 11
ATOM 9100 N N . SER A 1 42 ? -9.749 -8.081 -3.743 1.00 0.00 42 SER A N 11
ATOM 9101 C CA . SER A 1 42 ? -10.414 -8.985 -2.812 1.00 0.00 42 SER A CA 11
ATOM 9102 C C . SER A 1 42 ? -11.871 -8.579 -2.608 1.00 0.00 42 SER A C 11
ATOM 9103 O O . SER A 1 42 ? -12.209 -7.397 -2.658 1.00 0.00 42 SER A O 11
ATOM 9111 N N . GLN A 1 43 ? -12.728 -9.569 -2.379 1.00 0.00 43 GLN A N 11
ATOM 9112 C CA . GLN A 1 43 ? -14.148 -9.315 -2.168 1.00 0.00 43 GLN A CA 11
ATOM 9113 C C . GLN A 1 43 ? -14.368 -8.436 -0.941 1.00 0.00 43 GLN A C 11
ATOM 9114 O O . GLN A 1 43 ? -15.482 -7.982 -0.683 1.00 0.00 43 GLN A O 11
ATOM 9128 N N . GLU A 1 44 ? -13.298 -8.201 -0.188 1.00 0.00 44 GLU A N 11
ATOM 9129 C CA . GLU A 1 44 ? -13.375 -7.377 1.013 1.00 0.00 44 GLU A CA 11
ATOM 9130 C C . GLU A 1 44 ? -13.378 -5.894 0.656 1.00 0.00 44 GLU A C 11
ATOM 9131 O O . GLU A 1 44 ? -14.111 -5.102 1.248 1.00 0.00 44 GLU A O 11
ATOM 9143 N N . HIS A 1 45 ? -12.551 -5.524 -0.317 1.00 0.00 45 HIS A N 11
ATOM 9144 C CA . HIS A 1 45 ? -12.457 -4.136 -0.755 1.00 0.00 45 HIS A CA 11
ATOM 9145 C C . HIS A 1 45 ? -13.082 -3.957 -2.134 1.00 0.00 45 HIS A C 11
ATOM 9146 O O . HIS A 1 45 ? -12.825 -2.968 -2.820 1.00 0.00 45 HIS A O 11
ATOM 9160 N N . ARG A 1 46 ? -13.904 -4.922 -2.535 1.00 0.00 46 ARG A N 11
ATOM 9161 C CA . ARG A 1 46 ? -14.565 -4.871 -3.834 1.00 0.00 46 ARG A CA 11
ATOM 9162 C C . ARG A 1 46 ? -15.460 -3.640 -3.942 1.00 0.00 46 ARG A C 11
ATOM 9163 O O . ARG A 1 46 ? -16.167 -3.289 -2.998 1.00 0.00 46 ARG A O 11
ATOM 9184 N N . GLY A 1 47 ? -15.423 -2.987 -5.099 1.00 0.00 47 GLY A N 11
ATOM 9185 C CA . GLY A 1 47 ? -16.234 -1.802 -5.309 1.00 0.00 47 GLY A CA 11
ATOM 9186 C C . GLY A 1 47 ? -15.612 -0.559 -4.702 1.00 0.00 47 GLY A C 11
ATOM 9187 O O . GLY A 1 47 ? -15.899 0.559 -5.129 1.00 0.00 47 GLY A O 11
ATOM 9191 N N . HIS A 1 48 ? -14.759 -0.755 -3.701 1.00 0.00 48 HIS A N 11
ATOM 9192 C CA . HIS A 1 48 ? -14.096 0.360 -3.033 1.00 0.00 48 HIS A CA 11
ATOM 9193 C C . HIS A 1 48 ? -13.172 1.098 -3.997 1.00 0.00 48 HIS A C 11
ATOM 9194 O O . HIS A 1 48 ? -12.302 0.494 -4.624 1.00 0.00 48 HIS A O 11
ATOM 9208 N N . HIS A 1 49 ? -13.368 2.408 -4.110 1.00 0.00 49 HIS A N 11
ATOM 9209 C CA . HIS A 1 49 ? -12.552 3.230 -4.997 1.00 0.00 49 HIS A CA 11
ATOM 9210 C C . HIS A 1 49 ? -11.189 3.515 -4.374 1.00 0.00 49 HIS A C 11
ATOM 9211 O O . HIS A 1 49 ? -11.100 4.045 -3.266 1.00 0.00 49 HIS A O 11
ATOM 9226 N N . THR A 1 50 ? -10.129 3.158 -5.092 1.00 0.00 50 THR A N 11
ATOM 9227 C CA . THR A 1 50 ? -8.771 3.373 -4.609 1.00 0.00 50 THR A CA 11
ATOM 9228 C C . THR A 1 50 ? -8.062 4.450 -5.422 1.00 0.00 50 THR A C 11
ATOM 9229 O O . THR A 1 50 ? -8.340 4.630 -6.608 1.00 0.00 50 THR A O 11
ATOM 9240 N N . PHE A 1 51 ? -7.144 5.164 -4.778 1.00 0.00 51 PHE A N 11
ATOM 9241 C CA . PHE A 1 51 ? -6.395 6.223 -5.443 1.00 0.00 51 PHE A CA 11
ATOM 9242 C C . PHE A 1 51 ? -4.903 6.102 -5.148 1.00 0.00 51 PHE A C 11
ATOM 9243 O O . PHE A 1 51 ? -4.490 5.714 -4.055 1.00 0.00 51 PHE A O 11
ATOM 9260 N N . PRO A 1 52 ? -4.073 6.441 -6.147 1.00 0.00 52 PRO A N 11
ATOM 9261 C CA . PRO A 1 52 ? -2.614 6.378 -6.019 1.00 0.00 52 PRO A CA 11
ATOM 9262 C C . PRO A 1 52 ? -2.069 7.442 -5.074 1.00 0.00 52 PRO A C 11
ATOM 9263 O O . PRO A 1 52 ? -1.575 8.482 -5.511 1.00 0.00 52 PRO A O 11
ATOM 9274 N N . THR A 1 53 ? -2.160 7.176 -3.774 1.00 0.00 53 THR A N 11
ATOM 9275 C CA . THR A 1 53 ? -1.676 8.112 -2.767 1.00 0.00 53 THR A CA 11
ATOM 9276 C C . THR A 1 53 ? -0.155 8.203 -2.787 1.00 0.00 53 THR A C 11
ATOM 9277 O O . THR A 1 53 ? 0.418 9.245 -2.469 1.00 0.00 53 THR A O 11
ATOM 9288 N N . SER A 1 54 ? 0.494 7.105 -3.162 1.00 0.00 54 SER A N 11
ATOM 9289 C CA . SER A 1 54 ? 1.951 7.060 -3.220 1.00 0.00 54 SER A CA 11
ATOM 9290 C C . SER A 1 54 ? 2.421 6.122 -4.327 1.00 0.00 54 SER A C 11
ATOM 9291 O O . SER A 1 54 ? 1.614 5.485 -5.002 1.00 0.00 54 SER A O 11
ATOM 9299 N N . GLY A 1 55 ? 3.736 6.043 -4.508 1.00 0.00 55 GLY A N 11
ATOM 9300 C CA . GLY A 1 55 ? 4.294 5.181 -5.534 1.00 0.00 55 GLY A CA 11
ATOM 9301 C C . GLY A 1 55 ? 5.659 5.645 -6.003 1.00 0.00 55 GLY A C 11
ATOM 9302 O O . GLY A 1 55 ? 5.920 6.841 -6.135 1.00 0.00 55 GLY A O 11
ATOM 9306 N N . PRO A 1 56 ? 6.558 4.684 -6.260 1.00 0.00 56 PRO A N 11
ATOM 9307 C CA . PRO A 1 56 ? 7.919 4.976 -6.719 1.00 0.00 56 PRO A CA 11
ATOM 9308 C C . PRO A 1 56 ? 7.946 5.520 -8.144 1.00 0.00 56 PRO A C 11
ATOM 9309 O O . PRO A 1 56 ? 8.908 6.172 -8.551 1.00 0.00 56 PRO A O 11
ATOM 9320 N N . SER A 1 57 ? 6.885 5.247 -8.897 1.00 0.00 57 SER A N 11
ATOM 9321 C CA . SER A 1 57 ? 6.789 5.707 -10.277 1.00 0.00 57 SER A CA 11
ATOM 9322 C C . SER A 1 57 ? 5.335 5.941 -10.672 1.00 0.00 57 SER A C 11
ATOM 9323 O O . SER A 1 57 ? 4.431 5.258 -10.190 1.00 0.00 57 SER A O 11
ATOM 9331 N N . SER A 1 58 ? 5.116 6.913 -11.552 1.00 0.00 58 SER A N 11
ATOM 9332 C CA . SER A 1 58 ? 3.771 7.243 -12.009 1.00 0.00 58 SER A CA 11
ATOM 9333 C C . SER A 1 58 ? 3.244 6.173 -12.961 1.00 0.00 58 SER A C 11
ATOM 9334 O O . SER A 1 58 ? 3.914 5.795 -13.921 1.00 0.00 58 SER A O 11
ATOM 9342 N N . GLY A 1 59 ? 2.037 5.688 -12.686 1.00 0.00 59 GLY A N 11
ATOM 9343 C CA . GLY A 1 59 ? 1.439 4.666 -13.525 1.00 0.00 59 GLY A CA 11
ATOM 9344 C C . GLY A 1 59 ? -0.049 4.875 -13.722 1.00 0.00 59 GLY A C 11
ATOM 9345 O O . GLY A 1 59 ? -0.839 4.288 -12.985 1.00 0.00 59 GLY A O 11
ATOM 9351 N N . GLY A 1 1 ? 8.454 -20.707 -15.278 1.00 0.00 1 GLY A N 12
ATOM 9352 C CA . GLY A 1 1 ? 9.678 -20.424 -14.552 1.00 0.00 1 GLY A CA 12
ATOM 9353 C C . GLY A 1 1 ? 9.490 -19.357 -13.492 1.00 0.00 1 GLY A C 12
ATOM 9354 O O . GLY A 1 1 ? 8.652 -18.468 -13.639 1.00 0.00 1 GLY A O 12
ATOM 9358 N N . SER A 1 2 ? 10.271 -19.446 -12.420 1.00 0.00 2 SER A N 12
ATOM 9359 C CA . SER A 1 2 ? 10.183 -18.483 -11.328 1.00 0.00 2 SER A CA 12
AT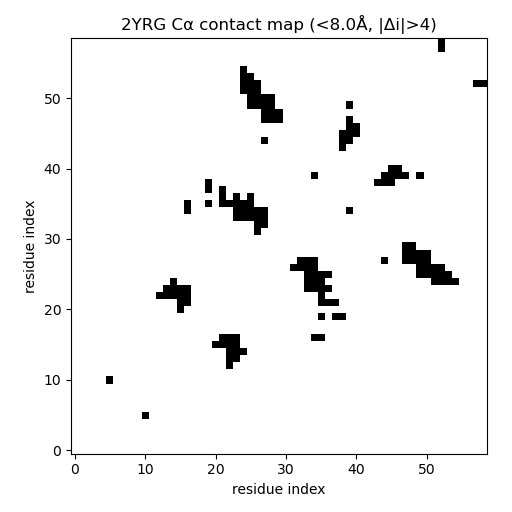OM 9360 C C . SER A 1 2 ? 11.131 -17.311 -11.560 1.00 0.00 2 SER A C 12
ATOM 9361 O O . SER A 1 2 ? 11.950 -17.332 -12.479 1.00 0.00 2 SER A O 12
ATOM 9369 N N . SER A 1 3 ? 11.012 -16.287 -10.720 1.00 0.00 3 SER A N 12
ATOM 9370 C CA . SER A 1 3 ? 11.855 -15.103 -10.834 1.00 0.00 3 SER A CA 12
ATOM 9371 C C . SER A 1 3 ? 12.443 -14.722 -9.479 1.00 0.00 3 SER A C 12
ATOM 9372 O O . SER A 1 3 ? 11.752 -14.744 -8.462 1.00 0.00 3 SER A O 12
ATOM 9380 N N . GLY A 1 4 ? 13.726 -14.371 -9.474 1.00 0.00 4 GLY A N 12
ATOM 9381 C CA . GLY A 1 4 ? 14.386 -13.990 -8.240 1.00 0.00 4 GLY A CA 12
ATOM 9382 C C . GLY A 1 4 ? 15.493 -14.951 -7.854 1.00 0.00 4 GLY A C 12
ATOM 9383 O O . GLY A 1 4 ? 15.496 -15.493 -6.749 1.00 0.00 4 GLY A O 12
ATOM 9387 N N . SER A 1 5 ? 16.435 -15.164 -8.767 1.00 0.00 5 SER A N 12
ATOM 9388 C CA . SER A 1 5 ? 17.550 -16.071 -8.518 1.00 0.00 5 SER A CA 12
ATOM 9389 C C . SER A 1 5 ? 18.525 -15.469 -7.511 1.00 0.00 5 SER A C 12
ATOM 9390 O O . SER A 1 5 ? 18.801 -16.061 -6.467 1.00 0.00 5 SER A O 12
ATOM 9398 N N . SER A 1 6 ? 19.044 -14.288 -7.831 1.00 0.00 6 SER A N 12
ATOM 9399 C CA . SER A 1 6 ? 19.992 -13.607 -6.957 1.00 0.00 6 SER A CA 12
ATOM 9400 C C . SER A 1 6 ? 19.280 -12.586 -6.075 1.00 0.00 6 SER A C 12
ATOM 9401 O O . SER A 1 6 ? 18.157 -12.174 -6.364 1.00 0.00 6 SER A O 12
ATOM 9409 N N . GLY A 1 7 ? 19.942 -12.181 -4.995 1.00 0.00 7 GLY A N 12
ATOM 9410 C CA . GLY A 1 7 ? 19.359 -11.212 -4.086 1.00 0.00 7 GLY A CA 12
ATOM 9411 C C . GLY A 1 7 ? 18.359 -11.839 -3.134 1.00 0.00 7 GLY A C 12
ATOM 9412 O O . GLY A 1 7 ? 17.683 -12.807 -3.482 1.00 0.00 7 GLY A O 12
ATOM 9416 N N . SER A 1 8 ? 18.266 -11.287 -1.929 1.00 0.00 8 SER A N 12
ATOM 9417 C CA . SER A 1 8 ? 17.346 -11.801 -0.921 1.00 0.00 8 SER A CA 12
ATOM 9418 C C . SER A 1 8 ? 15.913 -11.373 -1.225 1.00 0.00 8 SER A C 12
ATOM 9419 O O . SER A 1 8 ? 15.658 -10.273 -1.716 1.00 0.00 8 SER A O 12
ATOM 9427 N N . PRO A 1 9 ? 14.955 -12.263 -0.927 1.00 0.00 9 PRO A N 12
ATOM 9428 C CA . PRO A 1 9 ? 13.532 -12.001 -1.159 1.00 0.00 9 PRO A CA 12
ATOM 9429 C C . PRO A 1 9 ? 12.976 -10.940 -0.215 1.00 0.00 9 PRO A C 12
ATOM 9430 O O . PRO A 1 9 ? 11.915 -10.369 -0.465 1.00 0.00 9 PRO A O 12
ATOM 9441 N N . GLU A 1 10 ? 13.701 -10.681 0.869 1.00 0.00 10 GLU A N 12
ATOM 9442 C CA . GLU A 1 10 ? 13.279 -9.688 1.850 1.00 0.00 10 GLU A CA 12
ATOM 9443 C C . GLU A 1 10 ? 14.294 -8.553 1.947 1.00 0.00 10 GLU A C 12
ATOM 9444 O O . GLU A 1 10 ? 15.398 -8.736 2.457 1.00 0.00 10 GLU A O 12
ATOM 9456 N N . GLY A 1 11 ? 13.911 -7.380 1.452 1.00 0.00 11 GLY A N 12
ATOM 9457 C CA . GLY A 1 11 ? 14.798 -6.233 1.491 1.00 0.00 11 GLY A CA 12
ATOM 9458 C C . GLY A 1 11 ? 14.078 -4.955 1.874 1.00 0.00 11 GLY A C 12
ATOM 9459 O O . GLY A 1 11 ? 13.962 -4.632 3.056 1.00 0.00 11 GLY A O 12
ATOM 9463 N N . GLN A 1 12 ? 13.594 -4.227 0.873 1.00 0.00 12 GLN A N 12
ATOM 9464 C CA . GLN A 1 12 ? 12.884 -2.977 1.113 1.00 0.00 12 GLN A CA 12
ATOM 9465 C C . GLN A 1 12 ? 11.404 -3.233 1.377 1.00 0.00 12 GLN A C 12
ATOM 9466 O O . GLN A 1 12 ? 10.659 -3.619 0.476 1.00 0.00 12 GLN A O 12
ATOM 9480 N N . LYS A 1 13 ? 10.984 -3.017 2.619 1.00 0.00 13 LYS A N 12
ATOM 9481 C CA . LYS A 1 13 ? 9.593 -3.224 3.003 1.00 0.00 13 LYS A CA 12
ATOM 9482 C C . LYS A 1 13 ? 8.938 -1.907 3.405 1.00 0.00 13 LYS A C 12
ATOM 9483 O O . LYS A 1 13 ? 9.202 -1.374 4.483 1.00 0.00 13 LYS A O 12
ATOM 9502 N N . VAL A 1 14 ? 8.081 -1.386 2.533 1.00 0.00 14 VAL A N 12
ATOM 9503 C CA . VAL A 1 14 ? 7.386 -0.132 2.798 1.00 0.00 14 VAL A CA 12
ATOM 9504 C C . VAL A 1 14 ? 5.874 -0.319 2.740 1.00 0.00 14 VAL A C 12
ATOM 9505 O O . VAL A 1 14 ? 5.287 -0.389 1.660 1.00 0.00 14 VAL A O 12
ATOM 9518 N N . ASP A 1 15 ? 5.248 -0.399 3.910 1.00 0.00 15 ASP A N 12
ATOM 9519 C CA . ASP A 1 15 ? 3.803 -0.575 3.993 1.00 0.00 15 ASP A CA 12
ATOM 9520 C C . ASP A 1 15 ? 3.365 -1.830 3.243 1.00 0.00 15 ASP A C 12
ATOM 9521 O O . ASP A 1 15 ? 2.422 -1.796 2.452 1.00 0.00 15 ASP A O 12
ATOM 9530 N N . HIS A 1 16 ? 4.057 -2.936 3.497 1.00 0.00 16 HIS A N 12
ATOM 9531 C CA . HIS A 1 16 ? 3.739 -4.202 2.846 1.00 0.00 16 HIS A CA 12
ATOM 9532 C C . HIS A 1 16 ? 2.594 -4.910 3.563 1.00 0.00 16 HIS A C 12
ATOM 9533 O O . HIS A 1 16 ? 2.646 -5.129 4.773 1.00 0.00 16 HIS A O 12
ATOM 9548 N N . CYS A 1 17 ? 1.559 -5.264 2.808 1.00 0.00 17 CYS A N 12
ATOM 9549 C CA . CYS A 1 17 ? 0.400 -5.946 3.371 1.00 0.00 17 CYS A CA 12
ATOM 9550 C C . CYS A 1 17 ? 0.826 -7.171 4.175 1.00 0.00 17 CYS A C 12
ATOM 9551 O O . CYS A 1 17 ? 1.653 -7.964 3.726 1.00 0.00 17 CYS A O 12
ATOM 9558 N N . ALA A 1 18 ? 0.255 -7.319 5.365 1.00 0.00 18 ALA A N 12
ATOM 9559 C CA . ALA A 1 18 ? 0.573 -8.447 6.231 1.00 0.00 18 ALA A CA 12
ATOM 9560 C C . ALA A 1 18 ? -0.302 -9.653 5.905 1.00 0.00 18 ALA A C 12
ATOM 9561 O O . ALA A 1 18 ? -0.200 -10.698 6.549 1.00 0.00 18 ALA A O 12
ATOM 9568 N N . ARG A 1 19 ? -1.161 -9.501 4.902 1.00 0.00 19 ARG A N 12
ATOM 9569 C CA . ARG A 1 19 ? -2.055 -10.578 4.492 1.00 0.00 19 ARG A CA 12
ATOM 9570 C C . ARG A 1 19 ? -1.630 -11.153 3.144 1.00 0.00 19 ARG A C 12
ATOM 9571 O O . ARG A 1 19 ? -1.770 -12.352 2.897 1.00 0.00 19 ARG A O 12
ATOM 9592 N N . HIS A 1 20 ? -1.112 -10.291 2.275 1.00 0.00 20 HIS A N 12
ATOM 9593 C CA . HIS A 1 20 ? -0.667 -10.714 0.952 1.00 0.00 20 HIS A CA 12
ATOM 9594 C C . HIS A 1 20 ? 0.830 -10.476 0.781 1.00 0.00 20 HIS A C 12
ATOM 9595 O O . HIS A 1 20 ? 1.520 -11.250 0.118 1.00 0.00 20 HIS A O 12
ATOM 9609 N N . GLY A 1 21 ? 1.327 -9.400 1.383 1.00 0.00 21 GLY A N 12
ATOM 9610 C CA . GLY A 1 21 ? 2.739 -9.080 1.284 1.00 0.00 21 GLY A CA 12
ATOM 9611 C C . GLY A 1 21 ? 3.036 -8.112 0.156 1.00 0.00 21 GLY A C 12
ATOM 9612 O O . GLY A 1 21 ? 4.190 -7.943 -0.236 1.00 0.00 21 GLY A O 12
ATOM 9616 N N . GLU A 1 22 ? 1.992 -7.479 -0.369 1.00 0.00 22 GLU A N 12
ATOM 9617 C CA . GLU A 1 22 ? 2.148 -6.526 -1.462 1.00 0.00 22 GLU A CA 12
ATOM 9618 C C . GLU A 1 22 ? 2.294 -5.104 -0.927 1.00 0.00 22 GLU A C 12
ATOM 9619 O O . GLU A 1 22 ? 1.699 -4.747 0.090 1.00 0.00 22 GLU A O 12
ATOM 9631 N N . LYS A 1 23 ? 3.089 -4.296 -1.620 1.00 0.00 23 LYS A N 12
ATOM 9632 C CA . LYS A 1 23 ? 3.314 -2.913 -1.217 1.00 0.00 23 LYS A CA 12
ATOM 9633 C C . LYS A 1 23 ? 2.026 -2.101 -1.317 1.00 0.00 23 LYS A C 12
ATOM 9634 O O . LYS A 1 23 ? 1.440 -1.977 -2.393 1.00 0.00 23 LYS A O 12
ATOM 9653 N N . LEU A 1 24 ? 1.592 -1.549 -0.189 1.00 0.00 24 LEU A N 12
ATOM 9654 C CA . LEU A 1 24 ? 0.374 -0.747 -0.150 1.00 0.00 24 LEU A CA 12
ATOM 9655 C C . LEU A 1 24 ? 0.619 0.643 -0.728 1.00 0.00 24 LEU A C 12
ATOM 9656 O O . LEU A 1 24 ? 1.190 1.511 -0.067 1.00 0.00 24 LEU A O 12
ATOM 9672 N N . LEU A 1 25 ? 0.180 0.849 -1.965 1.00 0.00 25 LEU A N 12
ATOM 9673 C CA . LEU A 1 25 ? 0.349 2.135 -2.632 1.00 0.00 25 LEU A CA 12
ATOM 9674 C C . LEU A 1 25 ? -1.003 2.756 -2.968 1.00 0.00 25 LEU A C 12
ATOM 9675 O O . LEU A 1 25 ? -1.075 3.868 -3.495 1.00 0.00 25 LEU A O 12
ATOM 9691 N N . LEU A 1 26 ? -2.074 2.033 -2.658 1.00 0.00 26 LEU A N 12
ATOM 9692 C CA . LEU A 1 26 ? -3.425 2.513 -2.925 1.00 0.00 26 LEU A CA 12
ATOM 9693 C C . LEU A 1 26 ? -4.138 2.882 -1.628 1.00 0.00 26 LEU A C 12
ATOM 9694 O O . LEU A 1 26 ? -4.025 2.179 -0.624 1.00 0.00 26 LEU A O 12
ATOM 9710 N N . PHE A 1 27 ? -4.873 3.989 -1.657 1.00 0.00 27 PHE A N 12
ATOM 9711 C CA . PHE A 1 27 ? -5.605 4.451 -0.483 1.00 0.00 27 PHE A CA 12
ATOM 9712 C C . PHE A 1 27 ? -7.110 4.301 -0.688 1.00 0.00 27 PHE A C 12
ATOM 9713 O O . PHE A 1 27 ? -7.701 4.964 -1.541 1.00 0.00 27 PHE A O 12
ATOM 9730 N N . CYS A 1 28 ? -7.724 3.425 0.100 1.00 0.00 28 CYS A N 12
ATOM 9731 C CA . CYS A 1 28 ? -9.159 3.186 0.006 1.00 0.00 28 CYS A CA 12
ATOM 9732 C C . CYS A 1 28 ? -9.944 4.344 0.615 1.00 0.00 28 CYS A C 12
ATOM 9733 O O . CYS A 1 28 ? -9.619 4.824 1.701 1.00 0.00 28 CYS A O 12
ATOM 9740 N N . GLN A 1 29 ? -10.979 4.787 -0.092 1.00 0.00 29 GLN A N 12
ATOM 9741 C CA . GLN A 1 29 ? -11.810 5.888 0.379 1.00 0.00 29 GLN A CA 12
ATOM 9742 C C . GLN A 1 29 ? -12.957 5.375 1.243 1.00 0.00 29 GLN A C 12
ATOM 9743 O O . GLN A 1 29 ? -13.416 6.062 2.154 1.00 0.00 29 GLN A O 12
ATOM 9757 N N . GLU A 1 30 ? -13.415 4.162 0.949 1.00 0.00 30 GLU A N 12
ATOM 9758 C CA . GLU A 1 30 ? -14.510 3.557 1.699 1.00 0.00 30 GLU A CA 12
ATOM 9759 C C . GLU A 1 30 ? -14.082 3.246 3.130 1.00 0.00 30 GLU A C 12
ATOM 9760 O O . GLU A 1 30 ? -14.854 3.424 4.073 1.00 0.00 30 GLU A O 12
ATOM 9772 N N . ASP A 1 31 ? -12.848 2.778 3.284 1.00 0.00 31 ASP A N 12
ATOM 9773 C CA . ASP A 1 31 ? -12.317 2.442 4.600 1.00 0.00 31 ASP A CA 12
ATOM 9774 C C . ASP A 1 31 ? -11.355 3.520 5.089 1.00 0.00 31 ASP A C 12
ATOM 9775 O O . ASP A 1 31 ? -11.302 3.825 6.280 1.00 0.00 31 ASP A O 12
ATOM 9784 N N . GLY A 1 32 ? -10.595 4.094 4.161 1.00 0.00 32 GLY A N 12
ATOM 9785 C CA . GLY A 1 32 ? -9.644 5.130 4.517 1.00 0.00 32 GLY A CA 12
ATOM 9786 C C . GLY A 1 32 ? -8.286 4.569 4.889 1.00 0.00 32 GLY A C 12
ATOM 9787 O O . GLY A 1 32 ? -7.512 5.212 5.599 1.00 0.00 32 GLY A O 12
ATOM 9791 N N . LYS A 1 33 ? -7.994 3.364 4.410 1.00 0.00 33 LYS A N 12
ATOM 9792 C CA . LYS A 1 33 ? -6.721 2.714 4.696 1.00 0.00 33 LYS A CA 12
ATOM 9793 C C . LYS A 1 33 ? -5.988 2.363 3.405 1.00 0.00 33 LYS A C 12
ATOM 9794 O O . LYS A 1 33 ? -6.592 2.297 2.335 1.00 0.00 33 LYS A O 12
ATOM 9813 N N . VAL A 1 34 ? -4.683 2.136 3.514 1.00 0.00 34 VAL A N 12
ATOM 9814 C CA . VAL A 1 34 ? -3.868 1.788 2.356 1.00 0.00 34 VAL A CA 12
ATOM 9815 C C . VAL A 1 34 ? -3.949 0.295 2.056 1.00 0.00 34 VAL A C 12
ATOM 9816 O O . VAL A 1 34 ? -3.419 -0.528 2.803 1.00 0.00 34 VAL A O 12
ATOM 9829 N N . ILE A 1 35 ? -4.615 -0.046 0.958 1.00 0.00 35 ILE A N 12
ATOM 9830 C CA . ILE A 1 35 ? -4.763 -1.440 0.558 1.00 0.00 35 ILE A CA 12
ATOM 9831 C C . ILE A 1 35 ? -3.822 -1.785 -0.591 1.00 0.00 35 ILE A C 12
ATOM 9832 O O . ILE A 1 35 ? -3.257 -0.899 -1.234 1.00 0.00 35 ILE A O 12
ATOM 9848 N N . CYS A 1 36 ? -3.659 -3.079 -0.847 1.00 0.00 36 CYS A N 12
ATOM 9849 C CA . CYS A 1 36 ? -2.788 -3.543 -1.919 1.00 0.00 36 CYS A CA 12
ATOM 9850 C C . CYS A 1 36 ? -3.600 -4.186 -3.040 1.00 0.00 36 CYS A C 12
ATOM 9851 O O . CYS A 1 36 ? -4.813 -4.354 -2.923 1.00 0.00 36 CYS A O 12
ATOM 9858 N N . TRP A 1 37 ? -2.921 -4.544 -4.124 1.00 0.00 37 TRP A N 12
ATOM 9859 C CA . TRP A 1 37 ? -3.579 -5.169 -5.266 1.00 0.00 37 TRP A CA 12
ATOM 9860 C C . TRP A 1 37 ? -4.556 -6.247 -4.808 1.00 0.00 37 TRP A C 12
ATOM 9861 O O . TRP A 1 37 ? -5.762 -6.143 -5.036 1.00 0.00 37 TRP A O 12
ATOM 9882 N N . LEU A 1 38 ? -4.029 -7.281 -4.162 1.00 0.00 38 LEU A N 12
ATOM 9883 C CA . LEU A 1 38 ? -4.855 -8.379 -3.672 1.00 0.00 38 LEU A CA 12
ATOM 9884 C C . LEU A 1 38 ? -6.087 -7.850 -2.943 1.00 0.00 38 LEU A C 12
ATOM 9885 O O . LEU A 1 38 ? -7.208 -8.290 -3.197 1.00 0.00 38 LEU A O 12
ATOM 9901 N N . CYS A 1 39 ? -5.871 -6.901 -2.038 1.00 0.00 39 CYS A N 12
ATOM 9902 C CA . CYS A 1 39 ? -6.962 -6.310 -1.274 1.00 0.00 39 CYS A CA 12
ATOM 9903 C C . CYS A 1 39 ? -7.979 -5.649 -2.200 1.00 0.00 39 CYS A C 12
ATOM 9904 O O . CYS A 1 39 ? -9.185 -5.845 -2.053 1.00 0.00 39 CYS A O 12
ATOM 9911 N N . GLU A 1 40 ? -7.483 -4.867 -3.154 1.00 0.00 40 GLU A N 12
ATOM 9912 C CA . GLU A 1 40 ? -8.349 -4.178 -4.103 1.00 0.00 40 GLU A CA 12
ATOM 9913 C C . GLU A 1 40 ? -9.208 -5.173 -4.878 1.00 0.00 40 GLU A C 12
ATOM 9914 O O . GLU A 1 40 ? -10.394 -4.939 -5.107 1.00 0.00 40 GLU A O 12
ATOM 9926 N N . ARG A 1 41 ? -8.598 -6.284 -5.280 1.00 0.00 41 ARG A N 12
ATOM 9927 C CA . ARG A 1 41 ? -9.306 -7.314 -6.031 1.00 0.00 41 ARG A CA 12
ATOM 9928 C C . ARG A 1 41 ? -9.866 -8.381 -5.095 1.00 0.00 41 ARG A C 12
ATOM 9929 O O . ARG A 1 41 ? -10.202 -9.484 -5.526 1.00 0.00 41 ARG A O 12
ATOM 9950 N N . SER A 1 42 ? -9.963 -8.044 -3.813 1.00 0.00 42 SER A N 12
ATOM 9951 C CA . SER A 1 42 ? -10.479 -8.975 -2.815 1.00 0.00 42 SER A CA 12
ATOM 9952 C C . SER A 1 42 ? -11.865 -8.549 -2.341 1.00 0.00 42 SER A C 12
ATOM 9953 O O . SER A 1 42 ? -12.144 -7.360 -2.194 1.00 0.00 42 SER A O 12
ATOM 9961 N N . GLN A 1 43 ? -12.729 -9.531 -2.103 1.00 0.00 43 GLN A N 12
ATOM 9962 C CA . GLN A 1 43 ? -14.086 -9.259 -1.646 1.00 0.00 43 GLN A CA 12
ATOM 9963 C C . GLN A 1 43 ? -14.081 -8.283 -0.474 1.00 0.00 43 GLN A C 12
ATOM 9964 O O . GLN A 1 43 ? -15.064 -7.585 -0.231 1.00 0.00 43 GLN A O 12
ATOM 9978 N N . GLU A 1 44 ? -12.966 -8.242 0.250 1.00 0.00 44 GLU A N 12
ATOM 9979 C CA . GLU A 1 44 ? -12.835 -7.353 1.398 1.00 0.00 44 GLU A CA 12
ATOM 9980 C C . GLU A 1 44 ? -12.959 -5.892 0.972 1.00 0.00 44 GLU A C 12
ATOM 9981 O O . GLU A 1 44 ? -13.711 -5.121 1.570 1.00 0.00 44 GLU A O 12
ATOM 9993 N N . HIS A 1 45 ? -12.216 -5.519 -0.065 1.00 0.00 45 HIS A N 12
ATOM 9994 C CA . HIS A 1 45 ? -12.243 -4.152 -0.572 1.00 0.00 45 HIS A CA 12
ATOM 9995 C C . HIS A 1 45 ? -12.757 -4.115 -2.008 1.00 0.00 45 HIS A C 12
ATOM 9996 O O . HIS A 1 45 ? -12.553 -3.135 -2.725 1.00 0.00 45 HIS A O 12
ATOM 10010 N N . ARG A 1 46 ? -13.423 -5.188 -2.421 1.00 0.00 46 ARG A N 12
ATOM 10011 C CA . ARG A 1 46 ? -13.964 -5.279 -3.772 1.00 0.00 46 ARG A CA 12
ATOM 10012 C C . ARG A 1 46 ? -14.967 -4.158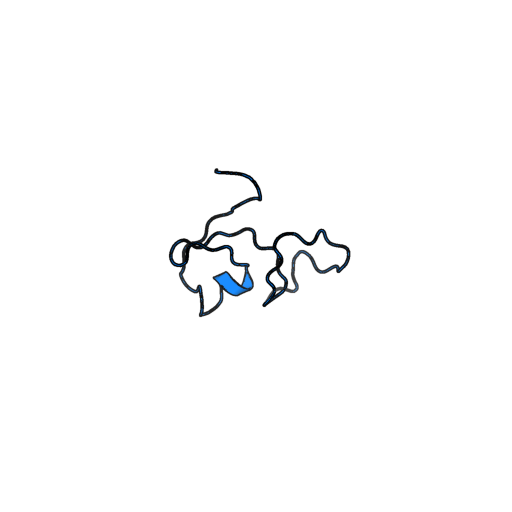 -4.032 1.00 0.00 46 ARG A C 12
ATOM 10013 O O . ARG A 1 46 ? -15.778 -3.825 -3.170 1.00 0.00 46 ARG A O 12
ATOM 10034 N N . GLY A 1 47 ? -14.903 -3.580 -5.228 1.00 0.00 47 GLY A N 12
ATOM 10035 C CA . GLY A 1 47 ? -15.809 -2.503 -5.580 1.00 0.00 47 GLY A CA 12
ATOM 10036 C C . GLY A 1 47 ? -15.559 -1.246 -4.770 1.00 0.00 47 GLY A C 12
ATOM 10037 O O . GLY A 1 47 ? -16.425 -0.375 -4.678 1.00 0.00 47 GLY A O 12
ATOM 10041 N N . HIS A 1 48 ? -14.372 -1.151 -4.179 1.00 0.00 48 HIS A N 12
ATOM 10042 C CA . HIS A 1 48 ? -14.011 0.008 -3.371 1.00 0.00 48 HIS A CA 12
ATOM 10043 C C . HIS A 1 48 ? -13.175 0.995 -4.180 1.00 0.00 48 HIS A C 12
ATOM 10044 O O . HIS A 1 48 ? -12.362 0.597 -5.016 1.00 0.00 48 HIS A O 12
ATOM 10058 N N . HIS A 1 49 ? -13.379 2.283 -3.926 1.00 0.00 49 HIS A N 12
ATOM 10059 C CA . HIS A 1 49 ? -12.644 3.327 -4.631 1.00 0.00 49 HIS A CA 12
ATOM 10060 C C . HIS A 1 49 ? -11.267 3.538 -4.007 1.00 0.00 49 HIS A C 12
ATOM 10061 O O . HIS A 1 49 ? -11.152 3.854 -2.823 1.00 0.00 49 HIS A O 12
ATOM 10076 N N . THR A 1 50 ? -10.224 3.361 -4.813 1.00 0.00 50 THR A N 12
ATOM 10077 C CA . THR A 1 50 ? -8.856 3.529 -4.340 1.00 0.00 50 THR A CA 12
ATOM 10078 C C . THR A 1 50 ? -8.155 4.663 -5.079 1.00 0.00 50 THR A C 12
ATOM 10079 O O . THR A 1 50 ? -8.436 4.922 -6.249 1.00 0.00 50 THR A O 12
ATOM 10090 N N . PHE A 1 51 ? -7.240 5.337 -4.389 1.00 0.00 51 PHE A N 12
ATOM 10091 C CA . PHE A 1 51 ? -6.498 6.444 -4.980 1.00 0.00 51 PHE A CA 12
ATOM 10092 C C . PHE A 1 51 ? -4.999 6.282 -4.744 1.00 0.00 51 PHE A C 12
ATOM 10093 O O . PHE A 1 51 ? -4.557 5.837 -3.685 1.00 0.00 51 PHE A O 12
ATOM 10110 N N . PRO A 1 52 ? -4.198 6.652 -5.754 1.00 0.00 52 PRO A N 12
ATOM 10111 C CA . PRO A 1 52 ? -2.737 6.558 -5.680 1.00 0.00 52 PRO A CA 12
ATOM 10112 C C . PRO A 1 52 ? -2.139 7.568 -4.706 1.00 0.00 52 PRO A C 12
ATOM 10113 O O . PRO A 1 52 ? -2.344 8.774 -4.842 1.00 0.00 52 PRO A O 12
ATOM 10124 N N . THR A 1 53 ? -1.398 7.067 -3.723 1.00 0.00 53 THR A N 12
ATOM 10125 C CA . THR A 1 53 ? -0.771 7.925 -2.725 1.00 0.00 53 THR A CA 12
ATOM 10126 C C . THR A 1 53 ? 0.603 8.394 -3.190 1.00 0.00 53 THR A C 12
ATOM 10127 O O . THR A 1 53 ? 0.909 9.585 -3.151 1.00 0.00 53 THR A O 12
ATOM 10138 N N . SER A 1 54 ? 1.429 7.449 -3.629 1.00 0.00 54 SER A N 12
ATOM 10139 C CA . SER A 1 54 ? 2.772 7.765 -4.098 1.00 0.00 54 SER A CA 12
ATOM 10140 C C . SER A 1 54 ? 2.937 7.390 -5.568 1.00 0.00 54 SER A C 12
ATOM 10141 O O . SER A 1 54 ? 3.857 7.855 -6.239 1.00 0.00 54 SER A O 12
ATOM 10149 N N . GLY A 1 55 ? 2.038 6.545 -6.061 1.00 0.00 55 GLY A N 12
ATOM 10150 C CA . GLY A 1 55 ? 2.100 6.120 -7.447 1.00 0.00 55 GLY A CA 12
ATOM 10151 C C . GLY A 1 55 ? 2.583 7.222 -8.369 1.00 0.00 55 GLY A C 12
ATOM 10152 O O . GLY A 1 55 ? 1.880 8.201 -8.623 1.00 0.00 55 GLY A O 12
ATOM 10156 N N . PRO A 1 56 ? 3.810 7.070 -8.888 1.00 0.00 56 PRO A N 12
ATOM 10157 C CA . PRO A 1 56 ? 4.414 8.051 -9.794 1.00 0.00 56 PRO A CA 12
ATOM 10158 C C . PRO A 1 56 ? 3.734 8.074 -11.159 1.00 0.00 56 PRO A C 12
ATOM 10159 O O . PRO A 1 56 ? 3.361 9.136 -11.659 1.00 0.00 56 PRO A O 12
ATOM 10170 N N . SER A 1 57 ? 3.576 6.898 -11.756 1.00 0.00 57 SER A N 12
ATOM 10171 C CA . SER A 1 57 ? 2.943 6.784 -13.065 1.00 0.00 57 SER A CA 12
ATOM 10172 C C . SER A 1 57 ? 1.446 6.524 -12.925 1.00 0.00 57 SER A C 12
ATOM 10173 O O . SER A 1 57 ? 1.018 5.740 -12.078 1.00 0.00 57 SER A O 12
ATOM 10181 N N . SER A 1 58 ? 0.656 7.188 -13.762 1.00 0.00 58 SER A N 12
ATOM 10182 C CA . SER A 1 58 ? -0.794 7.032 -13.730 1.00 0.00 58 SER A CA 12
ATOM 10183 C C . SER A 1 58 ? -1.419 7.494 -15.043 1.00 0.00 58 SER A C 12
ATOM 10184 O O . SER A 1 58 ? -0.802 8.230 -15.812 1.00 0.00 58 SER A O 12
ATOM 10192 N N . GLY A 1 59 ? -2.649 7.056 -15.292 1.00 0.00 59 GLY A N 12
ATOM 10193 C CA . GLY A 1 59 ? -3.339 7.434 -16.512 1.00 0.00 59 GLY A CA 12
ATOM 10194 C C . GLY A 1 59 ? -2.645 6.913 -17.755 1.00 0.00 59 GLY A C 12
ATOM 10195 O O . GLY A 1 59 ? -2.686 7.580 -18.787 1.00 0.00 59 GLY A O 12
ATOM 10201 N N . GLY A 1 1 ? 44.657 -0.255 2.501 1.00 0.00 1 GLY A N 13
ATOM 10202 C CA . GLY A 1 1 ? 43.692 -1.316 2.719 1.00 0.00 1 GLY A CA 13
ATOM 10203 C C . GLY A 1 1 ? 42.427 -0.820 3.391 1.00 0.00 1 GLY A C 13
ATOM 10204 O O . GLY A 1 1 ? 42.339 0.344 3.781 1.00 0.00 1 GLY A O 13
ATOM 10208 N N . SER A 1 2 ? 41.444 -1.705 3.526 1.00 0.00 2 SER A N 13
ATOM 10209 C CA . SER A 1 2 ? 40.175 -1.349 4.150 1.00 0.00 2 SER A CA 13
ATOM 10210 C C . SER A 1 2 ? 39.388 -2.599 4.531 1.00 0.00 2 SER A C 13
ATOM 10211 O O . SER A 1 2 ? 39.815 -3.721 4.261 1.00 0.00 2 SER A O 13
ATOM 10219 N N . SER A 1 3 ? 38.234 -2.395 5.160 1.00 0.00 3 SER A N 13
ATOM 10220 C CA . SER A 1 3 ? 37.388 -3.504 5.582 1.00 0.00 3 SER A CA 13
ATOM 10221 C C . SER A 1 3 ? 35.936 -3.263 5.180 1.00 0.00 3 SER A C 13
ATOM 10222 O O . SER A 1 3 ? 35.351 -2.232 5.511 1.00 0.00 3 SER A O 13
ATOM 10230 N N . GLY A 1 4 ? 35.359 -4.223 4.463 1.00 0.00 4 GLY A N 13
ATOM 10231 C CA . GLY A 1 4 ? 33.981 -4.097 4.027 1.00 0.00 4 GLY A CA 13
ATOM 10232 C C . GLY A 1 4 ? 33.324 -5.442 3.785 1.00 0.00 4 GLY A C 13
ATOM 10233 O O . GLY A 1 4 ? 34.002 -6.467 3.710 1.00 0.00 4 GLY A O 13
ATOM 10237 N N . SER A 1 5 ? 32.000 -5.439 3.664 1.00 0.00 5 SER A N 13
ATOM 10238 C CA . SER A 1 5 ? 31.251 -6.669 3.434 1.00 0.00 5 SER A CA 13
ATOM 10239 C C . SER A 1 5 ? 30.459 -6.587 2.133 1.00 0.00 5 SER A C 13
ATOM 10240 O O . SER A 1 5 ? 29.986 -5.518 1.747 1.00 0.00 5 SER A O 13
ATOM 10248 N N . SER A 1 6 ? 30.318 -7.725 1.461 1.00 0.00 6 SER A N 13
ATOM 10249 C CA . SER A 1 6 ? 29.587 -7.784 0.201 1.00 0.00 6 SER A CA 13
ATOM 10250 C C . SER A 1 6 ? 28.605 -8.951 0.196 1.00 0.00 6 SER A C 13
ATOM 10251 O O . SER A 1 6 ? 29.004 -10.113 0.259 1.00 0.00 6 SER A O 13
ATOM 10259 N N . GLY A 1 7 ? 27.316 -8.632 0.122 1.00 0.00 7 GLY A N 13
ATOM 10260 C CA . GLY A 1 7 ? 26.295 -9.664 0.112 1.00 0.00 7 GLY A CA 13
ATOM 10261 C C . GLY A 1 7 ? 24.974 -9.166 -0.439 1.00 0.00 7 GLY A C 13
ATOM 10262 O O . GLY A 1 7 ? 24.333 -9.845 -1.242 1.00 0.00 7 GLY A O 13
ATOM 10266 N N . SER A 1 8 ? 24.563 -7.979 -0.006 1.00 0.00 8 SER A N 13
ATOM 10267 C CA . SER A 1 8 ? 23.306 -7.393 -0.456 1.00 0.00 8 SER A CA 13
ATOM 10268 C C . SER A 1 8 ? 22.123 -8.268 -0.051 1.00 0.00 8 SER A C 13
ATOM 10269 O O . SER A 1 8 ? 21.237 -8.568 -0.851 1.00 0.00 8 SER A O 13
ATOM 10277 N N . PRO A 1 9 ? 22.108 -8.686 1.224 1.00 0.00 9 PRO A N 13
ATOM 10278 C CA . PRO A 1 9 ? 21.040 -9.532 1.766 1.00 0.00 9 PRO A CA 13
ATOM 10279 C C . PRO A 1 9 ? 19.717 -8.784 1.893 1.00 0.00 9 PRO A C 13
ATOM 10280 O O . PRO A 1 9 ? 18.655 -9.398 1.993 1.00 0.00 9 PRO A O 13
ATOM 10291 N N . GLU A 1 10 ? 19.789 -7.457 1.887 1.00 0.00 10 GLU A N 13
ATOM 10292 C CA . GLU A 1 10 ? 18.596 -6.627 2.002 1.00 0.00 10 GLU A CA 13
ATOM 10293 C C . GLU A 1 10 ? 17.728 -6.747 0.753 1.00 0.00 10 GLU A C 13
ATOM 10294 O O . GLU A 1 10 ? 18.099 -7.413 -0.212 1.00 0.00 10 GLU A O 13
ATOM 10306 N N . GLY A 1 11 ? 16.568 -6.096 0.781 1.00 0.00 11 GLY A N 13
ATOM 10307 C CA . GLY A 1 11 ? 15.665 -6.142 -0.354 1.00 0.00 11 GLY A CA 13
ATOM 10308 C C . GLY A 1 11 ? 14.809 -4.896 -0.465 1.00 0.00 11 GLY A C 13
ATOM 10309 O O . GLY A 1 11 ? 15.271 -3.792 -0.178 1.00 0.00 11 GLY A O 13
ATOM 10313 N N . GLN A 1 12 ? 13.560 -5.073 -0.883 1.00 0.00 12 GLN A N 13
ATOM 10314 C CA . GLN A 1 12 ? 12.639 -3.952 -1.034 1.00 0.00 12 GLN A CA 13
ATOM 10315 C C . GLN A 1 12 ? 11.365 -4.183 -0.229 1.00 0.00 12 GLN A C 13
ATOM 10316 O O . GLN A 1 12 ? 10.521 -4.999 -0.602 1.00 0.00 12 GLN A O 13
ATOM 10330 N N . LYS A 1 13 ? 11.230 -3.460 0.877 1.00 0.00 13 LYS A N 13
ATOM 10331 C CA . LYS A 1 13 ? 10.058 -3.584 1.736 1.00 0.00 13 LYS A CA 13
ATOM 10332 C C . LYS A 1 13 ? 9.552 -2.212 2.169 1.00 0.00 13 LYS A C 13
ATOM 10333 O O . LYS A 1 13 ? 10.164 -1.551 3.008 1.00 0.00 13 LYS A O 13
ATOM 10352 N N . VAL A 1 14 ? 8.432 -1.790 1.592 1.00 0.00 14 VAL A N 13
ATOM 10353 C CA . VAL A 1 14 ? 7.843 -0.497 1.921 1.00 0.00 14 VAL A CA 13
ATOM 10354 C C . VAL A 1 14 ? 6.324 -0.593 2.016 1.00 0.00 14 VAL A C 13
ATOM 10355 O O . VAL A 1 14 ? 5.631 -0.658 1.000 1.00 0.00 14 VAL A O 13
ATOM 10368 N N . ASP A 1 15 ? 5.813 -0.601 3.242 1.00 0.00 15 ASP A N 13
ATOM 10369 C CA . ASP A 1 15 ? 4.376 -0.688 3.470 1.00 0.00 15 ASP A CA 13
ATOM 10370 C C . ASP A 1 15 ? 3.802 -1.957 2.848 1.00 0.00 15 ASP A C 13
ATOM 10371 O O . ASP A 1 15 ? 2.789 -1.915 2.148 1.00 0.00 15 ASP A O 13
ATOM 10380 N N . HIS A 1 16 ? 4.456 -3.085 3.107 1.00 0.00 16 HIS A N 13
ATOM 10381 C CA . HIS A 1 16 ? 4.011 -4.367 2.571 1.00 0.00 16 HIS A CA 13
ATOM 10382 C C . HIS A 1 16 ? 2.812 -4.895 3.352 1.00 0.00 16 HIS A C 13
ATOM 10383 O O . HIS A 1 16 ? 2.847 -4.982 4.580 1.00 0.00 16 HIS A O 13
ATOM 10398 N N . CYS A 1 17 ? 1.751 -5.245 2.633 1.00 0.00 17 CYS A N 13
ATOM 10399 C CA . CYS A 1 17 ? 0.540 -5.764 3.257 1.00 0.00 17 CYS A CA 13
ATOM 10400 C C . CYS A 1 17 ? 0.849 -6.996 4.102 1.00 0.00 17 CYS A C 13
ATOM 10401 O O . CYS A 1 17 ? 1.438 -7.962 3.618 1.00 0.00 17 CYS A O 13
ATOM 10408 N N . ALA A 1 18 ? 0.446 -6.955 5.368 1.00 0.00 18 ALA A N 13
ATOM 10409 C CA . ALA A 1 18 ? 0.677 -8.069 6.280 1.00 0.00 18 ALA A CA 13
ATOM 10410 C C . ALA A 1 18 ? -0.280 -9.221 5.992 1.00 0.00 18 ALA A C 13
ATOM 10411 O O . ALA A 1 18 ? -0.255 -10.246 6.674 1.00 0.00 18 ALA A O 13
ATOM 10418 N N . ARG A 1 19 ? -1.122 -9.047 4.979 1.00 0.00 19 ARG A N 13
ATOM 10419 C CA . ARG A 1 19 ? -2.088 -10.072 4.603 1.00 0.00 19 ARG A CA 13
ATOM 10420 C C . ARG A 1 19 ? -1.661 -10.775 3.318 1.00 0.00 19 ARG A C 13
ATOM 10421 O O . ARG A 1 19 ? -1.782 -11.995 3.195 1.00 0.00 19 ARG A O 13
ATOM 10442 N N . HIS A 1 20 ? -1.162 -9.998 2.361 1.00 0.00 20 HIS A N 13
ATOM 10443 C CA . HIS A 1 20 ? -0.718 -10.547 1.085 1.00 0.00 20 HIS A CA 13
ATOM 10444 C C . HIS A 1 20 ? 0.776 -10.309 0.882 1.00 0.00 20 HIS A C 13
ATOM 10445 O O . HIS A 1 20 ? 1.459 -11.104 0.239 1.00 0.00 20 HIS A O 13
ATOM 10459 N N . GLY A 1 21 ? 1.275 -9.207 1.435 1.00 0.00 21 GLY A N 13
ATOM 10460 C CA . GLY A 1 21 ? 2.684 -8.884 1.302 1.00 0.00 21 GLY A CA 13
ATOM 10461 C C . GLY A 1 21 ? 2.939 -7.823 0.250 1.00 0.00 21 GLY A C 13
ATOM 10462 O O . GLY A 1 21 ? 4.002 -7.203 0.230 1.00 0.00 21 GLY A O 13
ATOM 10466 N N . GLU A 1 22 ? 1.961 -7.614 -0.626 1.00 0.00 22 GLU A N 13
ATOM 10467 C CA . GLU A 1 22 ? 2.087 -6.621 -1.687 1.00 0.00 22 GLU A CA 13
ATOM 10468 C C . GLU A 1 22 ? 2.229 -5.218 -1.106 1.00 0.00 22 GLU A C 13
ATOM 10469 O O . GLU A 1 22 ? 1.597 -4.882 -0.104 1.00 0.00 22 GLU A O 13
ATOM 10481 N N . LYS A 1 23 ? 3.063 -4.402 -1.741 1.00 0.00 23 LYS A N 13
ATOM 10482 C CA . LYS A 1 23 ? 3.289 -3.034 -1.290 1.00 0.00 23 LYS A CA 13
ATOM 10483 C C . LYS A 1 23 ? 2.001 -2.219 -1.358 1.00 0.00 23 LYS A C 13
ATOM 10484 O O . LYS A 1 23 ? 1.248 -2.309 -2.328 1.00 0.00 23 LYS A O 13
ATOM 10503 N N . LEU A 1 24 ? 1.755 -1.423 -0.323 1.00 0.00 24 LEU A N 13
ATOM 10504 C CA . LEU A 1 24 ? 0.559 -0.590 -0.267 1.00 0.00 24 LEU A CA 13
ATOM 10505 C C . LEU A 1 24 ? 0.816 0.776 -0.896 1.00 0.00 24 LEU A C 13
ATOM 10506 O O . LEU A 1 24 ? 1.450 1.641 -0.289 1.00 0.00 24 LEU A O 13
ATOM 10522 N N . LEU A 1 25 ? 0.320 0.963 -2.113 1.00 0.00 25 LEU A N 13
ATOM 10523 C CA . LEU A 1 25 ? 0.494 2.225 -2.825 1.00 0.00 25 LEU A CA 13
ATOM 10524 C C . LEU A 1 25 ? -0.854 2.882 -3.106 1.00 0.00 25 LEU A C 13
ATOM 10525 O O . LEU A 1 25 ? -0.917 4.001 -3.618 1.00 0.00 25 LEU A O 13
ATOM 10541 N N . LEU A 1 26 ? -1.930 2.180 -2.768 1.00 0.00 26 LEU A N 13
ATOM 10542 C CA . LEU A 1 26 ? -3.278 2.695 -2.983 1.00 0.00 26 LEU A CA 13
ATOM 10543 C C . LEU A 1 26 ? -3.919 3.109 -1.662 1.00 0.00 26 LEU A C 13
ATOM 10544 O O . LEU A 1 26 ? -3.468 2.709 -0.589 1.00 0.00 26 LEU A O 13
ATOM 10560 N N . PHE A 1 27 ? -4.975 3.911 -1.749 1.00 0.00 27 PHE A N 13
ATOM 10561 C CA . PHE A 1 27 ? -5.680 4.379 -0.561 1.00 0.00 27 PHE A CA 13
ATOM 10562 C C . PHE A 1 27 ? -7.188 4.215 -0.723 1.00 0.00 27 PHE A C 13
ATOM 10563 O O . PHE A 1 27 ? -7.816 4.903 -1.528 1.00 0.00 27 PHE A O 13
ATOM 10580 N N . CYS A 1 28 ? -7.763 3.297 0.047 1.00 0.00 28 CYS A N 13
ATOM 10581 C CA . CYS A 1 28 ? -9.197 3.040 -0.011 1.00 0.00 28 CYS A CA 13
ATOM 10582 C C . CYS A 1 28 ? -9.982 4.191 0.612 1.00 0.00 28 CYS A C 13
ATOM 10583 O O . CYS A 1 28 ? -9.591 4.733 1.646 1.00 0.00 28 CYS A O 13
ATOM 10590 N N . GLN A 1 29 ? -11.090 4.557 -0.024 1.00 0.00 29 GLN A N 13
ATOM 10591 C CA . GLN A 1 29 ? -11.929 5.643 0.468 1.00 0.00 29 GLN A CA 13
ATOM 10592 C C . GLN A 1 29 ? -13.030 5.111 1.379 1.00 0.00 29 GLN A C 13
ATOM 10593 O O . GLN A 1 29 ? -13.351 5.718 2.400 1.00 0.00 29 GLN A O 13
ATOM 10607 N N . GLU A 1 30 ? -13.605 3.973 1.001 1.00 0.00 30 GLU A N 13
ATOM 10608 C CA . GLU A 1 30 ? -14.672 3.361 1.784 1.00 0.00 30 GLU A CA 13
ATOM 10609 C C . GLU A 1 30 ? -14.191 3.028 3.193 1.00 0.00 30 GLU A C 13
ATOM 10610 O O . GLU A 1 30 ? -14.931 3.178 4.165 1.00 0.00 30 GLU A O 13
ATOM 10622 N N . ASP A 1 31 ? -12.946 2.574 3.294 1.00 0.00 31 ASP A N 13
ATOM 10623 C CA . ASP A 1 31 ? -12.364 2.219 4.584 1.00 0.00 31 ASP A CA 13
ATOM 10624 C C . ASP A 1 31 ? -11.375 3.285 5.045 1.00 0.00 31 ASP A C 13
ATOM 10625 O O . ASP A 1 31 ? -11.114 3.430 6.238 1.00 0.00 31 ASP A O 13
ATOM 10634 N N . GLY A 1 32 ? -10.826 4.029 4.089 1.00 0.00 32 GLY A N 13
ATOM 10635 C CA . GLY A 1 32 ? -9.870 5.070 4.417 1.00 0.00 32 GLY A CA 13
ATOM 10636 C C . GLY A 1 32 ? -8.530 4.512 4.852 1.00 0.00 32 GLY A C 13
ATOM 10637 O O . GLY A 1 32 ? -7.817 5.132 5.641 1.00 0.00 32 GLY A O 13
ATOM 10641 N N . LYS A 1 33 ? -8.186 3.336 4.338 1.00 0.00 33 LYS A N 13
ATOM 10642 C CA . LYS A 1 33 ? -6.922 2.692 4.677 1.00 0.00 33 LYS A CA 13
ATOM 10643 C C . LYS A 1 33 ? -6.195 2.225 3.421 1.00 0.00 33 LYS A C 13
ATOM 10644 O O . LYS A 1 33 ? -6.823 1.858 2.428 1.00 0.00 33 LYS A O 13
ATOM 10663 N N . VAL A 1 34 ? -4.866 2.240 3.471 1.00 0.00 34 VAL A N 13
ATOM 10664 C CA . VAL A 1 34 ? -4.053 1.815 2.338 1.00 0.00 34 VAL A CA 13
ATOM 10665 C C . VAL A 1 34 ? -4.145 0.308 2.130 1.00 0.00 34 VAL A C 13
ATOM 10666 O O . VAL A 1 34 ? -3.945 -0.471 3.063 1.00 0.00 34 VAL A O 13
ATOM 10679 N N . ILE A 1 35 ? -4.449 -0.097 0.901 1.00 0.00 35 ILE A N 13
ATOM 10680 C CA . ILE A 1 35 ? -4.566 -1.512 0.571 1.00 0.00 35 ILE A CA 13
ATOM 10681 C C . ILE A 1 35 ? -3.743 -1.857 -0.666 1.00 0.00 35 ILE A C 13
ATOM 10682 O O . ILE A 1 35 ? -3.436 -0.989 -1.483 1.00 0.00 35 ILE A O 13
ATOM 10698 N N . CYS A 1 36 ? -3.390 -3.131 -0.798 1.00 0.00 36 CYS A N 13
ATOM 10699 C CA . CYS A 1 36 ? -2.604 -3.593 -1.936 1.00 0.00 36 CYS A CA 13
ATOM 10700 C C . CYS A 1 36 ? -3.509 -4.149 -3.032 1.00 0.00 36 CYS A C 13
ATOM 10701 O O . CYS A 1 36 ? -4.731 -4.173 -2.889 1.00 0.00 36 CYS A O 13
ATOM 10708 N N . TRP A 1 37 ? -2.899 -4.594 -4.125 1.00 0.00 37 TRP A N 13
ATOM 10709 C CA . TRP A 1 37 ? -3.649 -5.149 -5.246 1.00 0.00 37 TRP A CA 13
ATOM 10710 C C . TRP A 1 37 ? -4.588 -6.256 -4.778 1.00 0.00 37 TRP A C 13
ATOM 10711 O O . TRP A 1 37 ? -5.801 -6.180 -4.977 1.00 0.00 37 TRP A O 13
ATOM 10732 N N . LEU A 1 38 ? -4.020 -7.283 -4.154 1.00 0.00 38 LEU A N 13
ATOM 10733 C CA . LEU A 1 38 ? -4.808 -8.406 -3.657 1.00 0.00 38 LEU A CA 13
ATOM 10734 C C . LEU A 1 38 ? -6.021 -7.916 -2.874 1.00 0.00 38 LEU A C 13
ATOM 10735 O O . LEU A 1 38 ? -7.111 -8.478 -2.981 1.00 0.00 38 LEU A O 13
ATOM 10751 N N . CYS A 1 39 ? -5.825 -6.862 -2.087 1.00 0.00 39 CYS A N 13
ATOM 10752 C CA . CYS A 1 39 ? -6.903 -6.294 -1.287 1.00 0.00 39 CYS A CA 13
ATOM 10753 C C . CYS A 1 39 ? -7.925 -5.589 -2.173 1.00 0.00 39 CYS A C 13
ATOM 10754 O O . CYS A 1 39 ? -9.113 -5.911 -2.145 1.00 0.00 39 CYS A O 13
ATOM 10761 N N . GLU A 1 40 ? -7.454 -4.626 -2.959 1.00 0.00 40 GLU A N 13
ATOM 10762 C CA . GLU A 1 40 ? -8.328 -3.875 -3.853 1.00 0.00 40 GLU A CA 13
ATOM 10763 C C . GLU A 1 40 ? -9.226 -4.814 -4.652 1.00 0.00 40 GLU A C 13
ATOM 10764 O O . GLU A 1 40 ? -10.313 -4.432 -5.086 1.00 0.00 40 GLU A O 13
ATOM 10776 N N . ARG A 1 41 ? -8.763 -6.046 -4.843 1.00 0.00 41 ARG A N 13
ATOM 10777 C CA . ARG A 1 41 ? -9.523 -7.040 -5.591 1.00 0.00 41 ARG A CA 13
ATOM 10778 C C . ARG A 1 41 ? -10.248 -7.994 -4.646 1.00 0.00 41 ARG A C 13
ATOM 10779 O O . ARG A 1 41 ? -11.164 -8.709 -5.053 1.00 0.00 41 ARG A O 13
ATOM 10800 N N . SER A 1 42 ? -9.832 -7.999 -3.384 1.00 0.00 42 SER A N 13
ATOM 10801 C CA . SER A 1 42 ? -10.439 -8.868 -2.383 1.00 0.00 42 SER A CA 13
ATOM 10802 C C . SER A 1 42 ? -11.929 -8.575 -2.240 1.00 0.00 42 SER A C 13
ATOM 10803 O O . SER A 1 42 ? -12.368 -7.438 -2.411 1.00 0.00 42 SER A O 13
ATOM 10811 N N . GLN A 1 43 ? -12.702 -9.610 -1.927 1.00 0.00 43 GLN A N 13
ATOM 10812 C CA . GLN A 1 43 ? -14.143 -9.465 -1.763 1.00 0.00 43 GLN A CA 13
ATOM 10813 C C . GLN A 1 43 ? -14.467 -8.418 -0.702 1.00 0.00 43 GLN A C 13
ATOM 10814 O O . GLN A 1 43 ? -15.564 -7.861 -0.682 1.00 0.00 43 GLN A O 13
ATOM 10828 N N . GLU A 1 44 ? -13.506 -8.158 0.179 1.00 0.00 44 GLU A N 13
ATOM 10829 C CA . GLU A 1 44 ? -13.691 -7.179 1.243 1.00 0.00 44 GLU A CA 13
ATOM 10830 C C . GLU A 1 44 ? -13.652 -5.757 0.689 1.00 0.00 44 GLU A C 13
ATOM 10831 O O . GLU A 1 44 ? -14.517 -4.936 0.994 1.00 0.00 44 GLU A O 13
ATOM 10843 N N . HIS A 1 45 ? -12.642 -5.475 -0.128 1.00 0.00 45 HIS A N 13
ATOM 10844 C CA . HIS A 1 45 ? -12.490 -4.153 -0.726 1.00 0.00 45 HIS A CA 13
ATOM 10845 C C . HIS A 1 45 ? -12.980 -4.151 -2.171 1.00 0.00 45 HIS A C 13
ATOM 10846 O O . HIS A 1 45 ? -12.646 -3.256 -2.948 1.00 0.00 45 HIS A O 13
ATOM 10860 N N . ARG A 1 46 ? -13.772 -5.158 -2.524 1.00 0.00 46 ARG A N 13
ATOM 10861 C CA . ARG A 1 46 ? -14.306 -5.273 -3.876 1.00 0.00 46 ARG A CA 13
ATOM 10862 C C . ARG A 1 46 ? -15.172 -4.065 -4.222 1.00 0.00 46 ARG A C 13
ATOM 10863 O O . ARG A 1 46 ? -16.077 -3.702 -3.472 1.00 0.00 46 ARG A O 13
ATOM 10884 N N . GLY A 1 47 ? -14.887 -3.447 -5.364 1.00 0.00 47 GLY A N 13
ATOM 10885 C CA . GLY A 1 47 ? -15.648 -2.287 -5.790 1.00 0.00 47 GLY A CA 13
ATOM 10886 C C . GLY A 1 47 ? -15.174 -1.008 -5.130 1.00 0.00 47 GLY A C 13
ATOM 10887 O O . GLY A 1 47 ? -15.434 0.089 -5.626 1.00 0.00 47 GLY A O 13
ATOM 10891 N N . HIS A 1 48 ? -14.477 -1.147 -4.006 1.00 0.00 48 HIS A N 13
ATOM 10892 C CA . HIS A 1 48 ? -13.966 0.007 -3.276 1.00 0.00 48 HIS A CA 13
ATOM 10893 C C . HIS A 1 48 ? -12.972 0.792 -4.127 1.00 0.00 48 HIS A C 13
ATOM 10894 O O . HIS A 1 48 ? -12.031 0.224 -4.683 1.00 0.00 48 HIS A O 13
ATOM 10908 N N . HIS A 1 49 ? -13.187 2.100 -4.224 1.00 0.00 49 HIS A N 13
ATOM 10909 C CA . HIS A 1 49 ? -12.310 2.963 -5.008 1.00 0.00 49 HIS A CA 13
ATOM 10910 C C . HIS A 1 49 ? -11.074 3.355 -4.204 1.00 0.00 49 HIS A C 13
ATOM 10911 O O . HIS A 1 49 ? -11.179 3.807 -3.063 1.00 0.00 49 HIS A O 13
ATOM 10926 N N . THR A 1 50 ? -9.901 3.177 -4.805 1.00 0.00 50 THR A N 13
ATOM 10927 C CA . THR A 1 50 ? -8.645 3.510 -4.145 1.00 0.00 50 THR A CA 13
ATOM 10928 C C . THR A 1 50 ? -7.839 4.509 -4.968 1.00 0.00 50 THR A C 13
ATOM 10929 O O . THR A 1 50 ? -8.022 4.619 -6.180 1.00 0.00 50 THR A O 13
ATOM 10940 N N . PHE A 1 51 ? -6.947 5.233 -4.302 1.00 0.00 51 PHE A N 13
ATOM 10941 C CA . PHE A 1 51 ? -6.112 6.224 -4.972 1.00 0.00 51 PHE A CA 13
ATOM 10942 C C . PHE A 1 51 ? -4.642 6.027 -4.616 1.00 0.00 51 PHE A C 13
ATOM 10943 O O . PHE A 1 51 ? -4.295 5.608 -3.511 1.00 0.00 51 PHE A O 13
ATOM 10960 N N . PRO A 1 52 ? -3.755 6.336 -5.574 1.00 0.00 52 PRO A N 13
ATOM 10961 C CA . PRO A 1 52 ? -2.308 6.201 -5.385 1.00 0.00 52 PRO A CA 13
ATOM 10962 C C . PRO A 1 52 ? -1.753 7.228 -4.404 1.00 0.00 52 PRO A C 13
ATOM 10963 O O . PRO A 1 52 ? -1.194 8.249 -4.806 1.00 0.00 52 PRO A O 13
ATOM 10974 N N . THR A 1 53 ? -1.909 6.951 -3.113 1.00 0.00 53 THR A N 13
ATOM 10975 C CA . THR A 1 53 ? -1.425 7.850 -2.074 1.00 0.00 53 THR A CA 13
ATOM 10976 C C . THR A 1 53 ? 0.096 7.945 -2.094 1.00 0.00 53 THR A C 13
ATOM 10977 O O . THR A 1 53 ? 0.667 8.992 -1.788 1.00 0.00 53 THR A O 13
ATOM 10988 N N . SER A 1 54 ? 0.749 6.845 -2.458 1.00 0.00 54 SER A N 13
ATOM 10989 C CA . SER A 1 54 ? 2.205 6.804 -2.516 1.00 0.00 54 SER A CA 13
ATOM 10990 C C . SER A 1 54 ? 2.704 7.159 -3.913 1.00 0.00 54 SER A C 13
ATOM 10991 O O . SER A 1 54 ? 3.505 8.077 -4.084 1.00 0.00 54 SER A O 13
ATOM 10999 N N . GLY A 1 55 ? 2.223 6.423 -4.911 1.00 0.00 55 GLY A N 13
ATOM 11000 C CA . GLY A 1 55 ? 2.631 6.674 -6.281 1.00 0.00 55 GLY A CA 13
ATOM 11001 C C . GLY A 1 55 ? 2.772 5.398 -7.087 1.00 0.00 55 GLY A C 13
ATOM 11002 O O . GLY A 1 55 ? 3.325 4.402 -6.621 1.00 0.00 55 GLY A O 13
ATOM 11006 N N . PRO A 1 56 ? 2.262 5.418 -8.327 1.00 0.00 56 PRO A N 13
ATOM 11007 C CA . PRO A 1 56 ? 2.321 4.261 -9.226 1.00 0.00 56 PRO A CA 13
ATOM 11008 C C . PRO A 1 56 ? 3.738 3.973 -9.708 1.00 0.00 56 PRO A C 13
ATOM 11009 O O . PRO A 1 56 ? 4.345 4.788 -10.402 1.00 0.00 56 PRO A O 13
ATOM 11020 N N . SER A 1 57 ? 4.260 2.808 -9.336 1.00 0.00 57 SER A N 13
ATOM 11021 C CA . SER A 1 57 ? 5.608 2.415 -9.728 1.00 0.00 57 SER A CA 13
ATOM 11022 C C . SER A 1 57 ? 5.590 1.662 -11.055 1.00 0.00 57 SER A C 13
ATOM 11023 O O . SER A 1 57 ? 6.191 2.097 -12.037 1.00 0.00 57 SER A O 13
ATOM 11031 N N . SER A 1 58 ? 4.896 0.528 -11.075 1.00 0.00 58 SER A N 13
ATOM 11032 C CA . SER A 1 58 ? 4.801 -0.289 -12.279 1.00 0.00 58 SER A CA 13
ATOM 11033 C C . SER A 1 58 ? 3.502 -0.005 -13.028 1.00 0.00 58 SER A C 13
ATOM 11034 O O . SER A 1 58 ? 3.516 0.353 -14.205 1.00 0.00 58 SER A O 13
ATOM 11042 N N . GLY A 1 59 ? 2.379 -0.169 -12.334 1.00 0.00 59 GLY A N 13
ATOM 11043 C CA . GLY A 1 59 ? 1.087 0.073 -12.948 1.00 0.00 59 GLY A CA 13
ATOM 11044 C C . GLY A 1 59 ? 0.558 1.464 -12.657 1.00 0.00 59 GLY A C 13
ATOM 11045 O O . GLY A 1 59 ? -0.599 1.593 -12.260 1.00 0.00 59 GLY A O 13
ATOM 11051 N N . GLY A 1 1 ? -5.229 -18.723 -1.970 1.00 0.00 1 GLY A N 14
ATOM 11052 C CA . GLY A 1 1 ? -4.012 -18.313 -2.646 1.00 0.00 1 GLY A CA 14
ATOM 11053 C C . GLY A 1 1 ? -2.771 -18.926 -2.028 1.00 0.00 1 GLY A C 14
ATOM 11054 O O . GLY A 1 1 ? -2.743 -20.119 -1.727 1.00 0.00 1 GLY A O 14
ATOM 11058 N N . SER A 1 2 ? -1.740 -18.108 -1.839 1.00 0.00 2 SER A N 14
ATOM 11059 C CA . SER A 1 2 ? -0.488 -18.578 -1.258 1.00 0.00 2 SER A CA 14
ATOM 11060 C C . SER A 1 2 ? -0.293 -18.010 0.144 1.00 0.00 2 SER A C 14
ATOM 11061 O O . SER A 1 2 ? -0.662 -16.868 0.420 1.00 0.00 2 SER A O 14
ATOM 11069 N N . SER A 1 3 ? 0.290 -18.815 1.026 1.00 0.00 3 SER A N 14
ATOM 11070 C CA . SER A 1 3 ? 0.532 -18.395 2.402 1.00 0.00 3 SER A CA 14
ATOM 11071 C C . SER A 1 3 ? 1.953 -18.743 2.834 1.00 0.00 3 SER A C 14
ATOM 11072 O O . SER A 1 3 ? 2.675 -19.444 2.127 1.00 0.00 3 SER A O 14
ATOM 11080 N N . GLY A 1 4 ? 2.347 -18.248 4.004 1.00 0.00 4 GLY A N 14
ATOM 11081 C CA . GLY A 1 4 ? 3.679 -18.517 4.512 1.00 0.00 4 GLY A CA 14
ATOM 11082 C C . GLY A 1 4 ? 3.926 -17.872 5.861 1.00 0.00 4 GLY A C 14
ATOM 11083 O O . GLY A 1 4 ? 3.012 -17.753 6.677 1.00 0.00 4 GLY A O 14
ATOM 11087 N N . SER A 1 5 ? 5.166 -17.456 6.099 1.00 0.00 5 SER A N 14
ATOM 11088 C CA . SER A 1 5 ? 5.532 -16.825 7.362 1.00 0.00 5 SER A CA 14
ATOM 11089 C C . SER A 1 5 ? 5.702 -15.319 7.187 1.00 0.00 5 SER A C 14
ATOM 11090 O O . SER A 1 5 ? 5.647 -14.802 6.071 1.00 0.00 5 SER A O 14
ATOM 11098 N N . SER A 1 6 ? 5.908 -14.620 8.299 1.00 0.00 6 SER A N 14
ATOM 11099 C CA . SER A 1 6 ? 6.082 -13.172 8.271 1.00 0.00 6 SER A CA 14
ATOM 11100 C C . SER A 1 6 ? 7.185 -12.739 9.232 1.00 0.00 6 SER A C 14
ATOM 11101 O O . SER A 1 6 ? 7.289 -13.250 10.346 1.00 0.00 6 SER A O 14
ATOM 11109 N N . GLY A 1 7 ? 8.007 -11.792 8.790 1.00 0.00 7 GLY A N 14
ATOM 11110 C CA . GLY A 1 7 ? 9.092 -11.305 9.622 1.00 0.00 7 GLY A CA 14
ATOM 11111 C C . GLY A 1 7 ? 10.436 -11.879 9.217 1.00 0.00 7 GLY A C 14
ATOM 11112 O O . GLY A 1 7 ? 10.924 -12.827 9.833 1.00 0.00 7 GLY A O 14
ATOM 11116 N N . SER A 1 8 ? 11.034 -11.306 8.178 1.00 0.00 8 SER A N 14
ATOM 11117 C CA . SER A 1 8 ? 12.326 -11.770 7.688 1.00 0.00 8 SER A CA 14
ATOM 11118 C C . SER A 1 8 ? 13.357 -10.646 7.728 1.00 0.00 8 SER A C 14
ATOM 11119 O O . SER A 1 8 ? 13.121 -9.535 7.252 1.00 0.00 8 SER A O 14
ATOM 11127 N N . PRO A 1 9 ? 14.530 -10.940 8.309 1.00 0.00 9 PRO A N 14
ATOM 11128 C CA . PRO A 1 9 ? 15.622 -9.969 8.425 1.00 0.00 9 PRO A CA 14
ATOM 11129 C C . PRO A 1 9 ? 16.259 -9.649 7.077 1.00 0.00 9 PRO A C 14
ATOM 11130 O O . PRO A 1 9 ? 17.151 -8.807 6.986 1.00 0.00 9 PRO A O 14
ATOM 11141 N N . GLU A 1 10 ? 15.794 -10.327 6.032 1.00 0.00 10 GLU A N 14
ATOM 11142 C CA . GLU A 1 10 ? 16.320 -10.115 4.689 1.00 0.00 10 GLU A CA 14
ATOM 11143 C C . GLU A 1 10 ? 15.222 -9.631 3.745 1.00 0.00 10 GLU A C 14
ATOM 11144 O O . GLU A 1 10 ? 14.375 -10.410 3.310 1.00 0.00 10 GLU A O 14
ATOM 11156 N N . GLY A 1 11 ? 15.245 -8.339 3.433 1.00 0.00 11 GLY A N 14
ATOM 11157 C CA . GLY A 1 11 ? 14.247 -7.773 2.544 1.00 0.00 11 GLY A CA 14
ATOM 11158 C C . GLY A 1 11 ? 13.900 -6.341 2.898 1.00 0.00 11 GLY A C 14
ATOM 11159 O O . GLY A 1 11 ? 14.155 -5.893 4.016 1.00 0.00 11 GLY A O 14
ATOM 11163 N N . GLN A 1 12 ? 13.320 -5.620 1.944 1.00 0.00 12 GLN A N 14
ATOM 11164 C CA . GLN A 1 12 ? 12.940 -4.229 2.161 1.00 0.00 12 GLN A CA 14
ATOM 11165 C C . GLN A 1 12 ? 11.452 -4.114 2.476 1.00 0.00 12 GLN A C 14
ATOM 11166 O O . GLN A 1 12 ? 10.610 -4.184 1.581 1.00 0.00 12 GLN A O 14
ATOM 11180 N N . LYS A 1 13 ? 11.135 -3.936 3.754 1.00 0.00 13 LYS A N 14
ATOM 11181 C CA . LYS A 1 13 ? 9.749 -3.809 4.188 1.00 0.00 13 LYS A CA 14
ATOM 11182 C C . LYS A 1 13 ? 9.255 -2.376 4.021 1.00 0.00 13 LYS A C 14
ATOM 11183 O O . LYS A 1 13 ? 9.703 -1.468 4.721 1.00 0.00 13 LYS A O 14
ATOM 11202 N N . VAL A 1 14 ? 8.328 -2.179 3.088 1.00 0.00 14 VAL A N 14
ATOM 11203 C CA . VAL A 1 14 ? 7.771 -0.857 2.831 1.00 0.00 14 VAL A CA 14
ATOM 11204 C C . VAL A 1 14 ? 6.261 -0.925 2.634 1.00 0.00 14 VAL A C 14
ATOM 11205 O O . VAL A 1 14 ? 5.780 -1.312 1.569 1.00 0.00 14 VAL A O 14
ATOM 11218 N N . ASP A 1 15 ? 5.518 -0.547 3.668 1.00 0.00 15 ASP A N 14
ATOM 11219 C CA . ASP A 1 15 ? 4.061 -0.564 3.610 1.00 0.00 15 ASP A CA 14
ATOM 11220 C C . ASP A 1 15 ? 3.557 -1.863 2.990 1.00 0.00 15 ASP A C 14
ATOM 11221 O O . ASP A 1 15 ? 2.530 -1.882 2.310 1.00 0.00 15 ASP A O 14
ATOM 11230 N N . HIS A 1 16 ? 4.286 -2.948 3.228 1.00 0.00 16 HIS A N 14
ATOM 11231 C CA . HIS A 1 16 ? 3.913 -4.253 2.693 1.00 0.00 16 HIS A CA 14
ATOM 11232 C C . HIS A 1 16 ? 2.741 -4.844 3.470 1.00 0.00 16 HIS A C 14
ATOM 11233 O O . HIS A 1 16 ? 2.776 -4.928 4.698 1.00 0.00 16 HIS A O 14
ATOM 11248 N N . CYS A 1 17 ? 1.703 -5.252 2.747 1.00 0.00 17 CYS A N 14
ATOM 11249 C CA . CYS A 1 17 ? 0.520 -5.834 3.368 1.00 0.00 17 CYS A CA 14
ATOM 11250 C C . CYS A 1 17 ? 0.891 -7.049 4.214 1.00 0.00 17 CYS A C 14
ATOM 11251 O O . CYS A 1 17 ? 1.513 -7.992 3.726 1.00 0.00 17 CYS A O 14
ATOM 11258 N N . ALA A 1 18 ? 0.505 -7.017 5.486 1.00 0.00 18 ALA A N 14
ATOM 11259 C CA . ALA A 1 18 ? 0.795 -8.115 6.400 1.00 0.00 18 ALA A CA 14
ATOM 11260 C C . ALA A 1 18 ? -0.077 -9.328 6.095 1.00 0.00 18 ALA A C 14
ATOM 11261 O O . ALA A 1 18 ? -0.017 -10.339 6.794 1.00 0.00 18 ALA A O 14
ATOM 11268 N N . ARG A 1 19 ? -0.888 -9.220 5.047 1.00 0.00 19 ARG A N 14
ATOM 11269 C CA . ARG A 1 19 ? -1.774 -10.307 4.651 1.00 0.00 19 ARG A CA 14
ATOM 11270 C C . ARG A 1 19 ? -1.352 -10.890 3.305 1.00 0.00 19 ARG A C 14
ATOM 11271 O O . ARG A 1 19 ? -1.421 -12.101 3.092 1.00 0.00 19 ARG A O 14
ATOM 11292 N N . HIS A 1 20 ? -0.916 -10.020 2.400 1.00 0.00 20 HIS A N 14
ATOM 11293 C CA . HIS A 1 20 ? -0.483 -10.447 1.075 1.00 0.00 20 HIS A CA 14
ATOM 11294 C C . HIS A 1 20 ? 0.989 -10.114 0.850 1.00 0.00 20 HIS A C 14
ATOM 11295 O O . HIS A 1 20 ? 1.672 -10.771 0.065 1.00 0.00 20 HIS A O 14
ATOM 11309 N N . GLY A 1 21 ? 1.471 -9.087 1.544 1.00 0.00 21 GLY A N 14
ATOM 11310 C CA . GLY A 1 21 ? 2.859 -8.684 1.405 1.00 0.00 21 GLY A CA 14
ATOM 11311 C C . GLY A 1 21 ? 3.060 -7.675 0.292 1.00 0.00 21 GLY A C 14
ATOM 11312 O O . GLY A 1 21 ? 4.111 -7.040 0.205 1.00 0.00 21 GLY A O 14
ATOM 11316 N N . GLU A 1 22 ? 2.052 -7.528 -0.562 1.00 0.00 22 GLU A N 14
ATOM 11317 C CA . GLU A 1 22 ? 2.126 -6.591 -1.676 1.00 0.00 22 GLU A CA 14
ATOM 11318 C C . GLU A 1 22 ? 2.270 -5.158 -1.173 1.00 0.00 22 GLU A C 14
ATOM 11319 O O . GLU A 1 22 ? 1.636 -4.764 -0.193 1.00 0.00 22 GLU A O 14
ATOM 11331 N N . LYS A 1 23 ? 3.110 -4.381 -1.849 1.00 0.00 23 LYS A N 14
ATOM 11332 C CA . LYS A 1 23 ? 3.339 -2.991 -1.473 1.00 0.00 23 LYS A CA 14
ATOM 11333 C C . LYS A 1 23 ? 2.042 -2.190 -1.537 1.00 0.00 23 LYS A C 14
ATOM 11334 O O . LYS A 1 23 ? 1.368 -2.162 -2.567 1.00 0.00 23 LYS A O 14
ATOM 11353 N N . LEU A 1 24 ? 1.700 -1.537 -0.431 1.00 0.00 24 LEU A N 14
ATOM 11354 C CA . LEU A 1 24 ? 0.485 -0.733 -0.363 1.00 0.00 24 LEU A CA 14
ATOM 11355 C C . LEU A 1 24 ? 0.696 0.630 -1.015 1.00 0.00 24 LEU A C 14
ATOM 11356 O O . LEU A 1 24 ? 1.303 1.525 -0.425 1.00 0.00 24 LEU A O 14
ATOM 11372 N N . LEU A 1 25 ? 0.190 0.781 -2.234 1.00 0.00 25 LEU A N 14
ATOM 11373 C CA . LEU A 1 25 ? 0.321 2.036 -2.966 1.00 0.00 25 LEU A CA 14
ATOM 11374 C C . LEU A 1 25 ? -1.048 2.647 -3.247 1.00 0.00 25 LEU A C 14
ATOM 11375 O O . LEU A 1 25 ? -1.151 3.717 -3.850 1.00 0.00 25 LEU A O 14
ATOM 11391 N N . LEU A 1 26 ? -2.098 1.963 -2.806 1.00 0.00 26 LEU A N 14
ATOM 11392 C CA . LEU A 1 26 ? -3.462 2.440 -3.008 1.00 0.00 26 LEU A CA 14
ATOM 11393 C C . LEU A 1 26 ? -4.101 2.839 -1.682 1.00 0.00 26 LEU A C 14
ATOM 11394 O O . LEU A 1 26 ? -3.839 2.228 -0.645 1.00 0.00 26 LEU A O 14
ATOM 11410 N N . PHE A 1 27 ? -4.943 3.866 -1.722 1.00 0.00 27 PHE A N 14
ATOM 11411 C CA . PHE A 1 27 ? -5.621 4.347 -0.524 1.00 0.00 27 PHE A CA 14
ATOM 11412 C C . PHE A 1 27 ? -7.135 4.222 -0.669 1.00 0.00 27 PHE A C 14
ATOM 11413 O O . PHE A 1 27 ? -7.745 4.876 -1.516 1.00 0.00 27 PHE A O 14
ATOM 11430 N N . CYS A 1 28 ? -7.736 3.378 0.163 1.00 0.00 28 CYS A N 14
ATOM 11431 C CA . CYS A 1 28 ? -9.178 3.166 0.128 1.00 0.00 28 CYS A CA 14
ATOM 11432 C C . CYS A 1 28 ? -9.914 4.323 0.796 1.00 0.00 28 CYS A C 14
ATOM 11433 O O . CYS A 1 28 ? -9.517 4.792 1.862 1.00 0.00 28 CYS A O 14
ATOM 11440 N N . GLN A 1 29 ? -10.989 4.778 0.160 1.00 0.00 29 GLN A N 14
ATOM 11441 C CA . GLN A 1 29 ? -11.781 5.881 0.692 1.00 0.00 29 GLN A CA 14
ATOM 11442 C C . GLN A 1 29 ? -12.918 5.363 1.567 1.00 0.00 29 GLN A C 14
ATOM 11443 O O . GLN A 1 29 ? -13.236 5.951 2.600 1.00 0.00 29 GLN A O 14
ATOM 11457 N N . GLU A 1 30 ? -13.527 4.259 1.145 1.00 0.00 30 GLU A N 14
ATOM 11458 C CA . GLU A 1 30 ? -14.629 3.663 1.890 1.00 0.00 30 GLU A CA 14
ATOM 11459 C C . GLU A 1 30 ? -14.186 3.268 3.295 1.00 0.00 30 GLU A C 14
ATOM 11460 O O . GLU A 1 30 ? -14.932 3.426 4.261 1.00 0.00 30 GLU A O 14
ATOM 11472 N N . ASP A 1 31 ? -12.966 2.752 3.401 1.00 0.00 31 ASP A N 14
ATOM 11473 C CA . ASP A 1 31 ? -12.421 2.335 4.688 1.00 0.00 31 ASP A CA 14
ATOM 11474 C C . ASP A 1 31 ? -11.386 3.336 5.191 1.00 0.00 31 ASP A C 14
ATOM 11475 O O . ASP A 1 31 ? -11.097 3.399 6.385 1.00 0.00 31 ASP A O 14
ATOM 11484 N N . GLY A 1 32 ? -10.829 4.117 4.270 1.00 0.00 32 GLY A N 14
ATOM 11485 C CA . GLY A 1 32 ? -9.832 5.104 4.639 1.00 0.00 32 GLY A CA 14
ATOM 11486 C C . GLY A 1 32 ? -8.508 4.474 5.026 1.00 0.00 32 GLY A C 14
ATOM 11487 O O . GLY A 1 32 ? -7.770 5.017 5.848 1.00 0.00 32 GLY A O 14
ATOM 11491 N N . LYS A 1 33 ? -8.207 3.323 4.434 1.00 0.00 33 LYS A N 14
ATOM 11492 C CA . LYS A 1 33 ? -6.964 2.617 4.721 1.00 0.00 33 LYS A CA 14
ATOM 11493 C C . LYS A 1 33 ? -6.289 2.158 3.433 1.00 0.00 33 LYS A C 14
ATOM 11494 O O . LYS A 1 33 ? -6.957 1.850 2.446 1.00 0.00 33 LYS A O 14
ATOM 11513 N N . VAL A 1 34 ? -4.961 2.114 3.450 1.00 0.00 34 VAL A N 14
ATOM 11514 C CA . VAL A 1 34 ? -4.195 1.689 2.283 1.00 0.00 34 VAL A CA 14
ATOM 11515 C C . VAL A 1 34 ? -4.317 0.186 2.064 1.00 0.00 34 VAL A C 14
ATOM 11516 O O . VAL A 1 34 ? -4.173 -0.602 2.999 1.00 0.00 34 VAL A O 14
ATOM 11529 N N . ILE A 1 35 ? -4.581 -0.206 0.822 1.00 0.00 35 ILE A N 14
ATOM 11530 C CA . ILE A 1 35 ? -4.720 -1.616 0.479 1.00 0.00 35 ILE A CA 14
ATOM 11531 C C . ILE A 1 35 ? -3.903 -1.963 -0.761 1.00 0.00 35 ILE A C 14
ATOM 11532 O O . ILE A 1 35 ? -3.637 -1.105 -1.603 1.00 0.00 35 ILE A O 14
ATOM 11548 N N . CYS A 1 36 ? -3.509 -3.228 -0.868 1.00 0.00 36 CYS A N 14
ATOM 11549 C CA . CYS A 1 36 ? -2.723 -3.691 -2.005 1.00 0.00 36 CYS A CA 14
ATOM 11550 C C . CYS A 1 36 ? -3.616 -4.357 -3.048 1.00 0.00 36 CYS A C 14
ATOM 11551 O O . CYS A 1 36 ? -4.821 -4.507 -2.843 1.00 0.00 36 CYS A O 14
ATOM 11558 N N . TRP A 1 37 ? -3.017 -4.753 -4.165 1.00 0.00 37 TRP A N 14
ATOM 11559 C CA . TRP A 1 37 ? -3.757 -5.403 -5.240 1.00 0.00 37 TRP A CA 14
ATOM 11560 C C . TRP A 1 37 ? -4.646 -6.515 -4.694 1.00 0.00 37 TRP A C 14
ATOM 11561 O O . TRP A 1 37 ? -5.869 -6.476 -4.842 1.00 0.00 37 TRP A O 14
ATOM 11582 N N . LEU A 1 38 ? -4.027 -7.506 -4.061 1.00 0.00 38 LEU A N 14
ATOM 11583 C CA . LEU A 1 38 ? -4.763 -8.629 -3.492 1.00 0.00 38 LEU A CA 14
ATOM 11584 C C . LEU A 1 38 ? -5.988 -8.144 -2.724 1.00 0.00 38 LEU A C 14
ATOM 11585 O O . LEU A 1 38 ? -7.070 -8.722 -2.832 1.00 0.00 38 LEU A O 14
ATOM 11601 N N . CYS A 1 39 ? -5.812 -7.078 -1.952 1.00 0.00 39 CYS A N 14
ATOM 11602 C CA . CYS A 1 39 ? -6.903 -6.513 -1.167 1.00 0.00 39 CYS A CA 14
ATOM 11603 C C . CYS A 1 39 ? -7.964 -5.896 -2.075 1.00 0.00 39 CYS A C 14
ATOM 11604 O O . CYS A 1 39 ? -9.130 -6.286 -2.035 1.00 0.00 39 CYS A O 14
ATOM 11611 N N . GLU A 1 40 ? -7.548 -4.933 -2.891 1.00 0.00 40 GLU A N 14
ATOM 11612 C CA . GLU A 1 40 ? -8.463 -4.262 -3.808 1.00 0.00 40 GLU A CA 14
ATOM 11613 C C . GLU A 1 40 ? -9.309 -5.277 -4.571 1.00 0.00 40 GLU A C 14
ATOM 11614 O O . GLU A 1 40 ? -10.511 -5.087 -4.753 1.00 0.00 40 GLU A O 14
ATOM 11626 N N . ARG A 1 41 ? -8.671 -6.355 -5.016 1.00 0.00 41 ARG A N 14
ATOM 11627 C CA . ARG A 1 41 ? -9.363 -7.399 -5.762 1.00 0.00 41 ARG A CA 14
ATOM 11628 C C . ARG A 1 41 ? -10.170 -8.292 -4.824 1.00 0.00 41 ARG A C 14
ATOM 11629 O O . ARG A 1 41 ? -11.067 -9.015 -5.258 1.00 0.00 41 ARG A O 14
ATOM 11650 N N . SER A 1 42 ? -9.845 -8.237 -3.536 1.00 0.00 42 SER A N 14
ATOM 11651 C CA . SER A 1 42 ? -10.537 -9.044 -2.538 1.00 0.00 42 SER A CA 14
ATOM 11652 C C . SER A 1 42 ? -11.954 -8.527 -2.308 1.00 0.00 42 SER A C 14
ATOM 11653 O O . SER A 1 42 ? -12.172 -7.323 -2.175 1.00 0.00 42 SER A O 14
ATOM 11661 N N . GLN A 1 43 ? -12.912 -9.447 -2.264 1.00 0.00 43 GLN A N 14
ATOM 11662 C CA . GLN A 1 43 ? -14.308 -9.085 -2.051 1.00 0.00 43 GLN A CA 14
ATOM 11663 C C . GLN A 1 43 ? -14.450 -8.132 -0.869 1.00 0.00 43 GLN A C 14
ATOM 11664 O O . GLN A 1 43 ? -15.460 -7.443 -0.733 1.00 0.00 43 GLN A O 14
ATOM 11678 N N . GLU A 1 44 ? -13.430 -8.099 -0.017 1.00 0.00 44 GLU A N 14
ATOM 11679 C CA . GLU A 1 44 ? -13.442 -7.231 1.155 1.00 0.00 44 GLU A CA 14
ATOM 11680 C C . GLU A 1 44 ? -13.319 -5.766 0.748 1.00 0.00 44 GLU A C 14
ATOM 11681 O O . GLU A 1 44 ? -13.999 -4.898 1.296 1.00 0.00 44 GLU A O 14
ATOM 11693 N N . HIS A 1 45 ? -12.445 -5.497 -0.217 1.00 0.00 45 HIS A N 14
ATOM 11694 C CA . HIS A 1 45 ? -12.231 -4.137 -0.699 1.00 0.00 45 HIS A CA 14
ATOM 11695 C C . HIS A 1 45 ? -12.597 -4.020 -2.175 1.00 0.00 45 HIS A C 14
ATOM 11696 O O . HIS A 1 45 ? -12.193 -3.074 -2.851 1.00 0.00 45 HIS A O 14
ATOM 11710 N N . ARG A 1 46 ? -13.364 -4.986 -2.668 1.00 0.00 46 ARG A N 14
ATOM 11711 C CA . ARG A 1 46 ? -13.783 -4.992 -4.065 1.00 0.00 46 ARG A CA 14
ATOM 11712 C C . ARG A 1 46 ? -14.789 -3.877 -4.335 1.00 0.00 46 ARG A C 14
ATOM 11713 O O . ARG A 1 46 ? -15.679 -3.620 -3.525 1.00 0.00 46 ARG A O 14
ATOM 11734 N N . GLY A 1 47 ? -14.640 -3.217 -5.480 1.00 0.00 47 GLY A N 14
ATOM 11735 C CA . GLY A 1 47 ? -15.542 -2.138 -5.836 1.00 0.00 47 GLY A CA 14
ATOM 11736 C C . GLY A 1 47 ? -15.169 -0.827 -5.171 1.00 0.00 47 GLY A C 14
ATOM 11737 O O . GLY A 1 47 ? -15.519 0.247 -5.661 1.00 0.00 47 GLY A O 14
ATOM 11741 N N . HIS A 1 48 ? -14.458 -0.915 -4.051 1.00 0.00 48 HIS A N 14
ATOM 11742 C CA . HIS A 1 48 ? -14.039 0.273 -3.317 1.00 0.00 48 HIS A CA 14
ATOM 11743 C C . HIS A 1 48 ? -13.103 1.132 -4.163 1.00 0.00 48 HIS A C 14
ATOM 11744 O O . HIS A 1 48 ? -12.203 0.618 -4.827 1.00 0.00 48 HIS A O 14
ATOM 11758 N N . HIS A 1 49 ? -13.324 2.443 -4.134 1.00 0.00 49 HIS A N 14
ATOM 11759 C CA . HIS A 1 49 ? -12.501 3.373 -4.899 1.00 0.00 49 HIS A CA 14
ATOM 11760 C C . HIS A 1 49 ? -11.199 3.678 -4.163 1.00 0.00 49 HIS A C 14
ATOM 11761 O O . HIS A 1 49 ? -11.211 4.198 -3.047 1.00 0.00 49 HIS A O 14
ATOM 11776 N N . THR A 1 50 ? -10.077 3.350 -4.795 1.00 0.00 50 THR A N 14
ATOM 11777 C CA . THR A 1 50 ? -8.767 3.587 -4.200 1.00 0.00 50 THR A CA 14
ATOM 11778 C C . THR A 1 50 ? -7.936 4.533 -5.060 1.00 0.00 50 THR A C 14
ATOM 11779 O O . THR A 1 50 ? -8.071 4.557 -6.283 1.00 0.00 50 THR A O 14
ATOM 11790 N N . PHE A 1 51 ? -7.075 5.310 -4.412 1.00 0.00 51 PHE A N 14
ATOM 11791 C CA . PHE A 1 51 ? -6.221 6.259 -5.118 1.00 0.00 51 PHE A CA 14
ATOM 11792 C C . PHE A 1 51 ? -4.756 6.055 -4.742 1.00 0.00 51 PHE A C 14
ATOM 11793 O O . PHE A 1 51 ? -4.424 5.670 -3.621 1.00 0.00 51 PHE A O 14
ATOM 11810 N N . PRO A 1 52 ? -3.857 6.321 -5.702 1.00 0.00 52 PRO A N 14
ATOM 11811 C CA . PRO A 1 52 ? -2.413 6.174 -5.496 1.00 0.00 52 PRO A CA 14
ATOM 11812 C C . PRO A 1 52 ? -1.853 7.226 -4.545 1.00 0.00 52 PRO A C 14
ATOM 11813 O O . PRO A 1 52 ? -1.275 8.224 -4.976 1.00 0.00 52 PRO A O 14
ATOM 11824 N N . THR A 1 53 ? -2.029 6.997 -3.247 1.00 0.00 53 THR A N 14
ATOM 11825 C CA . THR A 1 53 ? -1.542 7.926 -2.234 1.00 0.00 53 THR A CA 14
ATOM 11826 C C . THR A 1 53 ? -0.020 8.013 -2.255 1.00 0.00 53 THR A C 14
ATOM 11827 O O . THR A 1 53 ? 0.553 9.082 -2.043 1.00 0.00 53 THR A O 14
ATOM 11838 N N . SER A 1 54 ? 0.630 6.882 -2.511 1.00 0.00 54 SER A N 14
ATOM 11839 C CA . SER A 1 54 ? 2.086 6.831 -2.556 1.00 0.00 54 SER A CA 14
ATOM 11840 C C . SER A 1 54 ? 2.562 5.833 -3.608 1.00 0.00 54 SER A C 14
ATOM 11841 O O . SER A 1 54 ? 2.343 4.629 -3.482 1.00 0.00 54 SER A O 14
ATOM 11849 N N . GLY A 1 55 ? 3.216 6.345 -4.647 1.00 0.00 55 GLY A N 14
ATOM 11850 C CA . GLY A 1 55 ? 3.713 5.486 -5.706 1.00 0.00 55 GLY A CA 14
ATOM 11851 C C . GLY A 1 55 ? 4.792 6.154 -6.535 1.00 0.00 55 GLY A C 14
ATOM 11852 O O . GLY A 1 55 ? 4.795 7.371 -6.725 1.00 0.00 55 GLY A O 14
ATOM 11856 N N . PRO A 1 56 ? 5.736 5.349 -7.045 1.00 0.00 56 PRO A N 14
ATOM 11857 C CA . PRO A 1 56 ? 6.843 5.848 -7.866 1.00 0.00 56 PRO A CA 14
ATOM 11858 C C . PRO A 1 56 ? 6.378 6.331 -9.235 1.00 0.00 56 PRO A C 14
ATOM 11859 O O . PRO A 1 56 ? 6.711 7.438 -9.659 1.00 0.00 56 PRO A O 14
ATOM 11870 N N . SER A 1 57 ? 5.607 5.495 -9.922 1.00 0.00 57 SER A N 14
ATOM 11871 C CA . SER A 1 57 ? 5.099 5.836 -11.245 1.00 0.00 57 SER A CA 14
ATOM 11872 C C . SER A 1 57 ? 3.586 6.037 -11.212 1.00 0.00 57 SER A C 14
ATOM 11873 O O . SER A 1 57 ? 2.864 5.284 -10.559 1.00 0.00 57 SER A O 14
ATOM 11881 N N . SER A 1 58 ? 3.115 7.058 -11.920 1.00 0.00 58 SER A N 14
ATOM 11882 C CA . SER A 1 58 ? 1.689 7.361 -11.969 1.00 0.00 58 SER A CA 14
ATOM 11883 C C . SER A 1 58 ? 0.967 6.422 -12.930 1.00 0.00 58 SER A C 14
ATOM 11884 O O . SER A 1 58 ? -0.093 5.884 -12.612 1.00 0.00 58 SER A O 14
ATOM 11892 N N . GLY A 1 59 ? 1.550 6.229 -14.110 1.00 0.00 59 GLY A N 14
ATOM 11893 C CA . GLY A 1 59 ? 0.949 5.355 -15.101 1.00 0.00 59 GLY A CA 14
ATOM 11894 C C . GLY A 1 59 ? 1.966 4.450 -15.768 1.00 0.00 59 GLY A C 14
ATOM 11895 O O . GLY A 1 59 ? 3.159 4.741 -15.705 1.00 0.00 59 GLY A O 14
ATOM 11901 N N . GLY A 1 1 ? -4.014 -18.477 -10.800 1.00 0.00 1 GLY A N 15
ATOM 11902 C CA . GLY A 1 1 ? -3.373 -19.775 -10.905 1.00 0.00 1 GLY A CA 15
ATOM 11903 C C . GLY A 1 1 ? -2.021 -19.811 -10.219 1.00 0.00 1 GLY A C 15
ATOM 11904 O O . GLY A 1 1 ? -1.937 -20.019 -9.009 1.00 0.00 1 GLY A O 15
ATOM 11908 N N . SER A 1 2 ? -0.961 -19.610 -10.994 1.00 0.00 2 SER A N 15
ATOM 11909 C CA . SER A 1 2 ? 0.394 -19.626 -10.455 1.00 0.00 2 SER A CA 15
ATOM 11910 C C . SER A 1 2 ? 0.696 -18.332 -9.705 1.00 0.00 2 SER A C 15
ATOM 11911 O O . SER A 1 2 ? 0.300 -17.247 -10.133 1.00 0.00 2 SER A O 15
ATOM 11919 N N . SER A 1 3 ? 1.400 -18.455 -8.584 1.00 0.00 3 SER A N 15
ATOM 11920 C CA . SER A 1 3 ? 1.752 -17.296 -7.772 1.00 0.00 3 SER A CA 15
ATOM 11921 C C . SER A 1 3 ? 3.212 -17.363 -7.335 1.00 0.00 3 SER A C 15
ATOM 11922 O O . SER A 1 3 ? 3.828 -18.428 -7.348 1.00 0.00 3 SER A O 15
ATOM 11930 N N . GLY A 1 4 ? 3.761 -16.215 -6.948 1.00 0.00 4 GLY A N 15
ATOM 11931 C CA . GLY A 1 4 ? 5.144 -16.164 -6.512 1.00 0.00 4 GLY A CA 15
ATOM 11932 C C . GLY A 1 4 ? 5.274 -15.944 -5.018 1.00 0.00 4 GLY A C 15
ATOM 11933 O O . GLY A 1 4 ? 4.284 -15.682 -4.334 1.00 0.00 4 GLY A O 15
ATOM 11937 N N . SER A 1 5 ? 6.497 -16.052 -4.510 1.00 0.00 5 SER A N 15
ATOM 11938 C CA . SER A 1 5 ? 6.752 -15.868 -3.086 1.00 0.00 5 SER A CA 15
ATOM 11939 C C . SER A 1 5 ? 6.561 -14.409 -2.683 1.00 0.00 5 SER A C 15
ATOM 11940 O O . SER A 1 5 ? 7.021 -13.499 -3.373 1.00 0.00 5 SER A O 15
ATOM 11948 N N . SER A 1 6 ? 5.880 -14.195 -1.562 1.00 0.00 6 SER A N 15
ATOM 11949 C CA . SER A 1 6 ? 5.624 -12.847 -1.069 1.00 0.00 6 SER A CA 15
ATOM 11950 C C . SER A 1 6 ? 6.709 -12.413 -0.088 1.00 0.00 6 SER A C 15
ATOM 11951 O O . SER A 1 6 ? 6.935 -13.061 0.933 1.00 0.00 6 SER A O 15
ATOM 11959 N N . GLY A 1 7 ? 7.380 -11.309 -0.407 1.00 0.00 7 GLY A N 15
ATOM 11960 C CA . GLY A 1 7 ? 8.433 -10.806 0.455 1.00 0.00 7 GLY A CA 15
ATOM 11961 C C . GLY A 1 7 ? 9.790 -11.391 0.114 1.00 0.00 7 GLY A C 15
ATOM 11962 O O . GLY A 1 7 ? 9.972 -12.608 0.135 1.00 0.00 7 GLY A O 15
ATOM 11966 N N . SER A 1 8 ? 10.744 -10.522 -0.203 1.00 0.00 8 SER A N 15
ATOM 11967 C CA . SER A 1 8 ? 12.090 -10.960 -0.555 1.00 0.00 8 SER A CA 15
ATOM 11968 C C . SER A 1 8 ? 13.139 -10.037 0.058 1.00 0.00 8 SER A C 15
ATOM 11969 O O . SER A 1 8 ? 12.897 -8.855 0.303 1.00 0.00 8 SER A O 15
ATOM 11977 N N . PRO A 1 9 ? 14.335 -10.589 0.311 1.00 0.00 9 PRO A N 15
ATOM 11978 C CA . PRO A 1 9 ? 15.447 -9.834 0.898 1.00 0.00 9 PRO A CA 15
ATOM 11979 C C . PRO A 1 9 ? 16.019 -8.801 -0.066 1.00 0.00 9 PRO A C 15
ATOM 11980 O O . PRO A 1 9 ? 16.992 -8.117 0.249 1.00 0.00 9 PRO A O 15
ATOM 11991 N N . GLU A 1 10 ? 15.407 -8.692 -1.241 1.00 0.00 10 GLU A N 15
ATOM 11992 C CA . GLU A 1 10 ? 15.857 -7.741 -2.251 1.00 0.00 10 GLU A CA 15
ATOM 11993 C C . GLU A 1 10 ? 14.750 -6.748 -2.595 1.00 0.00 10 GLU A C 15
ATOM 11994 O O . GLU A 1 10 ? 13.810 -7.075 -3.318 1.00 0.00 10 GLU A O 15
ATOM 12006 N N . GLY A 1 11 ? 14.870 -5.533 -2.070 1.00 0.00 11 GLY A N 15
ATOM 12007 C CA . GLY A 1 11 ? 13.874 -4.510 -2.331 1.00 0.00 11 GLY A CA 15
ATOM 12008 C C . GLY A 1 11 ? 13.772 -3.499 -1.206 1.00 0.00 11 GLY A C 15
ATOM 12009 O O . GLY A 1 11 ? 14.727 -3.298 -0.456 1.00 0.00 11 GLY A O 15
ATOM 12013 N N . GLN A 1 12 ? 12.612 -2.861 -1.090 1.00 0.00 12 GLN A N 15
ATOM 12014 C CA . GLN A 1 12 ? 12.391 -1.863 -0.049 1.00 0.00 12 GLN A CA 15
ATOM 12015 C C . GLN A 1 12 ? 11.044 -2.079 0.634 1.00 0.00 12 GLN A C 15
ATOM 12016 O O . GLN A 1 12 ? 9.990 -1.882 0.029 1.00 0.00 12 GLN A O 15
ATOM 12030 N N . LYS A 1 13 ? 11.087 -2.485 1.899 1.00 0.00 13 LYS A N 15
ATOM 12031 C CA . LYS A 1 13 ? 9.871 -2.726 2.666 1.00 0.00 13 LYS A CA 15
ATOM 12032 C C . LYS A 1 13 ? 9.176 -1.413 3.012 1.00 0.00 13 LYS A C 15
ATOM 12033 O O . LYS A 1 13 ? 9.616 -0.681 3.899 1.00 0.00 13 LYS A O 15
ATOM 12052 N N . VAL A 1 14 ? 8.087 -1.122 2.308 1.00 0.00 14 VAL A N 15
ATOM 12053 C CA . VAL A 1 14 ? 7.329 0.101 2.542 1.00 0.00 14 VAL A CA 15
ATOM 12054 C C . VAL A 1 14 ? 5.830 -0.177 2.571 1.00 0.00 14 VAL A C 15
ATOM 12055 O O . VAL A 1 14 ? 5.200 -0.345 1.527 1.00 0.00 14 VAL A O 15
ATOM 12068 N N . ASP A 1 15 ? 5.266 -0.224 3.773 1.00 0.00 15 ASP A N 15
ATOM 12069 C CA . ASP A 1 15 ? 3.840 -0.481 3.939 1.00 0.00 15 ASP A CA 15
ATOM 12070 C C . ASP A 1 15 ? 3.445 -1.798 3.278 1.00 0.00 15 ASP A C 15
ATOM 12071 O O . ASP A 1 15 ? 2.464 -1.862 2.536 1.00 0.00 15 ASP A O 15
ATOM 12080 N N . HIS A 1 16 ? 4.215 -2.846 3.551 1.00 0.00 16 HIS A N 15
ATOM 12081 C CA . HIS A 1 16 ? 3.945 -4.162 2.982 1.00 0.00 16 HIS A CA 15
ATOM 12082 C C . HIS A 1 16 ? 2.710 -4.788 3.623 1.00 0.00 16 HIS A C 15
ATOM 12083 O O . HIS A 1 16 ? 2.628 -4.912 4.846 1.00 0.00 16 HIS A O 15
ATOM 12098 N N . CYS A 1 17 ? 1.752 -5.180 2.790 1.00 0.00 17 CYS A N 15
ATOM 12099 C CA . CYS A 1 17 ? 0.521 -5.792 3.275 1.00 0.00 17 CYS A CA 15
ATOM 12100 C C . CYS A 1 17 ? 0.821 -7.038 4.102 1.00 0.00 17 CYS A C 15
ATOM 12101 O O . CYS A 1 17 ? 1.393 -8.006 3.601 1.00 0.00 17 CYS A O 15
ATOM 12108 N N . ALA A 1 18 ? 0.432 -7.007 5.372 1.00 0.00 18 ALA A N 15
ATOM 12109 C CA . ALA A 1 18 ? 0.657 -8.134 6.269 1.00 0.00 18 ALA A CA 15
ATOM 12110 C C . ALA A 1 18 ? -0.223 -9.320 5.891 1.00 0.00 18 ALA A C 15
ATOM 12111 O O . ALA A 1 18 ? -0.140 -10.386 6.501 1.00 0.00 18 ALA A O 15
ATOM 12118 N N . ARG A 1 19 ? -1.066 -9.128 4.882 1.00 0.00 19 ARG A N 15
ATOM 12119 C CA . ARG A 1 19 ? -1.963 -10.182 4.424 1.00 0.00 19 ARG A CA 15
ATOM 12120 C C . ARG A 1 19 ? -1.385 -10.898 3.206 1.00 0.00 19 ARG A C 15
ATOM 12121 O O . ARG A 1 19 ? -1.398 -12.127 3.131 1.00 0.00 19 ARG A O 15
ATOM 12142 N N . HIS A 1 20 ? -0.879 -10.120 2.255 1.00 0.00 20 HIS A N 15
ATOM 12143 C CA . HIS A 1 20 ? -0.296 -10.678 1.040 1.00 0.00 20 HIS A CA 15
ATOM 12144 C C . HIS A 1 20 ? 1.182 -10.317 0.931 1.00 0.00 20 HIS A C 15
ATOM 12145 O O . HIS A 1 20 ? 1.969 -11.054 0.338 1.00 0.00 20 HIS A O 15
ATOM 12159 N N . GLY A 1 21 ? 1.552 -9.178 1.507 1.00 0.00 21 GLY A N 15
ATOM 12160 C CA . GLY A 1 21 ? 2.935 -8.739 1.462 1.00 0.00 21 GLY A CA 15
ATOM 12161 C C . GLY A 1 21 ? 3.165 -7.653 0.429 1.00 0.00 21 GLY A C 15
ATOM 12162 O O . GLY A 1 21 ? 4.192 -6.975 0.451 1.00 0.00 21 GLY A O 15
ATOM 12166 N N . GLU A 1 22 ? 2.208 -7.489 -0.479 1.00 0.00 22 GLU A N 15
ATOM 12167 C CA . GLU A 1 22 ? 2.314 -6.480 -1.526 1.00 0.00 22 GLU A CA 15
ATOM 12168 C C . GLU A 1 22 ? 2.391 -5.079 -0.925 1.00 0.00 22 GLU A C 15
ATOM 12169 O O . GLU A 1 22 ? 1.732 -4.781 0.071 1.00 0.00 22 GLU A O 15
ATOM 12181 N N . LYS A 1 23 ? 3.200 -4.223 -1.539 1.00 0.00 23 LYS A N 15
ATOM 12182 C CA . LYS A 1 23 ? 3.365 -2.853 -1.067 1.00 0.00 23 LYS A CA 15
ATOM 12183 C C . LYS A 1 23 ? 2.074 -2.059 -1.241 1.00 0.00 23 LYS A C 15
ATOM 12184 O O . LYS A 1 23 ? 1.613 -1.843 -2.363 1.00 0.00 23 LYS A O 15
ATOM 12203 N N . LEU A 1 24 ? 1.496 -1.626 -0.126 1.00 0.00 24 LEU A N 15
ATOM 12204 C CA . LEU A 1 24 ? 0.259 -0.854 -0.156 1.00 0.00 24 LEU A CA 15
ATOM 12205 C C . LEU A 1 24 ? 0.489 0.520 -0.777 1.00 0.00 24 LEU A C 15
ATOM 12206 O O . LEU A 1 24 ? 1.060 1.411 -0.147 1.00 0.00 24 LEU A O 15
ATOM 12222 N N . LEU A 1 25 ? 0.038 0.686 -2.016 1.00 0.00 25 LEU A N 15
ATOM 12223 C CA . LEU A 1 25 ? 0.192 1.953 -2.723 1.00 0.00 25 LEU A CA 15
ATOM 12224 C C . LEU A 1 25 ? -1.167 2.567 -3.042 1.00 0.00 25 LEU A C 15
ATOM 12225 O O . LEU A 1 25 ? -1.250 3.677 -3.569 1.00 0.00 25 LEU A O 15
ATOM 12241 N N . LEU A 1 26 ? -2.230 1.839 -2.719 1.00 0.00 26 LEU A N 15
ATOM 12242 C CA . LEU A 1 26 ? -3.587 2.313 -2.969 1.00 0.00 26 LEU A CA 15
ATOM 12243 C C . LEU A 1 26 ? -4.279 2.696 -1.665 1.00 0.00 26 LEU A C 15
ATOM 12244 O O . LEU A 1 26 ? -4.338 1.903 -0.725 1.00 0.00 26 LEU A O 15
ATOM 12260 N N . PHE A 1 27 ? -4.804 3.916 -1.615 1.00 0.00 27 PHE A N 15
ATOM 12261 C CA . PHE A 1 27 ? -5.494 4.404 -0.427 1.00 0.00 27 PHE A CA 15
ATOM 12262 C C . PHE A 1 27 ? -7.004 4.233 -0.566 1.00 0.00 27 PHE A C 15
ATOM 12263 O O . PHE A 1 27 ? -7.650 4.930 -1.349 1.00 0.00 27 PHE A O 15
ATOM 12280 N N . CYS A 1 28 ? -7.560 3.300 0.199 1.00 0.00 28 CYS A N 15
ATOM 12281 C CA . CYS A 1 28 ? -8.993 3.035 0.162 1.00 0.00 28 CYS A CA 15
ATOM 12282 C C . CYS A 1 28 ? -9.771 4.151 0.853 1.00 0.00 28 CYS A C 15
ATOM 12283 O O . CYS A 1 28 ? -9.479 4.510 1.993 1.00 0.00 28 CYS A O 15
ATOM 12290 N N . GLN A 1 29 ? -10.762 4.695 0.153 1.00 0.00 29 GLN A N 15
ATOM 12291 C CA . GLN A 1 29 ? -11.581 5.771 0.699 1.00 0.00 29 GLN A CA 15
ATOM 12292 C C . GLN A 1 29 ? -12.711 5.213 1.557 1.00 0.00 29 GLN A C 15
ATOM 12293 O O . GLN A 1 29 ? -12.984 5.717 2.646 1.00 0.00 29 GLN A O 15
ATOM 12307 N N . GLU A 1 30 ? -13.366 4.168 1.059 1.00 0.00 30 GLU A N 15
ATOM 12308 C CA . GLU A 1 30 ? -14.468 3.543 1.780 1.00 0.00 30 GLU A CA 15
ATOM 12309 C C . GLU A 1 30 ? -14.046 3.168 3.198 1.00 0.00 30 GLU A C 15
ATOM 12310 O O . GLU A 1 30 ? -14.833 3.276 4.140 1.00 0.00 30 GLU A O 15
ATOM 12322 N N . ASP A 1 31 ? -12.801 2.728 3.342 1.00 0.00 31 ASP A N 15
ATOM 12323 C CA . ASP A 1 31 ? -12.274 2.338 4.645 1.00 0.00 31 ASP A CA 15
ATOM 12324 C C . ASP A 1 31 ? -11.286 3.377 5.164 1.00 0.00 31 ASP A C 15
ATOM 12325 O O . ASP A 1 31 ? -11.166 3.585 6.371 1.00 0.00 31 ASP A O 15
ATOM 12334 N N . GLY A 1 32 ? -10.578 4.026 4.244 1.00 0.00 32 GLY A N 15
ATOM 12335 C CA . GLY A 1 32 ? -9.608 5.034 4.629 1.00 0.00 32 GLY A CA 15
ATOM 12336 C C . GLY A 1 32 ? -8.256 4.439 4.966 1.00 0.00 32 GLY A C 15
ATOM 12337 O O . GLY A 1 32 ? -7.457 5.053 5.674 1.00 0.00 32 GLY A O 15
ATOM 12341 N N . LYS A 1 33 ? -7.997 3.238 4.460 1.00 0.00 33 LYS A N 15
ATOM 12342 C CA . LYS A 1 33 ? -6.732 2.558 4.710 1.00 0.00 33 LYS A CA 15
ATOM 12343 C C . LYS A 1 33 ? -6.049 2.178 3.400 1.00 0.00 33 LYS A C 15
ATOM 12344 O O . LYS A 1 33 ? -6.711 1.952 2.387 1.00 0.00 33 LYS A O 15
ATOM 12363 N N . VAL A 1 34 ? -4.722 2.109 3.428 1.00 0.00 34 VAL A N 15
ATOM 12364 C CA . VAL A 1 34 ? -3.950 1.754 2.243 1.00 0.00 34 VAL A CA 15
ATOM 12365 C C . VAL A 1 34 ? -4.012 0.254 1.975 1.00 0.00 34 VAL A C 15
ATOM 12366 O O . VAL A 1 34 ? -3.458 -0.544 2.731 1.00 0.00 34 VAL A O 15
ATOM 12379 N N . ILE A 1 35 ? -4.689 -0.121 0.896 1.00 0.00 35 ILE A N 15
ATOM 12380 C CA . ILE A 1 35 ? -4.822 -1.525 0.528 1.00 0.00 35 ILE A CA 15
ATOM 12381 C C . ILE A 1 35 ? -3.938 -1.866 -0.667 1.00 0.00 35 ILE A C 15
ATOM 12382 O O . ILE A 1 35 ? -3.377 -0.980 -1.312 1.00 0.00 35 ILE A O 15
ATOM 12398 N N . CYS A 1 36 ? -3.820 -3.157 -0.958 1.00 0.00 36 CYS A N 15
ATOM 12399 C CA . CYS A 1 36 ? -3.005 -3.618 -2.077 1.00 0.00 36 CYS A CA 15
ATOM 12400 C C . CYS A 1 36 ? -3.857 -4.368 -3.097 1.00 0.00 36 CYS A C 15
ATOM 12401 O O . CYS A 1 36 ? -4.951 -4.836 -2.783 1.00 0.00 36 CYS A O 15
ATOM 12408 N N . TRP A 1 37 ? -3.346 -4.478 -4.318 1.00 0.00 37 TRP A N 15
ATOM 12409 C CA . TRP A 1 37 ? -4.060 -5.171 -5.385 1.00 0.00 37 TRP A CA 15
ATOM 12410 C C . TRP A 1 37 ? -4.798 -6.390 -4.843 1.00 0.00 37 TRP A C 15
ATOM 12411 O O . TRP A 1 37 ? -6.005 -6.537 -5.044 1.00 0.00 37 TRP A O 15
ATOM 12432 N N . LEU A 1 38 ? -4.069 -7.261 -4.155 1.00 0.00 38 LEU A N 15
ATOM 12433 C CA . LEU A 1 38 ? -4.656 -8.468 -3.583 1.00 0.00 38 LEU A CA 15
ATOM 12434 C C . LEU A 1 38 ? -5.892 -8.132 -2.754 1.00 0.00 38 LEU A C 15
ATOM 12435 O O . LEU A 1 38 ? -6.875 -8.873 -2.757 1.00 0.00 38 LEU A O 15
ATOM 12451 N N . CYS A 1 39 ? -5.835 -7.009 -2.046 1.00 0.00 39 CYS A N 15
ATOM 12452 C CA . CYS A 1 39 ? -6.950 -6.573 -1.213 1.00 0.00 39 CYS A CA 15
ATOM 12453 C C . CYS A 1 39 ? -8.029 -5.901 -2.057 1.00 0.00 39 CYS A C 15
ATOM 12454 O O . CYS A 1 39 ? -9.186 -6.319 -2.050 1.00 0.00 39 CYS A O 15
ATOM 12461 N N . GLU A 1 40 ? -7.640 -4.857 -2.783 1.00 0.00 40 GLU A N 15
ATOM 12462 C CA . GLU A 1 40 ? -8.575 -4.127 -3.631 1.00 0.00 40 GLU A CA 15
ATOM 12463 C C . GLU A 1 40 ? -9.369 -5.084 -4.516 1.00 0.00 40 GLU A C 15
ATOM 12464 O O . GLU A 1 40 ? -10.562 -4.888 -4.747 1.00 0.00 40 GLU A O 15
ATOM 12476 N N . ARG A 1 41 ? -8.697 -6.121 -5.007 1.00 0.00 41 ARG A N 15
ATOM 12477 C CA . ARG A 1 41 ? -9.338 -7.108 -5.868 1.00 0.00 41 ARG A CA 15
ATOM 12478 C C . ARG A 1 41 ? -10.180 -8.080 -5.046 1.00 0.00 41 ARG A C 15
ATOM 12479 O O . ARG A 1 41 ? -11.089 -8.725 -5.569 1.00 0.00 41 ARG A O 15
ATOM 12500 N N . SER A 1 42 ? -9.869 -8.181 -3.758 1.00 0.00 42 SER A N 15
ATOM 12501 C CA . SER A 1 42 ? -10.593 -9.078 -2.865 1.00 0.00 42 SER A CA 15
ATOM 12502 C C . SER A 1 42 ? -11.991 -8.543 -2.574 1.00 0.00 42 SER A C 15
ATOM 12503 O O . SER A 1 42 ? -12.202 -7.332 -2.509 1.00 0.00 42 SER A O 15
ATOM 12511 N N . GLN A 1 43 ? -12.943 -9.455 -2.400 1.00 0.00 43 GLN A N 15
ATOM 12512 C CA . GLN A 1 43 ? -14.322 -9.075 -2.117 1.00 0.00 43 GLN A CA 15
ATOM 12513 C C . GLN A 1 43 ? -14.392 -8.138 -0.915 1.00 0.00 43 GLN A C 15
ATOM 12514 O O . GLN A 1 43 ? -15.335 -7.358 -0.779 1.00 0.00 43 GLN A O 15
ATOM 12528 N N . GLU A 1 44 ? -13.389 -8.220 -0.047 1.00 0.00 44 GLU A N 15
ATOM 12529 C CA . GLU A 1 44 ? -13.340 -7.379 1.144 1.00 0.00 44 GLU A CA 15
ATOM 12530 C C . GLU A 1 44 ? -13.265 -5.903 0.764 1.00 0.00 44 GLU A C 15
ATOM 12531 O O . GLU A 1 44 ? -13.925 -5.060 1.373 1.00 0.00 44 GLU A O 15
ATOM 12543 N N . HIS A 1 45 ? -12.455 -5.598 -0.244 1.00 0.00 45 HIS A N 15
ATOM 12544 C CA . HIS A 1 45 ? -12.293 -4.223 -0.705 1.00 0.00 45 HIS A CA 15
ATOM 12545 C C . HIS A 1 45 ? -12.751 -4.078 -2.153 1.00 0.00 45 HIS A C 15
ATOM 12546 O O . HIS A 1 45 ? -12.482 -3.067 -2.801 1.00 0.00 45 HIS A O 15
ATOM 12560 N N . ARG A 1 46 ? -13.444 -5.096 -2.654 1.00 0.00 46 ARG A N 15
ATOM 12561 C CA . ARG A 1 46 ? -13.938 -5.082 -4.026 1.00 0.00 46 ARG A CA 15
ATOM 12562 C C . ARG A 1 46 ? -14.949 -3.958 -4.229 1.00 0.00 46 ARG A C 15
ATOM 12563 O O . ARG A 1 46 ? -15.855 -3.770 -3.417 1.00 0.00 46 ARG A O 15
ATOM 12584 N N . GLY A 1 47 ? -14.788 -3.212 -5.317 1.00 0.00 47 GLY A N 15
ATOM 12585 C CA . GLY A 1 47 ? -15.693 -2.115 -5.606 1.00 0.00 47 GLY A CA 15
ATOM 12586 C C . GLY A 1 47 ? -15.432 -0.903 -4.735 1.00 0.00 47 GLY A C 15
ATOM 12587 O O . GLY A 1 47 ? -16.268 -0.003 -4.644 1.00 0.00 47 GLY A O 15
ATOM 12591 N N . HIS A 1 48 ? -14.269 -0.878 -4.091 1.00 0.00 48 HIS A N 15
ATOM 12592 C CA . HIS A 1 48 ? -13.901 0.234 -3.222 1.00 0.00 48 HIS A CA 15
ATOM 12593 C C . HIS A 1 48 ? -13.021 1.235 -3.964 1.00 0.00 48 HIS A C 15
ATOM 12594 O O . HIS A 1 48 ? -12.093 0.853 -4.677 1.00 0.00 48 HIS A O 15
ATOM 12608 N N . HIS A 1 49 ? -13.320 2.519 -3.792 1.00 0.00 49 HIS A N 15
ATOM 12609 C CA . HIS A 1 49 ? -12.557 3.576 -4.445 1.00 0.00 49 HIS A CA 15
ATOM 12610 C C . HIS A 1 49 ? -11.113 3.587 -3.953 1.00 0.00 49 HIS A C 15
ATOM 12611 O O . HIS A 1 49 ? -10.851 3.783 -2.766 1.00 0.00 49 HIS A O 15
ATOM 12626 N N . THR A 1 50 ? -10.177 3.374 -4.874 1.00 0.00 50 THR A N 15
ATOM 12627 C CA . THR A 1 50 ? -8.760 3.358 -4.533 1.00 0.00 50 THR A CA 15
ATOM 12628 C C . THR A 1 50 ? -7.975 4.336 -5.399 1.00 0.00 50 THR A C 15
ATOM 12629 O O . THR A 1 50 ? -8.246 4.481 -6.592 1.00 0.00 50 THR A O 15
ATOM 12640 N N . PHE A 1 51 ? -7.001 5.007 -4.792 1.00 0.00 51 PHE A N 15
ATOM 12641 C CA . PHE A 1 51 ? -6.176 5.973 -5.509 1.00 0.00 51 PHE A CA 15
ATOM 12642 C C . PHE A 1 51 ? -4.721 5.883 -5.060 1.00 0.00 51 PHE A C 15
ATOM 12643 O O . PHE A 1 51 ? -4.418 5.601 -3.901 1.00 0.00 51 PHE A O 15
ATOM 12660 N N . PRO A 1 52 ? -3.796 6.128 -6.001 1.00 0.00 52 PRO A N 15
ATOM 12661 C CA . PRO A 1 52 ? -2.357 6.081 -5.728 1.00 0.00 52 PRO A CA 15
ATOM 12662 C C . PRO A 1 52 ? -1.898 7.232 -4.838 1.00 0.00 52 PRO A C 15
ATOM 12663 O O . PRO A 1 52 ? -1.395 8.245 -5.325 1.00 0.00 52 PRO A O 15
ATOM 12674 N N . THR A 1 53 ? -2.074 7.069 -3.530 1.00 0.00 53 THR A N 15
ATOM 12675 C CA . THR A 1 53 ? -1.678 8.094 -2.572 1.00 0.00 53 THR A CA 15
ATOM 12676 C C . THR A 1 53 ? -0.170 8.313 -2.593 1.00 0.00 53 THR A C 15
ATOM 12677 O O . THR A 1 53 ? 0.303 9.448 -2.534 1.00 0.00 53 THR A O 15
ATOM 12688 N N . SER A 1 54 ? 0.581 7.220 -2.679 1.00 0.00 54 SER A N 15
ATOM 12689 C CA . SER A 1 54 ? 2.037 7.293 -2.704 1.00 0.00 54 SER A CA 15
ATOM 12690 C C . SER A 1 54 ? 2.560 7.213 -4.135 1.00 0.00 54 SER A C 15
ATOM 12691 O O . SER A 1 54 ? 3.439 7.978 -4.531 1.00 0.00 54 SER A O 15
ATOM 12699 N N . GLY A 1 55 ? 2.013 6.279 -4.907 1.00 0.00 55 GLY A N 15
ATOM 12700 C CA . GLY A 1 55 ? 2.436 6.114 -6.286 1.00 0.00 55 GLY A CA 15
ATOM 12701 C C . GLY A 1 55 ? 3.731 5.336 -6.406 1.00 0.00 55 GLY A C 15
ATOM 12702 O O . GLY A 1 55 ? 4.460 5.148 -5.432 1.00 0.00 55 GLY A O 15
ATOM 12706 N N . PRO A 1 56 ? 4.032 4.865 -7.625 1.00 0.00 56 PRO A N 15
ATOM 12707 C CA . PRO A 1 56 ? 5.248 4.093 -7.898 1.00 0.00 56 PRO A CA 15
ATOM 12708 C C . PRO A 1 56 ? 6.508 4.947 -7.809 1.00 0.00 56 PRO A C 15
ATOM 12709 O O . PRO A 1 56 ? 6.617 5.981 -8.468 1.00 0.00 56 PRO A O 15
ATOM 12720 N N . SER A 1 57 ? 7.459 4.507 -6.990 1.00 0.00 57 SER A N 15
ATOM 12721 C CA . SER A 1 57 ? 8.711 5.233 -6.812 1.00 0.00 57 SER A CA 15
ATOM 12722 C C . SER A 1 57 ? 9.858 4.518 -7.520 1.00 0.00 57 SER A C 15
ATOM 12723 O O . SER A 1 57 ? 11.029 4.798 -7.264 1.00 0.00 57 SER A O 15
ATOM 12731 N N . SER A 1 58 ? 9.512 3.594 -8.410 1.00 0.00 58 SER A N 15
ATOM 12732 C CA . SER A 1 58 ? 10.512 2.836 -9.153 1.00 0.00 58 SER A CA 15
ATOM 12733 C C . SER A 1 58 ? 10.822 3.507 -10.487 1.00 0.00 58 SER A C 15
ATOM 12734 O O . SER A 1 58 ? 11.984 3.706 -10.839 1.00 0.00 58 SER A O 15
ATOM 12742 N N . GLY A 1 59 ? 9.773 3.854 -11.226 1.00 0.00 59 GLY A N 15
ATOM 12743 C CA . GLY A 1 59 ? 9.953 4.498 -12.514 1.00 0.00 59 GLY A CA 15
ATOM 12744 C C . GLY A 1 59 ? 8.689 4.488 -13.350 1.00 0.00 59 GLY A C 15
ATOM 12745 O O . GLY A 1 59 ? 7.773 3.726 -13.041 1.00 0.00 59 GLY A O 15
ATOM 12751 N N . GLY A 1 1 ? 17.268 -24.076 -11.781 1.00 0.00 1 GLY A N 16
ATOM 12752 C CA . GLY A 1 1 ? 16.422 -24.479 -10.673 1.00 0.00 1 GLY A CA 16
ATOM 12753 C C . GLY A 1 1 ? 15.579 -23.337 -10.142 1.00 0.00 1 GLY A C 16
ATOM 12754 O O . GLY A 1 1 ? 15.567 -22.247 -10.714 1.00 0.00 1 GLY A O 16
ATOM 12758 N N . SER A 1 2 ? 14.871 -23.586 -9.045 1.00 0.00 2 SER A N 16
ATOM 12759 C CA . SER A 1 2 ? 14.016 -22.571 -8.440 1.00 0.00 2 SER A CA 16
ATOM 12760 C C . SER A 1 2 ? 14.787 -21.273 -8.220 1.00 0.00 2 SER A C 16
ATOM 12761 O O . SER A 1 2 ? 14.333 -20.196 -8.605 1.00 0.00 2 SER A O 16
ATOM 12769 N N . SER A 1 3 ? 15.956 -21.385 -7.597 1.00 0.00 3 SER A N 16
ATOM 12770 C CA . SER A 1 3 ? 16.789 -20.220 -7.321 1.00 0.00 3 SER A CA 16
ATOM 12771 C C . SER A 1 3 ? 17.423 -19.690 -8.603 1.00 0.00 3 SER A C 16
ATOM 12772 O O . SER A 1 3 ? 17.411 -20.357 -9.637 1.00 0.00 3 SER A O 16
ATOM 12780 N N . GLY A 1 4 ? 17.976 -18.483 -8.528 1.00 0.00 4 GLY A N 16
ATOM 12781 C CA . GLY A 1 4 ? 18.607 -17.882 -9.688 1.00 0.00 4 GLY A CA 16
ATOM 12782 C C . GLY A 1 4 ? 19.269 -16.557 -9.367 1.00 0.00 4 GLY A C 16
ATOM 12783 O O . GLY A 1 4 ? 19.357 -16.165 -8.203 1.00 0.00 4 GLY A O 16
ATOM 12787 N N . SER A 1 5 ? 19.737 -15.865 -10.401 1.00 0.00 5 SER A N 16
ATOM 12788 C CA . SER A 1 5 ? 20.399 -14.578 -10.222 1.00 0.00 5 SER A CA 16
ATOM 12789 C C . SER A 1 5 ? 19.381 -13.476 -9.944 1.00 0.00 5 SER A C 16
ATOM 12790 O O . SER A 1 5 ? 18.319 -13.426 -10.565 1.00 0.00 5 SER A O 16
ATOM 12798 N N . SER A 1 6 ? 19.713 -12.596 -9.005 1.00 0.00 6 SER A N 16
ATOM 12799 C CA . SER A 1 6 ? 18.827 -11.497 -8.640 1.00 0.00 6 SER A CA 16
ATOM 12800 C C . SER A 1 6 ? 19.623 -10.317 -8.090 1.00 0.00 6 SER A C 16
ATOM 12801 O O . SER A 1 6 ? 20.503 -10.486 -7.248 1.00 0.00 6 SER A O 16
ATOM 12809 N N . GLY A 1 7 ? 19.306 -9.120 -8.575 1.00 0.00 7 GLY A N 16
ATOM 12810 C CA . GLY A 1 7 ? 20.000 -7.929 -8.122 1.00 0.00 7 GLY A CA 16
ATOM 12811 C C . GLY A 1 7 ? 19.889 -7.728 -6.624 1.00 0.00 7 GLY A C 16
ATOM 12812 O O . GLY A 1 7 ? 20.897 -7.702 -5.918 1.00 0.00 7 GLY A O 16
ATOM 12816 N N . SER A 1 8 ? 18.661 -7.584 -6.137 1.00 0.00 8 SER A N 16
ATOM 12817 C CA . SER A 1 8 ? 18.422 -7.378 -4.713 1.00 0.00 8 SER A CA 16
ATOM 12818 C C . SER A 1 8 ? 17.488 -8.450 -4.159 1.00 0.00 8 SER A C 16
ATOM 12819 O O . SER A 1 8 ? 16.313 -8.530 -4.516 1.00 0.00 8 SER A O 16
ATOM 12827 N N . PRO A 1 9 ? 18.023 -9.294 -3.263 1.00 0.00 9 PRO A N 16
ATOM 12828 C CA . PRO A 1 9 ? 17.255 -10.376 -2.639 1.00 0.00 9 PRO A CA 16
ATOM 12829 C C . PRO A 1 9 ? 16.204 -9.854 -1.666 1.00 0.00 9 PRO A C 16
ATOM 12830 O O . PRO A 1 9 ? 15.223 -10.537 -1.374 1.00 0.00 9 PRO A O 16
ATOM 12841 N N . GLU A 1 10 ? 16.415 -8.639 -1.168 1.00 0.00 10 GLU A N 16
ATOM 12842 C CA . GLU A 1 10 ? 15.484 -8.027 -0.227 1.00 0.00 10 GLU A CA 16
ATOM 12843 C C . GLU A 1 10 ? 15.022 -6.663 -0.729 1.00 0.00 10 GLU A C 16
ATOM 12844 O O . GLU A 1 10 ? 15.775 -5.690 -0.700 1.00 0.00 10 GLU A O 16
ATOM 12856 N N . GLY A 1 11 ? 13.776 -6.600 -1.191 1.00 0.00 11 GLY A N 16
ATOM 12857 C CA . GLY A 1 11 ? 13.234 -5.351 -1.694 1.00 0.00 11 GLY A CA 16
ATOM 12858 C C . GLY A 1 11 ? 12.844 -4.398 -0.581 1.00 0.00 11 GLY A C 16
ATOM 12859 O O . GLY A 1 11 ? 12.451 -4.829 0.503 1.00 0.00 11 GLY A O 16
ATOM 12863 N N . GLN A 1 12 ? 12.953 -3.101 -0.849 1.00 0.00 12 GLN A N 16
ATOM 12864 C CA . GLN A 1 12 ? 12.610 -2.086 0.139 1.00 0.00 12 GLN A CA 16
ATOM 12865 C C . GLN A 1 12 ? 11.147 -2.201 0.553 1.00 0.00 12 GLN A C 16
ATOM 12866 O O . GLN A 1 12 ? 10.250 -1.770 -0.171 1.00 0.00 12 GLN A O 16
ATOM 12880 N N . LYS A 1 13 ? 10.913 -2.785 1.723 1.00 0.00 13 LYS A N 16
ATOM 12881 C CA . LYS A 1 13 ? 9.558 -2.957 2.236 1.00 0.00 13 LYS A CA 16
ATOM 12882 C C . LYS A 1 13 ? 8.933 -1.609 2.581 1.00 0.00 13 LYS A C 16
ATOM 12883 O O . LYS A 1 13 ? 9.294 -0.983 3.578 1.00 0.00 13 LYS A O 16
ATOM 12902 N N . VAL A 1 14 ? 7.991 -1.169 1.753 1.00 0.00 14 VAL A N 16
ATOM 12903 C CA . VAL A 1 14 ? 7.313 0.103 1.973 1.00 0.00 14 VAL A CA 16
ATOM 12904 C C . VAL A 1 14 ? 5.801 -0.085 2.042 1.00 0.00 14 VAL A C 16
ATOM 12905 O O . VAL A 1 14 ? 5.137 -0.236 1.017 1.00 0.00 14 VAL A O 16
ATOM 12918 N N . ASP A 1 15 ? 5.264 -0.074 3.257 1.00 0.00 15 ASP A N 16
ATOM 12919 C CA . ASP A 1 15 ? 3.830 -0.241 3.461 1.00 0.00 15 ASP A CA 16
ATOM 12920 C C . ASP A 1 15 ? 3.338 -1.537 2.823 1.00 0.00 15 ASP A C 16
ATOM 12921 O O . ASP A 1 15 ? 2.337 -1.547 2.106 1.00 0.00 15 ASP A O 16
ATOM 12930 N N . HIS A 1 16 ? 4.049 -2.628 3.088 1.00 0.00 16 HIS A N 16
ATOM 12931 C CA . HIS A 1 16 ? 3.685 -3.930 2.540 1.00 0.00 16 HIS A CA 16
ATOM 12932 C C . HIS A 1 16 ? 2.584 -4.581 3.371 1.00 0.00 16 HIS A C 16
ATOM 12933 O O . HIS A 1 16 ? 2.682 -4.661 4.596 1.00 0.00 16 HIS A O 16
ATOM 12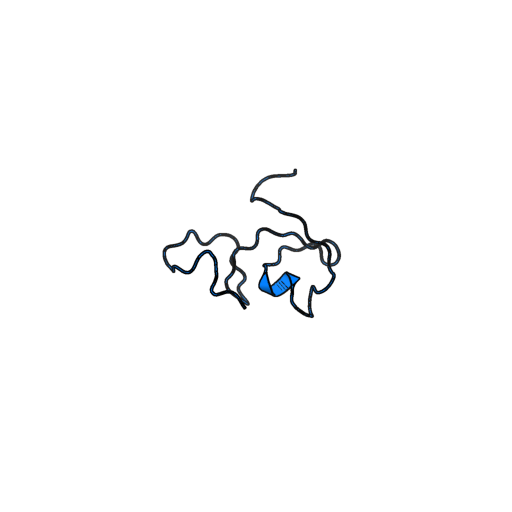948 N N . CYS A 1 17 ? 1.536 -5.044 2.698 1.00 0.00 17 CYS A N 16
ATOM 12949 C CA . CYS A 1 17 ? 0.416 -5.687 3.374 1.00 0.00 17 CYS A CA 16
ATOM 12950 C C . CYS A 1 17 ? 0.884 -6.902 4.168 1.00 0.00 17 CYS A C 16
ATOM 12951 O O . CYS A 1 17 ? 1.446 -7.844 3.608 1.00 0.00 17 CYS A O 16
ATOM 12958 N N . ALA A 1 18 ? 0.650 -6.874 5.476 1.00 0.00 18 ALA A N 16
ATOM 12959 C CA . ALA A 1 18 ? 1.045 -7.973 6.347 1.00 0.00 18 ALA A CA 16
ATOM 12960 C C . ALA A 1 18 ? 0.203 -9.216 6.079 1.00 0.00 18 ALA A C 16
ATOM 12961 O O . ALA A 1 18 ? 0.516 -10.305 6.561 1.00 0.00 18 ALA A O 16
ATOM 12968 N N . ARG A 1 19 ? -0.867 -9.046 5.309 1.00 0.00 19 ARG A N 16
ATOM 12969 C CA . ARG A 1 19 ? -1.755 -10.154 4.979 1.00 0.00 19 ARG A CA 16
ATOM 12970 C C . ARG A 1 19 ? -1.285 -10.870 3.717 1.00 0.00 19 ARG A C 16
ATOM 12971 O O . ARG A 1 19 ? -1.068 -12.083 3.723 1.00 0.00 19 ARG A O 16
ATOM 12992 N N . HIS A 1 20 ? -1.130 -10.113 2.635 1.00 0.00 20 HIS A N 16
ATOM 12993 C CA . HIS A 1 20 ? -0.685 -10.676 1.365 1.00 0.00 20 HIS A CA 16
ATOM 12994 C C . HIS A 1 20 ? 0.813 -10.463 1.172 1.00 0.00 20 HIS A C 16
ATOM 12995 O O . HIS A 1 20 ? 1.527 -11.365 0.735 1.00 0.00 20 HIS A O 16
ATOM 13009 N N . GLY A 1 21 ? 1.283 -9.263 1.499 1.00 0.00 21 GLY A N 16
ATOM 13010 C CA . GLY A 1 21 ? 2.693 -8.953 1.353 1.00 0.00 21 GLY A CA 16
ATOM 13011 C C . GLY A 1 21 ? 2.960 -7.989 0.214 1.00 0.00 21 GLY A C 16
ATOM 13012 O O . GLY A 1 21 ? 4.097 -7.569 0.003 1.00 0.00 21 GLY A O 16
ATOM 13016 N N . GLU A 1 22 ? 1.910 -7.639 -0.522 1.00 0.00 22 GLU A N 16
ATOM 13017 C CA . GLU A 1 22 ? 2.038 -6.720 -1.646 1.00 0.00 22 GLU A CA 16
ATOM 13018 C C . GLU A 1 22 ? 2.262 -5.291 -1.159 1.00 0.00 22 GLU A C 16
ATOM 13019 O O . GLU A 1 22 ? 1.835 -4.922 -0.065 1.00 0.00 22 GLU A O 16
ATOM 13031 N N . LYS A 1 23 ? 2.935 -4.491 -1.979 1.00 0.00 23 LYS A N 16
ATOM 13032 C CA . LYS A 1 23 ? 3.216 -3.103 -1.634 1.00 0.00 23 LYS A CA 16
ATOM 13033 C C . LYS A 1 23 ? 1.943 -2.263 -1.678 1.00 0.00 23 LYS A C 16
ATOM 13034 O O . LYS A 1 23 ? 1.262 -2.203 -2.702 1.00 0.00 23 LYS A O 16
ATOM 13053 N N . LEU A 1 24 ? 1.629 -1.615 -0.561 1.00 0.00 24 LEU A N 16
ATOM 13054 C CA . LEU A 1 24 ? 0.438 -0.777 -0.473 1.00 0.00 24 LEU A CA 16
ATOM 13055 C C . LEU A 1 24 ? 0.693 0.597 -1.085 1.00 0.00 24 LEU A C 16
ATOM 13056 O O . LEU A 1 24 ? 1.358 1.442 -0.484 1.00 0.00 24 LEU A O 16
ATOM 13072 N N . LEU A 1 25 ? 0.159 0.814 -2.282 1.00 0.00 25 LEU A N 16
ATOM 13073 C CA . LEU A 1 25 ? 0.326 2.087 -2.975 1.00 0.00 25 LEU A CA 16
ATOM 13074 C C . LEU A 1 25 ? -1.021 2.769 -3.193 1.00 0.00 25 LEU A C 16
ATOM 13075 O O . LEU A 1 25 ? -1.083 3.914 -3.641 1.00 0.00 25 LEU A O 16
ATOM 13091 N N . LEU A 1 26 ? -2.096 2.059 -2.872 1.00 0.00 26 LEU A N 16
ATOM 13092 C CA . LEU A 1 26 ? -3.443 2.596 -3.031 1.00 0.00 26 LEU A CA 16
ATOM 13093 C C . LEU A 1 26 ? -4.031 3.000 -1.682 1.00 0.00 26 LEU A C 16
ATOM 13094 O O . LEU A 1 26 ? -3.605 2.510 -0.636 1.00 0.00 26 LEU A O 16
ATOM 13110 N N . PHE A 1 27 ? -5.012 3.896 -1.715 1.00 0.00 27 PHE A N 16
ATOM 13111 C CA . PHE A 1 27 ? -5.659 4.366 -0.495 1.00 0.00 27 PHE A CA 16
ATOM 13112 C C . PHE A 1 27 ? -7.177 4.262 -0.611 1.00 0.00 27 PHE A C 16
ATOM 13113 O O . PHE A 1 27 ? -7.804 4.994 -1.377 1.00 0.00 27 PHE A O 16
ATOM 13130 N N . CYS A 1 28 ? -7.762 3.348 0.155 1.00 0.00 28 CYS A N 16
ATOM 13131 C CA . CYS A 1 28 ? -9.206 3.146 0.140 1.00 0.00 28 CYS A CA 16
ATOM 13132 C C . CYS A 1 28 ? -9.924 4.302 0.830 1.00 0.00 28 CYS A C 16
ATOM 13133 O O . CYS A 1 28 ? -9.497 4.769 1.886 1.00 0.00 28 CYS A O 16
ATOM 13140 N N . GLN A 1 29 ? -11.016 4.759 0.225 1.00 0.00 29 GLN A N 16
ATOM 13141 C CA . GLN A 1 29 ? -11.792 5.860 0.781 1.00 0.00 29 GLN A CA 16
ATOM 13142 C C . GLN A 1 29 ? -12.910 5.340 1.679 1.00 0.00 29 GLN A C 16
ATOM 13143 O O . GLN A 1 29 ? -13.188 5.911 2.733 1.00 0.00 29 GLN A O 16
ATOM 13157 N N . GLU A 1 30 ? -13.547 4.253 1.253 1.00 0.00 30 GLU A N 16
ATOM 13158 C CA . GLU A 1 30 ? -14.635 3.657 2.020 1.00 0.00 30 GLU A CA 16
ATOM 13159 C C . GLU A 1 30 ? -14.162 3.255 3.414 1.00 0.00 30 GLU A C 16
ATOM 13160 O O . GLU A 1 30 ? -14.868 3.456 4.402 1.00 0.00 30 GLU A O 16
ATOM 13172 N N . ASP A 1 31 ? -12.963 2.687 3.485 1.00 0.00 31 ASP A N 16
ATOM 13173 C CA . ASP A 1 31 ? -12.394 2.257 4.757 1.00 0.00 31 ASP A CA 16
ATOM 13174 C C . ASP A 1 31 ? -11.357 3.259 5.255 1.00 0.00 31 ASP A C 16
ATOM 13175 O O . ASP A 1 31 ? -11.084 3.342 6.451 1.00 0.00 31 ASP A O 16
ATOM 13184 N N . GLY A 1 32 ? -10.782 4.018 4.327 1.00 0.00 32 GLY A N 16
ATOM 13185 C CA . GLY A 1 32 ? -9.780 5.003 4.691 1.00 0.00 32 GLY A CA 16
ATOM 13186 C C . GLY A 1 32 ? -8.456 4.370 5.071 1.00 0.00 32 GLY A C 16
ATOM 13187 O O . GLY A 1 32 ? -7.705 4.919 5.878 1.00 0.00 32 GLY A O 16
ATOM 13191 N N . LYS A 1 33 ? -8.168 3.211 4.490 1.00 0.00 33 LYS A N 16
ATOM 13192 C CA . LYS A 1 33 ? -6.925 2.501 4.771 1.00 0.00 33 LYS A CA 16
ATOM 13193 C C . LYS A 1 33 ? -6.265 2.028 3.480 1.00 0.00 33 LYS A C 16
ATOM 13194 O O . LYS A 1 33 ? -6.944 1.636 2.531 1.00 0.00 33 LYS A O 16
ATOM 13213 N N . VAL A 1 34 ? -4.936 2.065 3.453 1.00 0.00 34 VAL A N 16
ATOM 13214 C CA . VAL A 1 34 ? -4.184 1.637 2.279 1.00 0.00 34 VAL A CA 16
ATOM 13215 C C . VAL A 1 34 ? -4.325 0.136 2.053 1.00 0.00 34 VAL A C 16
ATOM 13216 O O . VAL A 1 34 ? -4.212 -0.656 2.988 1.00 0.00 34 VAL A O 16
ATOM 13229 N N . ILE A 1 35 ? -4.573 -0.247 0.805 1.00 0.00 35 ILE A N 16
ATOM 13230 C CA . ILE A 1 35 ? -4.729 -1.654 0.455 1.00 0.00 35 ILE A CA 16
ATOM 13231 C C . ILE A 1 35 ? -3.876 -2.017 -0.755 1.00 0.00 35 ILE A C 16
ATOM 13232 O O . ILE A 1 35 ? -3.567 -1.165 -1.589 1.00 0.00 35 ILE A O 16
ATOM 13248 N N . CYS A 1 36 ? -3.498 -3.288 -0.847 1.00 0.00 36 CYS A N 16
ATOM 13249 C CA . CYS A 1 36 ? -2.682 -3.765 -1.956 1.00 0.00 36 CYS A CA 16
ATOM 13250 C C . CYS A 1 36 ? -3.556 -4.351 -3.062 1.00 0.00 36 CYS A C 16
ATOM 13251 O O . CYS A 1 36 ? -4.779 -4.405 -2.937 1.00 0.00 36 CYS A O 16
ATOM 13258 N N . TRP A 1 37 ? -2.919 -4.786 -4.143 1.00 0.00 37 TRP A N 16
ATOM 13259 C CA . TRP A 1 37 ? -3.638 -5.368 -5.271 1.00 0.00 37 TRP A CA 16
ATOM 13260 C C . TRP A 1 37 ? -4.533 -6.515 -4.813 1.00 0.00 37 TRP A C 16
ATOM 13261 O O . TRP A 1 37 ? -5.696 -6.603 -5.208 1.00 0.00 37 TRP A O 16
ATOM 13282 N N . LEU A 1 38 ? -3.984 -7.391 -3.979 1.00 0.00 38 LEU A N 16
ATOM 13283 C CA . LEU A 1 38 ? -4.733 -8.533 -3.467 1.00 0.00 38 LEU A CA 16
ATOM 13284 C C . LEU A 1 38 ? -5.984 -8.075 -2.725 1.00 0.00 38 LEU A C 16
ATOM 13285 O O . LEU A 1 38 ? -7.075 -8.604 -2.941 1.00 0.00 38 LEU A O 16
ATOM 13301 N N . CYS A 1 39 ? -5.819 -7.088 -1.851 1.00 0.00 39 CYS A N 16
ATOM 13302 C CA . CYS A 1 39 ? -6.935 -6.557 -1.078 1.00 0.00 39 CYS A CA 16
ATOM 13303 C C . CYS A 1 39 ? -7.972 -5.912 -1.992 1.00 0.00 39 CYS A C 16
ATOM 13304 O O . CYS A 1 39 ? -9.131 -6.326 -2.021 1.00 0.00 39 CYS A O 16
ATOM 13311 N N . GLU A 1 40 ? -7.547 -4.896 -2.736 1.00 0.00 40 GLU A N 16
ATOM 13312 C CA . GLU A 1 40 ? -8.440 -4.193 -3.651 1.00 0.00 40 GLU A CA 16
ATOM 13313 C C . GLU A 1 40 ? -9.261 -5.181 -4.475 1.00 0.00 40 GLU A C 16
ATOM 13314 O O . GLU A 1 40 ? -10.477 -5.038 -4.603 1.00 0.00 40 GLU A O 16
ATOM 13326 N N . ARG A 1 41 ? -8.588 -6.182 -5.031 1.00 0.00 41 ARG A N 16
ATOM 13327 C CA . ARG A 1 41 ? -9.254 -7.193 -5.844 1.00 0.00 41 ARG A CA 16
ATOM 13328 C C . ARG A 1 41 ? -10.111 -8.110 -4.976 1.00 0.00 41 ARG A C 16
ATOM 13329 O O . ARG A 1 41 ? -11.048 -8.744 -5.462 1.00 0.00 41 ARG A O 16
ATOM 13350 N N . SER A 1 42 ? -9.783 -8.176 -3.690 1.00 0.00 42 SER A N 16
ATOM 13351 C CA . SER A 1 42 ? -10.519 -9.019 -2.755 1.00 0.00 42 SER A CA 16
ATOM 13352 C C . SER A 1 42 ? -11.903 -8.440 -2.475 1.00 0.00 42 SER A C 16
ATOM 13353 O O . SER A 1 42 ? -12.045 -7.246 -2.214 1.00 0.00 42 SER A O 16
ATOM 13361 N N . GLN A 1 43 ? -12.918 -9.296 -2.533 1.00 0.00 43 GLN A N 16
ATOM 13362 C CA . GLN A 1 43 ? -14.291 -8.869 -2.287 1.00 0.00 43 GLN A CA 16
ATOM 13363 C C . GLN A 1 43 ? -14.361 -7.923 -1.093 1.00 0.00 43 GLN A C 16
ATOM 13364 O O . GLN A 1 43 ? -15.217 -7.041 -1.038 1.00 0.00 43 GLN A O 16
ATOM 13378 N N . GLU A 1 44 ? -13.455 -8.114 -0.139 1.00 0.00 44 GLU A N 16
ATOM 13379 C CA . GLU A 1 44 ? -13.416 -7.278 1.055 1.00 0.00 44 GLU A CA 16
ATOM 13380 C C . GLU A 1 44 ? -13.284 -5.804 0.683 1.00 0.00 44 GLU A C 16
ATOM 13381 O O . GLU A 1 44 ? -13.964 -4.946 1.247 1.00 0.00 44 GLU A O 16
ATOM 13393 N N . HIS A 1 45 ? -12.403 -5.517 -0.271 1.00 0.00 45 HIS A N 16
ATOM 13394 C CA . HIS A 1 45 ? -12.181 -4.147 -0.720 1.00 0.00 45 HIS A CA 16
ATOM 13395 C C . HIS A 1 45 ? -12.539 -3.994 -2.195 1.00 0.00 45 HIS A C 16
ATOM 13396 O O . HIS A 1 45 ? -12.263 -2.962 -2.806 1.00 0.00 45 HIS A O 16
ATOM 13410 N N . ARG A 1 46 ? -13.154 -5.027 -2.760 1.00 0.00 46 ARG A N 16
ATOM 13411 C CA . ARG A 1 46 ? -13.548 -5.008 -4.164 1.00 0.00 46 ARG A CA 16
ATOM 13412 C C . ARG A 1 46 ? -14.603 -3.935 -4.418 1.00 0.00 46 ARG A C 16
ATOM 13413 O O . ARG A 1 46 ? -15.526 -3.758 -3.625 1.00 0.00 46 ARG A O 16
ATOM 13434 N N . GLY A 1 47 ? -14.458 -3.221 -5.530 1.00 0.00 47 GLY A N 16
ATOM 13435 C CA . GLY A 1 47 ? -15.404 -2.175 -5.869 1.00 0.00 47 GLY A CA 16
ATOM 13436 C C . GLY A 1 47 ? -15.093 -0.864 -5.173 1.00 0.00 47 GLY A C 16
ATOM 13437 O O . GLY A 1 47 ? -15.492 0.204 -5.638 1.00 0.00 47 GLY A O 16
ATOM 13441 N N . HIS A 1 48 ? -14.380 -0.945 -4.055 1.00 0.00 48 HIS A N 16
ATOM 13442 C CA . HIS A 1 48 ? -14.016 0.245 -3.293 1.00 0.00 48 HIS A CA 16
ATOM 13443 C C . HIS A 1 48 ? -13.100 1.153 -4.108 1.00 0.00 48 HIS A C 16
ATOM 13444 O O . HIS A 1 48 ? -12.170 0.686 -4.765 1.00 0.00 48 HIS A O 16
ATOM 13458 N N . HIS A 1 49 ? -13.371 2.454 -4.061 1.00 0.00 49 HIS A N 16
ATOM 13459 C CA . HIS A 1 49 ? -12.571 3.428 -4.795 1.00 0.00 49 HIS A CA 16
ATOM 13460 C C . HIS A 1 49 ? -11.269 3.727 -4.059 1.00 0.00 49 HIS A C 16
ATOM 13461 O O . HIS A 1 49 ? -11.278 4.264 -2.951 1.00 0.00 49 HIS A O 16
ATOM 13476 N N . THR A 1 50 ? -10.148 3.375 -4.682 1.00 0.00 50 THR A N 16
ATOM 13477 C CA . THR A 1 50 ? -8.838 3.603 -4.086 1.00 0.00 50 THR A CA 16
ATOM 13478 C C . THR A 1 50 ? -8.001 4.546 -4.943 1.00 0.00 50 THR A C 16
ATOM 13479 O O . THR A 1 50 ? -8.180 4.620 -6.159 1.00 0.00 50 THR A O 16
ATOM 13490 N N . PHE A 1 51 ? -7.086 5.265 -4.303 1.00 0.00 51 PHE A N 16
ATOM 13491 C CA . PHE A 1 51 ? -6.221 6.205 -5.007 1.00 0.00 51 PHE A CA 16
ATOM 13492 C C . PHE A 1 51 ? -4.752 5.929 -4.696 1.00 0.00 51 PHE A C 16
ATOM 13493 O O . PHE A 1 51 ? -4.393 5.502 -3.599 1.00 0.00 51 PHE A O 16
ATOM 13510 N N . PRO A 1 52 ? -3.882 6.178 -5.686 1.00 0.00 52 PRO A N 16
ATOM 13511 C CA . PRO A 1 52 ? -2.439 5.964 -5.544 1.00 0.00 52 PRO A CA 16
ATOM 13512 C C . PRO A 1 52 ? -1.795 6.968 -4.593 1.00 0.00 52 PRO A C 16
ATOM 13513 O O . PRO A 1 52 ? -1.189 7.949 -5.026 1.00 0.00 52 PRO A O 16
ATOM 13524 N N . THR A 1 53 ? -1.930 6.717 -3.295 1.00 0.00 53 THR A N 16
ATOM 13525 C CA . THR A 1 53 ? -1.362 7.598 -2.282 1.00 0.00 53 THR A CA 16
ATOM 13526 C C . THR A 1 53 ? 0.160 7.625 -2.368 1.00 0.00 53 THR A C 16
ATOM 13527 O O . THR A 1 53 ? 0.787 8.652 -2.107 1.00 0.00 53 THR A O 16
ATOM 13538 N N . SER A 1 54 ? 0.747 6.491 -2.734 1.00 0.00 54 SER A N 16
ATOM 13539 C CA . SER A 1 54 ? 2.197 6.384 -2.851 1.00 0.00 54 SER A CA 16
ATOM 13540 C C . SER A 1 54 ? 2.611 6.181 -4.305 1.00 0.00 54 SER A C 16
ATOM 13541 O O . SER A 1 54 ? 3.644 6.685 -4.744 1.00 0.00 54 SER A O 16
ATOM 13549 N N . GLY A 1 55 ? 1.797 5.437 -5.048 1.00 0.00 55 GLY A N 16
ATOM 13550 C CA . GLY A 1 55 ? 2.095 5.180 -6.445 1.00 0.00 55 GLY A CA 16
ATOM 13551 C C . GLY A 1 55 ? 2.190 6.453 -7.262 1.00 0.00 55 GLY A C 16
ATOM 13552 O O . GLY A 1 55 ? 2.544 7.517 -6.753 1.00 0.00 55 GLY A O 16
ATOM 13556 N N . PRO A 1 56 ? 1.870 6.353 -8.560 1.00 0.00 56 PRO A N 16
ATOM 13557 C CA . PRO A 1 56 ? 1.915 7.496 -9.477 1.00 0.00 56 PRO A CA 16
ATOM 13558 C C . PRO A 1 56 ? 0.819 8.516 -9.186 1.00 0.00 56 PRO A C 16
ATOM 13559 O O . PRO A 1 56 ? 0.009 8.328 -8.278 1.00 0.00 56 PRO A O 16
ATOM 13570 N N . SER A 1 57 ? 0.801 9.595 -9.961 1.00 0.00 57 SER A N 16
ATOM 13571 C CA . SER A 1 57 ? -0.194 10.647 -9.783 1.00 0.00 57 SER A CA 16
ATOM 13572 C C . SER A 1 57 ? -0.190 11.161 -8.347 1.00 0.00 57 SER A C 16
ATOM 13573 O O . SER A 1 57 ? -1.245 11.401 -7.759 1.00 0.00 57 SER A O 16
ATOM 13581 N N . SER A 1 58 ? 1.004 11.327 -7.787 1.00 0.00 58 SER A N 16
ATOM 13582 C CA . SER A 1 58 ? 1.146 11.808 -6.418 1.00 0.00 58 SER A CA 16
ATOM 13583 C C . SER A 1 58 ? 0.941 13.318 -6.349 1.00 0.00 58 SER A C 16
ATOM 13584 O O . SER A 1 58 ? 1.323 14.050 -7.261 1.00 0.00 58 SER A O 16
ATOM 13592 N N . GLY A 1 59 ? 0.333 13.778 -5.259 1.00 0.00 59 GLY A N 16
ATOM 13593 C CA . GLY A 1 59 ? 0.086 15.198 -5.090 1.00 0.00 59 GLY A CA 16
ATOM 13594 C C . GLY A 1 59 ? -1.350 15.577 -5.393 1.00 0.00 59 GLY A C 16
ATOM 13595 O O . GLY A 1 59 ? -2.090 15.906 -4.467 1.00 0.00 59 GLY A O 16
ATOM 13601 N N . GLY A 1 1 ? 19.664 8.672 -22.908 1.00 0.00 1 GLY A N 17
ATOM 13602 C CA . GLY A 1 1 ? 19.628 8.889 -21.474 1.00 0.00 1 GLY A CA 17
ATOM 13603 C C . GLY A 1 1 ? 20.780 8.214 -20.756 1.00 0.00 1 GLY A C 17
ATOM 13604 O O . GLY A 1 1 ? 21.610 7.555 -21.383 1.00 0.00 1 GLY A O 17
ATOM 13608 N N . SER A 1 2 ? 20.833 8.379 -19.439 1.00 0.00 2 SER A N 17
ATOM 13609 C CA . SER A 1 2 ? 21.895 7.785 -18.636 1.00 0.00 2 SER A CA 17
ATOM 13610 C C . SER A 1 2 ? 21.705 6.276 -18.514 1.00 0.00 2 SER A C 17
ATOM 13611 O O . SER A 1 2 ? 20.589 5.794 -18.316 1.00 0.00 2 SER A O 17
ATOM 13619 N N . SER A 1 3 ? 22.802 5.536 -18.634 1.00 0.00 3 SER A N 17
ATOM 13620 C CA . SER A 1 3 ? 22.757 4.081 -18.542 1.00 0.00 3 SER A CA 17
ATOM 13621 C C . SER A 1 3 ? 22.737 3.630 -17.084 1.00 0.00 3 SER A C 17
ATOM 13622 O O . SER A 1 3 ? 23.212 4.337 -16.197 1.00 0.00 3 SER A O 17
ATOM 13630 N N . GLY A 1 4 ? 22.183 2.445 -16.846 1.00 0.00 4 GLY A N 17
ATOM 13631 C CA . GLY A 1 4 ? 22.110 1.918 -15.496 1.00 0.00 4 GLY A CA 17
ATOM 13632 C C . GLY A 1 4 ? 21.264 2.781 -14.581 1.00 0.00 4 GLY A C 17
ATOM 13633 O O . GLY A 1 4 ? 21.411 4.003 -14.559 1.00 0.00 4 GLY A O 17
ATOM 13637 N N . SER A 1 5 ? 20.374 2.145 -13.826 1.00 0.00 5 SER A N 17
ATOM 13638 C CA . SER A 1 5 ? 19.496 2.864 -12.909 1.00 0.00 5 SER A CA 17
ATOM 13639 C C . SER A 1 5 ? 20.300 3.521 -11.791 1.00 0.00 5 SER A C 17
ATOM 13640 O O . SER A 1 5 ? 21.354 3.024 -11.395 1.00 0.00 5 SER A O 17
ATOM 13648 N N . SER A 1 6 ? 19.793 4.641 -11.286 1.00 0.00 6 SER A N 17
ATOM 13649 C CA . SER A 1 6 ? 20.464 5.369 -10.216 1.00 0.00 6 SER A CA 17
ATOM 13650 C C . SER A 1 6 ? 19.972 4.902 -8.849 1.00 0.00 6 SER A C 17
ATOM 13651 O O . SER A 1 6 ? 20.166 5.581 -7.842 1.00 0.00 6 SER A O 17
ATOM 13659 N N . GLY A 1 7 ? 19.333 3.736 -8.824 1.00 0.00 7 GLY A N 17
ATOM 13660 C CA . GLY A 1 7 ? 18.822 3.197 -7.577 1.00 0.00 7 GLY A CA 17
ATOM 13661 C C . GLY A 1 7 ? 19.196 1.742 -7.378 1.00 0.00 7 GLY A C 17
ATOM 13662 O O . GLY A 1 7 ? 20.366 1.374 -7.484 1.00 0.00 7 GLY A O 17
ATOM 13666 N N . SER A 1 8 ? 18.199 0.911 -7.089 1.00 0.00 8 SER A N 17
ATOM 13667 C CA . SER A 1 8 ? 18.430 -0.512 -6.870 1.00 0.00 8 SER A CA 17
ATOM 13668 C C . SER A 1 8 ? 17.349 -1.349 -7.547 1.00 0.00 8 SER A C 17
ATOM 13669 O O . SER A 1 8 ? 16.160 -1.034 -7.493 1.00 0.00 8 SER A O 17
ATOM 13677 N N . PRO A 1 9 ? 17.770 -2.441 -8.201 1.00 0.00 9 PRO A N 17
ATOM 13678 C CA . PRO A 1 9 ? 16.854 -3.347 -8.901 1.00 0.00 9 PRO A CA 17
ATOM 13679 C C . PRO A 1 9 ? 15.976 -4.141 -7.940 1.00 0.00 9 PRO A C 17
ATOM 13680 O O . PRO A 1 9 ? 15.206 -5.005 -8.358 1.00 0.00 9 PRO A O 17
ATOM 13691 N N . GLU A 1 10 ? 16.097 -3.842 -6.650 1.00 0.00 10 GLU A N 17
ATOM 13692 C CA . GLU A 1 10 ? 15.314 -4.529 -5.630 1.00 0.00 10 GLU A CA 17
ATOM 13693 C C . GLU A 1 10 ? 14.435 -3.545 -4.864 1.00 0.00 10 GLU A C 17
ATOM 13694 O O . GLU A 1 10 ? 14.712 -2.346 -4.829 1.00 0.00 10 GLU A O 17
ATOM 13706 N N . GLY A 1 11 ? 13.374 -4.060 -4.251 1.00 0.00 11 GLY A N 17
ATOM 13707 C CA . GLY A 1 11 ? 12.470 -3.214 -3.494 1.00 0.00 11 GLY A CA 17
ATOM 13708 C C . GLY A 1 11 ? 12.641 -3.376 -1.997 1.00 0.00 11 GLY A C 17
ATOM 13709 O O . GLY A 1 11 ? 12.960 -4.464 -1.517 1.00 0.00 11 GLY A O 17
ATOM 13713 N N . GLN A 1 12 ? 12.431 -2.292 -1.258 1.00 0.00 12 GLN A N 17
ATOM 13714 C CA . GLN A 1 12 ? 12.566 -2.320 0.194 1.00 0.00 12 GLN A CA 17
ATOM 13715 C C . GLN A 1 12 ? 11.198 -2.342 0.868 1.00 0.00 12 GLN A C 17
ATOM 13716 O O . GLN A 1 12 ? 10.216 -1.840 0.320 1.00 0.00 12 GLN A O 17
ATOM 13730 N N . LYS A 1 13 ? 11.141 -2.927 2.060 1.00 0.00 13 LYS A N 17
ATOM 13731 C CA . LYS A 1 13 ? 9.894 -3.014 2.810 1.00 0.00 13 LYS A CA 17
ATOM 13732 C C . LYS A 1 13 ? 9.286 -1.630 3.019 1.00 0.00 13 LYS A C 17
ATOM 13733 O O . LYS A 1 13 ? 9.790 -0.833 3.811 1.00 0.00 13 LYS A O 17
ATOM 13752 N N . VAL A 1 14 ? 8.201 -1.351 2.305 1.00 0.00 14 VAL A N 17
ATOM 13753 C CA . VAL A 1 14 ? 7.523 -0.065 2.414 1.00 0.00 14 VAL A CA 17
ATOM 13754 C C . VAL A 1 14 ? 6.009 -0.238 2.391 1.00 0.00 14 VAL A C 17
ATOM 13755 O O . VAL A 1 14 ? 5.412 -0.436 1.332 1.00 0.00 14 VAL A O 17
ATOM 13768 N N . ASP A 1 15 ? 5.392 -0.161 3.565 1.00 0.00 15 ASP A N 17
ATOM 13769 C CA . ASP A 1 15 ? 3.946 -0.307 3.681 1.00 0.00 15 ASP A CA 17
ATOM 13770 C C . ASP A 1 15 ? 3.474 -1.590 3.003 1.00 0.00 15 ASP A C 17
ATOM 13771 O O . ASP A 1 15 ? 2.518 -1.579 2.227 1.00 0.00 15 ASP A O 17
ATOM 13780 N N . HIS A 1 16 ? 4.151 -2.694 3.302 1.00 0.00 16 HIS A N 17
ATOM 13781 C CA . HIS A 1 16 ? 3.800 -3.986 2.721 1.00 0.00 16 HIS A CA 17
ATOM 13782 C C . HIS A 1 16 ? 2.667 -4.643 3.502 1.00 0.00 16 HIS A C 17
ATOM 13783 O O . HIS A 1 16 ? 2.716 -4.734 4.729 1.00 0.00 16 HIS A O 17
ATOM 13798 N N . CYS A 1 17 ? 1.647 -5.100 2.784 1.00 0.00 17 CYS A N 17
ATOM 13799 C CA . CYS A 1 17 ? 0.500 -5.748 3.408 1.00 0.00 17 CYS A CA 17
ATOM 13800 C C . CYS A 1 17 ? 0.932 -6.990 4.183 1.00 0.00 17 CYS A C 17
ATOM 13801 O O . CYS A 1 17 ? 1.524 -7.910 3.620 1.00 0.00 17 CYS A O 17
ATOM 13808 N N . ALA A 1 18 ? 0.631 -7.008 5.477 1.00 0.00 18 ALA A N 17
ATOM 13809 C CA . ALA A 1 18 ? 0.986 -8.137 6.328 1.00 0.00 18 ALA A CA 17
ATOM 13810 C C . ALA A 1 18 ? 0.086 -9.336 6.053 1.00 0.00 18 ALA A C 17
ATOM 13811 O O . ALA A 1 18 ? 0.276 -10.411 6.622 1.00 0.00 18 ALA A O 17
ATOM 13818 N N . ARG A 1 19 ? -0.896 -9.145 5.177 1.00 0.00 19 ARG A N 17
ATOM 13819 C CA . ARG A 1 19 ? -1.827 -10.211 4.828 1.00 0.00 19 ARG A CA 17
ATOM 13820 C C . ARG A 1 19 ? -1.404 -10.900 3.534 1.00 0.00 19 ARG A C 17
ATOM 13821 O O . ARG A 1 19 ? -1.424 -12.128 3.436 1.00 0.00 19 ARG A O 17
ATOM 13842 N N . HIS A 1 20 ? -1.022 -10.102 2.542 1.00 0.00 20 HIS A N 17
ATOM 13843 C CA . HIS A 1 20 ? -0.594 -10.634 1.253 1.00 0.00 20 HIS A CA 17
ATOM 13844 C C . HIS A 1 20 ? 0.898 -10.400 1.036 1.00 0.00 20 HIS A C 17
ATOM 13845 O O . HIS A 1 20 ? 1.594 -11.243 0.472 1.00 0.00 20 HIS A O 17
ATOM 13859 N N . GLY A 1 21 ? 1.383 -9.247 1.488 1.00 0.00 21 GLY A N 17
ATOM 13860 C CA . GLY A 1 21 ? 2.788 -8.921 1.333 1.00 0.00 21 GLY A CA 17
ATOM 13861 C C . GLY A 1 21 ? 3.047 -8.018 0.143 1.00 0.00 21 GLY A C 17
ATOM 13862 O O . GLY A 1 21 ? 4.197 -7.780 -0.224 1.00 0.00 21 GLY A O 17
ATOM 13866 N N . GLU A 1 22 ? 1.974 -7.516 -0.460 1.00 0.00 22 GLU A N 17
ATOM 13867 C CA . GLU A 1 22 ? 2.092 -6.636 -1.618 1.00 0.00 22 GLU A CA 17
ATOM 13868 C C . GLU A 1 22 ? 2.307 -5.190 -1.182 1.00 0.00 22 GLU A C 17
ATOM 13869 O O . GLU A 1 22 ? 1.728 -4.733 -0.196 1.00 0.00 22 GLU A O 17
ATOM 13881 N N . LYS A 1 23 ? 3.146 -4.474 -1.923 1.00 0.00 23 LYS A N 17
ATOM 13882 C CA . LYS A 1 23 ? 3.440 -3.079 -1.615 1.00 0.00 23 LYS A CA 17
ATOM 13883 C C . LYS A 1 23 ? 2.171 -2.234 -1.657 1.00 0.00 23 LYS A C 17
ATOM 13884 O O . LYS A 1 23 ? 1.496 -2.159 -2.685 1.00 0.00 23 LYS A O 17
ATOM 13903 N N . LEU A 1 24 ? 1.851 -1.599 -0.535 1.00 0.00 24 LEU A N 17
ATOM 13904 C CA . LEU A 1 24 ? 0.664 -0.757 -0.444 1.00 0.00 24 LEU A CA 17
ATOM 13905 C C . LEU A 1 24 ? 0.903 0.597 -1.105 1.00 0.00 24 LEU A C 17
ATOM 13906 O O . LEU A 1 24 ? 1.544 1.477 -0.528 1.00 0.00 24 LEU A O 17
ATOM 13922 N N . LEU A 1 25 ? 0.384 0.759 -2.316 1.00 0.00 25 LEU A N 17
ATOM 13923 C CA . LEU A 1 25 ? 0.539 2.007 -3.055 1.00 0.00 25 LEU A CA 17
ATOM 13924 C C . LEU A 1 25 ? -0.816 2.656 -3.319 1.00 0.00 25 LEU A C 17
ATOM 13925 O O . LEU A 1 25 ? -0.907 3.668 -4.015 1.00 0.00 25 LEU A O 17
ATOM 13941 N N . LEU A 1 26 ? -1.867 2.069 -2.756 1.00 0.00 26 LEU A N 17
ATOM 13942 C CA . LEU A 1 26 ? -3.218 2.591 -2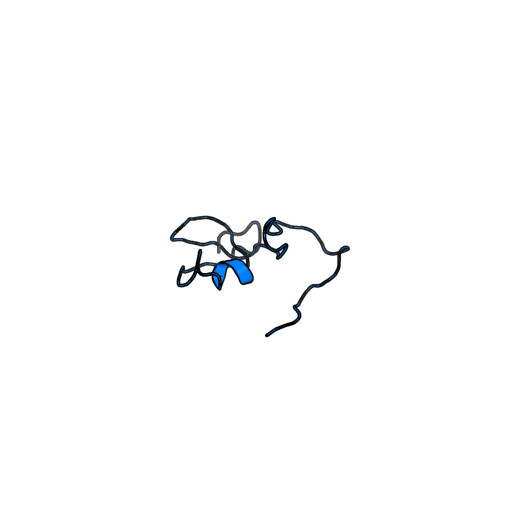.928 1.00 0.00 26 LEU A CA 17
ATOM 13943 C C . LEU A 1 26 ? -3.795 3.058 -1.595 1.00 0.00 26 LEU A C 17
ATOM 13944 O O . LEU A 1 26 ? -3.234 2.783 -0.534 1.00 0.00 26 LEU A O 17
ATOM 13960 N N . PHE A 1 27 ? -4.919 3.764 -1.658 1.00 0.00 27 PHE A N 17
ATOM 13961 C CA . PHE A 1 27 ? -5.573 4.268 -0.456 1.00 0.00 27 PHE A CA 17
ATOM 13962 C C . PHE A 1 27 ? -7.091 4.220 -0.602 1.00 0.00 27 PHE A C 17
ATOM 13963 O O . PHE A 1 27 ? -7.684 5.032 -1.313 1.00 0.00 27 PHE A O 17
ATOM 13980 N N . CYS A 1 28 ? -7.715 3.262 0.076 1.00 0.00 28 CYS A N 17
ATOM 13981 C CA . CYS A 1 28 ? -9.163 3.106 0.022 1.00 0.00 28 CYS A CA 17
ATOM 13982 C C . CYS A 1 28 ? -9.863 4.290 0.683 1.00 0.00 28 CYS A C 17
ATOM 13983 O O . CYS A 1 28 ? -9.460 4.743 1.754 1.00 0.00 28 CYS A O 17
ATOM 13990 N N . GLN A 1 29 ? -10.914 4.786 0.037 1.00 0.00 29 GLN A N 17
ATOM 13991 C CA . GLN A 1 29 ? -11.669 5.917 0.562 1.00 0.00 29 GLN A CA 17
ATOM 13992 C C . GLN A 1 29 ? -12.825 5.441 1.436 1.00 0.00 29 GLN A C 17
ATOM 13993 O O . GLN A 1 29 ? -13.179 6.091 2.419 1.00 0.00 29 GLN A O 17
ATOM 14007 N N . GLU A 1 30 ? -13.408 4.304 1.070 1.00 0.00 30 GLU A N 17
ATOM 14008 C CA . GLU A 1 30 ? -14.525 3.743 1.821 1.00 0.00 30 GLU A CA 17
ATOM 14009 C C . GLU A 1 30 ? -14.089 3.347 3.229 1.00 0.00 30 GLU A C 17
ATOM 14010 O O . GLU A 1 30 ? -14.849 3.486 4.187 1.00 0.00 30 GLU A O 17
ATOM 14022 N N . ASP A 1 31 ? -12.862 2.851 3.344 1.00 0.00 31 ASP A N 17
ATOM 14023 C CA . ASP A 1 31 ? -12.324 2.434 4.634 1.00 0.00 31 ASP A CA 17
ATOM 14024 C C . ASP A 1 31 ? -11.260 3.413 5.120 1.00 0.00 31 ASP A C 17
ATOM 14025 O O . ASP A 1 31 ? -10.978 3.495 6.315 1.00 0.00 31 ASP A O 17
ATOM 14034 N N . GLY A 1 32 ? -10.670 4.152 4.185 1.00 0.00 32 GLY A N 17
ATOM 14035 C CA . GLY A 1 32 ? -9.643 5.114 4.538 1.00 0.00 32 GLY A CA 17
ATOM 14036 C C . GLY A 1 32 ? -8.347 4.449 4.960 1.00 0.00 32 GLY A C 17
ATOM 14037 O O . GLY A 1 32 ? -7.623 4.967 5.810 1.00 0.00 32 GLY A O 17
ATOM 14041 N N . LYS A 1 33 ? -8.053 3.298 4.364 1.00 0.00 33 LYS A N 17
ATOM 14042 C CA . LYS A 1 33 ? -6.836 2.561 4.682 1.00 0.00 33 LYS A CA 17
ATOM 14043 C C . LYS A 1 33 ? -6.149 2.072 3.411 1.00 0.00 33 LYS A C 17
ATOM 14044 O O . LYS A 1 33 ? -6.809 1.696 2.442 1.00 0.00 33 LYS A O 17
ATOM 14063 N N . VAL A 1 34 ? -4.820 2.077 3.422 1.00 0.00 34 VAL A N 17
ATOM 14064 C CA . VAL A 1 34 ? -4.044 1.632 2.271 1.00 0.00 34 VAL A CA 17
ATOM 14065 C C . VAL A 1 34 ? -4.230 0.138 2.028 1.00 0.00 34 VAL A C 17
ATOM 14066 O O . VAL A 1 34 ? -4.129 -0.669 2.953 1.00 0.00 34 VAL A O 17
ATOM 14079 N N . ILE A 1 35 ? -4.500 -0.223 0.779 1.00 0.00 35 ILE A N 17
ATOM 14080 C CA . ILE A 1 35 ? -4.698 -1.620 0.414 1.00 0.00 35 ILE A CA 17
ATOM 14081 C C . ILE A 1 35 ? -3.860 -1.995 -0.804 1.00 0.00 35 ILE A C 17
ATOM 14082 O O . ILE A 1 35 ? -3.576 -1.155 -1.658 1.00 0.00 35 ILE A O 17
ATOM 14098 N N . CYS A 1 36 ? -3.467 -3.262 -0.877 1.00 0.00 36 CYS A N 17
ATOM 14099 C CA . CYS A 1 36 ? -2.661 -3.750 -1.990 1.00 0.00 36 CYS A CA 17
ATOM 14100 C C . CYS A 1 36 ? -3.542 -4.391 -3.059 1.00 0.00 36 CYS A C 17
ATOM 14101 O O . CYS A 1 36 ? -4.762 -4.466 -2.909 1.00 0.00 36 CYS A O 17
ATOM 14108 N N . TRP A 1 37 ? -2.916 -4.852 -4.135 1.00 0.00 37 TRP A N 17
ATOM 14109 C CA . TRP A 1 37 ? -3.642 -5.487 -5.229 1.00 0.00 37 TRP A CA 17
ATOM 14110 C C . TRP A 1 37 ? -4.596 -6.554 -4.702 1.00 0.00 37 TRP A C 17
ATOM 14111 O O . TRP A 1 37 ? -5.809 -6.468 -4.898 1.00 0.00 37 TRP A O 17
ATOM 14132 N N . LEU A 1 38 ? -4.041 -7.558 -4.032 1.00 0.00 38 LEU A N 17
ATOM 14133 C CA . LEU A 1 38 ? -4.844 -8.642 -3.476 1.00 0.00 38 LEU A CA 17
ATOM 14134 C C . LEU A 1 38 ? -6.059 -8.095 -2.733 1.00 0.00 38 LEU A C 17
ATOM 14135 O O . LEU A 1 38 ? -7.182 -8.560 -2.930 1.00 0.00 38 LEU A O 17
ATOM 14151 N N . CYS A 1 39 ? -5.826 -7.103 -1.880 1.00 0.00 39 CYS A N 17
ATOM 14152 C CA . CYS A 1 39 ? -6.901 -6.490 -1.109 1.00 0.00 39 CYS A CA 17
ATOM 14153 C C . CYS A 1 39 ? -7.964 -5.899 -2.031 1.00 0.00 39 CYS A C 17
ATOM 14154 O O . CYS A 1 39 ? -9.160 -6.095 -1.820 1.00 0.00 39 CYS A O 17
ATOM 14161 N N . GLU A 1 40 ? -7.516 -5.175 -3.052 1.00 0.00 40 GLU A N 17
ATOM 14162 C CA . GLU A 1 40 ? -8.429 -4.555 -4.005 1.00 0.00 40 GLU A CA 17
ATOM 14163 C C . GLU A 1 40 ? -9.204 -5.614 -4.784 1.00 0.00 40 GLU A C 17
ATOM 14164 O O . GLU A 1 40 ? -10.393 -5.451 -5.059 1.00 0.00 40 GLU A O 17
ATOM 14176 N N . ARG A 1 41 ? -8.521 -6.698 -5.137 1.00 0.00 41 ARG A N 17
ATOM 14177 C CA . ARG A 1 41 ? -9.144 -7.783 -5.886 1.00 0.00 41 ARG A CA 17
ATOM 14178 C C . ARG A 1 41 ? -9.869 -8.745 -4.948 1.00 0.00 41 ARG A C 17
ATOM 14179 O O . ARG A 1 41 ? -10.182 -9.875 -5.323 1.00 0.00 41 ARG A O 17
ATOM 14200 N N . SER A 1 42 ? -10.131 -8.288 -3.728 1.00 0.00 42 SER A N 17
ATOM 14201 C CA . SER A 1 42 ? -10.814 -9.109 -2.735 1.00 0.00 42 SER A CA 17
ATOM 14202 C C . SER A 1 42 ? -12.151 -8.488 -2.344 1.00 0.00 42 SER A C 17
ATOM 14203 O O . SER A 1 42 ? -12.215 -7.323 -1.953 1.00 0.00 42 SER A O 17
ATOM 14211 N N . GLN A 1 43 ? -13.217 -9.275 -2.453 1.00 0.00 43 GLN A N 17
ATOM 14212 C CA . GLN A 1 43 ? -14.553 -8.802 -2.111 1.00 0.00 43 GLN A CA 17
ATOM 14213 C C . GLN A 1 43 ? -14.505 -7.839 -0.929 1.00 0.00 43 GLN A C 17
ATOM 14214 O O . GLN A 1 43 ? -15.311 -6.914 -0.837 1.00 0.00 43 GLN A O 17
ATOM 14228 N N . GLU A 1 44 ? -13.554 -8.064 -0.028 1.00 0.00 44 GLU A N 17
ATOM 14229 C CA . GLU A 1 44 ? -13.402 -7.217 1.149 1.00 0.00 44 GLU A CA 17
ATOM 14230 C C . GLU A 1 44 ? -13.368 -5.743 0.757 1.00 0.00 44 GLU A C 17
ATOM 14231 O O . GLU A 1 44 ? -14.065 -4.916 1.345 1.00 0.00 44 GLU A O 17
ATOM 14243 N N . HIS A 1 45 ? -12.551 -5.421 -0.241 1.00 0.00 45 HIS A N 17
ATOM 14244 C CA . HIS A 1 45 ? -12.425 -4.046 -0.713 1.00 0.00 45 HIS A CA 17
ATOM 14245 C C . HIS A 1 45 ? -12.864 -3.929 -2.169 1.00 0.00 45 HIS A C 17
ATOM 14246 O O . HIS A 1 45 ? -12.863 -2.840 -2.743 1.00 0.00 45 HIS A O 17
ATOM 14260 N N . ARG A 1 46 ? -13.240 -5.058 -2.762 1.00 0.00 46 ARG A N 17
ATOM 14261 C CA . ARG A 1 46 ? -13.680 -5.082 -4.151 1.00 0.00 46 ARG A CA 17
ATOM 14262 C C . ARG A 1 46 ? -14.802 -4.074 -4.383 1.00 0.00 46 ARG A C 17
ATOM 14263 O O . ARG A 1 46 ? -15.775 -4.029 -3.632 1.00 0.00 46 ARG A O 17
ATOM 14284 N N . GLY A 1 47 ? -14.658 -3.266 -5.430 1.00 0.00 47 GLY A N 17
ATOM 14285 C CA . GLY A 1 47 ? -15.666 -2.270 -5.742 1.00 0.00 47 GLY A CA 17
ATOM 14286 C C . GLY A 1 47 ? -15.360 -0.922 -5.120 1.00 0.00 47 GLY A C 17
ATOM 14287 O O . GLY A 1 47 ? -15.778 0.116 -5.634 1.00 0.00 47 GLY A O 17
ATOM 14291 N N . HIS A 1 48 ? -14.631 -0.936 -4.009 1.00 0.00 48 HIS A N 17
ATOM 14292 C CA . HIS A 1 48 ? -14.271 0.295 -3.315 1.00 0.00 48 HIS A CA 17
ATOM 14293 C C . HIS A 1 48 ? -13.379 1.171 -4.189 1.00 0.00 48 HIS A C 17
ATOM 14294 O O . HIS A 1 48 ? -12.681 0.675 -5.074 1.00 0.00 48 HIS A O 17
ATOM 14308 N N . HIS A 1 49 ? -13.407 2.476 -3.936 1.00 0.00 49 HIS A N 17
ATOM 14309 C CA . HIS A 1 49 ? -12.601 3.421 -4.701 1.00 0.00 49 HIS A CA 17
ATOM 14310 C C . HIS A 1 49 ? -11.247 3.644 -4.034 1.00 0.00 49 HIS A C 17
ATOM 14311 O O . HIS A 1 49 ? -11.172 4.113 -2.898 1.00 0.00 49 HIS A O 17
ATOM 14326 N N . THR A 1 50 ? -10.178 3.304 -4.748 1.00 0.00 50 THR A N 17
ATOM 14327 C CA . THR A 1 50 ? -8.828 3.465 -4.225 1.00 0.00 50 THR A CA 17
ATOM 14328 C C . THR A 1 50 ? -8.083 4.576 -4.957 1.00 0.00 50 THR A C 17
ATOM 14329 O O . THR A 1 50 ? -8.304 4.805 -6.147 1.00 0.00 50 THR A O 17
ATOM 14340 N N . PHE A 1 51 ? -7.200 5.263 -4.240 1.00 0.00 51 PHE A N 17
ATOM 14341 C CA . PHE A 1 51 ? -6.423 6.351 -4.822 1.00 0.00 51 PHE A CA 17
ATOM 14342 C C . PHE A 1 51 ? -4.940 6.192 -4.501 1.00 0.00 51 PHE A C 17
ATOM 14343 O O . PHE A 1 51 ? -4.557 5.754 -3.416 1.00 0.00 51 PHE A O 17
ATOM 14360 N N . PRO A 1 52 ? -4.084 6.556 -5.467 1.00 0.00 52 PRO A N 17
ATOM 14361 C CA . PRO A 1 52 ? -2.629 6.463 -5.312 1.00 0.00 52 PRO A CA 17
ATOM 14362 C C . PRO A 1 52 ? -2.087 7.480 -4.313 1.00 0.00 52 PRO A C 17
ATOM 14363 O O . PRO A 1 52 ? -1.601 8.545 -4.696 1.00 0.00 52 PRO A O 17
ATOM 14374 N N . THR A 1 53 ? -2.173 7.146 -3.029 1.00 0.00 53 THR A N 17
ATOM 14375 C CA . THR A 1 53 ? -1.692 8.030 -1.975 1.00 0.00 53 THR A CA 17
ATOM 14376 C C . THR A 1 53 ? -0.184 8.230 -2.071 1.00 0.00 53 THR A C 17
ATOM 14377 O O . THR A 1 53 ? 0.332 9.302 -1.754 1.00 0.00 53 THR A O 17
ATOM 14388 N N . SER A 1 54 ? 0.520 7.191 -2.512 1.00 0.00 54 SER A N 17
ATOM 14389 C CA . SER A 1 54 ? 1.970 7.252 -2.647 1.00 0.00 54 SER A CA 17
ATOM 14390 C C . SER A 1 54 ? 2.380 7.250 -4.117 1.00 0.00 54 SER A C 17
ATOM 14391 O O . SER A 1 54 ? 3.322 7.936 -4.511 1.00 0.00 54 SER A O 17
ATOM 14399 N N . GLY A 1 55 ? 1.663 6.473 -4.923 1.00 0.00 55 GLY A N 17
ATOM 14400 C CA . GLY A 1 55 ? 1.966 6.395 -6.340 1.00 0.00 55 GLY A CA 17
ATOM 14401 C C . GLY A 1 55 ? 1.982 4.968 -6.852 1.00 0.00 55 GLY A C 17
ATOM 14402 O O . GLY A 1 55 ? 2.518 4.063 -6.212 1.00 0.00 55 GLY A O 17
ATOM 14406 N N . PRO A 1 56 ? 1.382 4.751 -8.032 1.00 0.00 56 PRO A N 17
ATOM 14407 C CA . PRO A 1 56 ? 1.316 3.426 -8.654 1.00 0.00 56 PRO A CA 17
ATOM 14408 C C . PRO A 1 56 ? 2.677 2.948 -9.148 1.00 0.00 56 PRO A C 17
ATOM 14409 O O . PRO A 1 56 ? 3.520 3.752 -9.548 1.00 0.00 56 PRO A O 17
ATOM 14420 N N . SER A 1 57 ? 2.885 1.636 -9.118 1.00 0.00 57 SER A N 17
ATOM 14421 C CA . SER A 1 57 ? 4.146 1.052 -9.560 1.00 0.00 57 SER A CA 17
ATOM 14422 C C . SER A 1 57 ? 4.279 1.130 -11.077 1.00 0.00 57 SER A C 17
ATOM 14423 O O . SER A 1 57 ? 5.289 1.603 -11.599 1.00 0.00 57 SER A O 17
ATOM 14431 N N . SER A 1 58 ? 3.253 0.663 -11.780 1.00 0.00 58 SER A N 17
ATOM 14432 C CA . SER A 1 58 ? 3.255 0.676 -13.238 1.00 0.00 58 SER A CA 17
ATOM 14433 C C . SER A 1 58 ? 1.845 0.883 -13.782 1.00 0.00 58 SER A C 17
ATOM 14434 O O . SER A 1 58 ? 0.888 0.273 -13.307 1.00 0.00 58 SER A O 17
ATOM 14442 N N . GLY A 1 59 ? 1.725 1.750 -14.783 1.00 0.00 59 GLY A N 17
ATOM 14443 C CA . GLY A 1 59 ? 0.428 2.024 -15.376 1.00 0.00 59 GLY A CA 17
ATOM 14444 C C . GLY A 1 59 ? -0.012 0.936 -16.335 1.00 0.00 59 GLY A C 17
ATOM 14445 O O . GLY A 1 59 ? 0.565 0.822 -17.416 1.00 0.00 59 GLY A O 17
ATOM 14451 N N . GLY A 1 1 ? 9.588 -20.420 1.685 1.00 0.00 1 GLY A N 18
ATOM 14452 C CA . GLY A 1 1 ? 9.560 -21.870 1.641 1.00 0.00 1 GLY A CA 18
ATOM 14453 C C . GLY A 1 1 ? 8.225 -22.438 2.082 1.00 0.00 1 GLY A C 18
ATOM 14454 O O . GLY A 1 1 ? 7.659 -23.302 1.413 1.00 0.00 1 GLY A O 18
ATOM 14458 N N . SER A 1 2 ? 7.722 -21.953 3.213 1.00 0.00 2 SER A N 18
ATOM 14459 C CA . SER A 1 2 ? 6.449 -22.421 3.746 1.00 0.00 2 SER A CA 18
ATOM 14460 C C . SER A 1 2 ? 5.283 -21.868 2.933 1.00 0.00 2 SER A C 18
ATOM 14461 O O . SER A 1 2 ? 4.520 -22.622 2.328 1.00 0.00 2 SER A O 18
ATOM 14469 N N . SER A 1 3 ? 5.151 -20.545 2.924 1.00 0.00 3 SER A N 18
ATOM 14470 C CA . SER A 1 3 ? 4.076 -19.889 2.188 1.00 0.00 3 SER A CA 18
ATOM 14471 C C . SER A 1 3 ? 4.623 -19.150 0.971 1.00 0.00 3 SER A C 18
ATOM 14472 O O . SER A 1 3 ? 5.760 -18.680 0.975 1.00 0.00 3 SER A O 18
ATOM 14480 N N . GLY A 1 4 ? 3.803 -19.050 -0.071 1.00 0.00 4 GLY A N 18
ATOM 14481 C CA . GLY A 1 4 ? 4.222 -18.367 -1.281 1.00 0.00 4 GLY A CA 18
ATOM 14482 C C . GLY A 1 4 ? 3.250 -17.282 -1.700 1.00 0.00 4 GLY A C 18
ATOM 14483 O O . GLY A 1 4 ? 2.997 -16.342 -0.947 1.00 0.00 4 GLY A O 18
ATOM 14487 N N . SER A 1 5 ? 2.704 -17.411 -2.905 1.00 0.00 5 SER A N 18
ATOM 14488 C CA . SER A 1 5 ? 1.758 -16.430 -3.425 1.00 0.00 5 SER A CA 18
ATOM 14489 C C . SER A 1 5 ? 2.363 -15.030 -3.407 1.00 0.00 5 SER A C 18
ATOM 14490 O O . SER A 1 5 ? 1.697 -14.059 -3.047 1.00 0.00 5 SER A O 18
ATOM 14498 N N . SER A 1 6 ? 3.630 -14.934 -3.798 1.00 0.00 6 SER A N 18
ATOM 14499 C CA . SER A 1 6 ? 4.327 -13.653 -3.823 1.00 0.00 6 SER A CA 18
ATOM 14500 C C . SER A 1 6 ? 5.582 -13.735 -4.687 1.00 0.00 6 SER A C 18
ATOM 14501 O O . SER A 1 6 ? 6.083 -14.822 -4.973 1.00 0.00 6 SER A O 18
ATOM 14509 N N . GLY A 1 7 ? 6.084 -12.575 -5.102 1.00 0.00 7 GLY A N 18
ATOM 14510 C CA . GLY A 1 7 ? 7.275 -12.536 -5.930 1.00 0.00 7 GLY A CA 18
ATOM 14511 C C . GLY A 1 7 ? 8.515 -12.987 -5.184 1.00 0.00 7 GLY A C 18
ATOM 14512 O O . GLY A 1 7 ? 8.486 -13.986 -4.465 1.00 0.00 7 GLY A O 18
ATOM 14516 N N . SER A 1 8 ? 9.608 -12.251 -5.356 1.00 0.00 8 SER A N 18
ATOM 14517 C CA . SER A 1 8 ? 10.865 -12.584 -4.697 1.00 0.00 8 SER A CA 18
ATOM 14518 C C . SER A 1 8 ? 10.958 -11.911 -3.331 1.00 0.00 8 SER A C 18
ATOM 14519 O O . SER A 1 8 ? 10.371 -10.856 -3.089 1.00 0.00 8 SER A O 18
ATOM 14527 N N . PRO A 1 9 ? 11.713 -12.535 -2.415 1.00 0.00 9 PRO A N 18
ATOM 14528 C CA . PRO A 1 9 ? 11.902 -12.015 -1.057 1.00 0.00 9 PRO A CA 18
ATOM 14529 C C . PRO A 1 9 ? 12.748 -10.747 -1.034 1.00 0.00 9 PRO A C 18
ATOM 14530 O O . PRO A 1 9 ? 12.748 -10.008 -0.051 1.00 0.00 9 PRO A O 18
ATOM 14541 N N . GLU A 1 10 ? 13.468 -10.501 -2.125 1.00 0.00 10 GLU A N 18
ATOM 14542 C CA . GLU A 1 10 ? 14.319 -9.322 -2.228 1.00 0.00 10 GLU A CA 18
ATOM 14543 C C . GLU A 1 10 ? 13.537 -8.134 -2.781 1.00 0.00 10 GLU A C 18
ATOM 14544 O O . GLU A 1 10 ? 12.933 -8.218 -3.849 1.00 0.00 10 GLU A O 18
ATOM 14556 N N . GLY A 1 11 ? 13.555 -7.027 -2.045 1.00 0.00 11 GLY A N 18
ATOM 14557 C CA . GLY A 1 11 ? 12.844 -5.837 -2.477 1.00 0.00 11 GLY A CA 18
ATOM 14558 C C . GLY A 1 11 ? 12.641 -4.843 -1.351 1.00 0.00 11 GLY A C 18
ATOM 14559 O O . GLY A 1 11 ? 12.345 -5.229 -0.220 1.00 0.00 11 GLY A O 18
ATOM 14563 N N . GLN A 1 12 ? 12.801 -3.560 -1.660 1.00 0.00 12 GLN A N 18
ATOM 14564 C CA . GLN A 1 12 ? 12.635 -2.508 -0.664 1.00 0.00 12 GLN A CA 18
ATOM 14565 C C . GLN A 1 12 ? 11.271 -2.608 0.011 1.00 0.00 12 GLN A C 18
ATOM 14566 O O . GLN A 1 12 ? 10.251 -2.234 -0.568 1.00 0.00 12 GLN A O 18
ATOM 14580 N N . LYS A 1 13 ? 11.260 -3.115 1.239 1.00 0.00 13 LYS A N 18
ATOM 14581 C CA . LYS A 1 13 ? 10.022 -3.263 1.995 1.00 0.00 13 LYS A CA 18
ATOM 14582 C C . LYS A 1 13 ? 9.457 -1.902 2.386 1.00 0.00 13 LYS A C 18
ATOM 14583 O O . LYS A 1 13 ? 10.017 -1.207 3.234 1.00 0.00 13 LYS A O 18
ATOM 14602 N N . VAL A 1 14 ? 8.343 -1.527 1.765 1.00 0.00 14 VAL A N 18
ATOM 14603 C CA . VAL A 1 14 ? 7.701 -0.250 2.050 1.00 0.00 14 VAL A CA 18
ATOM 14604 C C . VAL A 1 14 ? 6.183 -0.392 2.078 1.00 0.00 14 VAL A C 18
ATOM 14605 O O . VAL A 1 14 ? 5.549 -0.587 1.041 1.00 0.00 14 VAL A O 18
ATOM 14618 N N . ASP A 1 15 ? 5.607 -0.293 3.271 1.00 0.00 15 ASP A N 18
ATOM 14619 C CA . ASP A 1 15 ? 4.162 -0.409 3.434 1.00 0.00 15 ASP A CA 18
ATOM 14620 C C . ASP A 1 15 ? 3.655 -1.729 2.860 1.00 0.00 15 ASP A C 18
ATOM 14621 O O . ASP A 1 15 ? 2.657 -1.761 2.139 1.00 0.00 15 ASP A O 18
ATOM 14630 N N . HIS A 1 16 ? 4.349 -2.815 3.184 1.00 0.00 16 HIS A N 18
ATOM 14631 C CA . HIS A 1 16 ? 3.969 -4.138 2.700 1.00 0.00 16 HIS A CA 18
ATOM 14632 C C . HIS A 1 16 ? 2.744 -4.657 3.446 1.00 0.00 16 HIS A C 18
ATOM 14633 O O . HIS A 1 16 ? 2.706 -4.655 4.677 1.00 0.00 16 HIS A O 18
ATOM 14648 N N . CYS A 1 17 ? 1.743 -5.102 2.693 1.00 0.00 17 CYS A N 18
ATOM 14649 C CA . CYS A 1 17 ? 0.515 -5.623 3.282 1.00 0.00 17 CYS A CA 18
ATOM 14650 C C . CYS A 1 17 ? 0.812 -6.808 4.196 1.00 0.00 17 CYS A C 18
ATOM 14651 O O . CYS A 1 17 ? 1.457 -7.774 3.789 1.00 0.00 17 CYS A O 18
ATOM 14658 N N . ALA A 1 18 ? 0.335 -6.727 5.434 1.00 0.00 18 ALA A N 18
ATOM 14659 C CA . ALA A 1 18 ? 0.546 -7.793 6.406 1.00 0.00 18 ALA A CA 18
ATOM 14660 C C . ALA A 1 18 ? -0.369 -8.980 6.126 1.00 0.00 18 ALA A C 18
ATOM 14661 O O . ALA A 1 18 ? -0.308 -9.999 6.815 1.00 0.00 18 ALA A O 18
ATOM 14668 N N . ARG A 1 19 ? -1.217 -8.842 5.112 1.00 0.00 19 ARG A N 18
ATOM 14669 C CA . ARG A 1 19 ? -2.146 -9.903 4.743 1.00 0.00 19 ARG A CA 18
ATOM 14670 C C . ARG A 1 19 ? -1.585 -10.743 3.599 1.00 0.00 19 ARG A C 18
ATOM 14671 O O . ARG A 1 19 ? -1.654 -11.973 3.627 1.00 0.00 19 ARG A O 18
ATOM 14692 N N . HIS A 1 20 ? -1.031 -10.072 2.595 1.00 0.00 20 HIS A N 18
ATOM 14693 C CA . HIS A 1 20 ? -0.458 -10.757 1.441 1.00 0.00 20 HIS A CA 18
ATOM 14694 C C . HIS A 1 20 ? 1.036 -10.471 1.327 1.00 0.00 20 HIS A C 18
ATOM 14695 O O . HIS A 1 20 ? 1.818 -11.344 0.953 1.00 0.00 20 HIS A O 18
ATOM 14709 N N . GLY A 1 21 ? 1.425 -9.242 1.651 1.00 0.00 21 GLY A N 18
ATOM 14710 C CA . GLY A 1 21 ? 2.824 -8.863 1.576 1.00 0.00 21 GLY A CA 18
ATOM 14711 C C . GLY A 1 21 ? 3.093 -7.850 0.481 1.00 0.00 21 GLY A C 18
ATOM 14712 O O . GLY A 1 21 ? 4.154 -7.228 0.449 1.00 0.00 21 GLY A O 18
ATOM 14716 N N . GLU A 1 22 ? 2.130 -7.686 -0.421 1.00 0.00 22 GLU A N 18
ATOM 14717 C CA . GLU A 1 22 ? 2.270 -6.744 -1.525 1.00 0.00 22 GLU A CA 18
ATOM 14718 C C . GLU A 1 22 ? 2.315 -5.307 -1.011 1.00 0.00 22 GLU A C 18
ATOM 14719 O O . GLU A 1 22 ? 1.614 -4.952 -0.064 1.00 0.00 22 GLU A O 18
ATOM 14731 N N . LYS A 1 23 ? 3.146 -4.486 -1.643 1.00 0.00 23 LYS A N 18
ATOM 14732 C CA . LYS A 1 23 ? 3.285 -3.088 -1.252 1.00 0.00 23 LYS A CA 18
ATOM 14733 C C . LYS A 1 23 ? 1.956 -2.351 -1.387 1.00 0.00 23 LYS A C 18
ATOM 14734 O O . LYS A 1 23 ? 1.205 -2.573 -2.338 1.00 0.00 23 LYS A O 18
ATOM 14753 N N . LEU A 1 24 ? 1.672 -1.473 -0.431 1.00 0.00 24 LEU A N 18
ATOM 14754 C CA . LEU A 1 24 ? 0.434 -0.702 -0.445 1.00 0.00 24 LEU A CA 18
ATOM 14755 C C . LEU A 1 24 ? 0.643 0.652 -1.114 1.00 0.00 24 LEU A C 18
ATOM 14756 O O . LEU A 1 24 ? 1.187 1.578 -0.511 1.00 0.00 24 LEU A O 18
ATOM 14772 N N . LEU A 1 25 ? 0.205 0.763 -2.363 1.00 0.00 25 LEU A N 18
ATOM 14773 C CA . LEU A 1 25 ? 0.342 2.005 -3.115 1.00 0.00 25 LEU A CA 18
ATOM 14774 C C . LEU A 1 25 ? -1.017 2.661 -3.336 1.00 0.00 25 LEU A C 18
ATOM 14775 O O . LEU A 1 25 ? -1.107 3.761 -3.883 1.00 0.00 25 LEU A O 18
ATOM 14791 N N . LEU A 1 26 ? -2.074 1.979 -2.907 1.00 0.00 26 LEU A N 18
ATOM 14792 C CA . LEU A 1 26 ? -3.430 2.496 -3.056 1.00 0.00 26 LEU A CA 18
ATOM 14793 C C . LEU A 1 26 ? -4.004 2.915 -1.706 1.00 0.00 26 LEU A C 18
ATOM 14794 O O . LEU A 1 26 ? -3.555 2.452 -0.658 1.00 0.00 26 LEU A O 18
ATOM 14810 N N . PHE A 1 27 ? -5.000 3.794 -1.740 1.00 0.00 27 PHE A N 18
ATOM 14811 C CA . PHE A 1 27 ? -5.637 4.275 -0.520 1.00 0.00 27 PHE A CA 18
ATOM 14812 C C . PHE A 1 27 ? -7.156 4.179 -0.625 1.00 0.00 27 PHE A C 18
ATOM 14813 O O . PHE A 1 27 ? -7.784 4.903 -1.398 1.00 0.00 27 PHE A O 18
ATOM 14830 N N . CYS A 1 28 ? -7.742 3.279 0.158 1.00 0.00 28 CYS A N 18
ATOM 14831 C CA . CYS A 1 28 ? -9.187 3.085 0.154 1.00 0.00 28 CYS A CA 18
ATOM 14832 C C . CYS A 1 28 ? -9.892 4.237 0.865 1.00 0.00 28 CYS A C 18
ATOM 14833 O O . CYS A 1 28 ? -9.470 4.666 1.939 1.00 0.00 28 CYS A O 18
ATOM 14840 N N . GLN A 1 29 ? -10.966 4.730 0.259 1.00 0.00 29 GLN A N 18
ATOM 14841 C CA . GLN A 1 29 ? -11.729 5.832 0.834 1.00 0.00 29 GLN A CA 18
ATOM 14842 C C . GLN A 1 29 ? -12.848 5.310 1.730 1.00 0.00 29 GLN A C 18
ATOM 14843 O O . GLN A 1 29 ? -13.128 5.880 2.784 1.00 0.00 29 GLN A O 18
ATOM 14857 N N . GLU A 1 30 ? -13.483 4.223 1.302 1.00 0.00 30 GLU A N 18
ATOM 14858 C CA . GLU A 1 30 ? -14.572 3.626 2.066 1.00 0.00 30 GLU A CA 18
ATOM 14859 C C . GLU A 1 30 ? -14.098 3.208 3.455 1.00 0.00 30 GLU A C 18
ATOM 14860 O O . GLU A 1 30 ? -14.823 3.349 4.439 1.00 0.00 30 GLU A O 18
ATOM 14872 N N . ASP A 1 31 ? -12.875 2.693 3.525 1.00 0.00 31 ASP A N 18
ATOM 14873 C CA . ASP A 1 31 ? -12.302 2.254 4.792 1.00 0.00 31 ASP A CA 18
ATOM 14874 C C . ASP A 1 31 ? -11.257 3.247 5.289 1.00 0.00 31 ASP A C 18
ATOM 14875 O O . ASP A 1 31 ? -10.954 3.303 6.480 1.00 0.00 31 ASP A O 18
ATOM 14884 N N . GLY A 1 32 ? -10.706 4.030 4.366 1.00 0.00 32 GLY A N 18
ATOM 14885 C CA . GLY A 1 32 ? -9.699 5.010 4.729 1.00 0.00 32 GLY A CA 18
ATOM 14886 C C . GLY A 1 32 ? -8.380 4.371 5.113 1.00 0.00 32 GLY A C 18
ATOM 14887 O O . GLY A 1 32 ? -7.631 4.914 5.925 1.00 0.00 32 GLY A O 18
ATOM 14891 N N . LYS A 1 33 ? -8.094 3.211 4.531 1.00 0.00 33 LYS A N 18
ATOM 14892 C CA . LYS A 1 33 ? -6.857 2.495 4.816 1.00 0.00 33 LYS A CA 18
ATOM 14893 C C . LYS A 1 33 ? -6.174 2.053 3.526 1.00 0.00 33 LYS A C 18
ATOM 14894 O O . LYS A 1 33 ? -6.836 1.661 2.565 1.00 0.00 33 LYS A O 18
ATOM 14913 N N . VAL A 1 34 ? -4.846 2.116 3.512 1.00 0.00 34 VAL A N 18
ATOM 14914 C CA . VAL A 1 34 ? -4.074 1.719 2.341 1.00 0.00 34 VAL A CA 18
ATOM 14915 C C . VAL A 1 34 ? -4.176 0.217 2.099 1.00 0.00 34 VAL A C 18
ATOM 14916 O O . VAL A 1 34 ? -3.944 -0.585 3.004 1.00 0.00 34 VAL A O 18
ATOM 14929 N N . ILE A 1 35 ? -4.524 -0.156 0.872 1.00 0.00 35 ILE A N 18
ATOM 14930 C CA . ILE A 1 35 ? -4.654 -1.562 0.510 1.00 0.00 35 ILE A CA 18
ATOM 14931 C C . ILE A 1 35 ? -3.812 -1.895 -0.717 1.00 0.00 35 ILE A C 18
ATOM 14932 O O . ILE A 1 35 ? -3.469 -1.014 -1.506 1.00 0.00 35 ILE A O 18
ATOM 14948 N N . CYS A 1 36 ? -3.483 -3.173 -0.873 1.00 0.00 36 CYS A N 18
ATOM 14949 C CA . CYS A 1 36 ? -2.682 -3.624 -2.004 1.00 0.00 36 CYS A CA 18
ATOM 14950 C C . CYS A 1 36 ? -3.565 -4.248 -3.081 1.00 0.00 36 CYS A C 18
ATOM 14951 O O . CYS A 1 36 ? -4.783 -4.335 -2.926 1.00 0.00 36 CYS A O 18
ATOM 14958 N N . TRP A 1 37 ? -2.942 -4.682 -4.171 1.00 0.00 37 TRP A N 18
ATOM 14959 C CA . TRP A 1 37 ? -3.671 -5.299 -5.273 1.00 0.00 37 TRP A CA 18
ATOM 14960 C C . TRP A 1 37 ? -4.556 -6.435 -4.773 1.00 0.00 37 TRP A C 18
ATOM 14961 O O . TRP A 1 37 ? -5.776 -6.405 -4.942 1.00 0.00 37 TRP A O 18
ATOM 14982 N N . LEU A 1 38 ? -3.936 -7.435 -4.156 1.00 0.00 38 LEU A N 18
ATOM 14983 C CA . LEU A 1 38 ? -4.669 -8.581 -3.630 1.00 0.00 38 LEU A CA 18
ATOM 14984 C C . LEU A 1 38 ? -5.896 -8.130 -2.845 1.00 0.00 38 LEU A C 18
ATOM 14985 O O . LEU A 1 38 ? -6.973 -8.714 -2.965 1.00 0.00 38 LEU A O 18
ATOM 15001 N N . CYS A 1 39 ? -5.726 -7.084 -2.042 1.00 0.00 39 CYS A N 18
ATOM 15002 C CA . CYS A 1 39 ? -6.819 -6.552 -1.237 1.00 0.00 39 CYS A CA 18
ATOM 15003 C C . CYS A 1 39 ? -7.897 -5.936 -2.124 1.00 0.00 39 CYS A C 18
ATOM 15004 O O . CYS A 1 39 ? -9.042 -6.389 -2.132 1.00 0.00 39 CYS A O 18
ATOM 15011 N N . GLU A 1 40 ? -7.523 -4.902 -2.870 1.00 0.00 40 GLU A N 18
ATOM 15012 C CA . GLU A 1 40 ? -8.458 -4.224 -3.760 1.00 0.00 40 GLU A CA 18
ATOM 15013 C C . GLU A 1 40 ? -9.249 -5.232 -4.588 1.00 0.00 40 GLU A C 18
ATOM 15014 O O . GLU A 1 40 ? -10.467 -5.117 -4.728 1.00 0.00 40 GLU A O 18
ATOM 15026 N N . ARG A 1 41 ? -8.548 -6.220 -5.135 1.00 0.00 41 ARG A N 18
ATOM 15027 C CA . ARG A 1 41 ? -9.184 -7.248 -5.951 1.00 0.00 41 ARG A CA 18
ATOM 15028 C C . ARG A 1 41 ? -10.039 -8.173 -5.090 1.00 0.00 41 ARG A C 18
ATOM 15029 O O . ARG A 1 41 ? -10.934 -8.853 -5.592 1.00 0.00 41 ARG A O 18
ATOM 15050 N N . SER A 1 42 ? -9.755 -8.194 -3.791 1.00 0.00 42 SER A N 18
ATOM 15051 C CA . SER A 1 42 ? -10.495 -9.039 -2.861 1.00 0.00 42 SER A CA 18
ATOM 15052 C C . SER A 1 42 ? -11.907 -8.504 -2.646 1.00 0.00 42 SER A C 18
ATOM 15053 O O . SER A 1 42 ? -12.112 -7.297 -2.519 1.00 0.00 42 SER A O 18
ATOM 15061 N N . GLN A 1 43 ? -12.878 -9.411 -2.606 1.00 0.00 43 GLN A N 18
ATOM 15062 C CA . GLN A 1 43 ? -14.271 -9.030 -2.407 1.00 0.00 43 GLN A CA 18
ATOM 15063 C C . GLN A 1 43 ? -14.431 -8.194 -1.142 1.00 0.00 43 GLN A C 18
ATOM 15064 O O . GLN A 1 43 ? -15.471 -7.572 -0.926 1.00 0.00 43 GLN A O 18
ATOM 15078 N N . GLU A 1 44 ? -13.395 -8.184 -0.309 1.00 0.00 44 GLU A N 18
ATOM 15079 C CA . GLU A 1 44 ? -13.423 -7.424 0.935 1.00 0.00 44 GLU A CA 18
ATOM 15080 C C . GLU A 1 44 ? -13.302 -5.928 0.661 1.00 0.00 44 GLU A C 18
ATOM 15081 O O . GLU A 1 44 ? -13.954 -5.111 1.313 1.00 0.00 44 GLU A O 18
ATOM 15093 N N . HIS A 1 45 ? -12.461 -5.575 -0.306 1.00 0.00 45 HIS A N 18
ATOM 15094 C CA . HIS A 1 45 ? -12.254 -4.177 -0.667 1.00 0.00 45 HIS A CA 18
ATOM 15095 C C . HIS A 1 45 ? -12.673 -3.920 -2.111 1.00 0.00 45 HIS A C 18
ATOM 15096 O O . HIS A 1 45 ? -12.509 -2.815 -2.628 1.00 0.00 45 HIS A O 18
ATOM 15110 N N . ARG A 1 46 ? -13.215 -4.948 -2.757 1.00 0.00 46 ARG A N 18
ATOM 15111 C CA . ARG A 1 46 ? -13.656 -4.834 -4.141 1.00 0.00 46 ARG A CA 18
ATOM 15112 C C . ARG A 1 46 ? -14.742 -3.771 -4.280 1.00 0.00 46 ARG A C 18
ATOM 15113 O O . ARG A 1 46 ? -15.577 -3.603 -3.393 1.00 0.00 46 ARG A O 18
ATOM 15134 N N . GLY A 1 47 ? -14.723 -3.055 -5.401 1.00 0.00 47 GLY A N 18
ATOM 15135 C CA . GLY A 1 47 ? -15.709 -2.018 -5.635 1.00 0.00 47 GLY A CA 18
ATOM 15136 C C . GLY A 1 47 ? -15.343 -0.707 -4.966 1.00 0.00 47 GLY A C 18
ATOM 15137 O O . GLY A 1 47 ? -15.730 0.365 -5.432 1.00 0.00 47 GLY A O 18
ATOM 15141 N N . HIS A 1 48 ? -14.596 -0.793 -3.870 1.00 0.00 48 HIS A N 18
ATOM 15142 C CA . HIS A 1 48 ? -14.178 0.395 -3.135 1.00 0.00 48 HIS A CA 18
ATOM 15143 C C . HIS A 1 48 ? -13.266 1.270 -3.990 1.00 0.00 48 HIS A C 18
ATOM 15144 O O . HIS A 1 48 ? -12.336 0.777 -4.628 1.00 0.00 48 HIS A O 18
ATOM 15158 N N . HIS A 1 49 ? -13.539 2.571 -3.998 1.00 0.00 49 HIS A N 18
ATOM 15159 C CA . HIS A 1 49 ? -12.743 3.514 -4.775 1.00 0.00 49 HIS A CA 18
ATOM 15160 C C . HIS A 1 49 ? -11.383 3.743 -4.122 1.00 0.00 49 HIS A C 18
ATOM 15161 O O . HIS A 1 49 ? -11.292 4.308 -3.031 1.00 0.00 49 HIS A O 18
ATOM 15176 N N . THR A 1 50 ? -10.326 3.301 -4.797 1.00 0.00 50 THR A N 18
ATOM 15177 C CA . THR A 1 50 ? -8.971 3.456 -4.282 1.00 0.00 50 THR A CA 18
ATOM 15178 C C . THR A 1 50 ? -8.170 4.438 -5.130 1.00 0.00 50 THR A C 18
ATOM 15179 O O . THR A 1 50 ? -8.434 4.605 -6.321 1.00 0.00 50 THR A O 18
ATOM 15190 N N . PHE A 1 51 ? -7.189 5.085 -4.509 1.00 0.00 51 PHE A N 18
ATOM 15191 C CA . PHE A 1 51 ? -6.348 6.050 -5.207 1.00 0.00 51 PHE A CA 18
ATOM 15192 C C . PHE A 1 51 ? -4.880 5.858 -4.841 1.00 0.00 51 PHE A C 18
ATOM 15193 O O . PHE A 1 51 ? -4.538 5.465 -3.726 1.00 0.00 51 PHE A O 18
ATOM 15210 N N . PRO A 1 52 ? -3.989 6.141 -5.803 1.00 0.00 52 PRO A N 18
ATOM 15211 C CA . PRO A 1 52 ? -2.542 6.007 -5.606 1.00 0.00 52 PRO A CA 18
ATOM 15212 C C . PRO A 1 52 ? -1.988 7.056 -4.648 1.00 0.00 52 PRO A C 18
ATOM 15213 O O . PRO A 1 52 ? -1.588 8.144 -5.064 1.00 0.00 52 PRO A O 18
ATOM 15224 N N . THR A 1 53 ? -1.966 6.722 -3.361 1.00 0.00 53 THR A N 18
ATOM 15225 C CA . THR A 1 53 ? -1.461 7.635 -2.343 1.00 0.00 53 THR A CA 18
ATOM 15226 C C . THR A 1 53 ? 0.061 7.594 -2.274 1.00 0.00 53 THR A C 18
ATOM 15227 O O . THR A 1 53 ? 0.708 8.606 -2.006 1.00 0.00 53 THR A O 18
ATOM 15238 N N . SER A 1 54 ? 0.629 6.416 -2.518 1.00 0.00 54 SER A N 18
ATOM 15239 C CA . SER A 1 54 ? 2.076 6.243 -2.480 1.00 0.00 54 SER A CA 18
ATOM 15240 C C . SER A 1 54 ? 2.618 5.900 -3.864 1.00 0.00 54 SER A C 18
ATOM 15241 O O . SER A 1 54 ? 3.709 6.327 -4.239 1.00 0.00 54 SER A O 18
ATOM 15249 N N . GLY A 1 55 ? 1.847 5.124 -4.620 1.00 0.00 55 GLY A N 18
ATOM 15250 C CA . GLY A 1 55 ? 2.266 4.736 -5.954 1.00 0.00 55 GLY A CA 18
ATOM 15251 C C . GLY A 1 55 ? 1.116 4.724 -6.942 1.00 0.00 55 GLY A C 18
ATOM 15252 O O . GLY A 1 55 ? -0.006 4.337 -6.616 1.00 0.00 55 GLY A O 18
ATOM 15256 N N . PRO A 1 56 ? 1.392 5.157 -8.181 1.00 0.00 56 PRO A N 18
ATOM 15257 C CA . PRO A 1 56 ? 0.384 5.205 -9.245 1.00 0.00 56 PRO A CA 18
ATOM 15258 C C . PRO A 1 56 ? -0.028 3.815 -9.716 1.00 0.00 56 PRO A C 18
ATOM 15259 O O . PRO A 1 56 ? 0.813 2.933 -9.888 1.00 0.00 56 PRO A O 18
ATOM 15270 N N . SER A 1 57 ? -1.327 3.626 -9.925 1.00 0.00 57 SER A N 18
ATOM 15271 C CA . SER A 1 57 ? -1.851 2.342 -10.373 1.00 0.00 57 SER A CA 18
ATOM 15272 C C . SER A 1 57 ? -2.680 2.507 -11.644 1.00 0.00 57 SER A C 18
ATOM 15273 O O . SER A 1 57 ? -3.404 3.490 -11.802 1.00 0.00 57 SER A O 18
ATOM 15281 N N . SER A 1 58 ? -2.568 1.537 -12.546 1.00 0.00 58 SER A N 18
ATOM 15282 C CA . SER A 1 58 ? -3.303 1.576 -13.805 1.00 0.00 58 SER A CA 18
ATOM 15283 C C . SER A 1 58 ? -3.751 0.177 -14.215 1.00 0.00 58 SER A C 18
ATOM 15284 O O . SER A 1 58 ? -3.181 -0.823 -13.780 1.00 0.00 58 SER A O 18
ATOM 15292 N N . GLY A 1 59 ? -4.778 0.114 -15.058 1.00 0.00 59 GLY A N 18
ATOM 15293 C CA . GLY A 1 59 ? -5.287 -1.167 -15.514 1.00 0.00 59 GLY A CA 18
ATOM 15294 C C . GLY A 1 59 ? -6.152 -1.039 -16.752 1.00 0.00 59 GLY A C 18
ATOM 15295 O O . GLY A 1 59 ? -7.308 -0.636 -16.635 1.00 0.00 59 GLY A O 18
ATOM 15301 N N . GLY A 1 1 ? 5.051 -27.063 -6.659 1.00 0.00 1 GLY A N 19
ATOM 15302 C CA . GLY A 1 1 ? 5.031 -25.678 -7.094 1.00 0.00 1 GLY A CA 19
ATOM 15303 C C . GLY A 1 1 ? 6.413 -25.161 -7.443 1.00 0.00 1 GLY A C 19
ATOM 15304 O O . GLY A 1 1 ? 7.197 -25.852 -8.093 1.00 0.00 1 GLY A O 19
ATOM 15308 N N . SER A 1 2 ? 6.712 -23.939 -7.012 1.00 0.00 2 SER A N 19
ATOM 15309 C CA . SER A 1 2 ? 8.006 -23.327 -7.287 1.00 0.00 2 SER A CA 19
ATOM 15310 C C . SER A 1 2 ? 9.042 -23.759 -6.254 1.00 0.00 2 SER A C 19
ATOM 15311 O O . SER A 1 2 ? 8.706 -24.370 -5.239 1.00 0.00 2 SER A O 19
ATOM 15319 N N . SER A 1 3 ? 10.304 -23.439 -6.522 1.00 0.00 3 SER A N 19
ATOM 15320 C CA . SER A 1 3 ? 11.392 -23.797 -5.618 1.00 0.00 3 SER A CA 19
ATOM 15321 C C . SER A 1 3 ? 11.372 -22.920 -4.370 1.00 0.00 3 SER A C 19
ATOM 15322 O O . SER A 1 3 ? 11.444 -21.695 -4.458 1.00 0.00 3 SER A O 19
ATOM 15330 N N . GLY A 1 4 ? 11.274 -23.557 -3.208 1.00 0.00 4 GLY A N 19
ATOM 15331 C CA . GLY A 1 4 ? 11.247 -22.821 -1.958 1.00 0.00 4 GLY A CA 19
ATOM 15332 C C . GLY A 1 4 ? 12.614 -22.299 -1.562 1.00 0.00 4 GLY A C 19
ATOM 15333 O O . GLY A 1 4 ? 13.562 -22.365 -2.345 1.00 0.00 4 GLY A O 19
ATOM 15337 N N . SER A 1 5 ? 12.718 -21.779 -0.343 1.00 0.00 5 SER A N 19
ATOM 15338 C CA . SER A 1 5 ? 13.978 -21.239 0.153 1.00 0.00 5 SER A CA 19
ATOM 15339 C C . SER A 1 5 ? 14.494 -20.134 -0.763 1.00 0.00 5 SER A C 19
ATOM 15340 O O . SER A 1 5 ? 15.688 -20.057 -1.050 1.00 0.00 5 SER A O 19
ATOM 15348 N N . SER A 1 6 ? 13.584 -19.279 -1.218 1.00 0.00 6 SER A N 19
ATOM 15349 C CA . SER A 1 6 ? 13.944 -18.179 -2.105 1.00 0.00 6 SER A CA 19
ATOM 15350 C C . SER A 1 6 ? 13.736 -16.834 -1.416 1.00 0.00 6 SER A C 19
ATOM 15351 O O . SER A 1 6 ? 12.621 -16.491 -1.023 1.00 0.00 6 SER A O 19
ATOM 15359 N N . GLY A 1 7 ? 14.818 -16.075 -1.272 1.00 0.00 7 GLY A N 19
ATOM 15360 C CA . GLY A 1 7 ? 14.734 -14.777 -0.630 1.00 0.00 7 GLY A CA 19
ATOM 15361 C C . GLY A 1 7 ? 16.093 -14.132 -0.445 1.00 0.00 7 GLY A C 19
ATOM 15362 O O . GLY A 1 7 ? 17.122 -14.805 -0.514 1.00 0.00 7 GLY A O 19
ATOM 15366 N N . SER A 1 8 ? 16.099 -12.823 -0.213 1.00 0.00 8 SER A N 19
ATOM 15367 C CA . SER A 1 8 ? 17.343 -12.086 -0.024 1.00 0.00 8 SER A CA 19
ATOM 15368 C C . SER A 1 8 ? 17.246 -11.158 1.184 1.00 0.00 8 SER A C 19
ATOM 15369 O O . SER A 1 8 ? 16.167 -10.710 1.570 1.00 0.00 8 SER A O 19
ATOM 15377 N N . PRO A 1 9 ? 18.403 -10.863 1.796 1.00 0.00 9 PRO A N 19
ATOM 15378 C CA . PRO A 1 9 ? 18.476 -9.986 2.968 1.00 0.00 9 PRO A CA 19
ATOM 15379 C C . PRO A 1 9 ? 18.174 -8.532 2.625 1.00 0.00 9 PRO A C 19
ATOM 15380 O O . PRO A 1 9 ? 17.949 -7.709 3.512 1.00 0.00 9 PRO A O 19
ATOM 15391 N N . GLU A 1 10 ? 18.170 -8.222 1.332 1.00 0.00 10 GLU A N 19
ATOM 15392 C CA . GLU A 1 10 ? 17.895 -6.866 0.872 1.00 0.00 10 GLU A CA 19
ATOM 15393 C C . GLU A 1 10 ? 16.575 -6.808 0.108 1.00 0.00 10 GLU A C 19
ATOM 15394 O O . GLU A 1 10 ? 16.342 -7.593 -0.810 1.00 0.00 10 GLU A O 19
ATOM 15406 N N . GLY A 1 11 ? 15.715 -5.870 0.495 1.00 0.00 11 GLY A N 19
ATOM 15407 C CA . GLY A 1 11 ? 14.430 -5.726 -0.163 1.00 0.00 11 GLY A CA 19
ATOM 15408 C C . GLY A 1 11 ? 13.683 -4.487 0.289 1.00 0.00 11 GLY A C 19
ATOM 15409 O O . GLY A 1 11 ? 13.449 -4.296 1.482 1.00 0.00 11 GLY A O 19
ATOM 15413 N N . GLN A 1 12 ? 13.311 -3.641 -0.667 1.00 0.00 12 GLN A N 19
ATOM 15414 C CA . GLN A 1 12 ? 12.589 -2.412 -0.360 1.00 0.00 12 GLN A CA 19
ATOM 15415 C C . GLN A 1 12 ? 11.271 -2.717 0.345 1.00 0.00 12 GLN A C 19
ATOM 15416 O O . GLN A 1 12 ? 10.324 -3.208 -0.270 1.00 0.00 12 GLN A O 19
ATOM 15430 N N . LYS A 1 13 ? 11.217 -2.421 1.640 1.00 0.00 13 LYS A N 19
ATOM 15431 C CA . LYS A 1 13 ? 10.015 -2.662 2.430 1.00 0.00 13 LYS A CA 19
ATOM 15432 C C . LYS A 1 13 ? 9.330 -1.348 2.791 1.00 0.00 13 LYS A C 19
ATOM 15433 O O . LYS A 1 13 ? 9.810 -0.600 3.643 1.00 0.00 13 LYS A O 19
ATOM 15452 N N . VAL A 1 14 ? 8.204 -1.075 2.140 1.00 0.00 14 VAL A N 19
ATOM 15453 C CA . VAL A 1 14 ? 7.451 0.147 2.395 1.00 0.00 14 VAL A CA 19
ATOM 15454 C C . VAL A 1 14 ? 5.952 -0.129 2.437 1.00 0.00 14 VAL A C 19
ATOM 15455 O O . VAL A 1 14 ? 5.309 -0.282 1.398 1.00 0.00 14 VAL A O 19
ATOM 15468 N N . ASP A 1 15 ? 5.402 -0.192 3.644 1.00 0.00 15 ASP A N 19
ATOM 15469 C CA . ASP A 1 15 ? 3.977 -0.449 3.822 1.00 0.00 15 ASP A CA 19
ATOM 15470 C C . ASP A 1 15 ? 3.578 -1.770 3.173 1.00 0.00 15 ASP A C 19
ATOM 15471 O O . ASP A 1 15 ? 2.592 -1.840 2.439 1.00 0.00 15 ASP A O 19
ATOM 15480 N N . HIS A 1 16 ? 4.351 -2.816 3.448 1.00 0.00 16 HIS A N 19
ATOM 15481 C CA . HIS A 1 16 ? 4.078 -4.136 2.890 1.00 0.00 16 HIS A CA 19
ATOM 15482 C C . HIS A 1 16 ? 2.886 -4.785 3.588 1.00 0.00 16 HIS A C 19
ATOM 15483 O O . HIS A 1 16 ? 2.877 -4.937 4.810 1.00 0.00 16 HIS A O 19
ATOM 15498 N N . CYS A 1 17 ? 1.883 -5.166 2.804 1.00 0.00 17 CYS A N 19
ATOM 15499 C CA . CYS A 1 17 ? 0.686 -5.798 3.346 1.00 0.00 17 CYS A CA 19
ATOM 15500 C C . CYS A 1 17 ? 1.045 -7.047 4.145 1.00 0.00 17 CYS A C 19
ATOM 15501 O O . CYS A 1 17 ? 1.690 -7.961 3.631 1.00 0.00 17 CYS A O 19
ATOM 15508 N N . ALA A 1 18 ? 0.621 -7.080 5.404 1.00 0.00 18 ALA A N 19
ATOM 15509 C CA . ALA A 1 18 ? 0.895 -8.217 6.273 1.00 0.00 18 ALA A CA 19
ATOM 15510 C C . ALA A 1 18 ? 0.028 -9.415 5.900 1.00 0.00 18 ALA A C 19
ATOM 15511 O O . ALA A 1 18 ? 0.143 -10.486 6.495 1.00 0.00 18 ALA A O 19
ATOM 15518 N N . ARG A 1 19 ? -0.841 -9.226 4.912 1.00 0.00 19 ARG A N 19
ATOM 15519 C CA . ARG A 1 19 ? -1.729 -10.290 4.462 1.00 0.00 19 ARG A CA 19
ATOM 15520 C C . ARG A 1 19 ? -1.166 -10.980 3.222 1.00 0.00 19 ARG A C 19
ATOM 15521 O O . ARG A 1 19 ? -1.183 -12.207 3.121 1.00 0.00 19 ARG A O 19
ATOM 15542 N N . HIS A 1 20 ? -0.669 -10.183 2.282 1.00 0.00 20 HIS A N 19
ATOM 15543 C CA . HIS A 1 20 ? -0.100 -10.717 1.050 1.00 0.00 20 HIS A CA 19
ATOM 15544 C C . HIS A 1 20 ? 1.377 -10.354 0.931 1.00 0.00 20 HIS A C 19
ATOM 15545 O O . HIS A 1 20 ? 2.178 -11.132 0.413 1.00 0.00 20 HIS A O 19
ATOM 15559 N N . GLY A 1 21 ? 1.731 -9.167 1.414 1.00 0.00 21 GLY A N 19
ATOM 15560 C CA . GLY A 1 21 ? 3.111 -8.722 1.351 1.00 0.00 21 GLY A CA 19
ATOM 15561 C C . GLY A 1 21 ? 3.324 -7.638 0.313 1.00 0.00 21 GLY A C 19
ATOM 15562 O O . GLY A 1 21 ? 4.366 -6.983 0.296 1.00 0.00 21 GLY A O 19
ATOM 15566 N N . GLU A 1 22 ? 2.336 -7.450 -0.555 1.00 0.00 22 GLU A N 19
ATOM 15567 C CA . GLU A 1 22 ? 2.422 -6.439 -1.602 1.00 0.00 22 GLU A CA 19
ATOM 15568 C C . GLU A 1 22 ? 2.516 -5.039 -1.002 1.00 0.00 22 GLU A C 19
ATOM 15569 O O . GLU A 1 22 ? 1.901 -4.749 0.025 1.00 0.00 22 GLU A O 19
ATOM 15581 N N . LYS A 1 23 ? 3.291 -4.175 -1.648 1.00 0.00 23 LYS A N 19
ATOM 15582 C CA . LYS A 1 23 ? 3.467 -2.805 -1.180 1.00 0.00 23 LYS A CA 19
ATOM 15583 C C . LYS A 1 23 ? 2.158 -2.027 -1.271 1.00 0.00 23 LYS A C 19
ATOM 15584 O O . LYS A 1 23 ? 1.565 -1.913 -2.345 1.00 0.00 23 LYS A O 19
ATOM 15603 N N . LEU A 1 24 ? 1.713 -1.493 -0.140 1.00 0.00 24 LEU A N 19
ATOM 15604 C CA . LEU A 1 24 ? 0.475 -0.723 -0.092 1.00 0.00 24 LEU A CA 19
ATOM 15605 C C . LEU A 1 24 ? 0.661 0.648 -0.734 1.00 0.00 24 LEU A C 19
ATOM 15606 O O . LEU A 1 24 ? 1.225 1.559 -0.126 1.00 0.00 24 LEU A O 19
ATOM 15622 N N . LEU A 1 25 ? 0.181 0.789 -1.965 1.00 0.00 25 LEU A N 19
ATOM 15623 C CA . LEU A 1 25 ? 0.292 2.051 -2.689 1.00 0.00 25 LEU A CA 19
ATOM 15624 C C . LEU A 1 25 ? -1.087 2.618 -3.009 1.00 0.00 25 LEU A C 19
ATOM 15625 O O . LEU A 1 25 ? -1.206 3.693 -3.599 1.00 0.00 25 LEU A O 19
ATOM 15641 N N . LEU A 1 26 ? -2.126 1.891 -2.615 1.00 0.00 26 LEU A N 19
ATOM 15642 C CA . LEU A 1 26 ? -3.498 2.322 -2.857 1.00 0.00 26 LEU A CA 19
ATOM 15643 C C . LEU A 1 26 ? -4.195 2.682 -1.549 1.00 0.00 26 LEU A C 19
ATOM 15644 O O . LEU A 1 26 ? -4.173 1.911 -0.589 1.00 0.00 26 LEU A O 19
ATOM 15660 N N . PHE A 1 27 ? -4.815 3.857 -1.518 1.00 0.00 27 PHE A N 19
ATOM 15661 C CA . PHE A 1 27 ? -5.520 4.319 -0.328 1.00 0.00 27 PHE A CA 19
ATOM 15662 C C . PHE A 1 27 ? -7.031 4.209 -0.514 1.00 0.00 27 PHE A C 19
ATOM 15663 O O . PHE A 1 27 ? -7.637 4.997 -1.240 1.00 0.00 27 PHE A O 19
ATOM 15680 N N . CYS A 1 28 ? -7.632 3.226 0.147 1.00 0.00 28 CYS A N 19
ATOM 15681 C CA . CYS A 1 28 ? -9.071 3.010 0.055 1.00 0.00 28 CYS A CA 19
ATOM 15682 C C . CYS A 1 28 ? -9.836 4.193 0.641 1.00 0.00 28 CYS A C 19
ATOM 15683 O O . CYS A 1 28 ? -9.463 4.731 1.683 1.00 0.00 28 CYS A O 19
ATOM 15690 N N . GLN A 1 29 ? -10.909 4.590 -0.036 1.00 0.00 29 GLN A N 19
ATOM 15691 C CA . GLN A 1 29 ? -11.726 5.709 0.417 1.00 0.00 29 GLN A CA 19
ATOM 15692 C C . GLN A 1 29 ? -12.849 5.229 1.331 1.00 0.00 29 GLN A C 19
ATOM 15693 O O . GLN A 1 29 ? -13.169 5.875 2.328 1.00 0.00 29 GLN A O 19
ATOM 15707 N N . GLU A 1 30 ? -13.441 4.090 0.984 1.00 0.00 30 GLU A N 19
ATOM 15708 C CA . GLU A 1 30 ? -14.529 3.524 1.774 1.00 0.00 30 GLU A CA 19
ATOM 15709 C C . GLU A 1 30 ? -14.065 3.213 3.194 1.00 0.00 30 GLU A C 19
ATOM 15710 O O . GLU A 1 30 ? -14.711 3.599 4.168 1.00 0.00 30 GLU A O 19
ATOM 15722 N N . ASP A 1 31 ? -12.942 2.511 3.302 1.00 0.00 31 ASP A N 19
ATOM 15723 C CA . ASP A 1 31 ? -12.390 2.147 4.602 1.00 0.00 31 ASP A CA 19
ATOM 15724 C C . ASP A 1 31 ? -11.399 3.201 5.086 1.00 0.00 31 ASP A C 19
ATOM 15725 O O . ASP A 1 31 ? -11.169 3.348 6.286 1.00 0.00 31 ASP A O 19
ATOM 15734 N N . GLY A 1 32 ? -10.812 3.932 4.143 1.00 0.00 32 GLY A N 19
ATOM 15735 C CA . GLY A 1 32 ? -9.851 4.962 4.493 1.00 0.00 32 GLY A CA 19
ATOM 15736 C C . GLY A 1 32 ? -8.515 4.387 4.920 1.00 0.00 32 GLY A C 19
ATOM 15737 O O . GLY A 1 32 ? -7.767 5.022 5.663 1.00 0.00 32 GLY A O 19
ATOM 15741 N N . LYS A 1 33 ? -8.215 3.181 4.452 1.00 0.00 33 LYS A N 19
ATOM 15742 C CA . LYS A 1 33 ? -6.961 2.519 4.789 1.00 0.00 33 LYS A CA 19
ATOM 15743 C C . LYS A 1 33 ? -6.223 2.075 3.530 1.00 0.00 33 LYS A C 19
ATOM 15744 O O . LYS A 1 33 ? -6.844 1.718 2.529 1.00 0.00 33 LYS A O 19
ATOM 15763 N N . VAL A 1 34 ? -4.895 2.098 3.588 1.00 0.00 34 VAL A N 19
ATOM 15764 C CA . VAL A 1 34 ? -4.074 1.695 2.453 1.00 0.00 34 VAL A CA 19
ATOM 15765 C C . VAL A 1 34 ? -4.120 0.185 2.249 1.00 0.00 34 VAL A C 19
ATOM 15766 O O . VAL A 1 34 ? -3.821 -0.584 3.163 1.00 0.00 34 VAL A O 19
ATOM 15779 N N . ILE A 1 35 ? -4.497 -0.232 1.045 1.00 0.00 35 ILE A N 19
ATOM 15780 C CA . ILE A 1 35 ? -4.581 -1.651 0.721 1.00 0.00 35 ILE A CA 19
ATOM 15781 C C . ILE A 1 35 ? -3.755 -1.982 -0.517 1.00 0.00 35 ILE A C 19
ATOM 15782 O O . ILE A 1 35 ? -3.414 -1.098 -1.304 1.00 0.00 35 ILE A O 19
ATOM 15798 N N . CYS A 1 36 ? -3.437 -3.261 -0.686 1.00 0.00 36 CYS A N 19
ATOM 15799 C CA . CYS A 1 36 ? -2.652 -3.710 -1.829 1.00 0.00 36 CYS A CA 19
ATOM 15800 C C . CYS A 1 36 ? -3.552 -4.312 -2.904 1.00 0.00 36 CYS A C 19
ATOM 15801 O O . CYS A 1 36 ? -4.731 -4.576 -2.665 1.00 0.00 36 CYS A O 19
ATOM 15808 N N . TRP A 1 37 ? -2.989 -4.525 -4.088 1.00 0.00 37 TRP A N 19
ATOM 15809 C CA . TRP A 1 37 ? -3.741 -5.096 -5.200 1.00 0.00 37 TRP A CA 19
ATOM 15810 C C . TRP A 1 37 ? -4.571 -6.289 -4.740 1.00 0.00 37 TRP A C 19
ATOM 15811 O O . TRP A 1 37 ? -5.786 -6.327 -4.940 1.00 0.00 37 TRP A O 19
ATOM 15832 N N . LEU A 1 38 ? -3.910 -7.262 -4.124 1.00 0.00 38 LEU A N 19
ATOM 15833 C CA . LEU A 1 38 ? -4.588 -8.458 -3.635 1.00 0.00 38 LEU A CA 19
ATOM 15834 C C . LEU A 1 38 ? -5.815 -8.088 -2.808 1.00 0.00 38 LEU A C 19
ATOM 15835 O O . LEU A 1 38 ? -6.869 -8.713 -2.929 1.00 0.00 38 LEU A O 19
ATOM 15851 N N . CYS A 1 39 ? -5.671 -7.068 -1.969 1.00 0.00 39 CYS A N 19
ATOM 15852 C CA . CYS A 1 39 ? -6.767 -6.613 -1.122 1.00 0.00 39 CYS A CA 19
ATOM 15853 C C . CYS A 1 39 ? -7.846 -5.925 -1.953 1.00 0.00 39 CYS A C 19
ATOM 15854 O O . CYS A 1 39 ? -9.034 -6.206 -1.800 1.00 0.00 39 CYS A O 19
ATOM 15861 N N . GLU A 1 40 ? -7.423 -5.023 -2.833 1.00 0.00 40 GLU A N 19
ATOM 15862 C CA . GLU A 1 40 ? -8.353 -4.294 -3.687 1.00 0.00 40 GLU A CA 19
ATOM 15863 C C . GLU A 1 40 ? -9.179 -5.256 -4.537 1.00 0.00 40 GLU A C 19
ATOM 15864 O O . GLU A 1 40 ? -10.379 -5.060 -4.725 1.00 0.00 40 GLU A O 19
ATOM 15876 N N . ARG A 1 41 ? -8.526 -6.295 -5.047 1.00 0.00 41 ARG A N 19
ATOM 15877 C CA . ARG A 1 41 ? -9.198 -7.287 -5.878 1.00 0.00 41 ARG A CA 19
ATOM 15878 C C . ARG A 1 41 ? -10.034 -8.235 -5.024 1.00 0.00 41 ARG A C 19
ATOM 15879 O O . ARG A 1 41 ? -10.734 -9.103 -5.546 1.00 0.00 41 ARG A O 19
ATOM 15900 N N . SER A 1 42 ? -9.956 -8.063 -3.708 1.00 0.00 42 SER A N 19
ATOM 15901 C CA . SER A 1 42 ? -10.702 -8.906 -2.781 1.00 0.00 42 SER A CA 19
ATOM 15902 C C . SER A 1 42 ? -12.092 -8.331 -2.523 1.00 0.00 42 SER A C 19
ATOM 15903 O O . SER A 1 42 ? -12.255 -7.122 -2.369 1.00 0.00 42 SER A O 19
ATOM 15911 N N . GLN A 1 43 ? -13.088 -9.209 -2.477 1.00 0.00 43 GLN A N 19
ATOM 15912 C CA . GLN A 1 43 ? -14.464 -8.790 -2.238 1.00 0.00 43 GLN A CA 19
ATOM 15913 C C . GLN A 1 43 ? -14.548 -7.859 -1.032 1.00 0.00 43 GLN A C 19
ATOM 15914 O O . GLN A 1 43 ? -15.424 -6.998 -0.962 1.00 0.00 43 GLN A O 19
ATOM 15928 N N . GLU A 1 44 ? -13.632 -8.040 -0.087 1.00 0.00 44 GLU A N 19
ATOM 15929 C CA . GLU A 1 44 ? -13.604 -7.216 1.116 1.00 0.00 44 GLU A CA 19
ATOM 15930 C C . GLU A 1 44 ? -13.536 -5.734 0.760 1.00 0.00 44 GLU A C 19
ATOM 15931 O O . GLU A 1 44 ? -14.113 -4.891 1.448 1.00 0.00 44 GLU A O 19
ATOM 15943 N N . HIS A 1 45 ? -12.828 -5.423 -0.321 1.00 0.00 45 HIS A N 19
ATOM 15944 C CA . HIS A 1 45 ? -12.684 -4.043 -0.771 1.00 0.00 45 HIS A CA 19
ATOM 15945 C C . HIS A 1 45 ? -13.283 -3.859 -2.162 1.00 0.00 45 HIS A C 19
ATOM 15946 O O . HIS A 1 45 ? -13.167 -2.791 -2.762 1.00 0.00 45 HIS A O 19
ATOM 15960 N N . ARG A 1 46 ? -13.924 -4.908 -2.668 1.00 0.00 46 ARG A N 19
ATOM 15961 C CA . ARG A 1 46 ? -14.539 -4.862 -3.989 1.00 0.00 46 ARG A CA 19
ATOM 15962 C C . ARG A 1 46 ? -15.577 -3.746 -4.067 1.00 0.00 46 ARG A C 19
ATOM 15963 O O . ARG A 1 46 ? -16.497 -3.681 -3.252 1.00 0.00 46 ARG A O 19
ATOM 15984 N N . GLY A 1 47 ? -15.422 -2.868 -5.053 1.00 0.00 47 GLY A N 19
ATOM 15985 C CA . GLY A 1 47 ? -16.352 -1.766 -5.219 1.00 0.00 47 GLY A CA 19
ATOM 15986 C C . GLY A 1 47 ? -15.896 -0.510 -4.504 1.00 0.00 47 GLY A C 19
ATOM 15987 O O . GLY A 1 47 ? -16.614 0.489 -4.470 1.00 0.00 47 GLY A O 19
ATOM 15991 N N . HIS A 1 48 ? -14.698 -0.560 -3.929 1.00 0.00 48 HIS A N 19
ATOM 15992 C CA . HIS A 1 48 ? -14.148 0.583 -3.209 1.00 0.00 48 HIS A CA 19
ATOM 15993 C C . HIS A 1 48 ? -13.137 1.332 -4.071 1.00 0.00 48 HIS A C 19
ATOM 15994 O O . HIS A 1 48 ? -12.136 0.763 -4.508 1.00 0.00 48 HIS A O 19
ATOM 16008 N N . HIS A 1 49 ? -13.406 2.611 -4.314 1.00 0.00 49 HIS A N 19
ATOM 16009 C CA . HIS A 1 49 ? -12.519 3.439 -5.124 1.00 0.00 49 HIS A CA 19
ATOM 16010 C C . HIS A 1 49 ? -11.154 3.584 -4.460 1.00 0.00 49 HIS A C 19
ATOM 16011 O O . HIS A 1 49 ? -11.047 4.077 -3.336 1.00 0.00 49 HIS A O 19
ATOM 16026 N N . THR A 1 50 ? -10.110 3.152 -5.161 1.00 0.00 50 THR A N 19
ATOM 16027 C CA . THR A 1 50 ? -8.752 3.233 -4.639 1.00 0.00 50 THR A CA 19
ATOM 16028 C C . THR A 1 50 ? -7.921 4.243 -5.421 1.00 0.00 50 THR A C 19
ATOM 16029 O O . THR A 1 50 ? -8.018 4.326 -6.646 1.00 0.00 50 THR A O 19
ATOM 16040 N N . PHE A 1 51 ? -7.103 5.009 -4.707 1.00 0.00 51 PHE A N 19
ATOM 16041 C CA . PHE A 1 51 ? -6.255 6.015 -5.335 1.00 0.00 51 PHE A CA 19
ATOM 16042 C C . PHE A 1 51 ? -4.792 5.807 -4.956 1.00 0.00 51 PHE A C 19
ATOM 16043 O O . PHE A 1 51 ? -4.462 5.453 -3.824 1.00 0.00 51 PHE A O 19
ATOM 16060 N N . PRO A 1 52 ? -3.892 6.030 -5.925 1.00 0.00 52 PRO A N 19
ATOM 16061 C CA . PRO A 1 52 ? -2.449 5.873 -5.717 1.00 0.00 52 PRO A CA 19
ATOM 16062 C C . PRO A 1 52 ? -1.875 6.948 -4.801 1.00 0.00 52 PRO A C 19
ATOM 16063 O O . PRO A 1 52 ? -1.281 7.923 -5.265 1.00 0.00 52 PRO A O 19
ATOM 16074 N N . THR A 1 53 ? -2.055 6.766 -3.496 1.00 0.00 53 THR A N 19
ATOM 16075 C CA . THR A 1 53 ? -1.556 7.720 -2.515 1.00 0.00 53 THR A CA 19
ATOM 16076 C C . THR A 1 53 ? -0.033 7.796 -2.547 1.00 0.00 53 THR A C 19
ATOM 16077 O O . THR A 1 53 ? 0.547 8.872 -2.401 1.00 0.00 53 THR A O 19
ATOM 16088 N N . SER A 1 54 ? 0.608 6.648 -2.739 1.00 0.00 54 SER A N 19
ATOM 16089 C CA . SER A 1 54 ? 2.064 6.584 -2.787 1.00 0.00 54 SER A CA 19
ATOM 16090 C C . SER A 1 54 ? 2.576 6.900 -4.189 1.00 0.00 54 SER A C 19
ATOM 16091 O O . SER A 1 54 ? 3.427 7.769 -4.370 1.00 0.00 54 SER A O 19
ATOM 16099 N N . GLY A 1 55 ? 2.049 6.186 -5.180 1.00 0.00 55 GLY A N 19
ATOM 16100 C CA . GLY A 1 55 ? 2.463 6.404 -6.553 1.00 0.00 55 GLY A CA 19
ATOM 16101 C C . GLY A 1 55 ? 2.535 7.875 -6.911 1.00 0.00 55 GLY A C 19
ATOM 16102 O O . GLY A 1 55 ? 1.521 8.569 -6.981 1.00 0.00 55 GLY A O 19
ATOM 16106 N N . PRO A 1 56 ? 3.759 8.373 -7.142 1.00 0.00 56 PRO A N 19
ATOM 16107 C CA . PRO A 1 56 ? 3.989 9.776 -7.497 1.00 0.00 56 PRO A CA 19
ATOM 16108 C C . PRO A 1 56 ? 3.481 10.111 -8.895 1.00 0.00 56 PRO A C 19
ATOM 16109 O O . PRO A 1 56 ? 4.040 9.657 -9.894 1.00 0.00 56 PRO A O 19
ATOM 16120 N N . SER A 1 57 ? 2.419 10.909 -8.959 1.00 0.00 57 SER A N 19
ATOM 16121 C CA . SER A 1 57 ? 1.835 11.302 -10.236 1.00 0.00 57 SER A CA 19
ATOM 16122 C C . SER A 1 57 ? 1.630 12.812 -10.297 1.00 0.00 57 SER A C 19
ATOM 16123 O O . SER A 1 57 ? 0.859 13.378 -9.522 1.00 0.00 57 SER A O 19
ATOM 16131 N N . SER A 1 58 ? 2.328 13.460 -11.225 1.00 0.00 58 SER A N 19
ATOM 16132 C CA . SER A 1 58 ? 2.227 14.906 -11.387 1.00 0.00 58 SER A CA 19
ATOM 16133 C C . SER A 1 58 ? 0.795 15.317 -11.715 1.00 0.00 58 SER A C 19
ATOM 16134 O O . SER A 1 58 ? -0.077 14.471 -11.909 1.00 0.00 58 SER A O 19
ATOM 16142 N N . GLY A 1 59 ? 0.561 16.625 -11.777 1.00 0.00 59 GLY A N 19
ATOM 16143 C CA . GLY A 1 59 ? -0.766 17.127 -12.081 1.00 0.00 59 GLY A CA 19
ATOM 16144 C C . GLY A 1 59 ? -0.731 18.363 -12.958 1.00 0.00 59 GLY A C 19
ATOM 16145 O O . GLY A 1 59 ? 0.061 19.266 -12.688 1.00 0.00 59 GLY A O 19
ATOM 16151 N N . GLY A 1 1 ? 0.579 -18.514 -4.376 1.00 0.00 1 GLY A N 20
ATOM 16152 C CA . GLY A 1 1 ? 0.503 -19.063 -3.035 1.00 0.00 1 GLY A CA 20
ATOM 16153 C C . GLY A 1 1 ? 1.871 -19.317 -2.434 1.00 0.00 1 GLY A C 20
ATOM 16154 O O . GLY A 1 1 ? 2.218 -18.748 -1.400 1.00 0.00 1 GLY A O 20
ATOM 16158 N N . SER A 1 2 ? 2.649 -20.177 -3.083 1.00 0.00 2 SER A N 20
ATOM 16159 C CA . SER A 1 2 ? 3.986 -20.511 -2.604 1.00 0.00 2 SER A CA 20
ATOM 16160 C C . SER A 1 2 ? 5.031 -19.587 -3.221 1.00 0.00 2 SER A C 20
ATOM 16161 O O . SER A 1 2 ? 5.863 -19.015 -2.517 1.00 0.00 2 SER A O 20
ATOM 16169 N N . SER A 1 3 ? 4.981 -19.446 -4.542 1.00 0.00 3 SER A N 20
ATOM 16170 C CA . SER A 1 3 ? 5.925 -18.595 -5.256 1.00 0.00 3 SER A CA 20
ATOM 16171 C C . SER A 1 3 ? 5.935 -17.185 -4.672 1.00 0.00 3 SER A C 20
ATOM 16172 O O . SER A 1 3 ? 4.890 -16.549 -4.538 1.00 0.00 3 SER A O 20
ATOM 16180 N N . GLY A 1 4 ? 7.125 -16.703 -4.325 1.00 0.00 4 GLY A N 20
ATOM 16181 C CA . GLY A 1 4 ? 7.250 -15.373 -3.759 1.00 0.00 4 GLY A CA 20
ATOM 16182 C C . GLY A 1 4 ? 8.222 -15.327 -2.597 1.00 0.00 4 GLY A C 20
ATOM 16183 O O . GLY A 1 4 ? 9.175 -16.103 -2.545 1.00 0.00 4 GLY A O 20
ATOM 16187 N N . SER A 1 5 ? 7.981 -14.412 -1.662 1.00 0.00 5 SER A N 20
ATOM 16188 C CA . SER A 1 5 ? 8.845 -14.264 -0.497 1.00 0.00 5 SER A CA 20
ATOM 16189 C C . SER A 1 5 ? 8.738 -15.481 0.417 1.00 0.00 5 SER A C 20
ATOM 16190 O O . SER A 1 5 ? 7.707 -15.707 1.050 1.00 0.00 5 SER A O 20
ATOM 16198 N N . SER A 1 6 ? 9.812 -16.261 0.480 1.00 0.00 6 SER A N 20
ATOM 16199 C CA . SER A 1 6 ? 9.839 -17.458 1.314 1.00 0.00 6 SER A CA 20
ATOM 16200 C C . SER A 1 6 ? 9.461 -17.125 2.754 1.00 0.00 6 SER A C 20
ATOM 16201 O O . SER A 1 6 ? 8.702 -17.853 3.392 1.00 0.00 6 SER A O 20
ATOM 16209 N N . GLY A 1 7 ? 9.999 -16.019 3.260 1.00 0.00 7 GLY A N 20
ATOM 16210 C CA . GLY A 1 7 ? 9.707 -15.608 4.621 1.00 0.00 7 GLY A CA 20
ATOM 16211 C C . GLY A 1 7 ? 10.913 -15.008 5.316 1.00 0.00 7 GLY A C 20
ATOM 16212 O O . GLY A 1 7 ? 12.049 -15.403 5.055 1.00 0.00 7 GLY A O 20
ATOM 16216 N N . SER A 1 8 ? 10.666 -14.049 6.203 1.00 0.00 8 SER A N 20
ATOM 16217 C CA . SER A 1 8 ? 11.742 -13.389 6.934 1.00 0.00 8 SER A CA 20
ATOM 16218 C C . SER A 1 8 ? 12.737 -12.747 5.973 1.00 0.00 8 SER A C 20
ATOM 16219 O O . SER A 1 8 ? 13.952 -12.888 6.111 1.00 0.00 8 SER A O 20
ATOM 16227 N N . PRO A 1 9 ? 12.211 -12.023 4.974 1.00 0.00 9 PRO A N 20
ATOM 16228 C CA . PRO A 1 9 ? 13.035 -11.344 3.970 1.00 0.00 9 PRO A CA 20
ATOM 16229 C C . PRO A 1 9 ? 13.803 -10.162 4.552 1.00 0.00 9 PRO A C 20
ATOM 16230 O O . PRO A 1 9 ? 14.833 -9.755 4.016 1.00 0.00 9 PRO A O 20
ATOM 16241 N N . GLU A 1 10 ? 13.295 -9.617 5.653 1.00 0.00 10 GLU A N 20
ATOM 16242 C CA . GLU A 1 10 ? 13.934 -8.482 6.308 1.00 0.00 10 GLU A CA 20
ATOM 16243 C C . GLU A 1 10 ? 14.599 -7.566 5.283 1.00 0.00 10 GLU A C 20
ATOM 16244 O O . GLU A 1 10 ? 15.625 -6.947 5.561 1.00 0.00 10 GLU A O 20
ATOM 16256 N N . GLY A 1 11 ? 14.005 -7.487 4.096 1.00 0.00 11 GLY A N 20
ATOM 16257 C CA . GLY A 1 11 ? 14.553 -6.646 3.048 1.00 0.00 11 GLY A CA 20
ATOM 16258 C C . GLY A 1 11 ? 13.698 -5.424 2.779 1.00 0.00 11 GLY A C 20
ATOM 16259 O O . GLY A 1 11 ? 13.153 -4.825 3.706 1.00 0.00 11 GLY A O 20
ATOM 16263 N N . GLN A 1 12 ? 13.583 -5.051 1.509 1.00 0.00 12 GLN A N 20
ATOM 16264 C CA . GLN A 1 12 ? 12.791 -3.890 1.122 1.00 0.00 12 GLN A CA 20
ATOM 16265 C C . GLN A 1 12 ? 11.320 -4.094 1.469 1.00 0.00 12 GLN A C 20
ATOM 16266 O O . GLN A 1 12 ? 10.635 -4.914 0.857 1.00 0.00 12 GLN A O 20
ATOM 16280 N N . LYS A 1 13 ? 10.840 -3.344 2.455 1.00 0.00 13 LYS A N 20
ATOM 16281 C CA . LYS A 1 13 ? 9.450 -3.442 2.884 1.00 0.00 13 LYS A CA 20
ATOM 16282 C C . LYS A 1 13 ? 8.859 -2.058 3.131 1.00 0.00 13 LYS A C 20
ATOM 16283 O O . LYS A 1 13 ? 9.155 -1.416 4.139 1.00 0.00 13 LYS A O 20
ATOM 16302 N N . VAL A 1 14 ? 8.020 -1.604 2.206 1.00 0.00 14 VAL A N 20
ATOM 16303 C CA . VAL A 1 14 ? 7.385 -0.297 2.325 1.00 0.00 14 VAL A CA 20
ATOM 16304 C C . VAL A 1 14 ? 5.866 -0.415 2.251 1.00 0.00 14 VAL A C 20
ATOM 16305 O O . VAL A 1 14 ? 5.297 -0.568 1.171 1.00 0.00 14 VAL A O 20
ATOM 16318 N N . ASP A 1 15 ? 5.217 -0.342 3.408 1.00 0.00 15 ASP A N 20
ATOM 16319 C CA . ASP A 1 15 ? 3.763 -0.439 3.475 1.00 0.00 15 ASP A CA 20
ATOM 16320 C C . ASP A 1 15 ? 3.274 -1.728 2.822 1.00 0.00 15 ASP A C 20
ATOM 16321 O O . ASP A 1 15 ? 2.347 -1.712 2.011 1.00 0.00 15 ASP A O 20
ATOM 16330 N N . HIS A 1 16 ? 3.903 -2.843 3.179 1.00 0.00 16 HIS A N 20
ATOM 16331 C CA . HIS A 1 16 ? 3.532 -4.141 2.627 1.00 0.00 16 HIS A CA 20
ATOM 16332 C C . HIS A 1 16 ? 2.418 -4.783 3.448 1.00 0.00 16 HIS A C 20
ATOM 16333 O O . HIS A 1 16 ? 2.513 -4.882 4.672 1.00 0.00 16 HIS A O 20
ATOM 16348 N N . CYS A 1 17 ? 1.362 -5.216 2.768 1.00 0.00 17 CYS A N 20
ATOM 16349 C CA . CYS A 1 17 ? 0.229 -5.847 3.434 1.00 0.00 17 CYS A CA 20
ATOM 16350 C C . CYS A 1 17 ? 0.686 -7.032 4.280 1.00 0.00 17 CYS A C 20
ATOM 16351 O O . CYS A 1 17 ? 1.309 -7.965 3.774 1.00 0.00 17 CYS A O 20
ATOM 16358 N N . ALA A 1 18 ? 0.371 -6.987 5.570 1.00 0.00 18 ALA A N 20
ATOM 16359 C CA . ALA A 1 18 ? 0.747 -8.058 6.486 1.00 0.00 18 ALA A CA 20
ATOM 16360 C C . ALA A 1 18 ? -0.030 -9.335 6.186 1.00 0.00 18 ALA A C 20
ATOM 16361 O O . ALA A 1 18 ? 0.236 -10.386 6.769 1.00 0.00 18 ALA A O 20
ATOM 16368 N N . ARG A 1 19 ? -0.992 -9.236 5.274 1.00 0.00 19 ARG A N 20
ATOM 16369 C CA . ARG A 1 19 ? -1.810 -10.383 4.899 1.00 0.00 19 ARG A CA 20
ATOM 16370 C C . ARG A 1 19 ? -1.291 -11.024 3.616 1.00 0.00 19 ARG A C 20
ATOM 16371 O O . ARG A 1 19 ? -1.069 -12.234 3.559 1.00 0.00 19 ARG A O 20
ATOM 16392 N N . HIS A 1 20 ? -1.099 -10.205 2.587 1.00 0.00 20 HIS A N 20
ATOM 16393 C CA . HIS A 1 20 ? -0.605 -10.692 1.303 1.00 0.00 20 HIS A CA 20
ATOM 16394 C C . HIS A 1 20 ? 0.898 -10.462 1.176 1.00 0.00 20 HIS A C 20
ATOM 16395 O O . HIS A 1 20 ? 1.631 -11.329 0.702 1.00 0.00 20 HIS A O 20
ATOM 16409 N N . GLY A 1 21 ? 1.350 -9.287 1.603 1.00 0.00 21 GLY A N 20
ATOM 16410 C CA . GLY A 1 21 ? 2.763 -8.964 1.528 1.00 0.00 21 GLY A CA 20
ATOM 16411 C C . GLY A 1 21 ? 3.102 -8.128 0.309 1.00 0.00 21 GLY A C 20
ATOM 16412 O O . GLY A 1 21 ? 4.266 -8.030 -0.079 1.00 0.00 21 GLY A O 20
ATOM 16416 N N . GLU A 1 22 ? 2.084 -7.526 -0.296 1.00 0.00 22 GLU A N 20
ATOM 16417 C CA . GLU A 1 22 ? 2.281 -6.697 -1.479 1.00 0.00 22 GLU A CA 20
ATOM 16418 C C . GLU A 1 22 ? 2.406 -5.225 -1.097 1.00 0.00 22 GLU A C 20
ATOM 16419 O O . GLU A 1 22 ? 1.841 -4.780 -0.098 1.00 0.00 22 GLU A O 20
ATOM 16431 N N . LYS A 1 23 ? 3.152 -4.473 -1.900 1.00 0.00 23 LYS A N 20
ATOM 16432 C CA . LYS A 1 23 ? 3.353 -3.051 -1.649 1.00 0.00 23 LYS A CA 20
ATOM 16433 C C . LYS A 1 23 ? 2.032 -2.293 -1.728 1.00 0.00 23 LYS A C 20
ATOM 16434 O O . LYS A 1 23 ? 1.327 -2.357 -2.736 1.00 0.00 23 LYS A O 20
ATOM 16453 N N . LEU A 1 24 ? 1.703 -1.574 -0.660 1.00 0.00 24 LEU A N 20
ATOM 16454 C CA . LEU A 1 24 ? 0.466 -0.801 -0.610 1.00 0.00 24 LEU A CA 20
ATOM 16455 C C . LEU A 1 24 ? 0.669 0.590 -1.202 1.00 0.00 24 LEU A C 20
ATOM 16456 O O . LEU A 1 24 ? 1.253 1.468 -0.566 1.00 0.00 24 LEU A O 20
ATOM 16472 N N . LEU A 1 25 ? 0.181 0.784 -2.422 1.00 0.00 25 LEU A N 20
ATOM 16473 C CA . LEU A 1 25 ? 0.306 2.070 -3.100 1.00 0.00 25 LEU A CA 20
ATOM 16474 C C . LEU A 1 25 ? -1.066 2.670 -3.387 1.00 0.00 25 LEU A C 20
ATOM 16475 O O . LEU A 1 25 ? -1.190 3.626 -4.154 1.00 0.00 25 LEU A O 20
ATOM 16491 N N . LEU A 1 26 ? -2.095 2.104 -2.765 1.00 0.00 26 LEU A N 20
ATOM 16492 C CA . LEU A 1 26 ? -3.460 2.585 -2.951 1.00 0.00 26 LEU A CA 20
ATOM 16493 C C . LEU A 1 26 ? -4.106 2.921 -1.611 1.00 0.00 26 LEU A C 20
ATOM 16494 O O . LEU A 1 26 ? -3.867 2.248 -0.608 1.00 0.00 26 LEU A O 20
ATOM 16510 N N . PHE A 1 27 ? -4.928 3.966 -1.602 1.00 0.00 27 PHE A N 20
ATOM 16511 C CA . PHE A 1 27 ? -5.611 4.391 -0.385 1.00 0.00 27 PHE A CA 20
ATOM 16512 C C . PHE A 1 27 ? -7.125 4.316 -0.557 1.00 0.00 27 PHE A C 20
ATOM 16513 O O . PHE A 1 27 ? -7.718 5.107 -1.291 1.00 0.00 27 PHE A O 20
ATOM 16530 N N . CYS A 1 28 ? -7.745 3.359 0.125 1.00 0.00 28 CYS A N 20
ATOM 16531 C CA . CYS A 1 28 ? -9.190 3.178 0.049 1.00 0.00 28 CYS A CA 20
ATOM 16532 C C . CYS A 1 28 ? -9.920 4.354 0.691 1.00 0.00 28 CYS A C 20
ATOM 16533 O O . CYS A 1 28 ? -9.476 4.894 1.704 1.00 0.00 28 CYS A O 20
ATOM 16540 N N . GLN A 1 29 ? -11.041 4.745 0.093 1.00 0.00 29 GLN A N 20
ATOM 16541 C CA . GLN A 1 29 ? -11.831 5.858 0.606 1.00 0.00 29 GLN A CA 20
ATOM 16542 C C . GLN A 1 29 ? -12.927 5.360 1.543 1.00 0.00 29 GLN A C 20
ATOM 16543 O O . GLN A 1 29 ? -13.195 5.970 2.577 1.00 0.00 29 GLN A O 20
ATOM 16557 N N . GLU A 1 30 ? -13.556 4.249 1.173 1.00 0.00 30 GLU A N 20
ATOM 16558 C CA . GLU A 1 30 ? -14.624 3.671 1.981 1.00 0.00 30 GLU A CA 20
ATOM 16559 C C . GLU A 1 30 ? -14.120 3.322 3.378 1.00 0.00 30 GLU A C 20
ATOM 16560 O O . GLU A 1 30 ? -14.808 3.553 4.373 1.00 0.00 30 GLU A O 20
ATOM 16572 N N . ASP A 1 31 ? -12.916 2.765 3.445 1.00 0.00 31 ASP A N 20
ATOM 16573 C CA . ASP A 1 31 ? -12.319 2.384 4.719 1.00 0.00 31 ASP A CA 20
ATOM 16574 C C . ASP A 1 31 ? -11.326 3.441 5.191 1.00 0.00 31 ASP A C 20
ATOM 16575 O O . ASP A 1 31 ? -11.219 3.718 6.385 1.00 0.00 31 ASP A O 20
ATOM 16584 N N . GLY A 1 32 ? -10.599 4.027 4.245 1.00 0.00 32 GLY A N 20
ATOM 16585 C CA . GLY A 1 32 ? -9.622 5.046 4.584 1.00 0.00 32 GLY A CA 20
ATOM 16586 C C . GLY A 1 32 ? -8.284 4.456 4.983 1.00 0.00 32 GLY A C 20
ATOM 16587 O O . GLY A 1 32 ? -7.570 5.021 5.812 1.00 0.00 32 GLY A O 20
ATOM 16591 N N . LYS A 1 33 ? -7.942 3.316 4.393 1.00 0.00 33 LYS A N 20
ATOM 16592 C CA . LYS A 1 33 ? -6.681 2.647 4.691 1.00 0.00 33 LYS A CA 20
ATOM 16593 C C . LYS A 1 33 ? -5.934 2.298 3.407 1.00 0.00 33 LYS A C 20
ATOM 16594 O O . LYS A 1 33 ? -6.488 2.385 2.311 1.00 0.00 33 LYS A O 20
ATOM 16613 N N . VAL A 1 34 ? -4.674 1.901 3.551 1.00 0.00 34 VAL A N 20
ATOM 16614 C CA . VAL A 1 34 ? -3.852 1.536 2.403 1.00 0.00 34 VAL A CA 20
ATOM 16615 C C . VAL A 1 34 ? -4.019 0.061 2.055 1.00 0.00 34 VAL A C 20
ATOM 16616 O O . VAL A 1 34 ? -3.662 -0.817 2.841 1.00 0.00 34 VAL A O 20
ATOM 16629 N N . ILE A 1 35 ? -4.563 -0.204 0.872 1.00 0.00 35 ILE A N 20
ATOM 16630 C CA . ILE A 1 35 ? -4.776 -1.573 0.419 1.00 0.00 35 ILE A CA 20
ATOM 16631 C C . ILE A 1 35 ? -3.822 -1.931 -0.716 1.00 0.00 35 ILE A C 20
ATOM 16632 O O . ILE A 1 35 ? -3.296 -1.052 -1.400 1.00 0.00 35 ILE A O 20
ATOM 16648 N N . CYS A 1 36 ? -3.605 -3.227 -0.913 1.00 0.00 36 CYS A N 20
ATOM 16649 C CA . CYS A 1 36 ? -2.717 -3.703 -1.966 1.00 0.00 36 CYS A CA 20
ATOM 16650 C C . CYS A 1 36 ? -3.513 -4.314 -3.115 1.00 0.00 36 CYS A C 20
ATOM 16651 O O . CYS A 1 36 ? -4.743 -4.365 -3.074 1.00 0.00 36 CYS A O 20
ATOM 16658 N N . TRP A 1 37 ? -2.805 -4.776 -4.139 1.00 0.00 37 TRP A N 20
ATOM 16659 C CA . TRP A 1 37 ? -3.445 -5.384 -5.299 1.00 0.00 37 TRP A CA 20
ATOM 16660 C C . TRP A 1 37 ? -4.402 -6.493 -4.875 1.00 0.00 37 TRP A C 20
ATOM 16661 O O . TRP A 1 37 ? -5.557 -6.527 -5.300 1.00 0.00 37 TRP A O 20
ATOM 16682 N N . LEU A 1 38 ? -3.914 -7.399 -4.033 1.00 0.00 38 LEU A N 20
ATOM 16683 C CA . LEU A 1 38 ? -4.727 -8.510 -3.550 1.00 0.00 38 LEU A CA 20
ATOM 16684 C C . LEU A 1 38 ? -5.984 -8.001 -2.852 1.00 0.00 38 LEU A C 20
ATOM 16685 O O . LEU A 1 38 ? -7.089 -8.476 -3.117 1.00 0.00 38 LEU A O 20
ATOM 16701 N N . CYS A 1 39 ? -5.809 -7.032 -1.961 1.00 0.00 39 CYS A N 20
ATOM 16702 C CA . CYS A 1 39 ? -6.929 -6.457 -1.225 1.00 0.00 39 CYS A CA 20
ATOM 16703 C C . CYS A 1 39 ? -7.923 -5.798 -2.176 1.00 0.00 39 CYS A C 20
ATOM 16704 O O . CYS A 1 39 ? -9.134 -5.973 -2.043 1.00 0.00 39 CYS A O 20
ATOM 16711 N N . GLU A 1 40 ? -7.402 -5.039 -3.136 1.00 0.00 40 GLU A N 20
ATOM 16712 C CA . GLU A 1 40 ? -8.245 -4.353 -4.108 1.00 0.00 40 GLU A CA 20
ATOM 16713 C C . GLU A 1 40 ? -9.085 -5.352 -4.901 1.00 0.00 40 GLU A C 20
ATOM 16714 O O . GLU A 1 40 ? -10.261 -5.112 -5.171 1.00 0.00 40 GLU A O 20
ATOM 16726 N N . ARG A 1 41 ? -8.470 -6.471 -5.270 1.00 0.00 41 ARG A N 20
ATOM 16727 C CA . ARG A 1 41 ? -9.159 -7.505 -6.032 1.00 0.00 41 ARG A CA 20
ATOM 16728 C C . ARG A 1 41 ? -9.827 -8.513 -5.101 1.00 0.00 41 ARG A C 20
ATOM 16729 O O . ARG A 1 41 ? -10.194 -9.611 -5.519 1.00 0.00 41 ARG A O 20
ATOM 16750 N N . SER A 1 42 ? -9.980 -8.132 -3.837 1.00 0.00 42 SER A N 20
ATOM 16751 C CA . SER A 1 42 ? -10.599 -9.004 -2.845 1.00 0.00 42 SER A CA 20
ATOM 16752 C C . SER A 1 42 ? -11.964 -8.466 -2.425 1.00 0.00 42 SER A C 20
ATOM 16753 O O . SER A 1 42 ? -12.150 -7.257 -2.289 1.00 0.00 42 SER A O 20
ATOM 16761 N N . GLN A 1 43 ? -12.913 -9.373 -2.221 1.00 0.00 43 GLN A N 20
ATOM 16762 C CA . GLN A 1 43 ? -14.261 -8.990 -1.817 1.00 0.00 43 GLN A CA 20
ATOM 16763 C C . GLN A 1 43 ? -14.220 -7.969 -0.685 1.00 0.00 43 GLN A C 20
ATOM 16764 O O . GLN A 1 43 ? -15.107 -7.125 -0.566 1.00 0.00 43 GLN A O 20
ATOM 16778 N N . GLU A 1 44 ? -13.185 -8.054 0.145 1.00 0.00 44 GLU A N 20
ATOM 16779 C CA . GLU A 1 44 ? -13.031 -7.138 1.269 1.00 0.00 44 GLU A CA 20
ATOM 16780 C C . GLU A 1 44 ? -13.091 -5.687 0.800 1.00 0.00 44 GLU A C 20
ATOM 16781 O O . GLU A 1 44 ? -13.815 -4.869 1.368 1.00 0.00 44 GLU A O 20
ATOM 16793 N N . HIS A 1 45 ? -12.324 -5.375 -0.240 1.00 0.00 45 HIS A N 20
ATOM 16794 C CA . HIS A 1 45 ? -12.290 -4.023 -0.786 1.00 0.00 45 HIS A CA 20
ATOM 16795 C C . HIS A 1 45 ? -12.776 -4.008 -2.232 1.00 0.00 45 HIS A C 20
ATOM 16796 O O . HIS A 1 45 ? -12.592 -3.024 -2.949 1.00 0.00 45 HIS A O 20
ATOM 16810 N N . ARG A 1 46 ? -13.395 -5.106 -2.654 1.00 0.00 46 ARG A N 20
ATOM 16811 C CA . ARG A 1 46 ? -13.906 -5.220 -4.015 1.00 0.00 46 ARG A CA 20
ATOM 16812 C C . ARG A 1 46 ? -14.966 -4.157 -4.288 1.00 0.00 46 ARG A C 20
ATOM 16813 O O . ARG A 1 46 ? -15.954 -4.050 -3.562 1.00 0.00 46 ARG A O 20
ATOM 16834 N N . GLY A 1 47 ? -14.754 -3.373 -5.341 1.00 0.00 47 GLY A N 20
ATOM 16835 C CA . GLY A 1 47 ? -15.699 -2.329 -5.691 1.00 0.00 47 GLY A CA 20
ATOM 16836 C C . GLY A 1 47 ? -15.483 -1.059 -4.892 1.00 0.00 47 GLY A C 20
ATOM 16837 O O . GLY A 1 47 ? -16.346 -0.181 -4.862 1.00 0.00 47 GLY A O 20
ATOM 16841 N N . HIS A 1 48 ? -14.328 -0.961 -4.241 1.00 0.00 48 HIS A N 20
ATOM 16842 C CA . HIS A 1 48 ? -14.001 0.211 -3.437 1.00 0.00 48 HIS A CA 20
ATOM 16843 C C . HIS A 1 48 ? -13.147 1.194 -4.231 1.00 0.00 48 HIS A C 20
ATOM 16844 O O . HIS A 1 48 ? -12.244 0.795 -4.966 1.00 0.00 48 HIS A O 20
ATOM 16858 N N . HIS A 1 49 ? -13.440 2.482 -4.079 1.00 0.00 49 HIS A N 20
ATOM 16859 C CA . HIS A 1 49 ? -12.698 3.523 -4.783 1.00 0.00 49 HIS A CA 20
ATOM 16860 C C . HIS A 1 49 ? -11.371 3.809 -4.087 1.00 0.00 49 HIS A C 20
ATOM 16861 O O . HIS A 1 49 ? -11.341 4.345 -2.979 1.00 0.00 49 HIS A O 20
ATOM 16876 N N . THR A 1 50 ? -10.274 3.447 -4.745 1.00 0.00 50 THR A N 20
ATOM 16877 C CA . THR A 1 50 ? -8.943 3.663 -4.190 1.00 0.00 50 THR A CA 20
ATOM 16878 C C . THR A 1 50 ? -8.148 4.651 -5.035 1.00 0.00 50 THR A C 20
ATOM 16879 O O . THR A 1 50 ? -8.384 4.787 -6.236 1.00 0.00 50 THR A O 20
ATOM 16890 N N . PHE A 1 51 ? -7.205 5.340 -4.401 1.00 0.00 51 PHE A N 20
ATOM 16891 C CA . PHE A 1 51 ? -6.375 6.317 -5.095 1.00 0.00 51 PHE A CA 20
ATOM 16892 C C . PHE A 1 51 ? -4.910 6.167 -4.697 1.00 0.00 51 PHE A C 20
ATOM 16893 O O . PHE A 1 51 ? -4.582 5.745 -3.587 1.00 0.00 51 PHE A O 20
ATOM 16910 N N . PRO A 1 52 ? -4.006 6.520 -5.623 1.00 0.00 52 PRO A N 20
ATOM 16911 C CA . PRO A 1 52 ? -2.561 6.434 -5.392 1.00 0.00 52 PRO A CA 20
ATOM 16912 C C . PRO A 1 52 ? -2.073 7.466 -4.381 1.00 0.00 52 PRO A C 20
ATOM 16913 O O . PRO A 1 52 ? -1.850 8.628 -4.722 1.00 0.00 52 PRO A O 20
ATOM 16924 N N . THR A 1 53 ? -1.907 7.034 -3.134 1.00 0.00 53 THR A N 20
ATOM 16925 C CA . THR A 1 53 ? -1.446 7.921 -2.074 1.00 0.00 53 THR A CA 20
ATOM 16926 C C . THR A 1 53 ? 0.075 8.027 -2.068 1.00 0.00 53 THR A C 20
ATOM 16927 O O . THR A 1 53 ? 0.633 9.075 -1.743 1.00 0.00 53 THR A O 20
ATOM 16938 N N . SER A 1 54 ? 0.741 6.935 -2.430 1.00 0.00 54 SER A N 20
ATOM 16939 C CA . SER A 1 54 ? 2.199 6.904 -2.464 1.00 0.00 54 SER A CA 20
ATOM 16940 C C . SER A 1 54 ? 2.723 7.460 -3.785 1.00 0.00 54 SER A C 20
ATOM 16941 O O . SER A 1 54 ? 3.684 8.229 -3.810 1.00 0.00 54 SER A O 20
ATOM 16949 N N . GLY A 1 55 ? 2.084 7.065 -4.882 1.00 0.00 55 GLY A N 20
ATOM 16950 C CA . GLY A 1 55 ? 2.500 7.532 -6.191 1.00 0.00 55 GLY A CA 20
ATOM 16951 C C . GLY A 1 55 ? 3.010 8.959 -6.163 1.00 0.00 55 GLY A C 20
ATOM 16952 O O . GLY A 1 55 ? 2.238 9.916 -6.116 1.00 0.00 55 GLY A O 20
ATOM 16956 N N . PRO A 1 56 ? 4.342 9.115 -6.189 1.00 0.00 56 PRO A N 20
ATOM 16957 C CA . PRO A 1 56 ? 4.985 10.432 -6.166 1.00 0.00 56 PRO A CA 20
ATOM 16958 C C . PRO A 1 56 ? 4.770 11.206 -7.462 1.00 0.00 56 PRO A C 20
ATOM 16959 O O . PRO A 1 56 ? 5.044 12.404 -7.534 1.00 0.00 56 PRO A O 20
ATOM 16970 N N . SER A 1 57 ? 4.277 10.513 -8.484 1.00 0.00 57 SER A N 20
ATOM 16971 C CA . SER A 1 57 ? 4.028 11.135 -9.780 1.00 0.00 57 SER A CA 20
ATOM 16972 C C . SER A 1 57 ? 3.347 12.490 -9.610 1.00 0.00 57 SER A C 20
ATOM 16973 O O . SER A 1 57 ? 3.830 13.507 -10.107 1.00 0.00 57 SER A O 20
ATOM 16981 N N . SER A 1 58 ? 2.221 12.494 -8.904 1.00 0.00 58 SER A N 20
ATOM 16982 C CA . SER A 1 58 ? 1.469 13.722 -8.671 1.00 0.00 58 SER A CA 20
ATOM 16983 C C . SER A 1 58 ? 2.085 14.528 -7.532 1.00 0.00 58 SER A C 20
ATOM 16984 O O . SER A 1 58 ? 2.386 15.711 -7.685 1.00 0.00 58 SER A O 20
ATOM 16992 N N . GLY A 1 59 ? 2.269 13.877 -6.387 1.00 0.00 59 GLY A N 20
ATOM 16993 C CA . GLY A 1 59 ? 2.848 14.548 -5.237 1.00 0.00 59 GLY A CA 20
ATOM 16994 C C . GLY A 1 59 ? 1.806 14.938 -4.208 1.00 0.00 59 GLY A C 20
ATOM 16995 O O . GLY A 1 59 ? 2.174 15.353 -3.111 1.00 0.00 59 GLY A O 20
#

Solvent-accessible surface area: 4875 Å² total; per-residue (Å²): 138,106,132,58,125,79,81,72,115,154,28,156,182,66,94,66,15,117,180,64,35,53,67,24,62,30,72,0,117,128,69,38,106,56,3,0,90,79,13,38,178,36,174,116,12,166,64,46,144,25,114,99,30,79,42,148,66,130,95

InterPro domains:
  IPR000315 B-box-type zinc finger [PF00643] (91-128)
  IPR000315 B-box-type zinc finger [PS50119] (90-132)
  IPR000315 B-box-type zinc finger [SM00336] (90-131)
  IPR001841 Zinc finger, RING-type [PS50089] (15-59)
  IPR001841 Zinc finger, RING-type [SM00184] (15-58)
  IPR001870 B30.2/SPRY domain [PS50188] (281-493)
  IPR003877 SPRY domain [PF00622] (358-488)
  IPR003877 SPRY domain [SM00449] (356-492)
  IPR003879 Butyrophylin-like, SPRY domain [PR01407] (313-330)
  IPR003879 Butyrophylin-like, SPRY domain [PR01407] (429-453)
  IPR003879 Butyrophylin-like, SPRY domain [PR01407] (461-479)
  IPR013083 Zinc finger, RING/FYVE/PHD-type [G3DSA:3.30.40.10] (2-90)
  IPR013320 Concanavalin A-like lectin/glucanase domain superfamily [SSF49899] (292-491)
  IPR017907 Zinc finger, RING-type, conserved site [PS00518] (30-39)
  IPR027370 Zinc finger, RING-type, eukaryotic [PF13445] (15-56)
  IPR043136 B30.2/SPRY domain superfamily [G3DSA:2.60.120.920] (288-493)
  IPR050143 Tripartite motif-containing [PTHR24103] (10-487)

Sequence (59 aa):
GSSGSSGSPEGQKVDHCARHGEKLLLFCQEDGKVICWLCERSQEHRGHHTFPTSGPSSGGSSGSSGSPEGQKVDHCARHGEKLLLFCQEDGKVICWLCERSQEHRGHHTFPTSGPSSGGSSGSSGSPEGQKVDHCARHGEKLLLFCQEDGKVICWLCERSQEHRGHHTFPTSGPSSGGSSGSSGSPEGQKVDHCARHGEKLLLFCQEDGKVICWLCERSQEHRGHHTFPTSGPSSGGSSGSSGSPEGQKVDHCARHGEKLLLFCQEDGKVICWLCERSQEHRGHHTFPTSGPSSGGSSGSSGSPEGQKVDHCARHGEKLLLFCQEDGKVICWLCERSQEHRGHHTFPTSGPSSGGSSGSSGSPEGQKVDHCARHGEKLLLFCQEDGKVICWLCERSQEHRGHHTFPTSGPSSGGSSGSSGSPEGQKVDHCARHGEKLLLFCQEDGKVICWLCERSQEHRGHHTFPTSGPSSGGSSGSSGSPEGQKVDHCARHGEKLLLFCQEDGKVICWLCERSQEHRGHHTFPTSGPSSGGSSGSSGSPEGQKVDHCARHGEKLLLFCQEDGKVICWLCERSQEHRGHHTFPTSGPSSGGSSGSSGSPEGQKVDHCARHGEKLLLFCQEDGKVICWLCERSQEHRGHHTFPTSGPSSGGSSGSSGSPEGQKVDHCARHGEKLLLFCQEDGKVICWLCERSQEHRGHHTFPTSGPSSGGSSGSSGSPEGQKVDHCARHGEKLLLFCQEDGKVICWLCERSQEHRGHHTFPTSGPSSGGSSGSSGSPEGQKVDHCARHGEKLLLFCQEDGKVICWLCERSQEHRGHHTFPTSGPSSGGSSGSSGSPEGQKVDHCARHGEKLLLFCQEDGKVICWLCERSQEHRGHHTFPTSGPSSGGSSGSSGSPEGQKVDHCARHGEKLLLFCQEDGKVICWLCERSQEHRGHHTFPTSGPSSGGSSGSSGSPEGQKVDHCARHGEKLLLFCQEDGKVICWLCERSQEHRGHHTFPTSGPSSGGSSGSSGSPEGQKVDHCARHGEKLLLFCQEDGKVICWLCERSQEHRGHHTFPTSGPSSGGSSGSSGSPEGQKVDHCARHGEKLLLFCQEDGKVICWLCERSQEHRGHHTFPTSGPSSGGSSGSSGSPEGQKVDHCARHGEKLLLFCQEDGKVICWLCERSQEHRGHHTFPTSGPSSG

Foldseek 3Di:
DCPDDVDPPVDDQACAPPVPRAHFQKAFDVVGHTDHPCCCVDPVCDPTDIDGPPPPVPD

Nearest PDB structures (foldseek):
  2yrg-assembly1_A  TM=7.619E-01  e=8.647E-11  Homo sapiens
  5w9a-assembly1_B  TM=9.458E-01  e=2.422E-06  Macaca mulatta
  2did-assembly1_A  TM=7.087E-01  e=1.097E-04  Homo sapiens
  2egm-assembly1_A  TM=7.007E-01  e=1.562E-04  Homo sapiens
  2dja-assembly1_A  TM=5.993E-01  e=1.161E-02  Homo sapiens

Radius of gyration: 11.65 Å; Cα contacts (8 Å, |Δi|>4): 78; chains: 1; bounding box: 31×29×20 Å